Protein AF-A0A142XFE1-F1 (afdb_monomer)

Nearest PDB structures (foldseek):
  8cqp-assembly3_C  TM=8.367E-01  e=8.236E-05  synthetic construct
  3vty-assembly4_D  TM=7.102E-01  e=6.555E-05  Candidatus Magnetobacterium bavaricum
  9gaw-assembly1_P  TM=5.946E-01  e=1.826E-05  Homo sapiens
  5lfm-assembly6_F  TM=7.335E-01  e=3.391E-04  Solidesulfovibrio magneticus RS-1
  5hgv-assembly1_A  TM=5.374E-01  e=4.347E-05  Homo sapiens

Structure (mmCIF, N/CA/C/O backbone):
data_AF-A0A142XFE1-F1
#
_entry.id   AF-A0A142XFE1-F1
#
loop_
_atom_site.group_PDB
_atom_site.id
_atom_site.type_symbol
_atom_site.label_atom_id
_atom_site.label_alt_id
_atom_site.label_comp_id
_atom_site.label_asym_id
_atom_site.label_entity_id
_atom_site.label_seq_id
_atom_site.pdbx_PDB_ins_code
_atom_site.Cartn_x
_atom_site.Cartn_y
_atom_site.Cartn_z
_atom_site.occupancy
_atom_site.B_iso_or_equiv
_atom_site.auth_seq_id
_atom_site.auth_comp_id
_atom_site.auth_asym_id
_atom_site.auth_atom_id
_atom_site.pdbx_PDB_model_num
ATOM 1 N N . MET A 1 1 ? 12.851 12.477 76.119 1.00 38.78 1 MET A N 1
ATOM 2 C CA . MET A 1 1 ? 14.075 13.308 76.211 1.00 38.78 1 MET A CA 1
ATOM 3 C C . MET A 1 1 ? 15.254 12.362 76.393 1.00 38.78 1 MET A C 1
ATOM 5 O O . MET A 1 1 ? 15.368 11.757 77.441 1.00 38.78 1 MET A O 1
ATOM 9 N N . ARG A 1 2 ? 16.007 11.987 75.350 1.00 43.84 2 ARG A N 1
ATOM 10 C CA . ARG A 1 2 ? 17.037 12.830 74.706 1.00 43.84 2 ARG A CA 1
ATOM 11 C C . ARG A 1 2 ? 17.767 13.691 75.740 1.00 43.84 2 ARG A C 1
ATOM 13 O O . ARG A 1 2 ? 17.244 14.760 76.008 1.00 43.84 2 ARG A O 1
ATOM 20 N N . LEU A 1 3 ? 18.905 13.233 76.287 1.00 30.33 3 LEU A N 1
ATOM 21 C CA . LEU A 1 3 ? 20.007 14.107 76.751 1.00 30.33 3 LEU A CA 1
ATOM 22 C C . LEU A 1 3 ? 21.274 13.378 77.275 1.00 30.33 3 LEU A C 1
ATOM 24 O O . LEU A 1 3 ? 21.918 13.874 78.191 1.00 30.33 3 LEU A O 1
ATOM 28 N N . ARG A 1 4 ? 21.666 12.203 76.754 1.00 33.69 4 ARG A N 1
ATOM 29 C CA . ARG A 1 4 ? 22.932 11.557 77.192 1.00 33.69 4 ARG A CA 1
ATOM 30 C C . ARG A 1 4 ? 23.926 11.164 76.102 1.00 33.69 4 ARG A C 1
ATOM 32 O O . ARG A 1 4 ? 25.011 10.712 76.427 1.00 33.69 4 ARG A O 1
ATOM 39 N N . THR A 1 5 ? 23.635 11.443 74.837 1.00 37.59 5 THR A N 1
ATOM 40 C CA . THR A 1 5 ? 24.572 11.154 73.733 1.00 37.59 5 THR A CA 1
ATOM 41 C C . THR A 1 5 ? 24.943 12.394 72.917 1.00 37.59 5 THR A C 1
ATOM 43 O O . THR A 1 5 ? 25.419 12.271 71.797 1.00 37.59 5 THR A O 1
ATOM 46 N N . LEU A 1 6 ? 24.735 13.594 73.483 1.00 30.62 6 LEU A N 1
ATOM 47 C CA . LEU A 1 6 ? 24.995 14.887 72.828 1.00 30.62 6 LEU A CA 1
ATOM 48 C C . LEU A 1 6 ? 25.984 15.798 73.591 1.00 30.62 6 LEU A C 1
ATOM 50 O O . LEU A 1 6 ? 26.081 16.977 73.281 1.00 30.62 6 LEU A O 1
ATOM 54 N N . LEU A 1 7 ? 26.723 15.273 74.577 1.00 30.00 7 LEU A N 1
ATOM 55 C CA . LEU A 1 7 ? 27.655 16.059 75.409 1.00 30.00 7 LEU A CA 1
ATOM 56 C C . LEU A 1 7 ? 29.018 15.371 75.618 1.00 30.00 7 LEU A C 1
ATOM 58 O O . LEU A 1 7 ? 29.638 15.493 76.665 1.00 30.00 7 LEU A O 1
ATOM 62 N N . ALA A 1 8 ? 29.483 14.657 74.591 1.00 35.41 8 ALA A N 1
ATOM 63 C CA . ALA A 1 8 ? 30.905 14.359 74.383 1.00 35.41 8 ALA A CA 1
ATOM 64 C C . ALA A 1 8 ? 31.465 15.200 73.215 1.00 35.41 8 ALA A C 1
ATOM 66 O O . ALA A 1 8 ? 32.363 14.788 72.487 1.00 35.41 8 ALA A O 1
ATOM 67 N N . ILE A 1 9 ? 30.873 16.381 73.015 1.00 31.20 9 ILE A N 1
ATOM 68 C CA . ILE A 1 9 ? 31.528 17.512 72.367 1.00 31.20 9 ILE A CA 1
ATOM 69 C C . ILE A 1 9 ? 32.301 18.221 73.483 1.00 31.20 9 ILE A C 1
ATOM 71 O O . ILE A 1 9 ? 31.799 18.319 74.599 1.00 31.20 9 ILE A O 1
ATOM 75 N N . VAL A 1 10 ? 33.447 18.792 73.123 1.00 26.58 10 VAL A N 1
ATOM 76 C CA . VAL A 1 10 ? 34.252 19.756 73.887 1.00 26.58 10 VAL A CA 1
ATOM 77 C C . VAL A 1 10 ? 35.412 19.118 74.664 1.00 26.58 10 VAL A C 1
ATOM 79 O O . VAL A 1 10 ? 35.225 18.388 75.624 1.00 26.58 10 VAL A O 1
ATOM 82 N N . ALA A 1 11 ? 36.625 19.509 74.264 1.00 30.31 11 ALA A N 1
ATOM 83 C CA . ALA A 1 11 ? 37.872 19.438 75.034 1.00 30.31 11 ALA A CA 1
ATOM 84 C C . ALA A 1 11 ? 38.761 18.184 74.924 1.00 30.31 11 ALA A C 1
ATOM 86 O O . ALA A 1 11 ? 39.393 17.781 75.893 1.00 30.31 11 ALA A O 1
ATOM 87 N N . VAL A 1 12 ? 38.990 17.710 73.697 1.00 31.47 12 VAL A N 1
ATOM 88 C CA . VAL A 1 12 ? 40.389 17.596 73.225 1.00 31.47 12 VAL A CA 1
ATOM 89 C C . VAL A 1 12 ? 40.569 18.544 72.031 1.00 31.47 12 VAL A C 1
ATOM 91 O O . VAL A 1 12 ? 40.778 18.164 70.887 1.00 31.47 12 VAL A O 1
ATOM 94 N N . LEU A 1 13 ? 40.354 19.826 72.328 1.00 24.91 13 LEU A N 1
ATOM 95 C CA . LEU A 1 13 ? 41.083 20.959 71.754 1.00 24.91 13 LEU A CA 1
ATOM 96 C C . LEU A 1 13 ? 42.522 20.861 72.326 1.00 24.91 13 LEU A C 1
ATOM 98 O O . LEU A 1 13 ? 42.650 20.542 73.500 1.00 24.91 13 LEU A O 1
ATOM 102 N N . PHE A 1 14 ? 43.652 21.035 71.643 1.00 26.86 14 PHE A N 1
ATOM 103 C CA . PHE A 1 14 ? 44.104 22.151 70.814 1.00 26.86 14 PHE A CA 1
ATOM 104 C C . PHE A 1 14 ? 45.459 21.750 70.182 1.00 26.86 14 PHE A C 1
ATOM 106 O O . PHE A 1 14 ? 46.387 21.459 70.930 1.00 26.86 14 PHE A O 1
ATOM 113 N N . ALA A 1 15 ? 45.595 21.801 68.851 1.00 27.78 15 ALA A N 1
ATOM 114 C CA . ALA A 1 15 ? 46.809 22.247 68.137 1.00 27.78 15 ALA A CA 1
ATOM 115 C C . ALA A 1 15 ? 46.527 22.321 66.616 1.00 27.78 15 ALA A C 1
ATOM 117 O O . ALA A 1 15 ? 46.385 21.307 65.941 1.00 27.78 15 ALA A O 1
ATOM 118 N N . LEU A 1 16 ? 46.399 23.548 66.109 1.00 29.12 16 LEU A N 1
ATOM 119 C CA . LEU A 1 16 ? 46.266 23.977 64.698 1.00 29.12 16 LEU A CA 1
ATOM 120 C C . LEU A 1 16 ? 47.672 24.265 64.087 1.00 29.12 16 LEU A C 1
ATOM 122 O O . LEU A 1 16 ? 48.613 24.257 64.885 1.00 29.12 16 LEU A O 1
ATOM 126 N N . PRO A 1 17 ? 47.873 24.608 62.775 1.00 35.56 17 PRO A N 1
ATOM 127 C CA . PRO A 1 17 ? 46.914 25.120 61.767 1.00 35.56 17 PRO A CA 1
ATOM 128 C C . PRO A 1 17 ? 47.008 24.574 60.302 1.00 35.56 17 PRO A C 1
ATOM 130 O O . PRO A 1 17 ? 47.824 23.724 59.967 1.00 35.56 17 PRO A O 1
ATOM 133 N N . ALA A 1 18 ? 46.100 25.108 59.461 1.00 27.92 18 ALA A N 1
ATOM 134 C CA . ALA A 1 18 ? 45.775 24.913 58.025 1.00 27.92 18 ALA A CA 1
ATOM 135 C C . ALA A 1 18 ? 46.926 25.176 57.004 1.00 27.92 18 ALA A C 1
ATOM 137 O O . ALA A 1 18 ? 47.955 25.701 57.403 1.00 27.92 18 ALA A O 1
ATOM 138 N N . PHE A 1 19 ? 46.902 24.887 55.684 1.00 28.61 19 PHE A N 1
ATOM 139 C CA . PHE A 1 19 ? 45.900 24.877 54.582 1.00 28.61 19 PHE A CA 1
ATOM 140 C C . PHE A 1 19 ? 46.430 23.969 53.425 1.00 28.61 19 PHE A C 1
ATOM 142 O O . PHE A 1 19 ? 47.632 23.974 53.184 1.00 28.61 19 PHE A O 1
ATOM 149 N N . SER A 1 20 ? 45.616 23.223 52.652 1.00 26.83 20 SER A N 1
ATOM 150 C CA . SER A 1 20 ? 45.324 23.462 51.208 1.00 26.83 20 SER A CA 1
ATOM 151 C C . SER A 1 20 ? 44.884 22.160 50.480 1.00 26.83 20 SER A C 1
ATOM 153 O O . SER A 1 20 ? 45.214 21.056 50.894 1.00 26.83 20 SER A O 1
ATOM 155 N N . ARG A 1 21 ? 44.110 22.315 49.398 1.00 35.50 21 ARG A N 1
ATOM 156 C CA . ARG A 1 21 ? 43.286 21.361 48.611 1.00 35.50 21 ARG A CA 1
ATOM 157 C C . ARG A 1 21 ? 44.108 20.443 47.668 1.00 35.50 21 ARG A C 1
ATOM 159 O O . ARG A 1 21 ? 44.924 20.989 46.939 1.00 35.50 21 ARG A O 1
ATOM 166 N N . ALA A 1 22 ? 43.792 19.134 47.550 1.00 25.70 22 ALA A N 1
ATOM 167 C CA . ALA A 1 22 ? 43.599 18.388 46.271 1.00 25.70 22 ALA A CA 1
ATOM 168 C C . ALA A 1 22 ? 43.578 16.833 46.382 1.00 25.70 22 ALA A C 1
ATOM 170 O O . ALA A 1 22 ? 44.456 16.236 46.987 1.00 25.70 22 ALA A O 1
ATOM 171 N N . LYS A 1 23 ? 42.607 16.232 45.661 1.00 26.97 23 LYS A N 1
ATOM 172 C CA . LYS A 1 23 ? 42.523 14.896 45.005 1.00 26.97 23 LYS A CA 1
ATOM 173 C C . LYS A 1 23 ? 42.834 13.611 45.805 1.00 26.97 23 LYS A C 1
ATOM 175 O O . LYS A 1 23 ? 43.980 13.274 46.063 1.00 26.97 23 LYS A O 1
ATOM 180 N N . THR A 1 24 ? 41.792 12.809 46.040 1.00 31.38 24 THR A N 1
ATOM 181 C CA . THR A 1 24 ? 41.856 11.428 46.547 1.00 31.38 24 THR A CA 1
ATOM 182 C C . THR A 1 24 ? 42.071 10.409 45.417 1.00 31.38 24 THR A C 1
ATOM 184 O O . THR A 1 24 ? 41.318 10.376 44.445 1.00 31.38 24 THR A O 1
ATOM 187 N N . GLN A 1 25 ? 43.088 9.555 45.564 1.00 27.81 25 GLN A N 1
ATOM 188 C CA . GLN A 1 25 ? 43.258 8.294 44.827 1.00 27.81 25 GLN A CA 1
ATOM 189 C C . GLN A 1 25 ? 42.746 7.117 45.685 1.00 27.81 25 GLN A C 1
ATOM 191 O O . GLN A 1 25 ? 42.938 7.152 46.902 1.00 27.81 25 GLN A O 1
ATOM 196 N N . PRO A 1 26 ? 42.137 6.068 45.096 1.00 29.77 26 PRO A N 1
ATOM 197 C CA . PRO A 1 26 ? 41.768 4.848 45.812 1.00 29.77 26 PRO A CA 1
ATOM 198 C C . PRO A 1 26 ? 42.898 3.797 45.832 1.00 29.77 26 PRO A C 1
ATOM 200 O O . PRO A 1 26 ? 43.645 3.646 44.868 1.00 29.77 26 PRO A O 1
ATOM 203 N N . VAL A 1 27 ? 42.978 3.054 46.941 1.00 30.56 27 VAL A N 1
ATOM 204 C CA . VAL A 1 27 ? 43.895 1.927 47.234 1.00 30.56 27 VAL A CA 1
ATOM 205 C C . VAL A 1 27 ? 43.295 0.597 46.706 1.00 30.56 27 VAL A C 1
ATOM 207 O O . VAL A 1 27 ? 42.067 0.481 46.695 1.00 30.56 27 VAL A O 1
ATOM 210 N N . PRO A 1 28 ? 44.095 -0.398 46.251 1.00 31.50 28 PRO A N 1
ATOM 211 C CA . PRO A 1 28 ? 43.603 -1.537 45.464 1.00 31.50 28 PRO A CA 1
ATOM 212 C C . PRO A 1 28 ? 43.139 -2.750 46.305 1.00 31.50 28 PRO A C 1
ATOM 214 O O . PRO A 1 28 ? 43.556 -2.895 47.456 1.00 31.50 28 PRO A O 1
ATOM 217 N N . PRO A 1 29 ? 42.317 -3.657 45.730 1.00 28.89 29 PRO A N 1
ATOM 218 C CA . PRO A 1 29 ? 41.897 -4.914 46.358 1.00 28.89 29 PRO A CA 1
ATOM 219 C C . PRO A 1 29 ? 42.885 -6.094 46.127 1.00 28.89 29 PRO A C 1
ATOM 221 O O . PRO A 1 29 ? 43.683 -6.051 45.189 1.00 28.89 29 PRO A O 1
ATOM 224 N N . PRO A 1 30 ? 42.835 -7.151 46.972 1.00 29.92 30 PRO A N 1
ATOM 225 C CA . PRO A 1 30 ? 43.768 -8.293 46.975 1.00 29.92 30 PRO A CA 1
ATOM 226 C C . PRO A 1 30 ? 43.525 -9.320 45.837 1.00 29.92 30 PRO A C 1
ATOM 228 O O . PRO A 1 30 ? 42.481 -9.280 45.185 1.00 29.92 30 PRO A O 1
ATOM 231 N N . PRO A 1 31 ? 44.492 -10.229 45.565 1.00 31.78 31 PRO A N 1
ATOM 232 C CA . PRO A 1 31 ? 44.660 -10.872 44.259 1.00 31.78 31 PRO A CA 1
ATOM 233 C C . PRO A 1 31 ? 43.693 -12.033 43.987 1.00 31.78 31 PRO A C 1
ATOM 235 O O . PRO A 1 31 ? 43.399 -12.853 44.856 1.00 31.78 31 PRO A O 1
ATOM 238 N N . ALA A 1 32 ? 43.253 -12.121 42.729 1.00 30.25 32 ALA A N 1
ATOM 239 C CA . ALA A 1 32 ? 42.412 -13.191 42.209 1.00 30.25 32 ALA A CA 1
ATOM 240 C C . ALA A 1 32 ? 43.195 -14.505 42.051 1.00 30.25 32 ALA A C 1
ATOM 242 O O . ALA A 1 32 ? 44.276 -14.536 41.458 1.00 30.25 32 ALA A O 1
ATOM 243 N N . ALA A 1 33 ? 42.611 -15.602 42.534 1.00 29.28 33 ALA A N 1
ATOM 244 C CA . ALA A 1 33 ? 43.070 -16.952 42.240 1.00 29.28 33 ALA A CA 1
ATOM 245 C C . ALA A 1 33 ? 42.984 -17.214 40.727 1.00 29.28 33 ALA A C 1
ATOM 247 O O . ALA A 1 33 ? 41.933 -17.064 40.104 1.00 29.28 33 ALA A O 1
ATOM 248 N N . THR A 1 34 ? 44.112 -17.588 40.134 1.00 30.58 34 THR A N 1
ATOM 249 C CA . THR A 1 34 ? 44.245 -17.922 38.716 1.00 30.58 34 THR A CA 1
ATOM 250 C C . THR A 1 34 ? 43.687 -19.324 38.472 1.00 30.58 34 THR A C 1
ATOM 252 O O . THR A 1 34 ? 44.211 -20.301 39.001 1.00 30.58 34 THR A O 1
ATOM 255 N N . MET A 1 35 ? 42.637 -19.442 37.655 1.00 25.66 35 MET A N 1
ATOM 256 C CA . MET A 1 35 ? 42.286 -20.719 37.027 1.00 25.66 35 MET A CA 1
ATOM 257 C C . MET A 1 35 ? 43.136 -20.926 35.760 1.00 25.66 35 MET A C 1
ATOM 259 O O . MET A 1 35 ? 43.446 -19.949 35.071 1.00 25.66 35 MET A O 1
ATOM 263 N N . PRO A 1 36 ? 43.524 -22.170 35.431 1.00 31.42 36 PRO A N 1
ATOM 264 C CA . PRO A 1 36 ? 44.393 -22.455 34.295 1.00 31.42 36 PRO A CA 1
ATOM 265 C C . PRO A 1 36 ? 43.684 -22.178 32.961 1.00 31.42 36 PRO A C 1
ATOM 267 O O . PRO A 1 36 ? 42.609 -22.711 32.690 1.00 31.42 36 PRO A O 1
ATOM 270 N N . GLN A 1 37 ? 44.309 -21.366 32.104 1.00 30.86 37 GLN A N 1
ATOM 271 C CA . GLN A 1 37 ? 43.868 -21.177 30.723 1.00 30.86 37 GLN A CA 1
ATOM 272 C C . GLN A 1 37 ? 44.189 -22.424 29.897 1.00 30.86 37 GLN A C 1
ATOM 274 O O . GLN A 1 37 ? 45.343 -22.838 29.797 1.00 30.86 37 GLN A O 1
ATOM 279 N N . THR A 1 38 ? 43.173 -23.016 29.274 1.00 32.72 38 THR A N 1
ATOM 280 C CA . THR A 1 38 ? 43.373 -23.993 28.198 1.00 32.72 38 THR A CA 1
ATOM 281 C C . THR A 1 38 ? 43.718 -23.236 26.906 1.00 32.72 38 THR A C 1
ATOM 283 O O . THR A 1 38 ? 43.101 -22.203 26.638 1.00 32.72 38 THR A O 1
ATOM 286 N N . PRO A 1 39 ? 44.684 -23.697 26.088 1.00 38.53 39 PRO A N 1
ATOM 287 C CA . PRO A 1 39 ? 45.115 -22.963 24.902 1.00 38.53 39 PRO A CA 1
ATOM 288 C C . PRO A 1 39 ? 43.978 -22.871 23.876 1.00 38.53 39 PRO A C 1
ATOM 290 O O . PRO A 1 39 ? 43.360 -23.879 23.528 1.00 38.53 39 PRO A O 1
ATOM 293 N N . GLY A 1 40 ? 43.698 -21.659 23.388 1.00 41.25 40 GLY A N 1
ATOM 294 C CA . GLY A 1 40 ? 42.656 -21.408 22.394 1.00 41.25 40 GLY A CA 1
ATOM 295 C C . GLY A 1 40 ? 42.880 -22.224 21.119 1.00 41.25 40 GLY A C 1
ATOM 296 O O . GLY A 1 40 ? 43.924 -22.112 20.477 1.00 41.25 40 GLY A O 1
ATOM 297 N N . LYS A 1 41 ? 41.896 -23.046 20.733 1.00 52.19 41 LYS A N 1
ATOM 298 C CA . LYS A 1 41 ? 41.890 -23.703 19.418 1.00 52.19 41 LYS A CA 1
ATOM 299 C C . LYS A 1 41 ? 41.894 -22.626 18.328 1.00 52.19 41 LYS A C 1
ATOM 301 O O . LYS A 1 41 ? 41.041 -21.739 18.339 1.00 52.19 41 LYS A O 1
ATOM 306 N N . GLN A 1 42 ? 42.850 -22.710 17.402 1.00 58.06 42 GLN A N 1
ATOM 307 C CA . GLN A 1 42 ? 42.898 -21.860 16.209 1.00 58.06 42 GLN A CA 1
ATOM 308 C C . GLN A 1 42 ? 41.593 -21.997 15.407 1.00 58.06 42 GLN A C 1
ATOM 310 O O . GLN A 1 42 ? 41.005 -23.078 15.353 1.00 58.06 42 GLN A O 1
ATOM 315 N N . ALA A 1 43 ? 41.130 -20.894 14.808 1.00 71.88 43 ALA A N 1
ATOM 316 C CA . ALA A 1 43 ? 39.938 -20.886 13.960 1.00 71.88 43 ALA A CA 1
ATOM 317 C C . ALA A 1 43 ? 40.114 -21.841 12.764 1.00 71.88 43 ALA A C 1
ATOM 319 O O . ALA A 1 43 ? 41.190 -21.868 12.160 1.00 71.88 43 ALA A O 1
ATOM 320 N N . SER A 1 44 ? 39.068 -22.610 12.440 1.00 83.25 44 SER A N 1
ATOM 321 C CA . SER A 1 44 ? 39.058 -23.543 11.304 1.00 83.25 44 SER A CA 1
ATOM 322 C C . SER A 1 44 ? 39.115 -22.813 9.958 1.00 83.25 44 SER A C 1
ATOM 324 O O . SER A 1 44 ? 38.767 -21.631 9.877 1.00 83.25 44 SER A O 1
ATOM 326 N N . ALA A 1 45 ? 39.506 -23.523 8.896 1.00 81.44 45 ALA A N 1
ATOM 327 C CA . ALA A 1 45 ? 39.569 -22.989 7.536 1.00 81.44 45 ALA A CA 1
ATOM 328 C C . ALA A 1 45 ? 38.220 -22.391 7.101 1.00 81.44 45 ALA A C 1
ATOM 330 O O . ALA A 1 45 ? 38.191 -21.249 6.647 1.00 81.44 45 ALA A O 1
ATOM 331 N N . ASP A 1 46 ? 37.108 -23.085 7.370 1.00 79.00 46 ASP A N 1
ATOM 332 C CA . ASP A 1 46 ? 35.744 -22.587 7.126 1.00 79.00 46 ASP A CA 1
ATOM 333 C C . ASP A 1 46 ? 35.449 -21.267 7.852 1.00 79.00 46 ASP A C 1
ATOM 335 O O . ASP A 1 46 ? 34.885 -20.337 7.276 1.00 79.00 46 ASP A O 1
ATOM 339 N N . ALA A 1 47 ? 35.849 -21.154 9.124 1.00 71.00 47 ALA A N 1
ATOM 340 C CA . ALA A 1 47 ? 35.628 -19.943 9.910 1.00 71.00 47 ALA A CA 1
ATOM 341 C C . ALA A 1 47 ? 36.467 -18.768 9.384 1.00 71.00 47 ALA A C 1
ATOM 343 O O . ALA A 1 47 ? 36.000 -17.631 9.366 1.00 71.00 47 ALA A O 1
ATOM 344 N N . LEU A 1 48 ? 37.696 -19.035 8.931 1.00 81.56 48 LEU A N 1
ATOM 345 C CA . LEU A 1 48 ? 38.560 -18.034 8.305 1.00 81.56 48 LEU A CA 1
ATOM 346 C C . LEU A 1 48 ? 37.996 -17.552 6.962 1.00 81.56 48 LEU A C 1
ATOM 348 O O . LEU A 1 48 ? 38.019 -16.350 6.706 1.00 81.56 48 LEU A O 1
ATOM 352 N N . VAL A 1 49 ? 37.454 -18.461 6.145 1.00 84.19 49 VAL A N 1
ATOM 353 C CA . VAL A 1 49 ? 36.781 -18.129 4.878 1.00 84.19 49 VAL A CA 1
ATOM 354 C C . VAL A 1 49 ? 35.543 -17.283 5.130 1.00 84.19 49 VAL A C 1
ATOM 356 O O . VAL A 1 49 ? 35.451 -16.199 4.569 1.00 84.19 49 VAL A O 1
ATOM 359 N N . ALA A 1 50 ? 34.669 -17.691 6.053 1.00 68.38 50 ALA A N 1
ATOM 360 C CA . ALA A 1 50 ? 33.455 -16.943 6.373 1.00 68.38 50 ALA A CA 1
ATOM 361 C C . ALA A 1 50 ? 33.752 -15.510 6.856 1.00 68.38 50 ALA A C 1
ATOM 363 O O . ALA A 1 50 ? 33.094 -14.555 6.447 1.00 68.38 50 ALA A O 1
ATOM 364 N N . ILE A 1 51 ? 34.779 -15.327 7.696 1.00 69.06 51 ILE A N 1
ATOM 365 C CA . ILE A 1 51 ? 35.215 -13.993 8.139 1.00 69.06 51 ILE A CA 1
ATOM 366 C C . ILE A 1 51 ? 35.763 -13.170 6.960 1.00 69.06 51 ILE A C 1
ATOM 368 O O . ILE A 1 51 ? 35.540 -11.958 6.896 1.00 69.06 51 ILE A O 1
ATOM 372 N N . SER A 1 52 ? 36.492 -13.802 6.039 1.00 84.56 52 SER A N 1
ATOM 373 C CA . SER A 1 52 ? 37.021 -13.147 4.841 1.00 84.56 52 SER A CA 1
ATOM 374 C C . SER A 1 52 ? 35.946 -12.775 3.821 1.00 84.56 52 SER A C 1
ATOM 376 O O . SER A 1 52 ? 36.046 -11.691 3.246 1.00 84.56 52 SER A O 1
ATOM 378 N N . ASP A 1 53 ? 34.911 -13.597 3.641 1.00 80.94 53 ASP A N 1
ATOM 379 C CA . ASP A 1 53 ? 33.758 -13.299 2.781 1.00 80.94 53 ASP A CA 1
ATOM 380 C C . ASP A 1 53 ? 33.027 -12.049 3.288 1.00 80.94 53 ASP A C 1
ATOM 382 O O . ASP A 1 53 ? 32.812 -11.105 2.532 1.00 80.94 53 ASP A O 1
ATOM 386 N N . VAL A 1 54 ? 32.775 -11.959 4.601 1.00 76.88 54 VAL A N 1
ATOM 387 C CA . VAL A 1 54 ? 32.149 -10.775 5.222 1.00 76.88 54 VAL A CA 1
ATOM 388 C C . VAL A 1 54 ? 32.964 -9.502 4.978 1.00 76.88 54 VAL A C 1
ATOM 390 O O . VAL A 1 54 ? 32.403 -8.430 4.745 1.00 76.88 54 VAL A O 1
ATOM 393 N N . ARG A 1 55 ? 34.297 -9.595 5.024 1.00 83.75 55 ARG A N 1
ATOM 394 C CA . ARG A 1 55 ? 35.191 -8.456 4.755 1.00 83.75 55 ARG A CA 1
ATOM 395 C C . ARG A 1 55 ? 35.204 -8.076 3.280 1.00 83.75 55 ARG A C 1
ATOM 397 O O . ARG A 1 55 ? 35.240 -6.885 2.971 1.00 83.75 55 ARG A O 1
ATOM 404 N N . LEU A 1 56 ? 35.169 -9.067 2.389 1.00 82.56 56 LEU A N 1
ATOM 405 C CA . LEU A 1 56 ? 35.069 -8.856 0.950 1.00 82.56 56 LEU A CA 1
ATOM 406 C C . LEU A 1 56 ? 33.754 -8.151 0.604 1.00 82.56 56 LEU A C 1
ATOM 408 O O . LEU A 1 56 ? 33.795 -7.146 -0.098 1.00 82.56 56 LEU A O 1
ATOM 412 N N . ASP A 1 57 ? 32.629 -8.611 1.153 1.00 80.69 57 ASP A N 1
ATOM 413 C CA . ASP A 1 57 ? 31.308 -8.005 0.967 1.00 80.69 57 ASP A CA 1
ATOM 414 C C . ASP A 1 57 ? 31.235 -6.595 1.551 1.00 80.69 57 ASP A C 1
ATOM 416 O O . ASP A 1 57 ? 30.729 -5.680 0.904 1.00 80.69 57 ASP A O 1
ATOM 420 N N . ALA A 1 58 ? 31.801 -6.378 2.742 1.00 76.75 58 ALA A N 1
ATOM 421 C CA . ALA A 1 58 ? 31.901 -5.044 3.322 1.00 76.75 58 ALA A CA 1
ATOM 422 C C . ALA A 1 58 ? 32.681 -4.098 2.395 1.00 76.75 58 ALA A C 1
ATOM 424 O O . ALA A 1 58 ? 32.240 -2.980 2.155 1.00 76.75 58 ALA A O 1
ATOM 425 N N . ALA A 1 59 ? 33.785 -4.548 1.787 1.00 76.69 59 ALA A N 1
ATOM 426 C CA . ALA A 1 59 ? 34.534 -3.739 0.823 1.00 76.69 59 ALA A CA 1
ATOM 427 C C . ALA A 1 59 ? 33.723 -3.363 -0.439 1.00 76.69 59 ALA A C 1
ATOM 429 O O . ALA A 1 59 ? 34.095 -2.414 -1.140 1.00 76.69 59 ALA A O 1
ATOM 430 N N . MET A 1 60 ? 32.621 -4.071 -0.725 1.00 70.69 60 MET A N 1
ATOM 431 C CA . MET A 1 60 ? 31.707 -3.781 -1.838 1.00 70.69 60 MET A CA 1
ATOM 432 C C . MET A 1 60 ? 30.669 -2.713 -1.523 1.00 70.69 60 MET A C 1
ATOM 434 O O . MET A 1 60 ? 30.066 -2.192 -2.461 1.00 70.69 60 MET A O 1
ATOM 438 N N . ASP A 1 61 ? 30.447 -2.386 -0.251 1.00 73.69 61 ASP A N 1
ATOM 439 C CA . ASP A 1 61 ? 29.450 -1.392 0.120 1.00 73.69 61 ASP A CA 1
ATOM 440 C C . ASP A 1 61 ? 29.883 -0.007 -0.396 1.00 73.69 61 ASP A C 1
ATOM 442 O O . ASP A 1 61 ? 30.957 0.523 -0.079 1.00 73.69 61 ASP A O 1
ATOM 446 N N . GLU A 1 62 ? 29.044 0.583 -1.250 1.00 58.00 62 GLU A N 1
ATOM 447 C CA . GLU A 1 62 ? 29.267 1.906 -1.834 1.00 58.00 62 GLU A CA 1
ATOM 448 C C . GLU A 1 62 ? 29.349 3.002 -0.765 1.00 58.00 62 GLU A C 1
ATOM 450 O O . GLU A 1 62 ? 30.029 4.003 -0.984 1.00 58.00 62 GLU A O 1
ATOM 455 N N . LYS A 1 63 ? 28.735 2.785 0.408 1.00 61.72 63 LYS A N 1
ATOM 456 C CA . LYS A 1 63 ? 28.728 3.722 1.540 1.00 61.72 63 LYS A CA 1
ATOM 457 C C . LYS A 1 63 ? 30.053 3.775 2.302 1.00 61.72 63 LYS A C 1
ATOM 459 O O . LYS A 1 63 ? 30.244 4.677 3.117 1.00 61.72 63 LYS A O 1
ATOM 464 N N . ILE A 1 64 ? 30.974 2.838 2.066 1.00 60.53 64 ILE A N 1
ATOM 465 C CA . ILE A 1 64 ? 32.284 2.830 2.723 1.00 60.53 64 ILE A CA 1
ATOM 466 C C . ILE A 1 64 ? 33.251 3.756 1.976 1.00 60.53 64 ILE A C 1
ATOM 468 O O . ILE A 1 64 ? 33.414 3.663 0.759 1.00 60.53 64 ILE A O 1
ATOM 472 N N . ALA A 1 65 ? 33.932 4.640 2.716 1.00 54.00 65 ALA A N 1
ATOM 473 C CA . ALA A 1 65 ? 34.966 5.523 2.175 1.00 54.00 65 ALA A CA 1
ATOM 474 C C . ALA A 1 65 ? 36.057 4.724 1.434 1.00 54.00 65 ALA A C 1
ATOM 476 O O . ALA A 1 65 ? 36.480 3.665 1.903 1.00 54.00 65 ALA A O 1
ATOM 477 N N . SER A 1 66 ? 36.549 5.237 0.299 1.00 58.59 66 SER A N 1
ATOM 478 C CA . SER A 1 66 ? 37.553 4.563 -0.549 1.00 58.59 66 SER A CA 1
ATOM 479 C C . SER A 1 66 ? 38.798 4.110 0.226 1.00 58.59 66 SER A C 1
ATOM 481 O O . SER A 1 66 ? 39.331 3.036 -0.045 1.00 58.59 66 SER A O 1
ATOM 483 N N . THR A 1 67 ? 39.196 4.870 1.249 1.00 54.47 67 THR A N 1
ATOM 484 C CA . THR A 1 67 ? 40.320 4.587 2.154 1.00 54.47 67 THR A CA 1
ATOM 485 C C . THR A 1 67 ? 40.154 3.287 2.949 1.00 54.47 67 THR A C 1
ATOM 487 O O . THR A 1 67 ? 41.138 2.604 3.218 1.00 54.47 67 THR A O 1
ATOM 490 N N . ASN A 1 68 ? 38.919 2.896 3.279 1.00 68.00 68 ASN A N 1
ATOM 491 C CA . ASN A 1 68 ? 38.630 1.680 4.048 1.00 68.00 68 ASN A CA 1
ATOM 492 C C . ASN A 1 68 ? 38.435 0.445 3.153 1.00 68.00 68 ASN A C 1
ATOM 494 O O . ASN A 1 68 ? 38.548 -0.680 3.637 1.00 68.00 68 ASN A O 1
ATOM 498 N N . LYS A 1 69 ? 38.201 0.629 1.844 1.00 75.69 69 LYS A N 1
ATOM 499 C CA . LYS A 1 69 ? 38.026 -0.483 0.892 1.00 75.69 69 LYS A CA 1
ATOM 500 C C . LYS A 1 69 ? 39.317 -1.272 0.693 1.00 75.69 69 LYS A C 1
ATOM 502 O O . LYS A 1 69 ? 39.294 -2.496 0.756 1.00 75.69 69 LYS A O 1
ATOM 507 N N . GLY A 1 70 ? 40.447 -0.582 0.521 1.00 79.00 70 GLY A N 1
ATOM 508 C CA . GLY A 1 70 ? 41.754 -1.232 0.366 1.00 79.00 70 GLY A CA 1
ATOM 509 C C . GLY A 1 70 ? 42.143 -2.075 1.585 1.00 79.00 70 GLY A C 1
ATOM 510 O O . GLY A 1 70 ? 42.534 -3.228 1.437 1.00 79.00 70 GLY A O 1
ATOM 511 N N . ALA A 1 71 ? 41.944 -1.538 2.795 1.00 81.75 71 ALA A N 1
ATOM 512 C CA . ALA A 1 71 ? 42.240 -2.250 4.039 1.00 81.75 71 ALA A CA 1
ATOM 513 C C . ALA A 1 71 ? 41.366 -3.504 4.226 1.00 81.75 71 ALA A C 1
ATOM 515 O O . ALA A 1 71 ? 41.857 -4.549 4.649 1.00 81.75 71 ALA A O 1
ATOM 516 N N . LEU A 1 72 ? 40.077 -3.424 3.881 1.00 81.81 72 LEU A N 1
ATOM 517 C CA . LEU A 1 72 ? 39.162 -4.564 3.965 1.00 81.81 72 LEU A CA 1
ATOM 518 C C . LEU A 1 72 ? 39.495 -5.659 2.943 1.00 81.81 72 LEU A C 1
ATOM 520 O O . LEU A 1 72 ? 39.464 -6.837 3.298 1.00 81.81 72 LEU A O 1
ATOM 524 N N . LEU A 1 73 ? 39.864 -5.287 1.712 1.00 85.81 73 LEU A N 1
ATOM 525 C CA . LEU A 1 73 ? 40.312 -6.243 0.695 1.00 85.81 73 LEU A CA 1
ATOM 526 C C . LEU A 1 73 ? 41.594 -6.967 1.123 1.00 85.81 73 LEU A C 1
ATOM 528 O O . LEU A 1 73 ? 41.696 -8.178 0.924 1.00 85.81 73 LEU A O 1
ATOM 532 N N . GLU A 1 74 ? 42.530 -6.266 1.765 1.00 87.25 74 GLU A N 1
ATOM 533 C CA . GLU A 1 74 ? 43.763 -6.881 2.262 1.00 87.25 74 GLU A CA 1
ATOM 534 C C . GLU A 1 74 ? 43.490 -7.828 3.443 1.00 87.25 74 GLU A C 1
ATOM 536 O O . GLU A 1 74 ? 43.952 -8.968 3.456 1.00 87.25 74 GLU A O 1
ATOM 541 N N . LEU A 1 75 ? 42.628 -7.435 4.388 1.00 86.06 75 LEU A N 1
ATOM 542 C CA . LEU A 1 75 ? 42.210 -8.310 5.492 1.00 86.06 75 LEU A CA 1
ATOM 543 C C . LEU A 1 75 ? 41.415 -9.541 5.023 1.00 86.06 75 LEU A C 1
ATOM 545 O O . LEU A 1 75 ? 41.475 -10.593 5.670 1.00 86.06 75 LEU A O 1
ATOM 549 N N . ALA A 1 76 ? 40.650 -9.421 3.934 1.00 89.50 76 ALA A N 1
ATOM 550 C CA . ALA A 1 76 ? 39.975 -10.550 3.297 1.00 89.50 76 ALA A CA 1
ATOM 551 C C . ALA A 1 76 ? 41.001 -11.491 2.645 1.00 89.50 76 ALA A C 1
ATOM 553 O O . ALA A 1 76 ? 40.979 -12.698 2.904 1.00 89.50 76 ALA A O 1
ATOM 554 N N . ARG A 1 77 ? 41.952 -10.930 1.880 1.00 92.31 77 ARG A N 1
ATOM 555 C CA . ARG A 1 77 ? 43.071 -11.649 1.247 1.00 92.31 77 ARG A CA 1
ATOM 556 C C . ARG A 1 77 ? 43.864 -12.465 2.261 1.00 92.31 77 ARG A C 1
ATOM 558 O O . ARG A 1 77 ? 44.074 -13.659 2.057 1.00 92.31 77 ARG A O 1
ATOM 565 N N . GLU A 1 78 ? 44.252 -11.854 3.378 1.00 91.19 78 GLU A N 1
ATOM 566 C CA . GLU A 1 78 ? 44.982 -12.536 4.447 1.00 91.19 78 GLU A CA 1
ATOM 567 C C . GLU A 1 78 ? 44.218 -13.726 5.028 1.00 91.19 78 GLU A C 1
ATOM 569 O O . GLU A 1 78 ? 44.816 -14.772 5.291 1.00 91.19 78 GLU A O 1
ATOM 574 N N . GLY A 1 79 ? 42.912 -13.580 5.267 1.00 88.31 79 GLY A N 1
ATOM 575 C CA . GLY A 1 79 ? 42.111 -14.663 5.833 1.00 88.31 79 GLY A CA 1
ATOM 576 C C . GLY A 1 79 ? 41.931 -15.827 4.854 1.00 88.31 79 GLY A C 1
ATOM 577 O O . GLY A 1 79 ? 42.079 -16.975 5.274 1.00 88.31 79 GLY A O 1
ATOM 578 N N . TYR A 1 80 ? 41.784 -15.564 3.547 1.00 93.50 80 TYR A N 1
ATOM 579 C CA . TYR A 1 80 ? 41.790 -16.628 2.534 1.00 93.50 80 TYR A CA 1
ATOM 580 C C . TYR A 1 80 ? 43.147 -17.328 2.453 1.00 93.50 80 TYR A C 1
ATOM 582 O O . TYR A 1 80 ? 43.199 -18.553 2.422 1.00 93.50 80 TYR A O 1
ATOM 590 N N . LEU A 1 81 ? 44.259 -16.587 2.497 1.00 94.31 81 LEU A N 1
ATOM 591 C CA . LEU A 1 81 ? 45.597 -17.188 2.524 1.00 94.31 81 LEU A CA 1
ATOM 592 C C . LEU A 1 81 ? 45.827 -18.031 3.788 1.00 94.31 81 LEU A C 1
ATOM 594 O O . LEU A 1 81 ? 46.463 -19.081 3.716 1.00 94.31 81 LEU A O 1
ATOM 598 N N . LYS A 1 82 ? 45.303 -17.609 4.946 1.00 91.62 82 LYS A N 1
ATOM 599 C CA . LYS A 1 82 ? 45.348 -18.397 6.191 1.00 91.62 82 LYS A CA 1
ATOM 600 C C . LYS A 1 82 ? 44.503 -19.669 6.084 1.00 91.62 82 LYS A C 1
ATOM 602 O O . LYS A 1 82 ? 44.977 -20.721 6.503 1.00 91.62 82 LYS A O 1
ATOM 607 N N . ALA A 1 83 ? 43.315 -19.596 5.482 1.00 90.44 83 ALA A N 1
ATOM 608 C CA . ALA A 1 83 ? 42.486 -20.769 5.218 1.00 90.44 83 ALA A CA 1
ATOM 609 C C . ALA A 1 83 ? 43.181 -21.750 4.259 1.00 90.44 83 ALA A C 1
ATOM 611 O O . ALA A 1 83 ? 43.241 -22.940 4.544 1.00 90.44 83 ALA A O 1
ATOM 612 N N . LEU A 1 84 ? 43.808 -21.254 3.187 1.00 92.31 84 LEU A N 1
ATOM 613 C CA . LEU A 1 84 ? 44.555 -22.077 2.228 1.00 92.31 84 LEU A CA 1
ATOM 614 C C . LEU A 1 84 ? 45.826 -22.703 2.816 1.00 92.31 84 LEU A C 1
ATOM 616 O O . LEU A 1 84 ? 46.257 -23.756 2.359 1.00 92.31 84 LEU A O 1
ATOM 620 N N . LYS A 1 85 ? 46.431 -22.096 3.844 1.00 93.75 85 LYS A N 1
ATOM 621 C CA . LYS A 1 85 ? 47.529 -22.735 4.591 1.00 93.75 85 LYS A CA 1
ATOM 622 C C . LYS A 1 85 ? 47.057 -23.947 5.396 1.00 93.75 85 LYS A C 1
ATOM 624 O O . LYS A 1 85 ? 47.837 -24.878 5.562 1.00 93.75 85 LYS A O 1
ATOM 629 N N . GLN A 1 86 ? 45.824 -23.924 5.907 1.00 90.88 86 GLN A N 1
ATOM 630 C CA . GLN A 1 86 ? 45.230 -25.067 6.607 1.00 90.88 86 GLN A CA 1
ATOM 631 C C . GLN A 1 86 ? 44.737 -26.117 5.607 1.00 90.88 86 GLN A C 1
ATOM 633 O O . GLN A 1 86 ? 45.035 -27.299 5.747 1.00 90.88 86 GLN A O 1
ATOM 638 N N . GLU A 1 87 ? 44.036 -25.669 4.565 1.00 91.56 87 GLU A N 1
ATOM 639 C CA . GLU A 1 87 ? 43.422 -26.513 3.546 1.00 91.56 87 GLU A CA 1
ATOM 640 C C . GLU A 1 87 ? 43.741 -25.986 2.132 1.00 91.56 87 GLU A C 1
ATOM 642 O O . GLU A 1 87 ? 42.987 -25.188 1.568 1.00 91.56 87 GLU A O 1
ATOM 647 N N . PRO A 1 88 ? 44.837 -26.454 1.499 1.00 92.19 88 PRO A N 1
ATOM 648 C CA . PRO A 1 88 ? 45.332 -25.908 0.226 1.00 92.19 88 PRO A CA 1
ATOM 649 C C . PRO A 1 88 ? 44.372 -25.989 -0.964 1.00 92.19 88 PRO A C 1
ATOM 651 O O . PRO A 1 88 ? 44.553 -25.282 -1.952 1.00 92.19 88 PRO A O 1
ATOM 654 N N . LYS A 1 89 ? 43.361 -26.862 -0.897 1.00 91.81 89 LYS A N 1
ATOM 655 C CA . LYS A 1 89 ? 42.356 -27.054 -1.953 1.00 91.81 89 LYS A CA 1
ATOM 656 C C . LYS A 1 89 ? 40.969 -26.541 -1.556 1.00 91.81 89 LYS A C 1
ATOM 658 O O . LYS A 1 89 ? 40.007 -26.831 -2.262 1.00 91.81 89 LYS A O 1
ATOM 663 N N . HIS A 1 90 ? 40.846 -25.790 -0.459 1.00 92.94 90 HIS A N 1
ATOM 664 C CA . HIS A 1 90 ? 39.558 -25.319 0.046 1.00 92.94 90 HIS A CA 1
ATOM 665 C C . HIS A 1 90 ? 38.814 -24.468 -0.997 1.00 92.94 90 HIS A C 1
ATOM 667 O O . HIS A 1 90 ? 39.254 -23.368 -1.352 1.00 92.94 90 HIS A O 1
ATOM 673 N N . LYS A 1 91 ? 37.666 -24.971 -1.478 1.00 91.50 91 LYS A N 1
ATOM 674 C CA . LYS A 1 91 ? 36.904 -24.399 -2.603 1.00 91.50 91 LYS A CA 1
ATOM 675 C C . LYS A 1 91 ? 36.596 -22.913 -2.399 1.00 91.50 91 LYS A C 1
ATOM 677 O O . LYS A 1 91 ? 36.960 -22.090 -3.236 1.00 91.50 91 LYS A O 1
ATOM 682 N N . GLY A 1 92 ? 35.996 -22.563 -1.259 1.00 88.94 92 GLY A N 1
ATOM 683 C CA . GLY A 1 92 ? 35.603 -21.181 -0.958 1.00 88.94 92 GLY A CA 1
ATOM 684 C C . GLY A 1 92 ? 36.787 -20.222 -0.813 1.00 88.94 92 GLY A C 1
ATOM 685 O O . GLY A 1 92 ? 36.692 -19.065 -1.202 1.00 88.94 92 GLY A O 1
ATOM 686 N N . ALA A 1 93 ? 37.942 -20.709 -0.349 1.00 91.56 93 ALA A N 1
ATOM 687 C CA . ALA A 1 93 ? 39.105 -19.854 -0.118 1.00 91.56 93 ALA A CA 1
ATOM 688 C C . ALA A 1 93 ? 39.825 -19.515 -1.432 1.00 91.56 93 ALA A C 1
ATOM 690 O O . ALA A 1 93 ? 40.246 -18.377 -1.633 1.00 91.56 93 ALA A O 1
ATOM 691 N N . LEU A 1 94 ? 39.928 -20.490 -2.344 1.00 94.00 94 LEU A N 1
ATOM 692 C CA . LEU A 1 94 ? 40.478 -20.286 -3.686 1.00 94.00 94 LEU A CA 1
ATOM 693 C C . LEU A 1 94 ? 39.611 -19.321 -4.508 1.00 94.00 94 LEU A C 1
ATOM 695 O O . LEU A 1 94 ? 40.140 -18.387 -5.112 1.00 94.00 94 LEU A O 1
ATOM 699 N N . LEU A 1 95 ? 38.286 -19.516 -4.496 1.00 94.25 95 LEU A N 1
ATOM 700 C CA . LEU A 1 95 ? 37.351 -18.646 -5.212 1.00 94.25 95 LEU A CA 1
ATOM 701 C C . LEU A 1 95 ? 37.305 -17.236 -4.604 1.00 94.25 95 LEU A C 1
ATOM 703 O O . LEU A 1 95 ? 37.389 -16.245 -5.330 1.00 94.25 95 LEU A O 1
ATOM 707 N N . GLY A 1 96 ? 37.246 -17.133 -3.273 1.00 90.75 96 GLY A N 1
ATOM 708 C CA . GLY A 1 96 ? 37.277 -15.861 -2.551 1.00 90.75 96 GLY A CA 1
ATOM 709 C C . GLY A 1 96 ? 38.541 -15.047 -2.840 1.00 90.75 96 GLY A C 1
ATOM 710 O O . GLY A 1 96 ? 38.458 -13.845 -3.102 1.00 90.75 96 GLY A O 1
ATOM 711 N N . LEU A 1 97 ? 39.710 -15.696 -2.910 1.00 92.50 97 LEU A N 1
ATOM 712 C CA . LEU A 1 97 ? 40.967 -15.041 -3.285 1.00 92.50 97 LEU A CA 1
ATOM 713 C C . LEU A 1 97 ? 40.945 -14.523 -4.735 1.00 92.50 97 LEU A C 1
ATOM 715 O O . LEU A 1 97 ? 41.399 -13.408 -5.001 1.00 92.50 97 LEU A O 1
ATOM 719 N N . ALA A 1 98 ? 40.379 -15.294 -5.668 1.00 92.75 98 ALA A N 1
ATOM 720 C CA . ALA A 1 98 ? 40.222 -14.873 -7.059 1.00 92.75 98 ALA A CA 1
ATOM 721 C C . ALA A 1 98 ? 39.296 -13.646 -7.190 1.00 92.75 98 ALA A C 1
ATOM 723 O O . ALA A 1 98 ? 39.619 -12.694 -7.907 1.00 92.75 98 ALA A O 1
ATOM 724 N N . ARG A 1 99 ? 38.193 -13.614 -6.430 1.00 93.38 99 ARG A N 1
ATOM 725 C CA . ARG A 1 99 ? 37.262 -12.473 -6.351 1.00 93.38 99 ARG A CA 1
ATOM 726 C C . ARG A 1 99 ? 37.904 -11.227 -5.738 1.00 93.38 99 ARG A C 1
ATOM 728 O O . ARG A 1 99 ? 37.712 -10.132 -6.268 1.00 93.38 99 ARG A O 1
ATOM 735 N N . VAL A 1 100 ? 38.708 -11.377 -4.680 1.00 91.38 100 VAL A N 1
ATOM 736 C CA . VAL A 1 100 ? 39.492 -10.270 -4.093 1.00 91.38 100 VAL A CA 1
ATOM 737 C C . VAL A 1 100 ? 40.427 -9.659 -5.136 1.00 91.38 100 VAL A C 1
ATOM 739 O O . VAL A 1 100 ? 40.447 -8.439 -5.295 1.00 91.38 100 VAL A O 1
ATOM 742 N N . ASN A 1 101 ? 41.166 -10.486 -5.882 1.00 90.38 101 ASN A N 1
ATOM 743 C CA . ASN A 1 101 ? 42.072 -10.007 -6.933 1.00 90.38 101 ASN A CA 1
ATOM 744 C C . ASN A 1 101 ? 41.308 -9.272 -8.046 1.00 90.38 101 ASN A C 1
ATOM 746 O O . ASN A 1 101 ? 41.730 -8.193 -8.465 1.00 90.38 101 ASN A O 1
ATOM 750 N N . ALA A 1 102 ? 40.144 -9.798 -8.452 1.00 87.94 102 ALA A N 1
ATOM 751 C CA . ALA A 1 102 ? 39.282 -9.172 -9.458 1.00 87.94 102 ALA A CA 1
ATOM 752 C C . ALA A 1 102 ? 38.768 -7.796 -9.018 1.00 87.94 102 ALA A C 1
ATOM 754 O O . ALA A 1 102 ? 38.487 -6.926 -9.846 1.00 87.94 102 ALA A O 1
ATOM 755 N N . ARG A 1 103 ? 38.604 -7.596 -7.706 1.00 85.81 103 ARG A N 1
ATOM 756 C CA . ARG A 1 103 ? 38.139 -6.329 -7.142 1.00 85.81 103 ARG A CA 1
ATOM 757 C C . ARG A 1 103 ? 39.241 -5.321 -6.883 1.00 85.81 103 ARG A C 1
ATOM 759 O O . ARG A 1 103 ? 38.984 -4.132 -7.028 1.00 85.81 103 ARG A O 1
ATOM 766 N N . ALA A 1 104 ? 40.441 -5.795 -6.575 1.00 83.38 104 ALA A N 1
ATOM 767 C CA . ALA A 1 104 ? 41.649 -4.981 -6.502 1.00 83.38 104 ALA A CA 1
ATOM 768 C C . ALA A 1 104 ? 42.159 -4.525 -7.890 1.00 83.38 104 ALA A C 1
ATOM 770 O O . ALA A 1 104 ? 43.191 -3.870 -7.970 1.00 83.38 104 ALA A O 1
ATOM 771 N N . ASP A 1 105 ? 41.448 -4.874 -8.971 1.00 82.44 105 ASP A N 1
ATOM 772 C CA . ASP A 1 105 ? 41.808 -4.617 -10.375 1.00 82.44 105 ASP A CA 1
ATOM 773 C C . ASP A 1 105 ? 43.172 -5.207 -10.787 1.00 82.44 105 ASP A C 1
ATOM 775 O O . ASP A 1 105 ? 43.831 -4.780 -11.733 1.00 82.44 105 ASP A O 1
ATOM 779 N N . GLU A 1 106 ? 43.594 -6.266 -10.092 1.00 87.06 106 GLU A N 1
ATOM 780 C CA . GLU A 1 106 ? 44.840 -6.976 -10.361 1.00 87.06 106 GLU A CA 1
ATOM 781 C C . GLU A 1 106 ? 44.609 -8.005 -11.483 1.00 87.06 106 GLU A C 1
ATOM 783 O O . GLU A 1 106 ? 44.482 -9.211 -11.239 1.00 87.06 106 GLU A O 1
ATOM 788 N N . LYS A 1 107 ? 44.517 -7.521 -12.732 1.00 90.00 107 LYS A N 1
ATOM 789 C CA . LYS A 1 107 ? 44.117 -8.305 -13.921 1.00 90.00 107 LYS A CA 1
ATOM 790 C C . LYS A 1 107 ? 44.824 -9.656 -14.038 1.00 90.00 107 LYS A C 1
ATOM 792 O O . LYS A 1 107 ? 44.170 -10.690 -14.165 1.00 90.00 107 LYS A O 1
ATOM 797 N N . GLN A 1 108 ? 46.152 -9.663 -13.966 1.00 91.31 108 GLN A N 1
ATOM 798 C CA . GLN A 1 108 ? 46.944 -10.875 -14.179 1.00 91.31 108 GLN A CA 1
ATOM 799 C C . GLN A 1 108 ? 46.721 -11.921 -13.073 1.00 91.31 108 GLN A C 1
ATOM 801 O O . GLN A 1 108 ? 46.372 -13.064 -13.364 1.00 91.31 108 GLN A O 1
ATOM 806 N N . LYS A 1 109 ? 46.793 -11.503 -11.803 1.00 90.00 109 LYS A N 1
ATOM 807 C CA . LYS A 1 109 ? 46.552 -12.378 -10.642 1.00 90.00 109 LYS A CA 1
ATOM 808 C C . LYS A 1 109 ? 45.120 -12.901 -10.577 1.00 90.00 109 LYS A C 1
ATOM 810 O O . LYS A 1 109 ? 44.884 -13.988 -10.060 1.00 90.00 109 LYS A O 1
ATOM 815 N N . THR A 1 110 ? 44.158 -12.138 -11.091 1.00 92.69 110 THR A N 1
ATOM 816 C CA . THR A 1 110 ? 42.762 -12.573 -11.195 1.00 92.69 110 THR A CA 1
ATOM 817 C C . THR A 1 110 ? 42.635 -13.746 -12.158 1.00 92.69 110 THR A C 1
ATOM 819 O O . THR A 1 110 ? 42.105 -14.790 -11.788 1.00 92.69 110 THR A O 1
ATOM 822 N N . VAL A 1 111 ? 43.159 -13.598 -13.379 1.00 93.19 111 VAL A N 1
ATOM 823 C CA . VAL A 1 111 ? 43.099 -14.652 -14.402 1.00 93.19 111 VAL A CA 1
ATOM 824 C C . VAL A 1 111 ? 43.822 -15.910 -13.923 1.00 93.19 111 VAL A C 1
ATOM 826 O O . VAL A 1 111 ? 43.298 -17.009 -14.083 1.00 93.19 111 VAL A O 1
ATOM 829 N N . GLU A 1 112 ? 44.995 -15.762 -13.307 1.00 93.00 112 GLU A N 1
ATOM 830 C CA . GLU A 1 112 ? 45.757 -16.880 -12.742 1.00 93.00 112 GLU A CA 1
ATOM 831 C C . GLU A 1 112 ? 44.985 -17.594 -11.621 1.00 93.00 112 GLU A C 1
ATOM 833 O O . GLU A 1 112 ? 44.870 -18.819 -11.648 1.00 93.00 112 GLU A O 1
ATOM 838 N N . ALA A 1 113 ? 44.387 -16.847 -10.685 1.00 92.38 113 ALA A N 1
ATOM 839 C CA . ALA A 1 113 ? 43.629 -17.416 -9.572 1.00 92.38 113 ALA A CA 1
ATOM 840 C C . ALA A 1 113 ? 42.357 -18.149 -10.032 1.00 92.38 113 ALA A C 1
ATOM 842 O O . ALA A 1 113 ? 42.115 -19.277 -9.600 1.00 92.38 113 ALA A O 1
ATOM 843 N N . TYR A 1 114 ? 41.576 -17.567 -10.950 1.00 94.88 114 TYR A N 1
ATOM 844 C CA . TYR A 1 114 ? 40.400 -18.247 -11.505 1.00 94.88 114 TYR A CA 1
ATOM 845 C C . TYR A 1 114 ? 40.781 -19.460 -12.359 1.00 94.88 114 TYR A C 1
ATOM 847 O O . TYR A 1 114 ? 40.115 -20.487 -12.267 1.00 94.88 114 TYR A O 1
ATOM 855 N N . LYS A 1 115 ? 41.861 -19.404 -13.153 1.00 93.56 115 LYS A N 1
ATOM 856 C CA . LYS A 1 115 ? 42.344 -20.578 -13.902 1.00 93.56 115 LYS A CA 1
ATOM 857 C C . LYS A 1 115 ? 42.795 -21.698 -12.968 1.00 93.56 115 LYS A C 1
ATOM 859 O O . LYS A 1 115 ? 42.454 -22.855 -13.205 1.00 93.56 115 LYS A O 1
ATOM 864 N N . ALA A 1 116 ? 43.521 -21.369 -11.899 1.00 91.31 116 ALA A N 1
ATOM 865 C CA . ALA A 1 116 ? 43.927 -22.345 -10.892 1.00 91.31 116 ALA A CA 1
ATOM 866 C C . ALA A 1 116 ? 42.706 -22.981 -10.203 1.00 91.31 116 ALA A C 1
ATOM 868 O O . ALA A 1 116 ? 42.648 -24.202 -10.059 1.00 91.31 116 ALA A O 1
ATOM 869 N N . TYR A 1 117 ? 41.698 -22.175 -9.857 1.00 95.44 117 TYR A N 1
ATOM 870 C CA . TYR A 1 117 ? 40.431 -22.656 -9.304 1.00 95.44 117 TYR A CA 1
ATOM 871 C C . TYR A 1 117 ? 39.685 -23.580 -10.277 1.00 95.44 117 TYR A C 1
ATOM 873 O O . TYR A 1 117 ? 39.346 -24.704 -9.916 1.00 95.44 117 TYR A O 1
ATOM 881 N N . LEU A 1 118 ? 39.491 -23.151 -11.526 1.00 94.50 118 LEU A N 1
ATOM 882 C CA . LEU A 1 118 ? 38.781 -23.914 -12.558 1.00 94.50 118 LEU A CA 1
ATOM 883 C C . LEU A 1 118 ? 39.544 -25.172 -13.001 1.00 94.50 118 LEU A C 1
ATOM 885 O O . LEU A 1 118 ? 38.935 -26.099 -13.519 1.00 94.50 118 LEU A O 1
ATOM 889 N N . THR A 1 119 ? 40.855 -25.258 -12.753 1.00 94.62 119 THR A N 1
ATOM 890 C CA . THR A 1 119 ? 41.616 -26.507 -12.938 1.00 94.62 119 THR A CA 1
ATOM 891 C C . THR A 1 119 ? 41.226 -27.559 -11.895 1.00 94.62 119 THR A C 1
ATOM 893 O O . THR A 1 119 ? 41.192 -28.749 -12.199 1.00 94.62 119 THR A O 1
ATOM 896 N N . LEU A 1 120 ? 40.912 -27.134 -10.666 1.00 93.06 120 LEU A N 1
ATOM 897 C CA . LEU A 1 120 ? 40.471 -28.020 -9.582 1.00 93.06 120 LEU A CA 1
ATOM 898 C C . LEU A 1 120 ? 38.956 -28.276 -9.610 1.00 93.06 120 LEU A C 1
ATOM 900 O O . LEU A 1 120 ? 38.513 -29.356 -9.224 1.00 93.06 120 LEU A O 1
ATOM 904 N N . TYR A 1 121 ? 38.178 -27.302 -10.084 1.00 93.75 121 TYR A N 1
ATOM 905 C CA . TYR A 1 121 ? 36.715 -27.326 -10.132 1.00 93.75 121 TYR A CA 1
ATOM 906 C C . TYR A 1 121 ? 36.201 -26.992 -11.549 1.00 93.75 121 TYR A C 1
ATOM 908 O O . TYR A 1 121 ? 35.576 -25.950 -11.753 1.00 93.75 121 TYR A O 1
ATOM 916 N N . PRO A 1 122 ? 36.446 -27.859 -12.552 1.00 93.31 122 PRO A N 1
ATOM 917 C CA . PRO A 1 122 ? 36.198 -27.550 -13.968 1.00 93.31 122 PRO A CA 1
ATOM 918 C C . PRO A 1 122 ? 34.718 -27.473 -14.358 1.00 93.31 122 PRO A C 1
ATOM 920 O O . PRO A 1 122 ? 34.396 -26.978 -15.433 1.00 93.31 122 PRO A O 1
ATOM 923 N N . THR A 1 123 ? 33.812 -27.956 -13.508 1.00 93.50 123 THR A N 1
ATOM 924 C CA . THR A 1 123 ? 32.359 -27.932 -13.738 1.00 93.50 123 THR A CA 1
ATOM 925 C C . THR A 1 123 ? 31.680 -26.701 -13.133 1.00 93.50 123 THR A C 1
ATOM 927 O O . THR A 1 123 ? 30.453 -26.627 -13.103 1.00 93.50 123 THR A O 1
ATOM 930 N N . ASP A 1 124 ? 32.449 -25.746 -12.609 1.00 93.12 124 ASP A N 1
ATOM 931 C CA . ASP A 1 124 ? 31.921 -24.526 -12.005 1.00 93.12 124 ASP A CA 1
ATOM 932 C C . ASP A 1 124 ? 31.676 -23.446 -13.074 1.00 93.12 124 ASP A C 1
ATOM 934 O O . ASP A 1 124 ? 32.526 -22.603 -13.373 1.00 93.12 124 ASP A O 1
ATOM 938 N N . ALA A 1 125 ? 30.495 -23.507 -13.696 1.00 92.62 125 ALA A N 1
ATOM 939 C CA . ALA A 1 125 ? 30.089 -22.564 -14.739 1.00 92.62 125 ALA A CA 1
ATOM 940 C C . ALA A 1 125 ? 29.947 -21.122 -14.225 1.00 92.62 125 ALA A C 1
ATOM 942 O O . ALA A 1 125 ? 30.109 -20.177 -14.997 1.00 92.62 125 ALA A O 1
ATOM 943 N N . GLU A 1 126 ? 29.646 -20.947 -12.937 1.00 93.38 126 GLU A N 1
ATOM 944 C CA . GLU A 1 126 ? 29.481 -19.636 -12.312 1.00 93.38 126 GLU A CA 1
ATOM 945 C C . GLU A 1 126 ? 30.833 -18.937 -12.159 1.00 93.38 126 GLU A C 1
ATOM 947 O O . GLU A 1 126 ? 30.989 -17.805 -12.610 1.00 93.38 126 GLU A O 1
ATOM 952 N N . ALA A 1 127 ? 31.857 -19.638 -11.663 1.00 93.56 127 ALA A N 1
ATOM 953 C CA . ALA A 1 127 ? 33.214 -19.094 -11.605 1.00 93.56 127 ALA A CA 1
ATOM 954 C C . ALA A 1 127 ? 33.779 -18.757 -13.002 1.00 93.56 127 ALA A C 1
ATOM 956 O O . ALA A 1 127 ? 34.476 -17.753 -13.173 1.00 93.56 127 ALA A O 1
ATOM 957 N N . ALA A 1 128 ? 33.451 -19.553 -14.026 1.00 95.25 128 ALA A N 1
ATOM 958 C CA . ALA A 1 128 ? 33.797 -19.235 -15.412 1.00 95.25 128 ALA A CA 1
ATOM 959 C C . ALA A 1 128 ? 33.074 -17.976 -15.930 1.00 95.25 128 ALA A C 1
ATOM 961 O O . ALA A 1 128 ? 33.677 -17.154 -16.625 1.00 95.25 128 ALA A O 1
ATOM 962 N N . HIS A 1 129 ? 31.801 -17.785 -15.568 1.00 96.62 129 HIS A N 1
ATOM 963 C CA . HIS A 1 129 ? 31.048 -16.573 -15.898 1.00 96.62 129 HIS A CA 1
ATOM 964 C C . HIS A 1 129 ? 31.594 -15.336 -15.177 1.00 96.62 129 HIS A C 1
ATOM 966 O O . HIS A 1 129 ? 31.739 -14.288 -15.804 1.00 96.62 129 HIS A O 1
ATOM 972 N N . GLU A 1 130 ? 31.969 -15.450 -13.903 1.00 94.69 130 GLU A N 1
ATOM 973 C CA . GLU A 1 130 ? 32.613 -14.367 -13.148 1.00 94.69 130 GLU A CA 1
ATOM 974 C C . GLU A 1 130 ? 33.926 -13.920 -13.802 1.00 94.69 130 GLU A C 1
ATOM 976 O O . GLU A 1 130 ? 34.172 -12.717 -13.949 1.00 94.69 130 GLU A O 1
ATOM 981 N N . LEU A 1 131 ? 34.737 -14.871 -14.277 1.00 94.81 131 LEU A N 1
ATOM 982 C CA . LEU A 1 131 ? 35.944 -14.561 -15.038 1.00 94.81 131 LEU A CA 1
ATOM 983 C C . LEU A 1 131 ? 35.613 -13.871 -16.374 1.00 94.81 131 LEU A C 1
ATOM 985 O O . LEU A 1 131 ? 36.260 -12.883 -16.727 1.00 94.81 131 LEU A O 1
ATOM 989 N N . ALA A 1 132 ? 34.573 -14.314 -17.088 1.00 95.50 132 ALA A N 1
ATOM 990 C CA . ALA A 1 132 ? 34.105 -13.646 -18.304 1.00 95.50 132 ALA A CA 1
ATOM 991 C C . ALA A 1 132 ? 33.690 -12.185 -18.047 1.00 95.50 132 ALA A C 1
ATOM 993 O O . ALA A 1 132 ? 34.055 -11.283 -18.804 1.00 95.50 132 ALA A O 1
ATOM 994 N N . VAL A 1 133 ? 32.973 -11.932 -16.948 1.00 94.75 133 VAL A N 1
ATOM 995 C CA . VAL A 1 133 ? 32.585 -10.581 -16.520 1.00 94.75 133 VAL A CA 1
ATOM 996 C C . VAL A 1 133 ? 33.815 -9.740 -16.174 1.00 94.75 133 VAL A C 1
ATOM 998 O O . VAL A 1 133 ? 33.863 -8.564 -16.538 1.00 94.75 133 VAL A O 1
ATOM 1001 N N . ALA A 1 134 ? 34.832 -10.315 -15.526 1.00 92.50 134 ALA A N 1
ATOM 1002 C CA . ALA A 1 134 ? 36.090 -9.616 -15.260 1.00 92.50 134 ALA A CA 1
ATOM 1003 C C . ALA A 1 134 ? 36.791 -9.188 -16.565 1.00 92.50 134 ALA A C 1
ATOM 1005 O O . ALA A 1 134 ? 37.138 -8.015 -16.713 1.00 92.50 134 ALA A O 1
ATOM 1006 N N . HIS A 1 135 ? 36.889 -10.082 -17.558 1.00 93.88 135 HIS A N 1
ATOM 1007 C CA . HIS A 1 135 ? 37.411 -9.748 -18.891 1.00 93.88 135 HIS A CA 1
ATOM 1008 C C . HIS A 1 135 ? 36.605 -8.636 -19.583 1.00 93.88 135 HIS A C 1
ATOM 1010 O O . HIS A 1 135 ? 37.194 -7.697 -20.126 1.00 93.88 135 HIS A O 1
ATOM 1016 N N . ALA A 1 136 ? 35.272 -8.674 -19.490 1.00 93.00 136 ALA A N 1
ATOM 1017 C CA . ALA A 1 136 ? 34.401 -7.636 -20.041 1.00 93.00 136 ALA A CA 1
ATOM 1018 C C . ALA A 1 136 ? 34.641 -6.261 -19.387 1.00 93.00 136 ALA A C 1
ATOM 1020 O O . ALA A 1 136 ? 34.642 -5.239 -20.074 1.00 93.00 136 ALA A O 1
ATOM 1021 N N . ARG A 1 137 ? 34.905 -6.213 -18.072 1.00 90.88 137 ARG A N 1
ATOM 1022 C CA . ARG A 1 137 ? 35.246 -4.962 -17.361 1.00 90.88 137 ARG A CA 1
ATOM 1023 C C . ARG A 1 137 ? 36.560 -4.360 -17.858 1.00 90.88 137 ARG A C 1
ATOM 1025 O O . ARG A 1 137 ? 36.653 -3.142 -17.980 1.00 90.88 137 ARG A O 1
ATOM 1032 N N . TRP A 1 138 ? 37.531 -5.195 -18.220 1.00 91.81 138 TRP A N 1
ATOM 1033 C CA . TRP A 1 138 ? 38.789 -4.759 -18.838 1.00 91.81 138 TRP A CA 1
ATOM 1034 C C . TRP A 1 138 ? 38.686 -4.500 -20.345 1.00 91.81 138 TRP A C 1
ATOM 1036 O O . TRP A 1 138 ? 39.713 -4.275 -20.984 1.00 91.81 138 TRP A O 1
ATOM 1046 N N . LYS A 1 139 ? 37.473 -4.548 -20.916 1.00 91.88 139 LYS A N 1
ATOM 1047 C CA . LYS A 1 139 ? 37.208 -4.429 -22.359 1.00 91.88 139 LYS A CA 1
ATOM 1048 C C . LYS A 1 139 ? 37.946 -5.473 -23.207 1.00 91.88 139 LYS A C 1
ATOM 1050 O O . LYS A 1 139 ? 38.134 -5.287 -24.405 1.00 91.88 139 LYS A O 1
ATOM 1055 N N . ASP A 1 140 ? 38.352 -6.583 -22.595 1.00 93.88 140 ASP A N 1
ATOM 1056 C CA . ASP A 1 140 ? 38.893 -7.743 -23.293 1.00 93.88 140 ASP A CA 1
ATOM 1057 C C . ASP A 1 140 ? 37.728 -8.618 -23.762 1.00 93.88 140 ASP A C 1
ATOM 1059 O O . ASP A 1 140 ? 37.373 -9.627 -23.149 1.00 93.88 140 ASP A O 1
ATOM 1063 N N . TRP A 1 141 ? 37.070 -8.168 -24.831 1.00 93.75 141 TRP A N 1
ATOM 1064 C CA . TRP A 1 141 ? 35.847 -8.794 -25.330 1.00 93.75 141 TRP A CA 1
ATOM 1065 C C . TRP A 1 141 ? 36.084 -10.213 -25.848 1.00 93.75 141 TRP A C 1
ATOM 1067 O O . TRP A 1 141 ? 35.226 -11.074 -25.670 1.00 93.75 141 TRP A O 1
ATOM 1077 N N . ALA A 1 142 ? 37.257 -10.477 -26.431 1.00 93.62 142 ALA A N 1
ATOM 1078 C CA . ALA A 1 142 ? 37.636 -11.805 -26.907 1.00 93.62 142 ALA A CA 1
ATOM 1079 C C . ALA A 1 142 ? 37.798 -12.794 -25.740 1.00 93.62 142 ALA A C 1
ATOM 1081 O O . ALA A 1 142 ? 37.248 -13.896 -25.788 1.00 93.62 142 ALA A O 1
ATOM 1082 N N . GLY A 1 143 ? 38.483 -12.384 -24.665 1.00 93.00 143 GLY A N 1
ATOM 1083 C CA . GLY A 1 143 ? 38.570 -13.170 -23.434 1.00 93.00 143 GLY A CA 1
ATOM 1084 C C . GLY A 1 143 ? 37.208 -13.366 -22.761 1.00 93.00 143 GLY A C 1
ATOM 1085 O O . GLY A 1 143 ? 36.890 -14.460 -22.306 1.00 93.00 143 GLY A O 1
ATOM 1086 N N . ALA A 1 144 ? 36.360 -12.336 -22.748 1.00 96.06 144 ALA A N 1
ATOM 1087 C CA . ALA A 1 144 ? 35.020 -12.436 -22.174 1.00 96.06 144 ALA A CA 1
ATOM 1088 C C . ALA A 1 144 ? 34.134 -13.436 -22.935 1.00 96.06 144 ALA A C 1
ATOM 1090 O O . ALA A 1 144 ? 33.435 -14.236 -22.311 1.00 96.06 144 ALA A O 1
ATOM 1091 N N . CYS A 1 145 ? 34.184 -13.430 -24.271 1.00 95.50 145 CYS A N 1
ATOM 1092 C CA . CYS A 1 145 ? 33.427 -14.378 -25.089 1.00 95.50 145 CYS A CA 1
ATOM 1093 C C . CYS A 1 145 ? 33.915 -15.816 -24.884 1.00 95.50 145 CYS A C 1
ATOM 1095 O O . CYS A 1 145 ? 33.090 -16.688 -24.639 1.00 95.50 145 CYS A O 1
ATOM 1097 N N . SER A 1 146 ? 35.230 -16.068 -24.874 1.00 95.44 146 SER A N 1
ATOM 1098 C CA . SER A 1 146 ? 35.758 -17.432 -24.701 1.00 95.44 146 SER A CA 1
ATOM 1099 C C . SER A 1 146 ? 35.389 -18.050 -23.347 1.00 95.44 146 SER A C 1
ATOM 1101 O O . SER A 1 146 ? 35.032 -19.228 -23.276 1.00 95.44 146 SER A O 1
ATOM 1103 N N . TRP A 1 147 ? 35.389 -17.258 -22.271 1.00 95.94 147 TRP A N 1
ATOM 1104 C CA . TRP A 1 147 ? 34.935 -17.722 -20.957 1.00 95.94 147 TRP A CA 1
ATOM 1105 C C . TRP A 1 147 ? 33.413 -17.875 -20.863 1.00 95.94 147 TRP A C 1
ATOM 1107 O O . TRP A 1 147 ? 32.943 -18.801 -20.200 1.00 95.94 147 TRP A O 1
ATOM 1117 N N . CYS A 1 148 ? 32.633 -17.045 -21.566 1.00 96.44 148 CYS A N 1
ATOM 1118 C CA . CYS A 1 148 ? 31.193 -17.276 -21.712 1.00 96.44 148 CYS A CA 1
ATOM 1119 C C . CYS A 1 148 ? 30.907 -18.580 -22.468 1.00 96.44 148 CYS A C 1
ATOM 1121 O O . CYS A 1 148 ? 30.061 -19.356 -22.037 1.00 96.44 148 CYS A O 1
ATOM 1123 N N . GLU A 1 149 ? 31.619 -18.854 -23.562 1.00 95.75 149 GLU A N 1
ATOM 1124 C CA . GLU A 1 149 ? 31.509 -20.111 -24.308 1.00 95.75 149 GLU A CA 1
ATOM 1125 C C . GLU A 1 149 ? 31.887 -21.314 -23.439 1.00 95.75 149 GLU A C 1
ATOM 1127 O O . GLU A 1 149 ? 31.199 -22.332 -23.467 1.00 95.75 149 GLU A O 1
ATOM 1132 N N . PHE A 1 150 ? 32.944 -21.202 -22.628 1.00 95.25 150 PHE A N 1
ATOM 1133 C CA . PHE A 1 150 ? 33.321 -22.244 -21.675 1.00 95.25 150 PHE A CA 1
ATOM 1134 C C . PHE A 1 150 ? 32.216 -22.492 -20.635 1.00 95.25 150 PHE A C 1
ATOM 1136 O O . PHE A 1 150 ? 31.814 -23.636 -20.434 1.00 95.25 150 PHE A O 1
ATOM 1143 N N . ALA A 1 151 ? 31.657 -21.437 -20.036 1.00 96.06 151 ALA A N 1
ATOM 1144 C CA . ALA A 1 151 ? 30.544 -21.553 -19.094 1.00 96.06 151 ALA A CA 1
ATOM 1145 C C . ALA A 1 151 ? 29.279 -22.152 -19.747 1.00 96.06 151 ALA A C 1
ATOM 1147 O O . ALA A 1 151 ? 28.606 -22.985 -19.138 1.00 96.06 151 ALA A O 1
ATOM 1148 N N . LEU A 1 152 ? 28.981 -21.794 -21.002 1.00 95.25 152 LEU A N 1
ATOM 1149 C CA . LEU A 1 152 ? 27.853 -22.342 -21.767 1.00 95.25 152 LEU A CA 1
ATOM 1150 C C . LEU A 1 152 ? 28.077 -23.794 -22.208 1.00 95.25 152 LEU A C 1
ATOM 1152 O O . LEU A 1 152 ? 27.108 -24.528 -22.357 1.00 95.25 152 LEU A O 1
ATOM 1156 N N . LYS A 1 153 ? 29.322 -24.261 -22.370 1.00 96.06 153 LYS A N 1
ATOM 1157 C CA . LYS A 1 153 ? 29.592 -25.697 -22.575 1.00 96.06 153 LYS A CA 1
ATOM 1158 C C . LYS A 1 153 ? 29.207 -26.532 -21.353 1.00 96.06 153 LYS A C 1
ATOM 1160 O O . LYS A 1 153 ? 28.805 -27.678 -21.517 1.00 96.06 153 LYS A O 1
ATOM 1165 N N . ILE A 1 154 ? 29.323 -25.963 -20.151 1.00 94.38 154 ILE A N 1
ATOM 1166 C CA . ILE A 1 154 ? 28.948 -26.627 -18.896 1.00 94.38 154 ILE A CA 1
ATOM 1167 C C . ILE A 1 154 ? 27.434 -26.523 -18.670 1.00 94.38 154 ILE A C 1
ATOM 1169 O O . ILE A 1 154 ? 26.784 -27.529 -18.398 1.00 94.38 154 ILE A O 1
ATOM 1173 N N . VAL A 1 155 ? 26.864 -25.318 -18.802 1.00 94.81 155 VAL A N 1
ATOM 1174 C CA . VAL A 1 155 ? 25.421 -25.061 -18.643 1.00 94.81 155 VAL A CA 1
ATOM 1175 C C . VAL A 1 155 ? 24.876 -24.345 -19.889 1.00 94.81 155 VAL A C 1
ATOM 1177 O O . VAL A 1 155 ? 24.818 -23.110 -19.911 1.00 94.81 155 VAL A O 1
ATOM 1180 N N . PRO A 1 156 ? 24.433 -25.096 -20.921 1.00 93.69 156 PRO A N 1
ATOM 1181 C CA . PRO A 1 156 ? 24.034 -24.535 -22.217 1.00 93.69 156 PRO A CA 1
ATOM 1182 C C . PRO A 1 156 ? 22.877 -23.549 -22.173 1.00 93.69 156 PRO A C 1
ATOM 1184 O O . PRO A 1 156 ? 22.798 -22.679 -23.036 1.00 93.69 156 PRO A O 1
ATOM 1187 N N . ASP A 1 157 ? 21.991 -23.659 -21.182 1.00 91.31 157 ASP A N 1
ATOM 1188 C CA . ASP A 1 157 ? 20.779 -22.841 -21.091 1.00 91.31 157 ASP A CA 1
ATOM 1189 C C . ASP A 1 157 ? 20.839 -21.748 -20.017 1.00 91.31 157 ASP A C 1
ATOM 1191 O O . ASP A 1 157 ? 19.827 -21.163 -19.627 1.00 91.31 157 ASP A O 1
ATOM 1195 N N . ASN A 1 158 ? 22.045 -21.420 -19.543 1.00 92.25 158 ASN A N 1
ATOM 1196 C CA . ASN A 1 158 ? 22.216 -20.349 -18.573 1.00 92.25 158 ASN A CA 1
ATOM 1197 C C . ASN A 1 158 ? 21.928 -18.977 -19.212 1.00 92.25 158 ASN A C 1
ATOM 1199 O O . ASN A 1 158 ? 22.762 -18.387 -19.906 1.00 92.25 158 ASN A O 1
ATOM 1203 N N . ARG A 1 159 ? 20.733 -18.444 -18.931 1.00 93.56 159 ARG A N 1
ATOM 1204 C CA . ARG A 1 159 ? 20.241 -17.168 -19.468 1.00 93.56 159 ARG A CA 1
ATOM 1205 C C . ARG A 1 159 ? 21.148 -15.978 -19.135 1.00 93.56 159 ARG A C 1
ATOM 1207 O O . ARG A 1 159 ? 21.304 -15.089 -19.973 1.00 93.56 159 ARG A O 1
ATOM 1214 N N . ASN A 1 160 ? 21.759 -15.959 -17.948 1.00 91.56 160 ASN A N 1
ATOM 1215 C CA . ASN A 1 160 ? 22.656 -14.877 -17.529 1.00 91.56 160 ASN A CA 1
ATOM 1216 C C . ASN A 1 160 ? 23.948 -14.887 -18.349 1.00 91.56 160 ASN A C 1
ATOM 1218 O O . ASN A 1 160 ? 24.365 -13.842 -18.849 1.00 91.56 160 ASN A O 1
ATOM 1222 N N . VAL A 1 161 ? 24.527 -16.072 -18.561 1.00 95.06 161 VAL A N 1
ATOM 1223 C CA . VAL A 1 161 ? 25.732 -16.233 -19.383 1.00 95.06 161 VAL A CA 1
ATOM 1224 C C . VAL A 1 161 ? 25.433 -15.914 -20.848 1.00 95.06 161 VAL A C 1
ATOM 1226 O O . VAL A 1 161 ? 26.188 -15.159 -21.450 1.00 95.06 161 VAL A O 1
ATOM 1229 N N . LYS A 1 162 ? 24.303 -16.378 -21.412 1.00 95.69 162 LYS A N 1
ATOM 1230 C CA . LYS A 1 162 ? 23.872 -16.014 -22.781 1.00 95.69 162 LYS A CA 1
ATOM 1231 C C . LYS A 1 162 ? 23.741 -14.499 -22.957 1.00 95.69 162 LYS A C 1
ATOM 1233 O O . LYS A 1 162 ? 24.204 -13.950 -23.953 1.00 95.69 162 LYS A O 1
ATOM 1238 N N . LYS A 1 163 ? 23.171 -13.796 -21.972 1.00 94.44 163 LYS A N 1
ATOM 1239 C CA . LYS A 1 163 ? 23.065 -12.329 -21.995 1.00 94.44 163 LYS A CA 1
ATOM 1240 C C . LYS A 1 163 ? 24.441 -11.658 -21.987 1.00 94.44 163 LYS A C 1
ATOM 1242 O O . LYS A 1 163 ? 24.687 -10.783 -22.814 1.00 94.44 163 LYS A O 1
ATOM 1247 N N . THR A 1 164 ? 25.333 -12.060 -21.076 1.00 94.50 164 THR A N 1
ATOM 1248 C CA . THR A 1 164 ? 26.708 -11.534 -21.024 1.00 94.50 164 THR A CA 1
ATOM 1249 C C . THR A 1 164 ? 27.455 -11.826 -22.321 1.00 94.50 164 THR A C 1
ATOM 1251 O O . THR A 1 164 ? 28.091 -10.922 -22.856 1.00 94.50 164 THR A O 1
ATOM 1254 N N . HIS A 1 165 ? 27.316 -13.035 -22.866 1.00 96.94 165 HIS A N 1
ATOM 1255 C CA . HIS A 1 165 ? 27.936 -13.444 -24.120 1.00 96.94 165 HIS A CA 1
ATOM 1256 C C . HIS A 1 165 ? 27.472 -12.573 -25.289 1.00 96.94 165 HIS A C 1
ATOM 1258 O O . HIS A 1 165 ? 28.303 -11.971 -25.959 1.00 96.94 165 HIS A O 1
ATOM 1264 N N . GLY A 1 166 ? 26.157 -12.419 -25.476 1.00 95.06 166 GLY A N 1
ATOM 1265 C CA . GLY A 1 166 ? 25.595 -11.576 -26.533 1.00 95.06 166 GLY A CA 1
ATOM 1266 C C . GLY A 1 166 ? 26.050 -10.116 -26.439 1.00 95.06 166 GLY A C 1
ATOM 1267 O O . GLY A 1 166 ? 26.377 -9.500 -27.449 1.00 95.06 166 GLY A O 1
ATOM 1268 N N . PHE A 1 167 ? 26.155 -9.559 -25.229 1.00 94.56 167 PHE A N 1
ATOM 1269 C CA . PHE A 1 167 ? 26.679 -8.201 -25.043 1.00 94.56 167 PHE A CA 1
ATOM 1270 C C . PHE A 1 167 ? 28.181 -8.100 -25.329 1.00 94.56 167 PHE A C 1
ATOM 1272 O O . PHE A 1 167 ? 28.612 -7.128 -25.946 1.00 94.56 167 PHE A O 1
ATOM 1279 N N . CYS A 1 168 ? 28.975 -9.095 -24.930 1.00 95.00 168 CYS A N 1
ATOM 1280 C CA . CYS A 1 168 ? 30.408 -9.120 -25.228 1.00 95.00 168 CYS A CA 1
ATOM 1281 C C . CYS A 1 168 ? 30.671 -9.292 -26.730 1.00 95.00 168 CYS A C 1
ATOM 1283 O O . CYS A 1 168 ? 31.539 -8.608 -27.261 1.00 95.00 168 CYS A O 1
ATOM 1285 N N . LEU A 1 169 ? 29.887 -10.125 -27.424 1.00 95.44 169 LEU A N 1
ATOM 1286 C CA . LEU A 1 169 ? 29.938 -10.286 -28.880 1.00 95.44 169 LEU A CA 1
ATOM 1287 C C . LEU A 1 169 ? 29.610 -8.974 -29.599 1.00 95.44 169 LEU A C 1
ATOM 1289 O O . LEU A 1 169 ? 30.322 -8.589 -30.526 1.00 95.44 169 LEU A O 1
ATOM 1293 N N . ALA A 1 170 ? 28.589 -8.247 -29.130 1.00 93.50 170 ALA A N 1
ATOM 1294 C CA . ALA A 1 170 ? 28.244 -6.937 -29.675 1.00 93.50 170 ALA A CA 1
ATOM 1295 C C . ALA A 1 170 ? 29.419 -5.959 -29.527 1.00 93.50 170 ALA A C 1
ATOM 1297 O O . ALA A 1 170 ? 29.828 -5.345 -30.511 1.00 93.50 170 ALA A O 1
ATOM 1298 N N . CYS A 1 171 ? 30.012 -5.884 -28.330 1.00 92.38 171 CYS A N 1
ATOM 1299 C CA . CYS A 1 171 ? 31.190 -5.058 -28.064 1.00 92.38 171 CYS A CA 1
ATOM 1300 C C . CYS A 1 171 ? 32.451 -5.501 -28.831 1.00 92.38 171 CYS A C 1
ATOM 1302 O O . CYS A 1 171 ? 33.320 -4.677 -29.102 1.00 92.38 171 CYS A O 1
ATOM 1304 N N . ALA A 1 172 ? 32.552 -6.782 -29.196 1.00 92.25 172 ALA A N 1
ATOM 1305 C CA . ALA A 1 172 ? 33.631 -7.334 -30.015 1.00 92.25 172 ALA A CA 1
ATOM 1306 C C . ALA A 1 172 ? 33.455 -7.078 -31.525 1.00 92.25 172 ALA A C 1
ATOM 1308 O O . ALA A 1 172 ? 34.308 -7.494 -32.306 1.00 92.25 172 ALA A O 1
ATOM 1309 N N . GLY A 1 173 ? 32.355 -6.448 -31.953 1.00 90.75 173 GLY A N 1
ATOM 1310 C CA . GLY A 1 173 ? 32.056 -6.220 -33.372 1.00 90.75 173 GLY A CA 1
ATOM 1311 C C . GLY A 1 173 ? 31.324 -7.374 -34.070 1.00 90.75 173 GLY A C 1
ATOM 1312 O O . GLY A 1 173 ? 31.027 -7.284 -35.256 1.00 90.75 173 GLY A O 1
ATOM 1313 N N . LYS A 1 174 ? 30.996 -8.455 -33.353 1.00 94.44 174 LYS A N 1
ATOM 1314 C CA . LYS A 1 174 ? 30.332 -9.653 -33.890 1.00 94.44 174 LYS A CA 1
ATOM 1315 C C . LYS A 1 174 ? 28.810 -9.541 -33.774 1.00 94.44 174 LYS A C 1
ATOM 1317 O O . LYS A 1 174 ? 28.175 -10.231 -32.977 1.00 94.44 174 LYS A O 1
ATOM 1322 N N . TRP A 1 175 ? 28.219 -8.610 -34.515 1.00 93.69 175 TRP A N 1
ATOM 1323 C CA . TRP A 1 175 ? 26.827 -8.185 -34.311 1.00 93.69 175 TRP A CA 1
ATOM 1324 C C . TRP A 1 175 ? 25.786 -9.256 -34.654 1.00 93.69 175 TRP A C 1
ATOM 1326 O O . TRP A 1 175 ? 24.797 -9.388 -33.933 1.00 93.69 175 TRP A O 1
ATOM 1336 N N . ASP A 1 176 ? 26.024 -10.052 -35.697 1.00 93.31 176 ASP A N 1
ATOM 1337 C CA . ASP A 1 176 ? 25.111 -11.130 -36.095 1.00 93.31 176 ASP A CA 1
ATOM 1338 C C . ASP A 1 176 ? 25.096 -12.264 -35.060 1.00 93.31 176 ASP A C 1
ATOM 1340 O O . ASP A 1 176 ? 24.028 -12.707 -34.630 1.00 93.31 176 ASP A O 1
ATOM 1344 N N . GLU A 1 177 ? 26.277 -12.673 -34.579 1.00 94.81 177 GLU A N 1
ATOM 1345 C CA . GLU A 1 177 ? 26.415 -13.639 -33.480 1.00 94.81 177 GLU A CA 1
ATOM 1346 C C . GLU A 1 177 ? 25.758 -13.099 -32.197 1.00 94.81 177 GLU A C 1
ATOM 1348 O O . GLU A 1 177 ? 25.024 -13.818 -31.514 1.00 94.81 177 GLU A O 1
ATOM 1353 N N . ALA A 1 178 ? 25.962 -11.813 -31.888 1.00 95.31 178 ALA A N 1
ATOM 1354 C CA . ALA A 1 178 ? 25.358 -11.156 -30.733 1.00 95.31 178 ALA A CA 1
ATOM 1355 C C . ALA A 1 178 ? 23.826 -11.186 -30.783 1.00 95.31 178 ALA A C 1
ATOM 1357 O O . ALA A 1 178 ? 23.184 -11.551 -29.795 1.00 95.31 178 ALA A O 1
ATOM 1358 N N . PHE A 1 179 ? 23.234 -10.831 -31.926 1.00 96.31 179 PHE A N 1
ATOM 1359 C CA . PHE A 1 179 ? 21.788 -10.895 -32.115 1.00 96.31 179 PHE A CA 1
ATOM 1360 C C . PHE A 1 179 ? 21.273 -12.329 -31.979 1.00 96.31 179 PHE A C 1
ATOM 1362 O O . PHE A 1 179 ? 20.321 -12.550 -31.233 1.00 96.31 179 PHE A O 1
ATOM 1369 N N . ALA A 1 180 ? 21.922 -13.302 -32.626 1.00 95.62 180 ALA A N 1
ATOM 1370 C CA . ALA A 1 180 ? 21.518 -14.704 -32.559 1.00 95.62 180 ALA A CA 1
ATOM 1371 C C . ALA A 1 180 ? 21.480 -15.223 -31.113 1.00 95.62 180 ALA A C 1
ATOM 1373 O O . ALA A 1 180 ? 20.504 -15.857 -30.712 1.00 95.62 180 ALA A O 1
ATOM 1374 N N . VAL A 1 181 ? 22.498 -14.907 -30.304 1.00 94.75 181 VAL A N 1
ATOM 1375 C CA . VAL A 1 181 ? 22.554 -15.311 -28.889 1.00 94.75 181 VAL A CA 1
ATOM 1376 C C . VAL A 1 181 ? 21.507 -14.574 -28.046 1.00 94.75 181 VAL A C 1
ATOM 1378 O O . VAL A 1 181 ? 20.850 -15.192 -27.207 1.00 94.75 181 VAL A O 1
ATOM 1381 N N . LEU A 1 182 ? 21.306 -13.269 -28.258 1.00 94.50 182 LEU A N 1
ATOM 1382 C CA . LEU A 1 182 ? 20.303 -12.497 -27.514 1.00 94.50 182 LEU A CA 1
ATOM 1383 C C . LEU A 1 182 ? 18.872 -12.936 -27.856 1.00 94.50 182 LEU A C 1
ATOM 1385 O O . LEU A 1 182 ? 18.048 -13.057 -26.952 1.00 94.50 182 LEU A O 1
ATOM 1389 N N . ASN A 1 183 ? 18.586 -13.240 -29.121 1.00 95.81 183 ASN A N 1
ATOM 1390 C CA . ASN A 1 183 ? 17.264 -13.660 -29.589 1.00 95.81 183 ASN A CA 1
ATOM 1391 C C . ASN A 1 183 ? 16.843 -15.044 -29.054 1.00 95.81 183 ASN A C 1
ATOM 1393 O O . ASN A 1 183 ? 15.663 -15.375 -29.046 1.00 95.81 183 ASN A O 1
ATOM 1397 N N . GLN A 1 184 ? 17.782 -15.845 -28.537 1.00 93.44 184 GLN A N 1
ATOM 1398 C CA . GLN A 1 184 ? 17.444 -17.077 -27.808 1.00 93.44 184 GLN A CA 1
ATOM 1399 C C . GLN A 1 184 ? 16.816 -16.807 -26.433 1.00 93.44 184 GLN A C 1
ATOM 1401 O O . GLN A 1 184 ? 16.180 -17.693 -25.869 1.00 93.44 184 GLN A O 1
ATOM 1406 N N . ILE A 1 185 ? 17.023 -15.617 -25.855 1.00 95.31 185 ILE A N 1
ATOM 1407 C CA . ILE A 1 185 ? 16.625 -15.303 -24.472 1.00 95.31 185 ILE A CA 1
ATOM 1408 C C . ILE A 1 185 ? 15.663 -14.114 -24.351 1.00 95.31 185 ILE A C 1
ATOM 1410 O O . ILE A 1 185 ? 15.241 -13.788 -23.233 1.00 95.31 185 ILE A O 1
ATOM 1414 N N . MET A 1 186 ? 15.341 -13.435 -25.454 1.00 94.12 186 MET A N 1
ATOM 1415 C CA . MET A 1 186 ? 14.386 -12.324 -25.505 1.00 94.12 186 MET A CA 1
ATOM 1416 C C . MET A 1 186 ? 13.765 -12.179 -26.906 1.00 94.12 186 MET A C 1
ATOM 1418 O O . MET A 1 186 ? 14.383 -12.629 -27.866 1.00 94.12 186 MET A O 1
ATOM 1422 N N . PRO A 1 187 ? 12.586 -11.534 -27.038 1.00 95.50 187 PRO A N 1
ATOM 1423 C CA . PRO A 1 187 ? 11.951 -11.295 -28.335 1.00 95.50 187 PRO A CA 1
ATOM 1424 C C . PRO A 1 187 ? 12.834 -10.495 -29.298 1.00 95.50 187 PRO A C 1
ATOM 1426 O O . PRO A 1 187 ? 13.604 -9.632 -28.869 1.00 95.50 187 PRO A O 1
ATOM 1429 N N . GLU A 1 188 ? 12.652 -10.720 -30.599 1.00 94.38 188 GLU A N 1
ATOM 1430 C CA . GLU A 1 188 ? 13.475 -10.133 -31.662 1.00 94.38 188 GLU A CA 1
ATOM 1431 C C . GLU A 1 188 ? 13.581 -8.604 -31.572 1.00 94.38 188 GLU A C 1
ATOM 1433 O O . GLU A 1 188 ? 14.689 -8.064 -31.591 1.00 94.38 188 GLU A O 1
ATOM 1438 N N . ALA A 1 189 ? 12.454 -7.904 -31.399 1.00 93.62 189 ALA A N 1
ATOM 1439 C CA . ALA A 1 189 ? 12.436 -6.445 -31.273 1.00 93.62 189 ALA A CA 1
ATOM 1440 C C . ALA A 1 189 ? 13.292 -5.952 -30.088 1.00 93.62 189 ALA A C 1
ATOM 1442 O O . ALA A 1 189 ? 14.076 -5.009 -30.221 1.00 93.62 189 ALA A O 1
ATOM 1443 N N . GLN A 1 190 ? 13.228 -6.650 -28.948 1.00 95.12 190 GLN A N 1
ATOM 1444 C CA . GLN A 1 190 ? 14.029 -6.344 -27.762 1.00 95.12 190 GLN A CA 1
ATOM 1445 C C . GLN A 1 190 ? 15.520 -6.662 -27.971 1.00 95.12 190 GLN A C 1
ATOM 1447 O O . GLN A 1 190 ? 16.376 -5.888 -27.533 1.00 95.12 190 GLN A O 1
ATOM 1452 N N . ALA A 1 191 ? 15.846 -7.779 -28.629 1.00 94.62 191 ALA A N 1
ATOM 1453 C CA . ALA A 1 191 ? 17.225 -8.174 -28.925 1.00 94.62 191 ALA A CA 1
ATOM 1454 C C . ALA A 1 191 ? 17.906 -7.164 -29.861 1.00 94.62 191 ALA A C 1
ATOM 1456 O O . ALA A 1 191 ? 19.008 -6.694 -29.566 1.00 94.62 191 ALA A O 1
ATOM 1457 N N . ARG A 1 192 ? 17.216 -6.763 -30.937 1.00 96.12 192 ARG A N 1
ATOM 1458 C CA . ARG A 1 192 ? 17.689 -5.750 -31.892 1.00 96.12 192 ARG A CA 1
ATOM 1459 C C . ARG A 1 192 ? 17.855 -4.376 -31.244 1.00 96.12 192 ARG A C 1
ATOM 1461 O O . ARG A 1 192 ? 18.875 -3.731 -31.459 1.00 96.12 192 ARG A O 1
ATOM 1468 N N . HIS A 1 193 ? 16.923 -3.955 -30.386 1.00 95.69 193 HIS A N 1
ATOM 1469 C CA . HIS A 1 193 ? 17.060 -2.712 -29.618 1.00 95.69 193 HIS A CA 1
ATOM 1470 C C . HIS A 1 193 ? 18.265 -2.729 -28.668 1.00 95.69 193 HIS A C 1
ATOM 1472 O O . HIS A 1 193 ? 19.012 -1.754 -28.588 1.00 95.69 193 HIS A O 1
ATOM 1478 N N . ASN A 1 194 ? 18.491 -3.837 -27.957 1.00 93.25 194 ASN A N 1
ATOM 1479 C CA . ASN A 1 194 ? 19.639 -3.955 -27.057 1.00 93.25 194 ASN A CA 1
ATOM 1480 C C . ASN A 1 194 ? 20.968 -3.905 -27.824 1.00 93.25 194 ASN A C 1
ATOM 1482 O O . ASN A 1 194 ? 21.904 -3.245 -27.371 1.00 93.25 194 ASN A O 1
ATOM 1486 N N . LEU A 1 195 ? 21.038 -4.558 -28.989 1.00 94.94 195 LEU A N 1
ATOM 1487 C CA . LEU A 1 195 ? 22.186 -4.473 -29.889 1.00 94.94 195 LEU A CA 1
ATOM 1488 C C . LEU A 1 195 ? 22.385 -3.037 -30.399 1.00 94.94 195 LEU A C 1
ATOM 1490 O O . LEU A 1 195 ? 23.493 -2.513 -30.309 1.00 94.94 195 LEU A O 1
ATOM 1494 N N . ALA A 1 196 ? 21.317 -2.366 -30.836 1.00 94.50 196 ALA A N 1
ATOM 1495 C CA . ALA A 1 196 ? 21.363 -0.975 -31.282 1.00 94.50 196 ALA A CA 1
ATOM 1496 C C . ALA A 1 196 ? 21.913 -0.023 -30.208 1.00 94.50 196 ALA A C 1
ATOM 1498 O O . ALA A 1 196 ? 22.811 0.771 -30.478 1.00 94.50 196 ALA A O 1
ATOM 1499 N N . GLY A 1 197 ? 21.465 -0.153 -28.956 1.00 93.00 197 GLY A N 1
ATOM 1500 C CA . GLY A 1 197 ? 21.986 0.656 -27.848 1.00 93.00 197 GLY A CA 1
ATOM 1501 C C . GLY A 1 197 ? 23.463 0.391 -27.512 1.00 93.00 197 GLY A C 1
ATOM 1502 O O . GLY A 1 197 ? 24.129 1.238 -26.913 1.00 93.00 197 GLY A O 1
ATOM 1503 N N . ILE A 1 198 ? 24.007 -0.779 -27.863 1.00 92.25 198 ILE A N 1
ATOM 1504 C CA . ILE A 1 198 ? 25.449 -1.055 -27.756 1.00 92.25 198 ILE A CA 1
ATOM 1505 C C . ILE A 1 198 ? 26.193 -0.416 -28.935 1.00 92.25 198 ILE A C 1
ATOM 1507 O O . ILE A 1 198 ? 27.194 0.260 -28.712 1.00 92.25 198 ILE A O 1
ATOM 1511 N N . LEU A 1 199 ? 25.676 -0.561 -30.159 1.00 92.44 199 LEU A N 1
ATOM 1512 C CA . LEU A 1 199 ? 26.238 0.039 -31.375 1.00 92.44 199 LEU A CA 1
ATOM 1513 C C . LEU A 1 199 ? 26.335 1.564 -31.280 1.00 92.44 199 LEU A C 1
ATOM 1515 O O . LEU A 1 199 ? 27.387 2.125 -31.577 1.00 92.44 199 LEU A O 1
ATOM 1519 N N . ASP A 1 200 ? 25.282 2.219 -30.791 1.00 91.50 200 ASP A N 1
ATOM 1520 C CA . ASP A 1 200 ? 25.251 3.671 -30.595 1.00 91.50 200 ASP A CA 1
ATOM 1521 C C . ASP A 1 200 ? 26.331 4.140 -29.607 1.00 91.50 200 ASP A C 1
ATOM 1523 O O . ASP A 1 200 ? 27.099 5.054 -29.896 1.00 91.50 200 ASP A O 1
ATOM 1527 N N . ARG A 1 201 ? 26.490 3.436 -28.475 1.00 88.88 201 ARG A N 1
ATOM 1528 C CA . ARG A 1 201 ? 27.541 3.735 -27.481 1.00 88.88 201 ARG A CA 1
ATOM 1529 C C . ARG A 1 201 ? 28.961 3.526 -28.005 1.00 88.88 201 ARG A C 1
ATOM 1531 O O . ARG A 1 201 ? 29.889 4.124 -27.468 1.00 88.88 201 ARG A O 1
ATOM 1538 N N . MET A 1 202 ? 29.135 2.680 -29.017 1.00 87.19 202 MET A N 1
ATOM 1539 C CA . MET A 1 202 ? 30.417 2.470 -29.696 1.00 87.19 202 MET A CA 1
ATOM 1540 C C . MET A 1 202 ? 30.643 3.444 -30.860 1.00 87.19 202 MET A C 1
ATOM 1542 O O . MET A 1 202 ? 31.683 3.375 -31.506 1.00 87.19 202 MET A O 1
ATOM 1546 N N . GLY A 1 203 ? 29.698 4.352 -31.129 1.00 88.00 203 GLY A N 1
ATOM 1547 C CA . GLY A 1 203 ? 29.778 5.315 -32.228 1.00 88.00 203 GLY A CA 1
ATOM 1548 C C . GLY A 1 203 ? 29.365 4.754 -33.592 1.00 88.00 203 GLY A C 1
ATOM 1549 O O . GLY A 1 203 ? 29.511 5.435 -34.602 1.00 88.00 203 GLY A O 1
ATOM 1550 N N . HIS A 1 204 ? 28.815 3.539 -33.650 1.00 91.94 204 HIS A N 1
ATOM 1551 C CA . HIS A 1 204 ? 28.280 2.940 -34.876 1.00 91.94 204 HIS A CA 1
ATOM 1552 C C . HIS A 1 204 ? 26.807 3.335 -35.078 1.00 91.94 204 HIS A C 1
ATOM 1554 O O . HIS A 1 204 ? 25.912 2.486 -35.100 1.00 91.94 204 HIS A O 1
ATOM 1560 N N . THR A 1 205 ? 26.545 4.638 -35.205 1.00 89.19 205 THR A N 1
ATOM 1561 C CA . THR A 1 205 ? 25.185 5.205 -35.244 1.00 89.19 205 THR A CA 1
ATOM 1562 C C . THR A 1 205 ? 24.344 4.683 -36.415 1.00 89.19 205 THR A C 1
ATOM 1564 O O . THR A 1 205 ? 23.170 4.375 -36.226 1.00 89.19 205 THR A O 1
ATOM 1567 N N . ASP A 1 206 ? 24.923 4.493 -37.602 1.00 89.31 206 ASP A N 1
ATOM 1568 C CA . ASP A 1 206 ? 24.176 3.989 -38.768 1.00 89.31 206 ASP A CA 1
ATOM 1569 C C . ASP A 1 206 ? 23.793 2.508 -38.628 1.00 89.31 206 ASP A C 1
ATOM 1571 O O . ASP A 1 206 ? 22.672 2.099 -38.951 1.00 89.31 206 ASP A O 1
ATOM 1575 N N . ALA A 1 207 ? 24.691 1.697 -38.060 1.00 89.31 207 ALA A N 1
ATOM 1576 C CA . ALA A 1 207 ? 24.397 0.305 -37.729 1.00 89.31 207 ALA A CA 1
ATOM 1577 C C . ALA A 1 207 ? 23.328 0.214 -36.624 1.00 89.31 207 ALA A C 1
ATOM 1579 O O . ALA A 1 207 ? 22.443 -0.640 -36.688 1.00 89.31 207 ALA A O 1
ATOM 1580 N N . SER A 1 208 ? 23.363 1.128 -35.646 1.00 93.31 208 SER A N 1
ATOM 1581 C CA . SER A 1 208 ? 22.323 1.263 -34.620 1.00 93.31 208 SER A CA 1
ATOM 1582 C C . SER A 1 208 ? 20.953 1.561 -35.238 1.00 93.31 208 SER A C 1
ATOM 1584 O O . SER A 1 208 ? 20.000 0.821 -34.990 1.00 93.31 208 SER A O 1
ATOM 1586 N N . LYS A 1 209 ? 20.859 2.564 -36.124 1.00 94.25 209 LYS A N 1
ATOM 1587 C CA . LYS A 1 209 ? 19.622 2.889 -36.859 1.00 94.25 209 LYS A CA 1
ATOM 1588 C C . LYS A 1 209 ? 19.086 1.693 -37.637 1.00 94.25 209 LYS A C 1
ATOM 1590 O O . LYS A 1 209 ? 17.903 1.384 -37.532 1.00 94.25 209 LYS A O 1
ATOM 1595 N N . THR A 1 210 ? 19.960 0.975 -38.341 1.00 94.06 210 THR A N 1
ATOM 1596 C CA . THR A 1 210 ? 19.589 -0.233 -39.095 1.00 94.06 210 THR A CA 1
ATOM 1597 C C . THR A 1 210 ? 18.956 -1.288 -38.181 1.00 94.06 210 THR A C 1
ATOM 1599 O O . THR A 1 210 ? 17.898 -1.835 -38.492 1.00 94.06 210 THR A O 1
ATOM 1602 N N . GLN A 1 211 ? 19.549 -1.549 -37.012 1.00 94.25 211 GLN A N 1
ATOM 1603 C CA . GLN A 1 211 ? 18.985 -2.498 -36.048 1.00 94.25 211 GLN A CA 1
ATOM 1604 C C . GLN A 1 211 ? 17.660 -2.010 -35.445 1.00 94.25 211 GLN A C 1
ATOM 1606 O O . GLN A 1 211 ? 16.758 -2.820 -35.242 1.00 94.25 211 GLN A O 1
ATOM 1611 N N . LEU A 1 212 ? 17.495 -0.706 -35.211 1.00 94.81 212 LEU A N 1
ATOM 1612 C CA . LEU A 1 212 ? 16.240 -0.130 -34.714 1.00 94.81 212 LEU A CA 1
ATOM 1613 C C . LEU A 1 212 ? 15.119 -0.187 -35.751 1.00 94.81 212 LEU A C 1
ATOM 1615 O O . LEU A 1 212 ? 13.994 -0.531 -35.403 1.00 94.81 212 LEU A O 1
ATOM 1619 N N . GLN A 1 213 ? 15.417 0.067 -37.024 1.00 95.56 213 GLN A N 1
ATOM 1620 C CA . GLN A 1 213 ? 14.461 -0.106 -38.120 1.00 95.56 213 GLN A CA 1
ATOM 1621 C C . GLN A 1 213 ? 14.001 -1.563 -38.222 1.00 95.56 213 GLN A C 1
ATOM 1623 O O . GLN A 1 213 ? 12.808 -1.838 -38.356 1.00 95.56 213 GLN A O 1
ATOM 1628 N N . LEU A 1 214 ? 14.929 -2.514 -38.087 1.00 94.56 214 LEU A N 1
ATOM 1629 C CA . LEU A 1 214 ? 14.592 -3.935 -38.052 1.00 94.56 214 LEU A CA 1
ATOM 1630 C C . LEU A 1 214 ? 13.799 -4.313 -36.787 1.00 94.56 214 LEU A C 1
ATOM 1632 O O . LEU A 1 214 ? 12.915 -5.161 -36.865 1.00 94.56 214 LEU A O 1
ATOM 1636 N N . ALA A 1 215 ? 14.058 -3.669 -35.644 1.00 95.00 215 ALA A N 1
ATOM 1637 C CA . ALA A 1 215 ? 13.280 -3.857 -34.419 1.00 95.00 215 ALA A CA 1
ATOM 1638 C C . ALA A 1 215 ? 11.831 -3.370 -34.576 1.00 95.00 215 ALA A C 1
ATOM 1640 O O . ALA A 1 215 ? 10.909 -4.095 -34.217 1.00 95.00 215 ALA A O 1
ATOM 1641 N N . VAL A 1 216 ? 11.629 -2.187 -35.168 1.00 93.88 216 VAL A N 1
ATOM 1642 C CA . VAL A 1 216 ? 10.297 -1.628 -35.466 1.00 93.88 216 VAL A CA 1
ATOM 1643 C C . VAL A 1 216 ? 9.570 -2.458 -36.526 1.00 93.88 216 VAL A C 1
ATOM 1645 O O . VAL A 1 216 ? 8.355 -2.608 -36.470 1.00 93.88 216 VAL A O 1
ATOM 1648 N N . LYS A 1 217 ? 10.295 -3.047 -37.484 1.00 94.88 217 LYS A N 1
ATOM 1649 C CA . LYS A 1 217 ? 9.708 -3.980 -38.455 1.00 94.88 217 LYS A CA 1
ATOM 1650 C C . LYS A 1 217 ? 9.243 -5.283 -37.797 1.00 94.88 217 LYS A C 1
ATOM 1652 O O . LYS A 1 217 ? 8.219 -5.823 -38.204 1.00 94.88 217 LYS A O 1
ATOM 1657 N N . ALA A 1 218 ? 9.998 -5.789 -36.821 1.00 91.69 218 ALA A N 1
ATOM 1658 C CA . ALA A 1 218 ? 9.646 -6.997 -36.078 1.00 91.69 218 ALA A CA 1
ATOM 1659 C C . ALA A 1 218 ? 8.452 -6.770 -35.132 1.00 91.69 218 ALA A C 1
ATOM 1661 O O . ALA A 1 218 ? 7.599 -7.644 -35.011 1.00 91.69 218 ALA A O 1
ATOM 1662 N N . ASP A 1 219 ? 8.373 -5.599 -34.496 1.00 92.31 219 ASP A N 1
ATOM 1663 C CA . ASP A 1 219 ? 7.225 -5.174 -33.691 1.00 92.31 219 ASP A CA 1
ATOM 1664 C C . ASP A 1 219 ? 6.983 -3.658 -33.846 1.00 92.31 219 ASP A C 1
ATOM 1666 O O . ASP A 1 219 ? 7.673 -2.848 -33.214 1.00 92.31 219 ASP A O 1
ATOM 1670 N N . PRO A 1 220 ? 5.978 -3.253 -34.650 1.00 90.56 220 PRO A N 1
ATOM 1671 C CA . PRO A 1 220 ? 5.638 -1.844 -34.851 1.00 90.56 220 PRO A CA 1
ATOM 1672 C C . PRO A 1 220 ? 5.206 -1.104 -33.577 1.00 90.56 220 PRO A C 1
ATOM 1674 O O . PRO A 1 220 ? 5.276 0.126 -33.532 1.00 90.56 220 PRO A O 1
ATOM 1677 N N . ASN A 1 221 ? 4.774 -1.830 -32.541 1.00 88.19 221 ASN A N 1
ATOM 1678 C CA . ASN A 1 221 ? 4.330 -1.269 -31.265 1.00 88.19 221 ASN A CA 1
ATOM 1679 C C . ASN A 1 221 ? 5.454 -1.210 -30.218 1.00 88.19 221 ASN A C 1
ATOM 1681 O O . ASN A 1 221 ? 5.226 -0.741 -29.099 1.00 88.19 221 ASN A O 1
ATOM 1685 N N . PHE A 1 222 ? 6.676 -1.641 -30.555 1.00 91.25 222 PHE A N 1
ATOM 1686 C CA . PHE A 1 222 ? 7.812 -1.607 -29.640 1.00 91.25 222 PHE A CA 1
ATOM 1687 C C . PHE A 1 222 ? 8.389 -0.186 -29.503 1.00 91.25 222 PHE A C 1
ATOM 1689 O O . PHE A 1 222 ? 9.386 0.198 -30.125 1.00 91.25 222 PHE A O 1
ATOM 1696 N N . THR A 1 223 ? 7.751 0.605 -28.637 1.00 91.50 223 THR A N 1
ATOM 1697 C CA . THR A 1 223 ? 8.059 2.020 -28.373 1.00 91.50 223 THR A CA 1
ATOM 1698 C C . THR A 1 223 ? 9.546 2.320 -28.121 1.00 91.50 223 THR A C 1
ATOM 1700 O O . THR A 1 223 ? 10.034 3.279 -28.719 1.00 91.50 223 THR A O 1
ATOM 1703 N N . PRO A 1 224 ? 10.315 1.522 -27.340 1.00 89.38 224 PRO A N 1
ATOM 1704 C CA . PRO A 1 224 ? 11.724 1.831 -27.074 1.00 89.38 224 PRO A CA 1
ATOM 1705 C C . PRO A 1 224 ? 12.597 1.914 -28.334 1.00 89.38 224 PRO A C 1
ATOM 1707 O O . PRO A 1 224 ? 13.472 2.775 -28.413 1.00 89.38 224 PRO A O 1
ATOM 1710 N N . ALA A 1 225 ? 12.355 1.063 -29.343 1.00 90.00 225 ALA A N 1
ATOM 1711 C CA . ALA A 1 225 ? 13.109 1.131 -30.595 1.00 90.00 225 ALA A CA 1
ATOM 1712 C C . ALA A 1 225 ? 12.738 2.358 -31.430 1.00 90.00 225 ALA A C 1
ATOM 1714 O O . ALA A 1 225 ? 13.622 3.004 -31.989 1.00 90.00 225 ALA A O 1
ATOM 1715 N N . ARG A 1 226 ? 11.449 2.707 -31.478 1.00 89.69 226 ARG A N 1
ATOM 1716 C CA . ARG A 1 226 ? 10.960 3.874 -32.221 1.00 89.69 226 ARG A CA 1
ATOM 1717 C C . ARG A 1 226 ? 11.470 5.183 -31.622 1.00 89.69 226 ARG A C 1
ATOM 1719 O O . ARG A 1 226 ? 11.912 6.058 -32.358 1.00 89.69 226 ARG A O 1
ATOM 1726 N N . ASP A 1 227 ? 11.450 5.303 -30.299 1.00 87.94 227 ASP A N 1
ATOM 1727 C CA . ASP A 1 227 ? 11.915 6.506 -29.607 1.00 87.94 227 ASP A CA 1
ATOM 1728 C C . ASP A 1 227 ? 13.420 6.718 -29.813 1.00 87.94 227 ASP A C 1
ATOM 1730 O O . ASP A 1 227 ? 13.858 7.833 -30.106 1.00 87.94 227 ASP A O 1
ATOM 1734 N N . LEU A 1 228 ? 14.218 5.644 -29.718 1.00 87.44 228 LEU A N 1
ATOM 1735 C CA . LEU A 1 228 ? 15.653 5.718 -29.982 1.00 87.44 228 LEU A CA 1
ATOM 1736 C C . LEU A 1 228 ? 15.944 6.006 -31.465 1.00 87.44 228 LEU A C 1
ATOM 1738 O O . LEU A 1 228 ? 16.835 6.800 -31.751 1.00 87.44 228 LEU A O 1
ATOM 1742 N N . LEU A 1 229 ? 15.172 5.440 -32.400 1.00 91.44 229 LEU A N 1
ATOM 1743 C CA . LEU A 1 229 ? 15.314 5.716 -33.834 1.00 91.44 229 LEU A CA 1
ATOM 1744 C C . LEU A 1 229 ? 15.022 7.187 -34.154 1.00 91.44 229 LEU A C 1
ATOM 1746 O O . LEU A 1 229 ? 15.864 7.854 -34.748 1.00 91.44 229 LEU A O 1
ATOM 1750 N N . ASN A 1 230 ? 13.901 7.722 -33.661 1.00 86.00 230 ASN A N 1
ATOM 1751 C CA . ASN A 1 230 ? 13.526 9.130 -33.827 1.00 86.00 230 ASN A CA 1
ATOM 1752 C C . ASN A 1 230 ? 14.589 10.076 -33.251 1.00 86.00 230 ASN A C 1
ATOM 1754 O O . ASN A 1 230 ? 14.925 11.092 -33.860 1.00 86.00 230 ASN A O 1
ATOM 1758 N N . LYS A 1 231 ? 15.161 9.723 -32.091 1.00 85.69 231 LYS A N 1
ATOM 1759 C CA . LYS A 1 231 ? 16.254 10.484 -31.474 1.00 85.69 231 LYS A CA 1
ATOM 1760 C C . LYS A 1 231 ? 17.503 10.514 -32.360 1.00 85.69 231 LYS A C 1
ATOM 1762 O O . LYS A 1 231 ? 18.142 11.557 -32.459 1.00 85.69 231 LYS A O 1
ATOM 1767 N N . LEU A 1 232 ? 17.857 9.391 -32.985 1.00 85.25 232 LEU A N 1
ATOM 1768 C CA . LEU A 1 232 ? 19.036 9.287 -33.850 1.00 85.25 232 LEU A CA 1
ATOM 1769 C C . LEU A 1 232 ? 18.806 9.879 -35.253 1.00 85.25 232 LEU A C 1
ATOM 1771 O O . LEU A 1 232 ? 19.766 10.271 -35.917 1.00 85.25 232 LEU A O 1
ATOM 1775 N N . GLU A 1 233 ? 17.561 9.934 -35.727 1.00 83.88 233 GLU A N 1
ATOM 1776 C CA . GLU A 1 233 ? 17.173 10.522 -37.020 1.00 83.88 233 GLU A CA 1
ATOM 1777 C C . GLU A 1 233 ? 16.896 12.035 -36.949 1.00 83.88 233 GLU A C 1
ATOM 1779 O O . GLU A 1 233 ? 16.799 12.683 -37.987 1.00 83.88 233 GLU A O 1
ATOM 1784 N N . GLY A 1 234 ? 16.838 12.625 -35.750 1.00 66.50 234 GLY A N 1
ATOM 1785 C CA . GLY A 1 234 ? 16.747 14.078 -35.562 1.00 66.50 234 GLY A CA 1
ATOM 1786 C C . GLY A 1 234 ? 15.408 14.706 -35.977 1.00 66.50 234 GLY A C 1
ATOM 1787 O O . GLY A 1 234 ? 15.336 15.923 -36.139 1.00 66.50 234 GLY A O 1
ATOM 1788 N N . GLY A 1 235 ? 14.350 13.907 -36.156 1.00 43.94 235 GLY A N 1
ATOM 1789 C CA . GLY A 1 235 ? 13.057 14.357 -36.679 1.00 43.94 235 GLY A CA 1
ATOM 1790 C C . GLY A 1 235 ? 11.977 14.537 -35.610 1.00 43.94 235 GLY A C 1
ATOM 1791 O O . GLY A 1 235 ? 11.710 13.637 -34.815 1.00 43.94 235 GLY A O 1
ATOM 1792 N N . ALA A 1 236 ? 11.307 15.693 -35.630 1.00 43.22 236 ALA A N 1
ATOM 1793 C CA . ALA A 1 236 ? 10.009 15.894 -34.984 1.00 43.22 236 ALA A CA 1
ATOM 1794 C C . ALA A 1 236 ? 8.959 14.886 -35.526 1.00 43.22 236 ALA A C 1
ATOM 1796 O O . ALA A 1 236 ? 9.072 14.453 -36.675 1.00 43.22 236 ALA A O 1
ATOM 1797 N N . PRO A 1 237 ? 7.939 14.498 -34.735 1.00 40.47 237 PRO A N 1
ATOM 1798 C CA . PRO A 1 237 ? 7.018 13.417 -35.101 1.00 40.47 237 PRO A CA 1
ATOM 1799 C C . PRO A 1 237 ? 6.170 13.738 -36.352 1.00 40.47 237 PRO A C 1
ATOM 1801 O O . PRO A 1 237 ? 5.624 14.832 -36.479 1.00 40.47 237 PRO A O 1
ATOM 1804 N N . ALA A 1 238 ? 6.056 12.762 -37.262 1.00 40.81 238 ALA A N 1
ATOM 1805 C CA . ALA A 1 238 ? 5.369 12.836 -38.564 1.00 40.81 238 ALA A CA 1
ATOM 1806 C C . ALA A 1 238 ? 3.819 12.645 -38.469 1.00 40.81 238 ALA A C 1
ATOM 1808 O O . ALA A 1 238 ? 3.321 12.251 -37.411 1.00 40.81 238 ALA A O 1
ATOM 1809 N N . PRO A 1 239 ? 3.031 12.936 -39.535 1.00 45.41 239 PRO A N 1
ATOM 1810 C CA . PRO A 1 239 ? 1.610 13.306 -39.447 1.00 45.41 239 PRO A CA 1
ATOM 1811 C C . PRO A 1 239 ? 0.623 12.132 -39.269 1.00 45.41 239 PRO A C 1
ATOM 1813 O O . PRO A 1 239 ? 0.850 11.011 -39.720 1.00 45.41 239 PRO A O 1
ATOM 1816 N N . ARG A 1 240 ? -0.504 12.432 -38.601 1.00 43.75 240 ARG A N 1
ATOM 1817 C CA . ARG A 1 240 ? -1.535 11.509 -38.076 1.00 43.75 240 ARG A CA 1
ATOM 1818 C C . ARG A 1 240 ? -2.417 10.911 -39.191 1.00 43.75 240 ARG A C 1
ATOM 1820 O O . ARG A 1 240 ? -3.035 11.650 -39.955 1.00 43.75 240 ARG A O 1
ATOM 1827 N N . ALA A 1 241 ? -2.534 9.580 -39.227 1.00 44.94 241 ALA A N 1
ATOM 1828 C CA . ALA A 1 241 ? -3.611 8.870 -39.924 1.00 44.94 241 ALA A CA 1
ATOM 1829 C C . ALA A 1 241 ? -4.984 9.269 -39.346 1.00 44.94 241 ALA A C 1
ATOM 1831 O O . ALA A 1 241 ? -5.056 9.697 -38.190 1.00 44.94 241 ALA A O 1
ATOM 1832 N N . LEU A 1 242 ? -6.065 9.138 -40.134 1.00 46.47 242 LEU A N 1
ATOM 1833 C CA . LEU A 1 242 ? -7.420 9.447 -39.661 1.00 46.47 242 LEU A CA 1
ATOM 1834 C C . LEU A 1 242 ? -7.688 8.694 -38.345 1.00 46.47 242 LEU A C 1
ATOM 1836 O O . LEU A 1 242 ? -7.522 7.473 -38.315 1.00 46.47 242 LEU A O 1
ATOM 1840 N N . PRO A 1 243 ? -8.049 9.408 -37.264 1.00 54.75 243 PRO A N 1
ATOM 1841 C CA . PRO A 1 243 ? -8.128 8.825 -35.934 1.00 54.75 243 PRO A CA 1
ATOM 1842 C C . PRO A 1 243 ? -9.173 7.708 -35.893 1.00 54.75 243 PRO A C 1
ATOM 1844 O O . PRO A 1 243 ? -10.300 7.868 -36.362 1.00 54.75 243 PRO A O 1
ATOM 1847 N N . GLU A 1 244 ? -8.766 6.570 -35.339 1.00 62.66 244 GLU A N 1
ATOM 1848 C CA . GLU A 1 244 ? -9.604 5.390 -35.145 1.00 62.66 244 GLU A CA 1
ATOM 1849 C C . GLU A 1 244 ? -10.862 5.751 -34.340 1.00 62.66 244 GLU A C 1
ATOM 1851 O O . GLU A 1 244 ? -10.783 6.459 -33.338 1.00 62.66 244 GLU A O 1
ATOM 1856 N N . MET A 1 245 ? -12.038 5.297 -34.782 1.00 75.62 245 MET A N 1
ATOM 1857 C CA . MET A 1 245 ? -13.284 5.501 -34.036 1.00 75.62 245 MET A CA 1
ATOM 1858 C C . MET A 1 245 ? -13.335 4.497 -32.891 1.00 75.62 245 MET A C 1
ATOM 1860 O O . MET A 1 245 ? -13.327 3.291 -33.128 1.00 75.62 245 MET A O 1
ATOM 1864 N N . VAL A 1 246 ? -13.432 4.989 -31.662 1.00 75.25 246 VAL A N 1
ATOM 1865 C CA . VAL A 1 246 ? -13.458 4.161 -30.456 1.00 75.25 246 VAL A CA 1
ATOM 1866 C C . VAL A 1 246 ? -14.830 4.293 -29.801 1.00 75.25 246 VAL A C 1
ATOM 1868 O O . VAL A 1 246 ? -15.460 5.346 -29.870 1.00 75.25 246 VAL A O 1
ATOM 1871 N N . THR A 1 247 ? -15.313 3.216 -29.181 1.00 76.12 247 THR A N 1
ATOM 1872 C CA . THR A 1 247 ? -16.540 3.236 -28.370 1.00 76.12 247 THR A CA 1
ATOM 18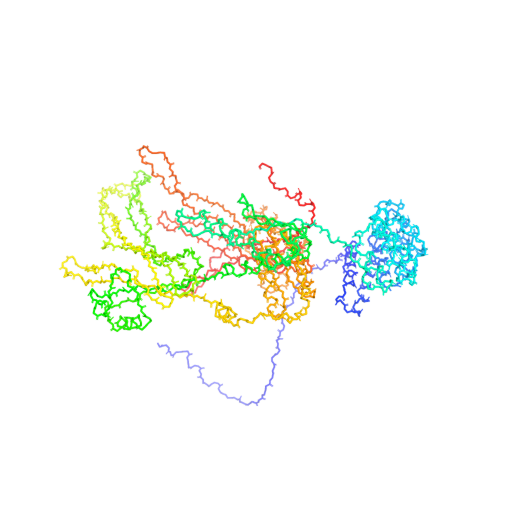73 C C . THR A 1 247 ? -16.158 3.196 -26.899 1.00 76.12 247 THR A C 1
ATOM 1875 O O . THR A 1 247 ? -15.352 2.357 -26.495 1.00 76.12 247 THR A O 1
ATOM 1878 N N . ARG A 1 248 ? -16.725 4.093 -26.091 1.00 72.94 248 ARG A N 1
ATOM 1879 C CA . ARG A 1 248 ? -16.524 4.135 -24.640 1.00 72.94 248 ARG A CA 1
ATOM 1880 C C . ARG A 1 248 ? -17.866 4.265 -23.929 1.00 72.94 248 ARG A C 1
ATOM 1882 O O . ARG A 1 248 ? -18.769 4.947 -24.406 1.00 72.94 248 ARG A O 1
ATOM 1889 N N . VAL A 1 249 ? -17.975 3.591 -22.790 1.00 75.19 249 VAL A N 1
ATOM 1890 C CA . VAL A 1 249 ? -19.155 3.610 -21.922 1.00 75.19 249 VAL A CA 1
ATOM 1891 C C . VAL A 1 249 ? -18.845 4.476 -20.708 1.00 75.19 249 VAL A C 1
ATOM 1893 O O . VAL A 1 249 ? -17.826 4.261 -20.050 1.00 75.19 249 VAL A O 1
ATOM 1896 N N . PHE A 1 250 ? -19.710 5.444 -20.421 1.00 77.38 250 PHE A N 1
ATOM 1897 C CA . PHE A 1 250 ? -19.610 6.337 -19.272 1.00 77.38 250 PHE A CA 1
ATOM 1898 C C . PHE A 1 250 ? -20.759 6.065 -18.304 1.00 77.38 250 PHE A C 1
ATOM 1900 O O . PHE A 1 250 ? -21.923 6.108 -18.698 1.00 77.38 250 PHE A O 1
ATOM 1907 N N . GLY A 1 251 ? -20.445 5.796 -17.037 1.00 74.69 251 GLY A N 1
ATOM 1908 C CA . GLY A 1 251 ? -21.457 5.764 -15.981 1.00 74.69 251 GLY A CA 1
ATOM 1909 C C . GLY A 1 251 ? -21.914 7.186 -15.672 1.00 74.69 251 GLY A C 1
ATOM 1910 O O . GLY A 1 251 ? -21.071 8.063 -15.519 1.00 74.69 251 GLY A O 1
ATOM 1911 N N . VAL A 1 252 ? -23.227 7.413 -15.630 1.00 72.56 252 VAL A N 1
ATOM 1912 C CA . VAL A 1 252 ? -23.824 8.751 -15.423 1.00 72.56 252 VAL A CA 1
ATOM 1913 C C . VAL A 1 252 ? -25.037 8.684 -14.485 1.00 72.56 252 VAL A C 1
ATOM 1915 O O . VAL A 1 252 ? -25.953 9.498 -14.558 1.00 72.56 252 VAL A O 1
ATOM 1918 N N . MET A 1 253 ? -25.097 7.649 -13.644 1.00 57.69 253 MET A N 1
ATOM 1919 C CA . MET A 1 253 ? -26.239 7.377 -12.764 1.00 57.69 253 MET A CA 1
ATOM 1920 C C . MET A 1 253 ? -26.536 8.557 -11.830 1.00 57.69 253 MET A C 1
ATOM 1922 O O . MET A 1 253 ? -27.688 8.941 -11.654 1.00 57.69 253 MET A O 1
ATOM 1926 N N . ASP A 1 254 ? -25.491 9.135 -11.255 1.00 58.47 254 ASP A N 1
ATOM 1927 C CA . ASP A 1 254 ? -25.511 10.272 -10.339 1.00 58.47 254 ASP A CA 1
ATOM 1928 C C . ASP A 1 254 ? -25.919 11.590 -11.015 1.00 58.47 254 ASP A C 1
ATOM 1930 O O . ASP A 1 254 ? -26.551 12.426 -10.371 1.00 58.47 254 ASP A O 1
ATOM 1934 N N . LEU A 1 255 ? -25.660 11.741 -12.317 1.00 63.31 255 LEU A N 1
ATOM 1935 C CA . LEU A 1 255 ? -26.065 12.914 -13.102 1.00 63.31 255 LEU A CA 1
ATOM 1936 C C . LEU A 1 255 ? -27.547 12.918 -13.507 1.00 63.31 255 LEU A C 1
ATOM 1938 O O . LEU A 1 255 ? -28.054 13.960 -13.920 1.00 63.31 255 LEU A O 1
ATOM 1942 N N . VAL A 1 256 ? -28.246 11.778 -13.419 1.00 62.06 256 VAL A N 1
ATOM 1943 C CA . VAL A 1 256 ? -29.599 11.613 -13.990 1.00 62.06 256 VAL A CA 1
ATOM 1944 C C . VAL A 1 256 ? -30.647 11.150 -12.959 1.00 62.06 256 VAL A C 1
ATOM 1946 O O . VAL A 1 256 ? -31.752 10.747 -13.319 1.00 62.06 256 VAL A O 1
ATOM 1949 N N . THR A 1 257 ? -30.354 11.214 -11.655 1.00 52.19 257 THR A N 1
ATOM 1950 C CA . THR A 1 257 ? -31.284 10.742 -10.606 1.00 52.19 257 THR A CA 1
ATOM 1951 C C . THR A 1 257 ? -32.610 11.537 -10.541 1.00 52.19 257 THR A C 1
ATOM 1953 O O . THR A 1 257 ? -32.608 12.764 -10.658 1.00 52.19 257 THR A O 1
ATOM 1956 N N . PRO A 1 258 ? -33.769 10.872 -10.331 1.00 43.84 258 PRO A N 1
ATOM 1957 C CA . PRO A 1 258 ? -35.073 11.539 -10.252 1.00 43.84 258 PRO A CA 1
ATOM 1958 C C . PRO A 1 258 ? -35.444 12.030 -8.837 1.00 43.84 258 PRO A C 1
ATOM 1960 O O . PRO A 1 258 ? -35.029 11.464 -7.825 1.00 43.84 258 PRO A O 1
ATOM 1963 N N . ALA A 1 259 ? -36.323 13.038 -8.768 1.00 43.97 259 ALA A N 1
ATOM 1964 C CA . ALA A 1 259 ? -37.083 13.380 -7.561 1.00 43.97 259 ALA A CA 1
ATOM 1965 C C . ALA A 1 259 ? -38.161 12.310 -7.268 1.00 43.97 259 ALA A C 1
ATOM 1967 O O . ALA A 1 259 ? -38.713 11.709 -8.189 1.00 43.97 259 ALA A O 1
ATOM 1968 N N . ILE A 1 260 ? -38.477 12.066 -5.990 1.00 34.62 260 ILE A N 1
ATOM 1969 C CA . ILE A 1 260 ? -39.441 11.031 -5.569 1.00 34.62 260 ILE A CA 1
ATOM 1970 C C . ILE A 1 260 ? -40.889 11.521 -5.783 1.00 34.62 260 ILE A C 1
ATOM 1972 O O . ILE A 1 260 ? -41.257 12.572 -5.264 1.00 34.62 260 ILE A O 1
ATOM 1976 N N . GLY A 1 261 ? -41.716 10.740 -6.498 1.00 47.19 261 GLY A N 1
ATOM 1977 C CA . GLY A 1 261 ? -43.146 11.000 -6.752 1.00 47.19 261 GLY A CA 1
ATOM 1978 C C . GLY A 1 261 ? -43.690 10.244 -7.979 1.00 47.19 261 GLY A C 1
ATOM 1979 O O . GLY A 1 261 ? -42.925 9.611 -8.703 1.00 47.19 261 GLY A O 1
ATOM 1980 N N . SER A 1 262 ? -45.003 10.314 -8.247 1.00 40.22 262 SER A N 1
ATOM 1981 C CA . SER A 1 262 ? -45.667 9.599 -9.365 1.00 40.22 262 SER A CA 1
ATOM 1982 C C . SER A 1 262 ? -45.241 10.046 -10.775 1.00 40.22 262 SER A C 1
ATOM 1984 O O . SER A 1 262 ? -45.609 9.402 -11.752 1.00 40.22 262 SER A O 1
ATOM 1986 N N . GLU A 1 263 ? -44.453 11.119 -10.890 1.00 47.94 263 GLU A N 1
ATOM 1987 C CA . GLU A 1 263 ? -43.922 11.667 -12.152 1.00 47.94 263 GLU A CA 1
ATOM 1988 C C . GLU A 1 263 ? -42.436 11.317 -12.404 1.00 47.94 263 GLU A C 1
ATOM 1990 O O . GLU A 1 263 ? -41.852 11.742 -13.403 1.00 47.94 263 GLU A O 1
ATOM 1995 N N . ALA A 1 264 ? -41.809 10.517 -11.531 1.00 49.19 264 ALA A N 1
ATOM 1996 C CA . ALA A 1 264 ? -40.367 10.242 -11.543 1.00 49.19 264 ALA A CA 1
ATOM 1997 C C . ALA A 1 264 ? -39.834 9.684 -12.878 1.00 49.19 264 ALA A C 1
ATOM 1999 O O . ALA A 1 264 ? -38.730 10.025 -13.295 1.00 49.19 264 ALA A O 1
ATOM 2000 N N . THR A 1 265 ? -40.617 8.864 -13.583 1.00 53.41 265 THR A N 1
ATOM 2001 C CA . THR A 1 265 ? -40.196 8.229 -14.844 1.00 53.41 265 THR A CA 1
ATOM 2002 C C . THR A 1 265 ? -40.156 9.209 -16.023 1.00 53.41 265 THR A C 1
ATOM 2004 O O . THR A 1 265 ? -39.302 9.079 -16.899 1.00 53.41 265 THR A O 1
ATOM 2007 N N . ALA A 1 266 ? -41.041 10.213 -16.049 1.00 56.88 266 ALA A N 1
ATOM 2008 C CA . ALA A 1 266 ? -41.073 11.221 -17.113 1.00 56.88 266 ALA A CA 1
ATOM 2009 C C . ALA A 1 266 ? -39.917 12.223 -16.967 1.00 56.88 266 ALA A C 1
ATOM 2011 O O . ALA A 1 266 ? -39.241 12.543 -17.945 1.00 56.88 266 ALA A O 1
ATOM 2012 N N . THR A 1 267 ? -39.641 12.652 -15.734 1.00 54.28 267 THR A N 1
ATOM 2013 C CA . THR A 1 267 ? -38.517 13.543 -15.409 1.00 54.28 267 THR A CA 1
ATOM 2014 C C . THR A 1 267 ? -37.170 12.855 -15.620 1.00 54.28 267 THR A C 1
ATOM 2016 O O . THR A 1 267 ? -36.255 13.466 -16.159 1.00 54.28 267 THR A O 1
ATOM 2019 N N . TYR A 1 268 ? -37.061 11.565 -15.285 1.00 56.09 268 TYR A N 1
ATOM 2020 C CA . TYR A 1 268 ? -35.870 10.761 -15.564 1.00 56.09 268 TYR A CA 1
ATOM 2021 C C . TYR A 1 268 ? -35.545 10.727 -17.065 1.00 56.09 268 TYR A C 1
ATOM 2023 O O . TYR A 1 268 ? -34.438 11.081 -17.463 1.00 56.09 268 TYR A O 1
ATOM 2031 N N . ARG A 1 269 ? -36.536 10.416 -17.916 1.00 62.06 269 ARG A N 1
ATOM 2032 C CA . ARG A 1 269 ? -36.358 10.420 -19.378 1.00 62.06 269 ARG A CA 1
ATOM 2033 C C . ARG A 1 269 ? -35.986 11.811 -19.905 1.00 62.06 269 ARG A C 1
ATOM 2035 O O . ARG A 1 269 ? -35.064 11.939 -20.705 1.00 62.06 269 ARG A O 1
ATOM 2042 N N . LYS A 1 270 ? -36.619 12.870 -19.400 1.00 68.06 270 LYS A N 1
ATOM 2043 C CA . LYS A 1 270 ? -36.277 14.247 -19.782 1.00 68.06 270 LYS A CA 1
ATOM 2044 C C . LYS A 1 270 ? -34.826 14.611 -19.428 1.00 68.06 270 LYS A C 1
ATOM 2046 O O . LYS A 1 270 ? -34.116 15.151 -20.270 1.00 68.06 270 LYS A O 1
ATOM 2051 N N . ASN A 1 271 ? -34.364 14.252 -18.232 1.00 63.88 271 ASN A N 1
ATOM 2052 C CA . ASN A 1 271 ? -32.991 14.509 -17.792 1.00 63.88 271 ASN A CA 1
ATOM 2053 C C . ASN A 1 271 ? -31.962 13.706 -18.613 1.00 63.88 271 ASN A C 1
ATOM 2055 O O . ASN A 1 271 ? -30.887 14.223 -18.914 1.00 63.88 271 ASN A O 1
ATOM 2059 N N . THR A 1 272 ? -32.292 12.474 -19.034 1.00 68.44 272 THR A N 1
ATOM 2060 C CA . THR A 1 272 ? -31.427 11.705 -19.954 1.00 68.44 272 THR A CA 1
ATOM 2061 C C . THR A 1 272 ? -31.282 12.394 -21.313 1.00 68.44 272 THR A C 1
ATOM 2063 O O . THR A 1 272 ? -30.174 12.504 -21.835 1.00 68.44 272 THR A O 1
ATOM 2066 N N . GLU A 1 273 ? -32.378 12.918 -21.871 1.00 75.06 273 GLU A N 1
ATOM 2067 C CA . GLU A 1 273 ? -32.370 13.620 -23.158 1.00 75.06 273 GLU A CA 1
ATOM 2068 C C . GLU A 1 273 ? -31.603 14.947 -23.087 1.00 75.06 273 GLU A C 1
ATOM 2070 O O . GLU A 1 273 ? -30.884 15.302 -24.022 1.00 75.06 273 GLU A O 1
ATOM 2075 N N . GLU A 1 274 ? -31.730 15.681 -21.979 1.00 73.69 274 GLU A N 1
ATOM 2076 C CA . GLU A 1 274 ? -30.976 16.914 -21.737 1.00 73.69 274 GLU A CA 1
ATOM 2077 C C . GLU A 1 274 ? -29.472 16.648 -21.600 1.00 73.69 274 GLU A C 1
ATOM 2079 O O . GLU A 1 274 ? -28.676 17.393 -22.173 1.00 73.69 274 GLU A O 1
ATOM 2084 N N . LEU A 1 275 ? -29.071 15.559 -20.932 1.00 74.00 275 LEU A N 1
ATOM 2085 C CA . LEU A 1 275 ? -27.663 15.174 -20.813 1.00 74.00 275 LEU A CA 1
ATOM 2086 C C . LEU A 1 275 ? -27.047 14.828 -22.176 1.00 74.00 275 LEU A C 1
ATOM 2088 O O . LEU A 1 275 ? -25.960 15.312 -22.495 1.00 74.00 275 LEU A O 1
ATOM 2092 N N . VAL A 1 276 ? -27.743 14.041 -23.005 1.00 79.19 276 VAL A N 1
ATOM 2093 C CA . VAL A 1 276 ? -27.271 13.710 -24.362 1.00 79.19 276 VAL A CA 1
ATOM 2094 C C . VAL A 1 276 ? -27.124 14.981 -25.202 1.00 79.19 276 VAL A C 1
ATOM 2096 O O . VAL A 1 276 ? -26.077 15.181 -25.813 1.00 79.19 276 VAL A O 1
ATOM 2099 N N . LYS A 1 277 ? -28.116 15.883 -25.173 1.00 77.69 277 LYS A N 1
ATOM 2100 C CA . LYS A 1 277 ? -28.067 17.171 -25.890 1.00 77.69 277 LYS A CA 1
ATOM 2101 C C . LYS A 1 277 ? -26.945 18.084 -25.407 1.00 77.69 277 LYS A C 1
ATOM 2103 O O . LYS A 1 277 ? -26.344 18.792 -26.209 1.00 77.69 277 LYS A O 1
ATOM 2108 N N . LEU A 1 278 ? -26.661 18.091 -24.108 1.00 74.19 278 LEU A N 1
ATOM 2109 C CA . LEU A 1 278 ? -25.578 18.886 -23.542 1.00 74.19 278 LEU A CA 1
ATOM 2110 C C . LEU A 1 278 ? -24.216 18.373 -24.025 1.00 74.19 278 LEU A C 1
ATOM 2112 O O . LEU A 1 278 ? -23.383 19.166 -24.462 1.00 74.19 278 LEU A O 1
ATOM 2116 N N . VAL A 1 279 ? -24.014 17.052 -24.024 1.00 76.31 279 VAL A N 1
ATOM 2117 C CA . VAL A 1 279 ? -22.786 16.430 -24.536 1.00 76.31 279 VAL A CA 1
ATOM 2118 C C . VAL A 1 279 ? -22.621 16.693 -26.034 1.00 76.31 279 VAL A C 1
ATOM 2120 O O . VAL A 1 279 ? -21.557 17.153 -26.453 1.00 76.31 279 VAL A O 1
ATOM 2123 N N . THR A 1 280 ? -23.662 16.470 -26.843 1.00 77.06 280 THR A N 1
ATOM 2124 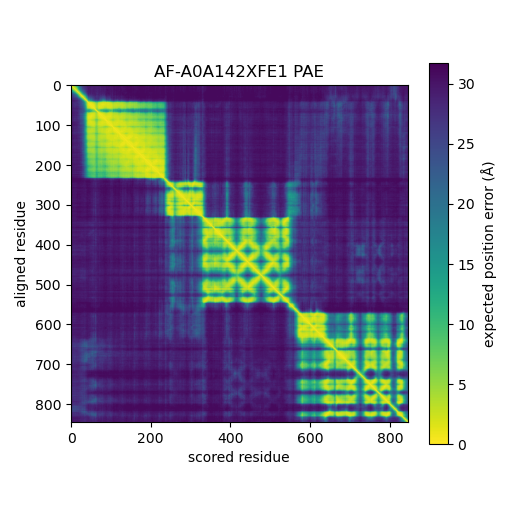C CA . THR A 1 280 ? -23.574 16.678 -28.297 1.00 77.06 280 THR A CA 1
ATOM 2125 C C . THR A 1 280 ? -23.500 18.157 -28.692 1.00 77.06 280 THR A C 1
ATOM 2127 O O . THR A 1 280 ? -22.899 18.495 -29.711 1.00 77.06 280 THR A O 1
ATOM 2130 N N . GLY A 1 281 ? -24.056 19.054 -27.873 1.00 71.31 281 GLY A N 1
ATOM 2131 C CA . GLY A 1 281 ? -24.056 20.499 -28.099 1.00 71.31 281 GLY A CA 1
ATOM 2132 C C . GLY A 1 281 ? -22.803 21.232 -27.613 1.00 71.31 281 GLY A C 1
ATOM 2133 O O . GLY A 1 281 ? -22.437 22.247 -28.203 1.00 71.31 281 GLY A O 1
ATOM 2134 N N . MET A 1 282 ? -22.128 20.746 -26.564 1.00 68.31 282 MET A N 1
ATOM 2135 C CA . MET A 1 282 ? -20.921 21.394 -26.028 1.00 68.31 282 MET A CA 1
ATOM 2136 C C . MET A 1 282 ? -19.621 20.793 -26.557 1.00 68.31 282 MET A C 1
ATOM 2138 O O . MET A 1 282 ? -18.651 21.525 -26.759 1.00 68.31 282 MET A O 1
ATOM 2142 N N . VAL A 1 283 ? -19.581 19.484 -26.817 1.00 72.75 283 VAL A N 1
ATOM 2143 C CA . VAL A 1 283 ? -18.363 18.815 -27.284 1.00 72.75 283 VAL A CA 1
ATOM 2144 C C . VAL A 1 283 ? -18.399 18.700 -28.799 1.00 72.75 283 VAL A C 1
ATOM 2146 O O . VAL A 1 283 ? -19.164 17.910 -29.336 1.00 72.75 283 VAL A O 1
ATOM 2149 N N . ARG A 1 284 ? -17.573 19.495 -29.492 1.00 76.69 284 ARG A N 1
ATOM 2150 C CA . ARG A 1 284 ? -17.383 19.500 -30.962 1.00 76.69 284 ARG A CA 1
ATOM 2151 C C . ARG A 1 284 ? -18.641 19.095 -31.755 1.00 76.69 284 ARG A C 1
ATOM 2153 O O . ARG A 1 284 ? -18.677 17.992 -32.314 1.00 76.69 284 ARG A O 1
ATOM 2160 N N . PRO A 1 285 ? -19.644 19.984 -31.863 1.00 77.38 285 PRO A N 1
ATOM 2161 C CA . PRO A 1 285 ? -20.966 19.651 -32.401 1.00 77.38 285 PRO A CA 1
ATOM 2162 C C . PRO A 1 285 ? -20.947 19.008 -33.793 1.00 77.38 285 PRO A C 1
ATOM 2164 O O . PRO A 1 285 ? -21.700 18.082 -34.065 1.00 77.38 285 PRO A O 1
ATOM 2167 N N . TYR A 1 286 ? -20.018 19.430 -34.653 1.00 72.12 286 TYR A N 1
ATOM 2168 C CA . TYR A 1 286 ? -19.826 18.902 -36.008 1.00 72.12 286 TYR A CA 1
ATOM 2169 C C . TYR A 1 286 ? -19.350 17.437 -36.062 1.00 72.12 286 TYR A C 1
ATOM 2171 O O . TYR A 1 286 ? -19.352 16.828 -37.129 1.00 72.12 286 TYR A O 1
ATOM 2179 N N . SER A 1 287 ? -18.891 16.865 -34.943 1.00 79.50 287 SER A N 1
ATOM 2180 C CA . SER A 1 287 ? -18.397 15.484 -34.892 1.00 79.50 287 SER A CA 1
ATOM 2181 C C . SER A 1 287 ? -19.522 14.445 -34.804 1.00 79.50 287 SER A C 1
ATOM 2183 O O . SER A 1 287 ? -19.286 13.272 -35.106 1.00 79.50 287 SER A O 1
ATOM 2185 N N . TRP A 1 288 ? -20.742 14.867 -34.458 1.00 83.25 288 TRP A N 1
ATOM 2186 C CA . TRP A 1 288 ? -21.896 13.996 -34.227 1.00 83.25 288 TRP A CA 1
ATOM 2187 C C . TRP A 1 288 ? -22.731 13.771 -35.485 1.00 83.25 288 TRP A C 1
ATOM 2189 O O . TRP A 1 288 ? -22.872 14.657 -36.327 1.00 83.25 288 TRP A O 1
ATOM 2199 N N . LYS A 1 289 ? -23.333 12.584 -35.587 1.00 82.62 289 LYS A N 1
ATOM 2200 C CA . LYS A 1 289 ? -24.161 12.138 -36.716 1.00 82.62 289 LYS A CA 1
ATOM 2201 C C . LYS A 1 289 ? -25.311 13.095 -37.035 1.00 82.62 289 LYS A C 1
ATOM 2203 O O . LYS A 1 289 ? -25.593 13.328 -38.206 1.00 82.62 289 LYS A O 1
ATOM 2208 N N . GLU A 1 290 ? -25.920 13.693 -36.014 1.00 73.81 290 GLU A N 1
ATOM 2209 C CA . GLU A 1 290 ? -27.010 14.671 -36.155 1.00 73.81 290 GLU A CA 1
ATOM 2210 C C . GLU A 1 290 ? -26.569 15.977 -36.843 1.00 73.81 290 GLU A C 1
ATOM 2212 O O . GLU A 1 290 ? -27.389 16.651 -37.460 1.00 73.81 290 GLU A O 1
ATOM 2217 N N . ALA A 1 291 ? -25.272 16.304 -36.804 1.00 72.88 291 ALA A N 1
ATOM 2218 C CA . ALA A 1 291 ? -24.674 17.480 -37.438 1.00 72.88 291 ALA A CA 1
ATOM 2219 C C . ALA A 1 291 ? -23.824 17.136 -38.682 1.00 72.88 291 ALA A C 1
ATOM 2221 O O . ALA A 1 291 ? -23.052 17.971 -39.155 1.00 72.88 291 ALA A O 1
ATOM 2222 N N . GLY A 1 292 ? -23.941 15.910 -39.212 1.00 64.50 292 GLY A N 1
ATOM 2223 C CA . GLY A 1 292 ? -23.201 15.440 -40.393 1.00 64.50 292 GLY A CA 1
ATOM 2224 C C . GLY A 1 292 ? -21.844 14.780 -40.106 1.00 64.50 292 GLY A C 1
ATOM 2225 O O . GLY A 1 292 ? -21.122 14.436 -41.042 1.00 64.50 292 GLY A O 1
ATOM 2226 N N . GLY A 1 293 ? -21.493 14.580 -38.833 1.00 77.75 293 GLY A N 1
ATOM 2227 C CA . GLY A 1 293 ? -20.297 13.859 -38.395 1.00 77.75 293 GLY A CA 1
ATOM 2228 C C . GLY A 1 293 ? -20.469 12.334 -38.333 1.00 77.75 293 GLY A C 1
ATOM 2229 O O . GLY A 1 293 ? -21.502 11.778 -38.700 1.00 77.75 293 GLY A O 1
ATOM 2230 N N . ARG A 1 294 ? -19.432 11.622 -37.866 1.00 78.88 294 ARG A N 1
ATOM 2231 C CA . ARG A 1 294 ? -19.419 10.143 -37.772 1.00 78.88 294 ARG A CA 1
ATOM 2232 C C . ARG A 1 294 ? -19.709 9.602 -36.368 1.00 78.88 294 ARG A C 1
ATOM 2234 O O . ARG A 1 294 ? -19.853 8.391 -36.231 1.00 78.88 294 ARG A O 1
ATOM 2241 N N . GLY A 1 295 ? -19.742 10.457 -35.346 1.00 83.00 295 GLY A N 1
ATOM 2242 C CA . GLY A 1 295 ? -19.894 10.053 -33.949 1.00 83.00 295 GLY A CA 1
ATOM 2243 C C . GLY A 1 295 ? -21.342 9.891 -33.497 1.00 83.00 295 GLY A C 1
ATOM 2244 O O . GLY A 1 295 ? -22.242 10.551 -34.015 1.00 83.00 295 GLY A O 1
ATOM 2245 N N . THR A 1 296 ? -21.569 9.035 -32.506 1.00 83.75 296 THR A N 1
ATOM 2246 C CA . THR A 1 296 ? -22.889 8.770 -31.910 1.00 83.75 296 THR A CA 1
ATOM 2247 C C . THR A 1 296 ? -22.809 8.802 -30.383 1.00 83.75 296 THR A C 1
ATOM 2249 O O . THR A 1 296 ? -21.764 8.493 -29.807 1.00 83.75 296 THR A O 1
ATOM 2252 N N . ALA A 1 297 ? -23.900 9.201 -29.728 1.00 85.06 297 ALA A N 1
ATOM 2253 C CA . ALA A 1 297 ? -24.046 9.192 -28.275 1.00 85.06 297 ALA A CA 1
ATOM 2254 C C . ALA A 1 297 ? -25.458 8.709 -27.925 1.00 85.06 297 ALA A C 1
ATOM 2256 O O . ALA A 1 297 ? -26.438 9.315 -28.353 1.00 85.06 297 ALA A O 1
ATOM 2257 N N . GLU A 1 298 ? -25.558 7.610 -27.180 1.00 79.56 298 GLU A N 1
ATOM 2258 C CA . GLU A 1 298 ? -26.827 6.954 -26.850 1.00 79.56 298 GLU A CA 1
ATOM 2259 C C . GLU A 1 298 ? -26.865 6.569 -25.367 1.00 79.56 298 GLU A C 1
ATOM 2261 O O . GLU A 1 298 ? -25.873 6.096 -24.806 1.00 79.56 298 GLU A O 1
ATOM 2266 N N . TYR A 1 299 ? -28.011 6.777 -24.717 1.00 77.06 299 TYR A N 1
ATOM 2267 C CA . TYR A 1 299 ? -28.223 6.415 -23.315 1.00 77.06 299 TYR A CA 1
ATOM 2268 C C . TYR A 1 299 ? -28.834 5.016 -23.190 1.00 77.06 299 TYR A C 1
ATOM 2270 O O . TYR A 1 299 ? -29.767 4.679 -23.918 1.00 77.06 299 TYR A O 1
ATOM 2278 N N . PHE A 1 300 ? -28.340 4.219 -22.240 1.00 70.69 300 PHE A N 1
ATOM 2279 C CA . PHE A 1 300 ? -28.835 2.872 -21.960 1.00 70.69 300 PHE A CA 1
ATOM 2280 C C . PHE A 1 300 ? -29.379 2.754 -20.531 1.00 70.69 300 PHE A C 1
ATOM 2282 O O . PHE A 1 300 ? -28.619 2.754 -19.559 1.00 70.69 300 PHE A O 1
ATOM 2289 N N . ASP A 1 301 ? -30.697 2.552 -20.426 1.00 59.81 301 ASP A N 1
ATOM 2290 C CA . ASP A 1 301 ? -31.438 2.462 -19.158 1.00 59.81 301 ASP A CA 1
ATOM 2291 C C . ASP A 1 301 ? -30.988 1.278 -18.280 1.00 59.81 301 ASP A C 1
ATOM 2293 O O . ASP A 1 301 ? -30.802 1.427 -17.075 1.00 59.81 301 ASP A O 1
ATOM 2297 N N . ILE A 1 302 ? -30.753 0.101 -18.881 1.00 50.97 302 ILE A N 1
ATOM 2298 C CA . ILE A 1 302 ? -30.471 -1.168 -18.167 1.00 50.97 302 ILE A CA 1
ATOM 2299 C C . ILE A 1 302 ? -29.102 -1.153 -17.444 1.00 50.97 302 ILE A C 1
ATOM 2301 O O . ILE A 1 302 ? -28.836 -2.005 -16.600 1.00 50.97 302 ILE A O 1
ATOM 2305 N N . GLY A 1 303 ? -28.252 -0.155 -17.708 1.00 51.09 303 GLY A N 1
ATOM 2306 C CA . GLY A 1 303 ? -26.965 0.041 -17.027 1.00 51.09 303 GLY A CA 1
ATOM 2307 C C . GLY A 1 303 ? -26.678 1.485 -16.613 1.00 51.09 303 GLY A C 1
ATOM 2308 O O . GLY A 1 303 ? -25.533 1.792 -16.283 1.00 51.09 303 GLY A O 1
ATOM 2309 N N . THR A 1 304 ? -27.672 2.381 -16.676 1.00 67.38 304 THR A N 1
ATOM 2310 C CA . THR A 1 304 ? -27.541 3.821 -16.365 1.00 67.38 304 THR A CA 1
ATOM 2311 C C . THR A 1 304 ? -26.279 4.466 -16.955 1.00 67.38 304 THR A C 1
ATOM 2313 O O . THR A 1 304 ? -25.508 5.129 -16.256 1.00 67.38 304 THR A O 1
ATOM 2316 N N . SER A 1 305 ? -26.019 4.199 -18.234 1.00 75.19 305 SER A N 1
ATOM 2317 C CA . SER A 1 305 ? -24.749 4.534 -18.880 1.00 75.19 305 SER A CA 1
ATOM 2318 C C . SER A 1 305 ? -24.958 5.269 -20.198 1.00 75.19 305 SER A C 1
ATOM 2320 O O . SER A 1 305 ? -25.882 4.965 -20.950 1.00 75.19 305 SER A O 1
ATOM 2322 N N . LEU A 1 306 ? -24.059 6.204 -20.496 1.00 81.25 306 LEU A N 1
ATOM 2323 C CA . LEU A 1 306 ? -23.962 6.885 -21.780 1.00 81.25 306 LEU A CA 1
ATOM 2324 C C . LEU A 1 306 ? -22.895 6.193 -22.638 1.00 81.25 306 LEU A C 1
ATOM 2326 O O . LEU A 1 306 ? -21.714 6.177 -22.287 1.00 81.25 306 LEU A O 1
ATOM 2330 N N . VAL A 1 307 ? -23.301 5.612 -23.764 1.00 81.00 307 VAL A N 1
ATOM 2331 C CA . VAL A 1 307 ? -22.407 4.956 -24.724 1.00 81.00 307 VAL A CA 1
ATOM 2332 C C . VAL A 1 307 ? -22.087 5.940 -25.839 1.00 81.00 307 VAL A C 1
ATOM 2334 O O . VAL A 1 307 ? -22.983 6.423 -26.528 1.00 81.00 307 VAL A O 1
ATOM 2337 N N . VAL A 1 308 ? -20.802 6.245 -26.017 1.00 84.69 308 VAL A N 1
ATOM 2338 C CA . VAL A 1 308 ? -20.333 7.245 -26.981 1.00 84.69 308 VAL A CA 1
ATOM 2339 C C . VAL A 1 308 ? -19.322 6.615 -27.927 1.00 84.69 308 VAL A C 1
ATOM 2341 O O . VAL A 1 308 ? -18.332 6.024 -27.491 1.00 84.69 308 VAL A O 1
ATOM 2344 N N . GLN A 1 309 ? -19.549 6.774 -29.228 1.00 84.25 309 GLN A N 1
ATOM 2345 C CA . GLN A 1 309 ? -18.635 6.348 -30.280 1.00 84.25 309 GLN A CA 1
ATOM 2346 C C . GLN A 1 309 ? -18.095 7.575 -31.013 1.00 84.25 309 GLN A C 1
ATOM 2348 O O . GLN A 1 309 ? -18.836 8.267 -31.707 1.00 84.25 309 GLN A O 1
ATOM 2353 N N . ASN A 1 310 ? -16.804 7.868 -30.860 1.00 85.19 310 ASN A N 1
ATOM 2354 C CA . ASN A 1 310 ? -16.145 8.997 -31.525 1.00 85.19 310 ASN A CA 1
ATOM 2355 C C . ASN A 1 310 ? -14.612 8.812 -31.518 1.00 85.19 310 ASN A C 1
ATOM 2357 O O . ASN A 1 310 ? -14.093 7.800 -31.046 1.00 85.19 310 ASN A O 1
ATOM 2361 N N . THR A 1 311 ? -13.865 9.771 -32.060 1.00 81.25 311 THR A N 1
ATOM 2362 C CA . THR A 1 311 ? -12.391 9.769 -32.004 1.00 81.25 311 THR A CA 1
ATOM 2363 C C . THR A 1 311 ? -11.884 9.883 -30.551 1.00 81.25 311 THR A C 1
ATOM 2365 O O . THR A 1 311 ? -12.584 10.469 -29.721 1.00 81.25 311 THR A O 1
ATOM 2368 N N . PRO A 1 312 ? -10.677 9.382 -30.205 1.00 77.25 312 PRO A N 1
ATOM 2369 C CA . PRO A 1 312 ? -10.188 9.365 -28.822 1.00 77.25 312 PRO A CA 1
ATOM 2370 C C . PRO A 1 312 ? -10.102 10.754 -28.183 1.00 77.25 312 PRO A C 1
ATOM 2372 O O . PRO A 1 312 ? -10.385 10.893 -26.998 1.00 77.25 312 PRO A O 1
ATOM 2375 N N . ASP A 1 313 ? -9.772 11.774 -28.979 1.00 73.19 313 ASP A N 1
ATOM 2376 C CA . ASP A 1 313 ? -9.693 13.164 -28.526 1.00 73.19 313 ASP A CA 1
ATOM 2377 C C . ASP A 1 313 ? -11.095 13.693 -28.141 1.00 73.19 313 ASP A C 1
ATOM 2379 O O . ASP A 1 313 ? -11.254 14.327 -27.102 1.00 73.19 313 ASP A O 1
ATOM 2383 N N . VAL A 1 314 ? -12.139 13.355 -28.915 1.00 76.88 314 VAL A N 1
ATOM 2384 C CA . VAL A 1 314 ? -13.534 13.702 -28.575 1.00 76.88 314 VAL A CA 1
ATOM 2385 C C . VAL A 1 314 ? -14.011 12.928 -27.349 1.00 76.88 314 VAL A C 1
ATOM 2387 O O . VAL A 1 314 ? -14.661 13.499 -26.482 1.00 76.88 314 VAL A O 1
ATOM 2390 N N . LEU A 1 315 ? -13.676 11.639 -27.239 1.00 78.25 315 LEU A N 1
ATOM 2391 C CA . LEU A 1 315 ? -14.021 10.847 -26.054 1.00 78.25 315 LEU A CA 1
ATOM 2392 C C . LEU A 1 315 ? -13.353 11.381 -24.785 1.00 78.25 315 LEU A C 1
ATOM 2394 O O . LEU A 1 315 ? -13.927 11.241 -23.708 1.00 78.25 315 LEU A O 1
ATOM 2398 N N . GLN A 1 316 ? -12.163 11.976 -24.901 1.00 75.44 316 GLN A N 1
ATOM 2399 C CA . GLN A 1 316 ? -11.518 12.651 -23.783 1.00 75.44 316 GLN A CA 1
ATOM 2400 C C . GLN A 1 316 ? -12.264 13.936 -23.413 1.00 75.44 316 GLN A C 1
ATOM 2402 O O . GLN A 1 316 ? -12.592 14.096 -22.250 1.00 75.44 316 GLN A O 1
ATOM 2407 N N . GLU A 1 317 ? -12.644 14.781 -24.377 1.00 71.12 317 GLU A N 1
ATOM 2408 C CA . GLU A 1 317 ? -13.447 15.987 -24.101 1.00 71.12 317 GLU A CA 1
ATOM 2409 C C . GLU A 1 317 ? -14.830 15.655 -23.502 1.00 71.12 317 GLU A C 1
ATOM 2411 O O . GLU A 1 317 ? -15.294 16.346 -22.598 1.00 71.12 317 GLU A O 1
ATOM 2416 N N . VAL A 1 318 ? -15.477 14.570 -23.949 1.00 76.81 318 VAL A N 1
ATOM 2417 C CA . VAL A 1 318 ? -16.710 14.057 -23.323 1.00 76.81 318 VAL A CA 1
ATOM 2418 C C . VAL A 1 318 ? -16.440 13.571 -21.900 1.00 76.81 318 VAL A C 1
ATOM 2420 O O . VAL A 1 318 ? -17.224 13.869 -21.004 1.00 76.81 318 VAL A O 1
ATOM 2423 N N . SER A 1 319 ? -15.335 12.854 -21.675 1.00 73.12 319 SER A N 1
ATOM 2424 C CA . SER A 1 319 ? -14.922 12.426 -20.335 1.00 73.12 319 SER A CA 1
ATOM 2425 C C . SER A 1 319 ? -14.680 13.621 -19.421 1.00 73.12 319 SER A C 1
ATOM 2427 O O . SER A 1 319 ? -15.145 13.600 -18.292 1.00 73.12 319 SER A O 1
ATOM 2429 N N . ASP A 1 320 ? -14.001 14.657 -19.907 1.00 68.06 320 ASP A N 1
ATOM 2430 C CA . ASP A 1 320 ? -13.671 15.858 -19.144 1.00 68.06 320 ASP A CA 1
ATOM 2431 C C . ASP A 1 320 ? -14.934 16.670 -18.829 1.00 68.06 320 ASP A C 1
ATOM 2433 O O . ASP A 1 320 ? -15.077 17.172 -17.717 1.00 68.06 320 ASP A O 1
ATOM 2437 N N . LEU A 1 321 ? -15.882 16.763 -19.771 1.00 73.00 321 LEU A N 1
ATOM 2438 C CA . LEU A 1 321 ? -17.184 17.389 -19.540 1.00 73.00 321 LEU A CA 1
ATOM 2439 C C . LEU A 1 321 ? -18.000 16.604 -18.512 1.00 73.00 321 LEU A C 1
ATOM 2441 O O . LEU A 1 321 ? -18.514 17.199 -17.573 1.00 73.00 321 LEU A O 1
ATOM 2445 N N . LEU A 1 322 ? -18.113 15.282 -18.662 1.00 73.00 322 LEU A N 1
ATOM 2446 C CA . LEU A 1 322 ? -18.828 14.447 -17.698 1.00 73.00 322 LEU A CA 1
ATOM 2447 C C . LEU A 1 322 ? -18.135 14.464 -16.339 1.00 73.00 322 LEU A C 1
ATOM 2449 O O . LEU A 1 322 ? -18.815 14.531 -15.334 1.00 73.00 322 LEU A O 1
ATOM 2453 N N . GLU A 1 323 ? -16.806 14.473 -16.275 1.00 64.44 323 GLU A N 1
ATOM 2454 C CA . GLU A 1 323 ? -16.057 14.606 -15.026 1.00 64.44 323 GLU A CA 1
ATOM 2455 C C . GLU A 1 323 ? -16.230 15.998 -14.410 1.00 64.44 323 GLU A C 1
ATOM 2457 O O . GLU A 1 323 ? -16.385 16.105 -13.200 1.00 64.44 323 GLU A O 1
ATOM 2462 N N . ALA A 1 324 ? -16.283 17.066 -15.208 1.00 56.88 324 ALA A N 1
ATOM 2463 C CA . ALA A 1 324 ? -16.654 18.392 -14.727 1.00 56.88 324 ALA A CA 1
ATOM 2464 C C . ALA A 1 324 ? -18.086 18.388 -14.179 1.00 56.88 324 ALA A C 1
ATOM 2466 O O . ALA A 1 324 ? -18.322 18.914 -13.097 1.00 56.88 324 ALA A O 1
ATOM 2467 N N . LEU A 1 325 ? -19.025 17.732 -14.862 1.00 59.66 325 LEU A N 1
ATOM 2468 C CA . LEU A 1 325 ? -20.390 17.555 -14.378 1.00 59.66 325 LEU A CA 1
ATOM 2469 C C . LEU A 1 325 ? -20.449 16.674 -13.129 1.00 59.66 325 LEU A C 1
ATOM 2471 O O . LEU A 1 325 ? -21.211 17.013 -12.243 1.00 59.66 325 LEU A O 1
ATOM 2475 N N . HIS A 1 326 ? -19.637 15.624 -12.994 1.00 61.50 326 HIS A N 1
ATOM 2476 C CA . HIS A 1 326 ? -19.535 14.783 -11.793 1.00 61.50 326 HIS A CA 1
ATOM 2477 C C . HIS A 1 326 ? -18.838 15.507 -10.635 1.00 61.50 326 HIS A C 1
ATOM 2479 O O . HIS A 1 326 ? -19.136 15.242 -9.481 1.00 61.50 326 HIS A O 1
ATOM 2485 N N . ARG A 1 327 ? -17.918 16.437 -10.922 1.00 50.12 327 ARG A N 1
ATOM 2486 C CA . ARG A 1 327 ? -17.319 17.348 -9.931 1.00 50.12 327 ARG A CA 1
ATOM 2487 C C . ARG A 1 327 ? -18.327 18.405 -9.466 1.00 50.12 327 ARG A C 1
ATOM 2489 O O . ARG A 1 327 ? -18.238 18.886 -8.339 1.00 50.12 327 ARG A O 1
ATOM 2496 N N . LEU A 1 328 ? -19.261 18.790 -10.338 1.00 46.00 328 LEU A N 1
ATOM 2497 C CA . LEU A 1 328 ? -20.323 19.761 -10.055 1.00 46.00 328 LEU A CA 1
ATOM 2498 C C . LEU A 1 328 ? -21.584 19.109 -9.454 1.00 46.00 328 LEU A C 1
ATOM 2500 O O . LEU A 1 328 ? -22.270 19.736 -8.647 1.00 46.00 328 LEU A O 1
ATOM 2504 N N . ALA A 1 329 ? -21.871 17.858 -9.805 1.00 44.00 329 ALA A N 1
ATOM 2505 C CA . ALA A 1 329 ? -22.794 16.958 -9.132 1.00 44.00 329 ALA A CA 1
ATOM 2506 C C . ALA A 1 329 ? -22.124 16.458 -7.837 1.00 44.00 329 ALA A C 1
ATOM 2508 O O . ALA A 1 329 ? -20.909 16.501 -7.694 1.00 44.00 329 ALA A O 1
ATOM 2509 N N . PRO A 1 330 ? -22.897 16.168 -6.793 1.00 43.84 330 PRO A N 1
ATOM 2510 C CA . PRO A 1 330 ? -22.673 16.677 -5.442 1.00 43.84 330 PRO A CA 1
ATOM 2511 C C . PRO A 1 330 ? -21.310 16.308 -4.824 1.00 43.84 330 PRO A C 1
ATOM 2513 O O . PRO A 1 330 ? -21.134 15.233 -4.254 1.00 43.84 330 PRO A O 1
ATOM 2516 N N . THR A 1 331 ? -20.384 17.274 -4.792 1.00 40.97 331 THR A N 1
ATOM 2517 C CA . THR A 1 331 ? -19.274 17.275 -3.828 1.00 40.97 331 THR A CA 1
ATOM 2518 C C . THR A 1 331 ? -19.854 17.615 -2.445 1.00 40.97 331 THR A C 1
ATOM 2520 O O . THR A 1 331 ? -20.199 18.762 -2.172 1.00 40.97 331 THR A O 1
ATOM 2523 N N . SER A 1 332 ? -20.039 16.579 -1.619 1.00 48.56 332 SER A N 1
ATOM 2524 C CA . SER A 1 332 ? -20.400 16.524 -0.186 1.00 48.56 332 SER A CA 1
ATOM 2525 C C . SER A 1 332 ? -20.779 17.845 0.506 1.00 48.56 332 SER A C 1
ATOM 2527 O O . SER A 1 332 ? -20.025 18.367 1.332 1.00 48.56 332 SER A O 1
ATOM 2529 N N . VAL A 1 333 ? -21.986 18.361 0.261 1.00 57.03 333 VAL A N 1
ATOM 2530 C CA . VAL A 1 333 ? -22.565 19.368 1.160 1.00 57.03 333 VAL A CA 1
ATOM 2531 C C . VAL A 1 333 ? -22.711 18.711 2.537 1.00 57.03 333 VAL A C 1
ATOM 2533 O O . VAL A 1 333 ? -23.390 17.697 2.669 1.00 57.03 333 VAL A O 1
ATOM 2536 N N . SER A 1 334 ? -22.034 19.243 3.556 1.00 57.62 334 SER A N 1
ATOM 2537 C CA . SER A 1 334 ? -22.096 18.697 4.916 1.00 57.62 334 SER A CA 1
ATOM 2538 C C . SER A 1 334 ? -23.012 19.548 5.788 1.00 57.62 334 SER A C 1
ATOM 2540 O O . SER A 1 334 ? -22.898 20.778 5.830 1.00 57.62 334 SER A O 1
ATOM 2542 N N . VAL A 1 335 ? -23.915 18.883 6.501 1.00 68.38 335 VAL A N 1
ATOM 2543 C CA . VAL A 1 335 ? -24.783 19.490 7.506 1.00 68.38 335 VAL A CA 1
ATOM 2544 C C . VAL A 1 335 ? -24.156 19.276 8.869 1.00 68.38 335 VAL A C 1
ATOM 2546 O O . VAL A 1 335 ? -23.849 18.155 9.268 1.00 68.38 335 VAL A O 1
ATOM 2549 N N . CYS A 1 336 ? -23.975 20.364 9.600 1.00 75.38 336 CYS A N 1
ATOM 2550 C CA . CYS A 1 336 ? -23.483 20.325 10.957 1.00 75.38 336 CYS A CA 1
ATOM 2551 C C . CYS A 1 336 ? -24.599 20.675 11.943 1.00 75.38 336 CYS A C 1
ATOM 2553 O O . CYS A 1 336 ? -25.265 21.706 11.809 1.00 75.38 336 CYS A O 1
ATOM 2555 N N . PHE A 1 337 ? -24.772 19.806 12.934 1.00 78.88 337 PHE A N 1
ATOM 2556 C CA . PHE A 1 337 ? -25.766 19.888 13.987 1.00 78.88 337 PHE A CA 1
ATOM 2557 C C . PHE A 1 337 ? -25.102 20.142 15.338 1.00 78.88 337 PHE A C 1
ATOM 2559 O O . PHE A 1 337 ? -24.227 19.394 15.783 1.00 78.88 337 PHE A O 1
ATOM 2566 N N . GLU A 1 338 ? -25.571 21.175 16.028 1.00 81.94 338 GLU A N 1
ATOM 2567 C CA . GLU A 1 338 ? -25.243 21.426 17.429 1.00 81.94 338 GLU A CA 1
ATOM 2568 C C . GLU A 1 338 ? -26.510 21.263 18.266 1.00 81.94 338 GLU A C 1
ATOM 2570 O O . GLU A 1 338 ? -27.415 22.098 18.193 1.00 81.94 338 GLU A O 1
ATOM 2575 N N . VAL A 1 339 ? -26.583 20.181 19.049 1.00 82.38 339 VAL A N 1
ATOM 2576 C CA . VAL A 1 339 ? -27.763 19.868 19.866 1.00 82.38 339 VAL A CA 1
ATOM 2577 C C . VAL A 1 339 ? -27.554 20.218 21.332 1.00 82.38 339 VAL A C 1
ATOM 2579 O O . VAL A 1 339 ? -26.509 19.939 21.925 1.00 82.38 339 VAL A O 1
ATOM 2582 N N . ARG A 1 340 ? -28.576 20.838 21.922 1.00 84.00 340 ARG A N 1
ATOM 2583 C CA . ARG A 1 340 ? -28.653 21.180 23.343 1.00 84.00 340 ARG A CA 1
ATOM 2584 C C . ARG A 1 340 ? -30.005 20.760 23.895 1.00 84.00 340 ARG A C 1
ATOM 2586 O O . ARG A 1 340 ? -31.025 20.998 23.256 1.00 84.00 340 ARG A O 1
ATOM 2593 N N . VAL A 1 341 ? -30.010 20.173 25.083 1.00 83.75 341 VAL A N 1
ATOM 2594 C CA . VAL A 1 341 ? -31.227 19.846 25.829 1.00 83.75 341 VAL A CA 1
ATOM 2595 C C . VAL A 1 341 ? -31.271 20.732 27.066 1.00 83.75 341 VAL A C 1
ATOM 2597 O O . VAL A 1 341 ? -30.347 20.745 27.875 1.00 83.75 341 VAL A O 1
ATOM 2600 N N . LEU A 1 342 ? -32.332 21.521 27.184 1.00 85.44 342 LEU A N 1
ATOM 2601 C CA . LEU A 1 342 ? -32.571 22.426 28.298 1.00 85.44 342 LEU A CA 1
ATOM 2602 C C . LEU A 1 342 ? -33.535 21.768 29.278 1.00 85.44 342 LEU A C 1
ATOM 2604 O O . LEU A 1 342 ? -34.644 21.430 28.885 1.00 85.44 342 LEU A O 1
ATOM 2608 N N . LYS A 1 343 ? -33.147 21.643 30.545 1.00 86.62 343 LYS A N 1
ATOM 2609 C CA . LYS A 1 343 ? -34.069 21.375 31.652 1.00 86.62 343 LYS A CA 1
ATOM 2610 C C . LYS A 1 343 ? -34.459 22.713 32.254 1.00 86.62 343 LYS A C 1
ATOM 2612 O O . LYS A 1 343 ? -33.596 23.387 32.807 1.00 86.62 343 LYS A O 1
ATOM 2617 N N . VAL A 1 344 ? -35.712 23.129 32.120 1.00 87.50 344 VAL A N 1
ATOM 2618 C CA . VAL A 1 344 ? -36.189 24.442 32.592 1.00 87.50 344 VAL A CA 1
ATOM 2619 C C . VAL A 1 344 ? -37.494 24.302 33.373 1.00 87.50 344 VAL A C 1
ATOM 2621 O O . VAL A 1 344 ? -38.203 23.327 33.171 1.00 87.50 344 VAL A O 1
ATOM 2624 N N . PRO A 1 345 ? -37.860 25.232 34.271 1.00 87.00 345 PRO A N 1
ATOM 2625 C CA . PRO A 1 345 ? -39.168 25.189 34.927 1.00 87.00 345 PRO A CA 1
ATOM 2626 C C . PRO A 1 345 ? -40.320 25.252 33.913 1.00 87.00 345 PRO A C 1
ATOM 2628 O O . PRO A 1 345 ? -40.216 25.958 32.907 1.00 87.00 345 PRO A O 1
ATOM 2631 N N . VAL A 1 346 ? -41.441 24.576 34.185 1.00 85.00 346 VAL A N 1
ATOM 2632 C CA . VAL A 1 346 ? -42.619 24.622 33.295 1.00 85.00 346 VAL A CA 1
ATOM 2633 C C . 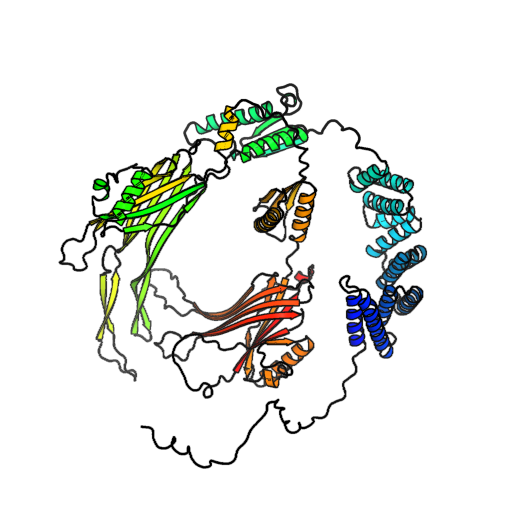VAL A 1 346 ? -43.057 26.070 33.023 1.00 85.00 346 VAL A C 1
ATOM 2635 O O . VAL A 1 346 ? -43.154 26.901 33.932 1.00 85.00 346 VAL A O 1
ATOM 2638 N N . GLY A 1 347 ? -43.307 26.386 31.747 1.00 81.31 347 GLY A N 1
ATOM 2639 C CA . GLY A 1 347 ? -43.706 27.725 31.296 1.00 81.31 347 GLY A CA 1
ATOM 2640 C C . GLY A 1 347 ? -42.546 28.722 31.167 1.00 81.31 347 GLY A C 1
ATOM 2641 O O . GLY A 1 347 ? -42.771 29.893 30.856 1.00 81.31 347 GLY A O 1
ATOM 2642 N N . PHE A 1 348 ? -41.297 28.293 31.389 1.00 85.19 348 PHE A N 1
ATOM 2643 C CA . PHE A 1 348 ? -40.109 29.125 31.181 1.00 85.19 348 PHE A CA 1
ATOM 2644 C C . PHE A 1 348 ? -39.967 29.561 29.717 1.00 85.19 348 PHE A C 1
ATOM 2646 O O . PHE A 1 348 ? -39.785 30.748 29.447 1.00 85.19 348 PHE A O 1
ATOM 2653 N N . CYS A 1 349 ? -40.102 28.628 28.770 1.00 81.50 349 CYS A N 1
ATOM 2654 C CA . CYS A 1 349 ? -39.992 28.930 27.343 1.00 81.50 349 CYS A CA 1
ATOM 2655 C C . CYS A 1 349 ? -41.084 29.902 26.875 1.00 81.50 349 CYS A C 1
ATOM 2657 O O . CYS A 1 349 ? -40.775 30.856 26.166 1.00 81.50 349 CYS A O 1
ATOM 2659 N N . GLU A 1 350 ? -42.324 29.739 27.345 1.00 81.62 350 GLU A N 1
ATOM 2660 C CA . GLU A 1 350 ? -43.430 30.650 27.022 1.00 81.62 350 GLU A CA 1
ATOM 2661 C C . GLU A 1 350 ? -43.167 32.077 27.522 1.00 81.62 350 GLU A C 1
ATOM 2663 O O . GLU A 1 350 ? -43.354 33.037 26.774 1.00 81.62 350 GLU A O 1
ATOM 2668 N N . LYS A 1 351 ? -42.655 32.227 28.753 1.00 79.94 351 LYS A N 1
ATOM 2669 C CA . LYS A 1 351 ? -42.240 33.528 29.314 1.00 79.94 351 LYS A CA 1
ATOM 2670 C C . LYS A 1 351 ? -41.070 34.151 28.553 1.00 79.94 351 LYS A C 1
ATOM 2672 O O . LYS A 1 351 ? -40.995 35.371 28.450 1.00 79.94 351 LYS A O 1
ATOM 2677 N N . ALA A 1 352 ? -40.184 33.323 28.002 1.00 75.38 352 ALA A N 1
ATOM 2678 C CA . ALA A 1 352 ? -39.101 33.747 27.118 1.00 75.38 352 ALA A CA 1
ATOM 2679 C C . ALA A 1 352 ? -39.566 34.019 25.670 1.00 75.38 352 ALA A C 1
ATOM 2681 O O . ALA A 1 352 ? -38.743 34.328 24.809 1.00 75.38 352 ALA A O 1
ATOM 2682 N N . GLY A 1 353 ? -40.869 33.907 25.378 1.00 73.06 353 GLY A N 1
ATOM 2683 C CA . GLY A 1 353 ? -41.440 34.138 24.049 1.00 73.06 353 GLY A CA 1
ATOM 2684 C C . GLY A 1 353 ? -41.200 33.000 23.049 1.00 73.06 353 GLY A C 1
ATOM 2685 O O . GLY A 1 353 ? -41.404 33.184 21.850 1.00 73.06 353 GLY A O 1
ATOM 2686 N N . VAL A 1 354 ? -40.777 31.824 23.519 1.00 77.38 354 VAL A N 1
ATOM 2687 C CA . VAL A 1 354 ? -40.502 30.635 22.706 1.00 77.38 354 VAL A CA 1
ATOM 2688 C C . VAL A 1 354 ? -41.642 29.636 22.857 1.00 77.38 354 VAL A C 1
ATOM 2690 O O . VAL A 1 354 ? -41.858 29.063 23.922 1.00 77.38 354 VAL A O 1
ATOM 2693 N N . LYS A 1 355 ? -42.371 29.390 21.765 1.00 73.19 355 LYS A N 1
ATOM 2694 C CA . LYS A 1 355 ? -43.411 28.357 21.730 1.00 73.19 355 LYS A CA 1
ATOM 2695 C C . LYS A 1 355 ? -42.771 26.992 21.490 1.00 73.19 355 LYS A C 1
ATOM 2697 O O . LYS A 1 355 ? -42.216 26.762 20.420 1.00 73.19 355 LYS A O 1
ATOM 2702 N N . VAL A 1 356 ? -42.934 26.059 22.423 1.00 66.94 356 VAL A N 1
ATOM 2703 C CA . VAL A 1 356 ? -42.456 24.660 22.308 1.00 66.94 356 VAL A CA 1
ATOM 2704 C C . VAL A 1 356 ? -43.386 23.805 21.407 1.00 66.94 356 VAL A C 1
ATOM 2706 O O . VAL A 1 356 ? -43.342 22.581 21.389 1.00 66.94 356 VAL A O 1
ATOM 2709 N N . ALA A 1 357 ? -44.245 24.454 20.610 1.00 59.81 357 ALA A N 1
ATOM 2710 C CA . ALA A 1 357 ? -45.181 23.819 19.682 1.00 59.81 357 ALA A CA 1
ATOM 2711 C C . ALA A 1 357 ? -44.538 23.472 18.318 1.00 59.81 357 ALA A C 1
ATOM 2713 O O . ALA A 1 357 ? -43.426 23.895 18.005 1.00 59.81 357 ALA A O 1
ATOM 2714 N N . ARG A 1 358 ? -45.247 22.671 17.503 1.00 55.28 358 ARG A N 1
ATOM 2715 C CA . ARG A 1 358 ? -44.743 22.100 16.239 1.00 55.28 358 ARG A CA 1
ATOM 2716 C C . ARG A 1 358 ? -44.249 23.190 15.264 1.00 55.28 358 ARG A C 1
ATOM 2718 O O . ARG A 1 358 ? -44.998 24.097 14.931 1.00 55.28 358 ARG A O 1
ATOM 2725 N N . ASP A 1 359 ? -43.015 23.001 14.786 1.00 63.47 359 ASP A N 1
ATOM 2726 C CA . ASP A 1 359 ? -42.317 23.747 13.714 1.00 63.47 359 ASP A CA 1
ATOM 2727 C C . ASP A 1 359 ? -41.714 25.106 14.111 1.00 63.47 359 ASP A C 1
ATOM 2729 O O . ASP A 1 359 ? -41.430 25.944 13.257 1.00 63.47 359 ASP A O 1
ATOM 2733 N N . THR A 1 360 ? -41.445 25.325 15.402 1.00 78.38 360 THR A N 1
ATOM 2734 C CA . THR A 1 360 ? -40.735 26.530 15.851 1.00 78.38 360 THR A CA 1
ATOM 2735 C C . THR A 1 360 ? -39.248 26.487 15.477 1.00 78.38 360 THR A C 1
ATOM 2737 O O . THR A 1 360 ? -38.494 25.620 15.926 1.00 78.38 360 THR A O 1
ATOM 2740 N N . THR A 1 361 ? -38.802 27.486 14.714 1.00 83.50 361 THR A N 1
ATOM 2741 C CA . THR A 1 361 ? -37.384 27.779 14.465 1.00 83.50 361 THR A CA 1
ATOM 2742 C C . THR A 1 361 ? -36.989 29.084 15.147 1.00 83.50 361 THR A C 1
ATOM 2744 O O . THR A 1 361 ? -37.675 30.095 14.995 1.00 83.50 361 THR A O 1
ATOM 2747 N N . LEU A 1 362 ? -35.871 29.083 15.865 1.00 84.31 362 LEU A N 1
ATOM 2748 C CA . LEU A 1 362 ? -35.307 30.257 16.520 1.00 84.31 362 LEU A CA 1
ATOM 2749 C C . LEU A 1 362 ? -34.214 30.876 15.651 1.00 84.31 362 LEU A C 1
ATOM 2751 O O . LEU A 1 362 ? -33.345 30.182 15.117 1.00 84.31 362 LEU A O 1
ATOM 2755 N N . THR A 1 363 ? -34.231 32.202 15.559 1.00 85.69 363 THR A N 1
ATOM 2756 C CA . THR A 1 363 ? -33.099 32.966 15.023 1.00 85.69 363 THR A CA 1
ATOM 2757 C C . THR A 1 363 ? -31.907 32.918 15.987 1.00 85.69 363 THR A C 1
ATOM 2759 O O . THR A 1 363 ? -32.103 32.719 17.191 1.00 85.69 363 THR A O 1
ATOM 2762 N N . PRO A 1 364 ? -30.671 33.179 15.517 1.00 83.12 364 PRO A N 1
ATOM 2763 C CA . PRO A 1 364 ? -29.496 33.223 16.389 1.00 83.12 364 PRO A CA 1
ATOM 2764 C C . PRO A 1 364 ? -29.656 34.161 17.595 1.00 83.12 364 PRO A C 1
ATOM 2766 O O . PRO A 1 364 ? -29.251 33.815 18.702 1.00 83.12 364 PRO A O 1
ATOM 2769 N N . ALA A 1 365 ? -30.301 35.319 17.412 1.00 80.69 365 ALA A N 1
ATOM 2770 C CA . ALA A 1 365 ? -30.556 36.273 18.491 1.00 80.69 365 ALA A CA 1
ATOM 2771 C C . ALA A 1 365 ? -31.537 35.723 19.542 1.00 80.69 365 ALA A C 1
ATOM 2773 O O . ALA A 1 365 ? -31.275 35.818 20.740 1.00 80.69 365 ALA A O 1
ATOM 2774 N N . GLN A 1 366 ? -32.637 35.101 19.104 1.00 84.31 366 GLN A N 1
ATOM 2775 C CA . GLN A 1 366 ? -33.618 34.478 20.002 1.00 84.31 366 GLN A CA 1
ATOM 2776 C C . GLN A 1 366 ? -33.022 33.284 20.755 1.00 84.31 366 GLN A C 1
ATOM 2778 O O . GLN A 1 366 ? -33.247 33.139 21.954 1.00 84.31 366 GLN A O 1
ATOM 2783 N N . PHE A 1 367 ? -32.225 32.455 20.074 1.00 85.75 367 PHE A N 1
ATOM 2784 C CA . PHE A 1 367 ? -31.531 31.326 20.690 1.00 85.75 367 PHE A CA 1
ATOM 2785 C C . PHE A 1 367 ? -30.548 31.784 21.773 1.00 85.75 367 PHE A C 1
ATOM 2787 O O . PHE A 1 367 ? -30.565 31.258 22.883 1.00 85.75 367 PHE A O 1
ATOM 2794 N N . GLN A 1 368 ? -29.732 32.804 21.491 1.00 82.69 368 GLN A N 1
ATOM 2795 C CA . GLN A 1 368 ? -28.798 33.362 22.476 1.00 82.69 368 GLN A CA 1
ATOM 2796 C C . GLN A 1 368 ? -29.522 33.986 23.674 1.00 82.69 368 GLN A C 1
ATOM 2798 O O . GLN A 1 368 ? -29.115 33.770 24.815 1.00 82.69 368 GLN A O 1
ATOM 2803 N N . ALA A 1 369 ? -30.622 34.708 23.440 1.00 82.12 369 ALA A N 1
ATOM 2804 C CA . ALA A 1 369 ? -31.438 35.268 24.514 1.00 82.12 369 ALA A CA 1
ATOM 2805 C C . ALA A 1 369 ? -32.034 34.173 25.418 1.00 82.12 369 ALA A C 1
ATOM 2807 O O . ALA A 1 369 ? -31.963 34.289 26.642 1.00 82.12 369 ALA A O 1
ATOM 2808 N N . LEU A 1 370 ? -32.553 33.087 24.831 1.00 84.88 370 LEU A N 1
ATOM 2809 C CA . LEU A 1 370 ? -33.091 31.945 25.575 1.00 84.88 370 LEU A CA 1
ATOM 2810 C C . LEU A 1 370 ? -32.014 31.261 26.428 1.00 84.88 370 LEU A C 1
ATOM 2812 O O . LEU A 1 370 ? -32.254 30.960 27.595 1.00 84.88 370 LEU A O 1
ATOM 2816 N N . LEU A 1 371 ? -30.823 31.034 25.867 1.00 84.69 371 LEU A N 1
ATOM 2817 C CA . LEU A 1 371 ? -29.716 30.411 26.597 1.00 84.69 371 LEU A CA 1
ATOM 2818 C C . LEU A 1 371 ? -29.216 31.278 27.741 1.00 84.69 371 LEU A C 1
ATOM 2820 O O . LEU A 1 371 ? -28.969 30.757 28.823 1.00 84.69 371 LEU A O 1
ATOM 2824 N N . LYS A 1 372 ? -29.096 32.589 27.519 1.00 83.62 372 LYS A N 1
ATOM 2825 C CA . LYS A 1 372 ? -28.712 33.530 28.569 1.00 83.62 372 LYS A CA 1
ATOM 2826 C C . LYS A 1 372 ? -29.730 33.516 29.709 1.00 83.62 372 LYS A C 1
ATOM 2828 O O . LYS A 1 372 ? -29.345 33.373 30.863 1.00 83.62 372 LYS A O 1
ATOM 2833 N N . ALA A 1 373 ? -31.022 33.566 29.384 1.00 83.44 373 ALA A N 1
ATOM 2834 C CA . ALA A 1 373 ? -32.084 33.474 30.382 1.00 83.44 373 ALA A CA 1
ATOM 2835 C C . ALA A 1 373 ? -32.057 32.135 31.142 1.00 83.44 373 ALA A C 1
ATOM 2837 O O . ALA A 1 373 ? -32.320 32.103 32.342 1.00 83.44 373 ALA A O 1
ATOM 2838 N N . ALA A 1 374 ? -31.744 31.026 30.461 1.00 83.56 374 ALA A N 1
ATOM 2839 C CA . ALA A 1 374 ? -31.617 29.718 31.099 1.00 83.56 374 ALA A CA 1
ATOM 2840 C C . ALA A 1 374 ? -30.395 29.670 32.029 1.00 83.56 374 ALA A C 1
ATOM 2842 O O . ALA A 1 374 ? -30.500 29.194 33.147 1.00 83.56 374 ALA A O 1
ATOM 2843 N N . GLN A 1 375 ? -29.255 30.225 31.617 1.00 82.25 375 GLN A N 1
ATOM 2844 C CA . GLN A 1 375 ? -28.042 30.282 32.441 1.00 82.25 375 GLN A CA 1
ATOM 2845 C C . GLN A 1 375 ? -28.183 31.194 33.669 1.00 82.25 375 GLN A C 1
ATOM 2847 O O . GLN A 1 375 ? -27.553 30.945 34.694 1.00 82.25 375 GLN A O 1
ATOM 2852 N N . GLU A 1 376 ? -29.002 32.244 33.586 1.00 83.25 376 GLU A N 1
ATOM 2853 C CA . GLU A 1 376 ? -29.299 33.141 34.712 1.00 83.25 376 GLU A CA 1
ATOM 2854 C C . GLU A 1 376 ? -30.300 32.532 35.713 1.00 83.25 376 GLU A C 1
ATOM 2856 O O . GLU A 1 376 ? -30.382 32.970 36.865 1.00 83.25 376 GLU A O 1
ATOM 2861 N N . ASN A 1 377 ? -31.050 31.504 35.307 1.00 82.44 377 ASN A N 1
ATOM 2862 C CA . ASN A 1 377 ? -32.029 30.837 36.154 1.00 82.44 377 ASN A CA 1
ATOM 2863 C C . ASN A 1 377 ? -31.392 29.676 36.933 1.00 82.44 377 ASN A C 1
ATOM 2865 O O . ASN A 1 377 ? -30.930 28.696 36.359 1.00 82.44 377 ASN A O 1
ATOM 2869 N N . ARG A 1 378 ? -31.431 29.753 38.268 1.00 80.25 378 ARG A N 1
ATOM 2870 C CA . ARG A 1 378 ? -30.857 28.729 39.161 1.00 80.25 378 ARG A CA 1
ATOM 2871 C C . ARG A 1 378 ? -31.509 27.352 39.045 1.00 80.25 378 ARG A C 1
ATOM 2873 O O . ARG A 1 378 ? -30.872 26.366 39.394 1.00 80.25 378 ARG A O 1
ATOM 2880 N N . ASP A 1 379 ? -32.761 27.298 38.599 1.00 80.12 379 ASP A N 1
ATOM 2881 C CA . ASP A 1 379 ? -33.515 26.053 38.433 1.00 80.12 379 ASP A CA 1
ATOM 2882 C C . ASP A 1 379 ? -33.416 25.503 36.992 1.00 80.12 379 ASP A C 1
ATOM 2884 O O . ASP A 1 379 ? -34.115 24.553 36.649 1.00 80.12 379 ASP A O 1
ATOM 2888 N N . ALA A 1 380 ? -32.582 26.088 36.125 1.00 81.56 380 ALA A N 1
ATOM 2889 C CA . ALA A 1 380 ? -32.381 25.612 34.762 1.00 81.56 380 ALA A CA 1
ATOM 2890 C C . ALA A 1 380 ? -31.017 24.926 34.588 1.00 81.56 380 ALA A C 1
ATOM 2892 O O . ALA A 1 380 ? -30.017 25.315 35.187 1.00 81.56 380 ALA A O 1
ATOM 2893 N N . ASN A 1 381 ? -30.972 23.903 33.736 1.00 81.69 381 ASN A N 1
ATOM 2894 C CA . ASN A 1 381 ? -29.750 23.190 33.379 1.00 81.69 381 ASN A CA 1
ATOM 2895 C C . ASN A 1 381 ? -29.643 23.037 31.857 1.00 81.69 381 ASN A C 1
ATOM 2897 O O . ASN A 1 381 ? -30.639 22.799 31.175 1.00 81.69 381 ASN A O 1
ATOM 2901 N N . VAL A 1 382 ? -28.428 23.160 31.324 1.00 78.50 382 VAL A N 1
ATOM 2902 C CA . VAL A 1 382 ? -28.140 23.056 29.888 1.00 78.50 382 VAL A CA 1
ATOM 2903 C C . VAL A 1 382 ? -27.247 21.845 29.658 1.00 78.50 382 VAL A C 1
ATOM 2905 O O . VAL A 1 382 ? -26.057 21.878 29.964 1.00 78.50 382 VAL A O 1
ATOM 2908 N N . LEU A 1 383 ? -27.810 20.783 29.086 1.00 74.81 383 LEU A N 1
ATOM 2909 C CA . LEU A 1 383 ? -27.057 19.620 28.635 1.00 74.81 383 LEU A CA 1
ATOM 2910 C C . LEU A 1 383 ? -26.627 19.829 27.177 1.00 74.81 383 LEU A C 1
ATOM 2912 O O . LEU A 1 383 ? -27.451 20.138 26.313 1.00 74.81 383 LEU A O 1
ATOM 2916 N N . GLN A 1 384 ? -25.338 19.665 26.884 1.00 71.44 384 GLN A N 1
ATOM 2917 C CA . GLN A 1 384 ? -24.801 19.820 25.531 1.00 71.44 384 GLN A CA 1
ATOM 2918 C C . GLN A 1 384 ? -24.391 18.467 24.946 1.00 71.44 384 GLN A C 1
ATOM 2920 O O . GLN A 1 384 ? -23.653 17.712 25.574 1.00 71.44 384 GLN A O 1
ATOM 2925 N N . PHE A 1 385 ? -24.832 18.194 23.716 1.00 66.69 385 PHE A N 1
ATOM 2926 C CA . PHE A 1 385 ? -24.385 17.034 22.948 1.00 66.69 385 PHE A CA 1
ATOM 2927 C C . PHE A 1 385 ? -23.082 17.341 22.200 1.00 66.69 385 PHE A C 1
ATOM 2929 O O . PHE A 1 385 ? -22.794 18.511 21.909 1.00 66.69 385 PHE A O 1
ATOM 2936 N N . PRO A 1 386 ? -22.305 16.305 21.828 1.00 60.19 386 PRO A N 1
ATOM 2937 C CA . PRO A 1 386 ? -21.216 16.459 20.874 1.00 60.19 386 PRO A CA 1
ATOM 2938 C C . PRO A 1 386 ? -21.716 17.138 19.596 1.00 60.19 386 PRO A C 1
ATOM 2940 O O . PRO A 1 386 ? -22.827 16.873 19.138 1.00 60.19 386 PRO A O 1
ATOM 2943 N N . LYS A 1 387 ? -20.891 18.005 19.008 1.00 69.88 387 LYS A N 1
ATOM 2944 C CA . LYS A 1 387 ? -21.160 18.567 17.682 1.00 69.88 387 LYS A CA 1
ATOM 2945 C C . LYS A 1 387 ? -21.072 17.444 16.652 1.00 69.88 387 LYS A C 1
ATOM 2947 O O . LYS A 1 387 ? -20.063 16.742 16.602 1.00 69.88 387 LYS A O 1
ATOM 2952 N N . VAL A 1 388 ? -22.119 17.277 15.848 1.00 67.00 388 VAL A N 1
ATOM 2953 C CA . VAL A 1 388 ? -22.231 16.178 14.884 1.00 67.00 388 VAL A CA 1
ATOM 2954 C C . VAL A 1 388 ? -22.268 16.747 13.473 1.00 67.00 388 VAL A C 1
ATOM 2956 O O . VAL A 1 388 ? -23.103 17.593 13.169 1.00 67.00 388 VAL A O 1
ATOM 2959 N N . THR A 1 389 ? -21.383 16.274 12.598 1.00 62.38 389 THR A N 1
ATOM 2960 C CA . THR A 1 389 ? -21.374 16.644 11.176 1.00 62.38 389 THR A CA 1
ATOM 2961 C C . THR A 1 389 ? -21.699 15.414 10.341 1.00 62.38 389 THR A C 1
ATOM 2963 O O . THR A 1 389 ? -21.085 14.366 10.531 1.00 62.38 389 THR A O 1
ATOM 2966 N N . ALA A 1 390 ? -22.662 15.546 9.433 1.00 59.06 390 ALA A N 1
ATOM 2967 C CA . ALA A 1 390 ? -23.124 14.488 8.546 1.00 59.06 390 ALA A CA 1
ATOM 2968 C C . ALA A 1 390 ? -23.124 14.976 7.093 1.00 59.06 390 ALA A C 1
ATOM 2970 O O . ALA A 1 390 ? -23.347 16.159 6.830 1.00 59.06 390 ALA A O 1
ATOM 2971 N N . ILE A 1 391 ? -22.886 14.065 6.152 1.00 60.38 391 ILE A N 1
ATOM 2972 C CA . ILE A 1 391 ? -23.042 14.346 4.719 1.00 60.38 391 ILE A CA 1
ATOM 2973 C C . ILE A 1 391 ? -24.538 14.523 4.412 1.00 60.38 391 ILE A C 1
ATOM 2975 O O . ILE A 1 391 ? -25.386 13.968 5.112 1.00 60.38 391 ILE A O 1
ATOM 2979 N N . ASP A 1 392 ? -24.869 15.303 3.383 1.00 68.00 392 ASP A N 1
ATOM 2980 C CA . ASP A 1 392 ? -26.238 15.490 2.901 1.00 68.00 392 ASP A CA 1
ATOM 2981 C C . ASP A 1 392 ? -27.009 14.162 2.778 1.00 68.00 392 ASP A C 1
ATOM 2983 O O . ASP A 1 392 ? -26.604 13.238 2.075 1.00 68.00 392 ASP A O 1
ATOM 2987 N N . GLY A 1 393 ? -28.125 14.049 3.500 1.00 66.31 393 GLY A N 1
ATOM 2988 C CA . GLY A 1 393 ? -28.955 12.848 3.540 1.00 66.31 393 GLY A CA 1
ATOM 2989 C C . GLY A 1 393 ? -28.413 11.687 4.382 1.00 66.31 393 GLY A C 1
ATOM 2990 O O . GLY A 1 393 ? -29.107 10.679 4.493 1.00 66.31 393 GLY A O 1
ATOM 2991 N N . GLN A 1 394 ? -27.244 11.797 5.014 1.00 72.31 394 GLN A N 1
ATOM 2992 C CA . GLN A 1 394 ? -26.732 10.785 5.941 1.00 72.31 394 GLN A CA 1
ATOM 2993 C C . GLN A 1 394 ? -27.321 10.978 7.347 1.00 72.31 394 GLN A C 1
ATOM 2995 O O . GLN A 1 394 ? -27.403 12.098 7.853 1.00 72.31 394 GLN A O 1
ATOM 3000 N N . THR A 1 395 ? -27.709 9.878 7.998 1.00 76.44 395 THR A N 1
ATOM 3001 C CA . THR A 1 395 ? -28.147 9.890 9.401 1.00 76.44 395 THR A CA 1
ATOM 3002 C C . THR A 1 395 ? -26.942 9.764 10.325 1.00 76.44 395 THR A C 1
ATOM 3004 O O . THR A 1 395 ? -26.129 8.852 10.177 1.00 76.44 395 THR A O 1
ATOM 3007 N N . ALA A 1 396 ? -26.840 10.656 11.302 1.00 69.62 396 ALA A N 1
ATOM 3008 C CA . ALA A 1 396 ? -25.841 10.609 12.353 1.00 69.62 396 ALA A CA 1
ATOM 3009 C C . ALA A 1 396 ? -26.469 10.259 13.703 1.00 69.62 396 ALA A C 1
ATOM 3011 O O . ALA A 1 396 ? -27.572 10.702 14.021 1.00 69.62 396 ALA A O 1
ATOM 3012 N N . HIS A 1 397 ? -25.741 9.477 14.500 1.00 78.69 397 HIS A N 1
ATOM 3013 C CA . HIS A 1 397 ? -26.191 8.976 15.795 1.00 78.69 397 HIS A CA 1
ATOM 3014 C C . HIS A 1 397 ? -25.291 9.478 16.925 1.00 78.69 397 HIS A C 1
ATOM 3016 O O . HIS A 1 397 ? -24.071 9.525 16.783 1.00 78.69 397 HIS A O 1
ATOM 3022 N N . SER A 1 398 ? -25.894 9.814 18.062 1.00 75.75 398 SER A N 1
ATOM 3023 C CA . SER A 1 398 ? -25.198 10.177 19.296 1.00 75.75 398 SER A CA 1
ATOM 3024 C C . SER A 1 398 ? -25.887 9.523 20.491 1.00 75.75 398 SER A C 1
ATOM 3026 O O . SER A 1 398 ? -27.114 9.506 20.564 1.00 75.75 398 SER A O 1
ATOM 3028 N N . LYS A 1 399 ? -25.109 8.954 21.414 1.00 78.19 399 LYS A N 1
ATOM 3029 C CA . LYS A 1 399 ? -25.600 8.281 22.625 1.00 78.19 399 LYS A CA 1
ATOM 3030 C C . LYS A 1 399 ? -24.818 8.810 23.825 1.00 78.19 399 LYS A C 1
ATOM 3032 O O . LYS A 1 399 ? -23.597 8.681 23.852 1.00 78.19 399 LYS A O 1
ATOM 3037 N N . THR A 1 400 ? -25.520 9.375 24.804 1.00 74.31 400 THR A N 1
ATOM 3038 C CA . THR A 1 400 ? -24.937 10.005 25.999 1.00 74.31 400 THR A CA 1
ATOM 3039 C C . THR A 1 400 ? -25.662 9.496 27.237 1.00 74.31 400 THR A C 1
ATOM 3041 O O . THR A 1 400 ? -26.866 9.682 27.357 1.00 74.31 400 THR A O 1
ATOM 3044 N N . GLY A 1 401 ? -24.958 8.848 28.160 1.00 78.69 401 GLY A N 1
ATOM 3045 C CA . GLY A 1 401 ? -25.565 8.281 29.363 1.00 78.69 401 GLY A CA 1
ATOM 3046 C C . GLY A 1 401 ? -24.658 7.267 30.041 1.00 78.69 401 GLY A C 1
ATOM 3047 O O . GLY A 1 401 ? -23.492 7.127 29.670 1.00 78.69 401 GLY A O 1
ATOM 3048 N N . GLU A 1 402 ? -25.212 6.536 30.997 1.00 78.50 402 GLU A N 1
ATOM 3049 C CA . GLU A 1 402 ? -24.525 5.474 31.727 1.00 78.50 402 GLU A CA 1
ATOM 3050 C C . GLU A 1 402 ? -25.279 4.147 31.619 1.00 78.50 402 GLU A C 1
ATOM 3052 O O . GLU A 1 402 ? -26.485 4.105 31.375 1.00 78.50 402 GLU A O 1
ATOM 3057 N N . GLU A 1 403 ? -24.563 3.038 31.780 1.00 83.94 403 GLU A N 1
ATOM 3058 C CA . GLU A 1 403 ? -25.183 1.724 31.935 1.00 83.94 403 GLU A CA 1
ATOM 3059 C C . GLU A 1 403 ? -25.184 1.353 33.415 1.00 83.94 403 GLU A C 1
ATOM 3061 O O . GLU A 1 403 ? -24.127 1.179 34.023 1.00 83.94 403 GLU A O 1
ATOM 3066 N N . GLN A 1 404 ? -26.376 1.222 33.997 1.00 80.00 404 GLN A N 1
ATOM 3067 C CA . GLN A 1 404 ? -26.546 0.820 35.388 1.00 80.00 404 GLN A CA 1
ATOM 3068 C C . GLN A 1 404 ? -27.015 -0.633 35.458 1.00 80.00 404 GLN A C 1
ATOM 3070 O O . GLN A 1 404 ? -27.946 -1.038 34.764 1.00 80.00 404 GLN A O 1
ATOM 3075 N N . SER A 1 405 ? -26.359 -1.434 36.299 1.00 83.31 405 SER A N 1
ATOM 3076 C CA . SER A 1 405 ? -26.712 -2.841 36.509 1.00 83.31 405 SER A CA 1
ATOM 3077 C C . SER A 1 405 ? -27.627 -3.014 37.719 1.00 83.31 405 SER A C 1
ATOM 3079 O O . SER A 1 405 ? -27.304 -2.526 38.801 1.00 83.31 405 SER A O 1
ATOM 3081 N N . PHE A 1 406 ? -28.725 -3.755 37.547 1.00 80.44 406 PHE A N 1
ATOM 3082 C CA . PHE A 1 406 ? -29.696 -4.059 38.603 1.00 80.44 406 PHE A CA 1
ATOM 3083 C C . PHE A 1 406 ? -29.781 -5.555 38.888 1.00 80.44 406 PHE A C 1
ATOM 3085 O O . PHE A 1 406 ? -29.848 -6.359 37.956 1.00 80.44 406 PHE A O 1
ATOM 3092 N N . VAL A 1 407 ? -29.850 -5.924 40.169 1.00 83.06 407 VAL A N 1
ATOM 3093 C CA . VAL A 1 407 ? -30.102 -7.304 40.614 1.00 83.06 407 VAL A CA 1
ATOM 3094 C C . VAL A 1 407 ? -31.591 -7.619 40.441 1.00 83.06 407 VAL A C 1
ATOM 3096 O O . VAL A 1 407 ? -32.374 -7.479 41.374 1.00 83.06 407 VAL A O 1
ATOM 3099 N N . THR A 1 408 ? -32.011 -8.008 39.242 1.00 82.38 408 THR A N 1
ATOM 3100 C CA . THR A 1 408 ? -33.440 -8.172 38.894 1.00 82.38 408 THR A CA 1
ATOM 3101 C C . THR A 1 408 ? -33.990 -9.568 39.170 1.00 82.38 408 THR A C 1
ATOM 3103 O O . THR A 1 408 ? -35.197 -9.788 39.098 1.00 82.38 408 THR A O 1
ATOM 3106 N N . GLY A 1 409 ? -33.124 -10.527 39.498 1.00 80.56 409 GLY A N 1
ATOM 3107 C CA . GLY A 1 409 ? -33.519 -11.907 39.766 1.00 80.56 409 GLY A CA 1
ATOM 3108 C C . GLY A 1 409 ? -32.520 -12.653 40.644 1.00 80.56 409 GLY A C 1
ATOM 3109 O O . GLY A 1 409 ? -31.403 -12.188 40.860 1.00 80.56 409 GLY A O 1
ATOM 3110 N N . LEU A 1 410 ? -32.941 -13.805 41.167 1.00 73.44 410 LEU A N 1
ATOM 3111 C CA . LEU A 1 410 ? -32.082 -14.768 41.854 1.00 73.44 410 LEU A CA 1
ATOM 3112 C C . LEU A 1 410 ? -32.129 -16.085 41.085 1.00 73.44 410 LEU A C 1
ATOM 3114 O O . LEU A 1 410 ? -33.208 -16.605 40.803 1.00 73.44 410 LEU A O 1
ATOM 3118 N N . GLU A 1 411 ? -30.968 -16.645 40.790 1.00 77.75 411 GLU A N 1
ATOM 3119 C CA . GLU A 1 411 ? -30.832 -18.003 40.286 1.00 77.75 411 GLU A CA 1
ATOM 3120 C C . GLU A 1 411 ? -30.545 -18.948 41.451 1.00 77.75 411 GLU A C 1
ATOM 3122 O O . GLU A 1 411 ? -29.658 -18.707 42.270 1.00 77.75 411 GLU A O 1
ATOM 3127 N N . ILE A 1 412 ? -31.323 -20.025 41.559 1.00 73.31 412 ILE A N 1
ATOM 3128 C CA . ILE A 1 412 ? -31.184 -21.001 42.642 1.00 73.31 412 ILE A CA 1
ATOM 3129 C C . ILE A 1 412 ? -30.279 -22.133 42.160 1.00 73.31 412 ILE A C 1
ATOM 3131 O O . ILE A 1 412 ? -30.634 -22.869 41.241 1.00 73.31 412 ILE A O 1
ATOM 3135 N N . MET A 1 413 ? -29.140 -22.318 42.819 1.00 70.94 413 MET A N 1
ATOM 3136 C CA . MET A 1 413 ? -28.206 -23.416 42.573 1.00 70.94 413 MET A CA 1
ATOM 3137 C C . MET A 1 413 ? -28.138 -24.342 43.786 1.00 70.94 413 MET A C 1
ATOM 3139 O O . MET A 1 413 ? -28.185 -23.885 44.921 1.00 70.94 413 MET A O 1
ATOM 3143 N N . LYS A 1 414 ? -27.992 -25.654 43.584 1.00 66.00 414 LYS A N 1
ATOM 3144 C CA . LYS A 1 414 ? -27.766 -26.597 44.692 1.00 66.00 414 LYS A CA 1
ATOM 3145 C C . LYS A 1 414 ? -26.282 -26.890 44.853 1.00 66.00 414 LYS A C 1
ATOM 3147 O O . LYS A 1 414 ? -25.666 -27.456 43.956 1.00 66.00 414 LYS A O 1
ATOM 3152 N N . VAL A 1 415 ? -25.724 -26.580 46.019 1.00 61.94 415 VAL A N 1
ATOM 3153 C CA . VAL A 1 415 ? -24.330 -26.880 46.372 1.00 61.94 415 VAL A CA 1
ATOM 3154 C C . VAL A 1 415 ? -24.336 -27.780 47.606 1.00 61.94 415 VAL A C 1
ATOM 3156 O O . VAL A 1 415 ? -24.850 -27.398 48.652 1.00 61.94 415 VAL A O 1
ATOM 3159 N N . LYS A 1 416 ? -23.816 -29.011 47.481 1.00 63.72 416 LYS A N 1
ATOM 3160 C CA . LYS A 1 416 ? -23.775 -30.025 48.563 1.00 63.72 416 LYS A CA 1
ATOM 3161 C C . LYS A 1 416 ? -25.136 -30.289 49.246 1.00 63.72 416 LYS A C 1
ATOM 3163 O O . LYS A 1 416 ? -25.198 -30.531 50.444 1.00 63.72 416 LYS A O 1
ATOM 3168 N N . GLY A 1 417 ? -26.231 -30.234 48.484 1.00 66.00 417 GLY A N 1
ATOM 3169 C CA . GLY A 1 417 ? -27.592 -30.469 48.990 1.00 66.00 417 GLY A CA 1
ATOM 3170 C C . GLY A 1 417 ? -28.306 -29.236 49.558 1.00 66.00 417 GLY A C 1
ATOM 3171 O O . GLY A 1 417 ? -29.488 -29.337 49.874 1.00 66.00 417 GLY A O 1
ATOM 3172 N N . GLN A 1 418 ? -27.645 -28.074 49.626 1.00 58.78 418 GLN A N 1
ATOM 3173 C CA . GLN A 1 418 ? -28.241 -26.806 50.066 1.00 58.78 418 GLN A CA 1
ATOM 3174 C C . GLN A 1 418 ? -28.532 -25.866 48.891 1.00 58.78 418 GLN A C 1
ATOM 3176 O O . GLN A 1 418 ? -27.777 -25.834 47.919 1.00 58.78 418 GLN A O 1
ATOM 3181 N N . ASN A 1 419 ? -29.617 -25.091 48.985 1.00 66.81 419 ASN A N 1
ATOM 3182 C CA . ASN A 1 419 ? -29.969 -24.070 47.996 1.00 66.81 419 ASN A CA 1
ATOM 3183 C C . ASN A 1 419 ? -29.117 -22.804 48.215 1.00 66.81 419 ASN A C 1
ATOM 3185 O O . ASN A 1 419 ? -29.136 -22.222 49.297 1.00 66.81 419 ASN A O 1
ATOM 3189 N N . VAL A 1 420 ? -28.402 -22.376 47.178 1.00 63.56 420 VAL A N 1
ATOM 3190 C CA . VAL A 1 420 ? -27.586 -21.159 47.095 1.00 63.56 420 VAL A CA 1
ATOM 3191 C C . VAL A 1 420 ? -28.236 -20.224 46.080 1.00 63.56 420 VAL A C 1
ATOM 3193 O O . VAL A 1 420 ? -28.489 -20.625 44.948 1.00 63.56 420 VAL A O 1
ATOM 3196 N N . TYR A 1 421 ? -28.509 -18.986 46.481 1.00 70.94 421 TYR A N 1
ATOM 3197 C CA . TYR A 1 421 ? -29.168 -17.981 45.645 1.00 70.94 421 TYR A CA 1
ATOM 3198 C C . TYR A 1 421 ? -28.116 -17.034 45.056 1.00 70.94 421 TYR A C 1
ATOM 3200 O O . TYR A 1 421 ? -27.414 -16.359 45.809 1.00 70.94 421 TYR A O 1
ATOM 3208 N N . VAL A 1 422 ? -27.986 -17.005 43.728 1.00 76.19 422 VAL A N 1
ATOM 3209 C CA . VAL A 1 422 ? -27.034 -16.164 42.986 1.00 76.19 422 VAL A CA 1
ATOM 3210 C C . VAL A 1 422 ? -27.769 -14.972 42.363 1.00 76.19 422 VAL A C 1
ATOM 3212 O O . VAL A 1 422 ? -28.747 -15.185 41.649 1.00 76.19 422 VAL A O 1
ATOM 3215 N N . PRO A 1 423 ? -27.335 -13.721 42.596 1.00 72.00 423 PRO A N 1
ATOM 3216 C CA . PRO A 1 423 ? -27.973 -12.541 42.013 1.00 72.00 423 PRO A CA 1
ATOM 3217 C C . PRO A 1 423 ? -27.775 -12.452 40.491 1.00 72.00 423 PRO A C 1
ATOM 3219 O O . PRO A 1 423 ? -26.656 -12.573 39.994 1.00 72.00 423 PRO A O 1
ATOM 3222 N N . LYS A 1 424 ? -28.862 -12.188 39.755 1.00 81.25 424 LYS A N 1
ATOM 3223 C CA . LYS A 1 424 ? -28.884 -11.927 38.310 1.00 81.25 424 LYS A CA 1
ATOM 3224 C C . LYS A 1 424 ? -28.853 -10.425 38.044 1.00 81.25 424 LYS A C 1
ATOM 3226 O O . LYS A 1 424 ? -29.828 -9.725 38.323 1.00 81.25 424 LYS A O 1
ATOM 3231 N N . ASN A 1 425 ? -27.764 -9.957 37.441 1.00 81.31 425 ASN A N 1
ATOM 3232 C CA . ASN A 1 425 ? -27.576 -8.551 37.092 1.00 81.31 425 ASN A CA 1
ATOM 3233 C C . ASN A 1 425 ? -28.013 -8.276 35.646 1.00 81.31 425 ASN A C 1
ATOM 3235 O O . ASN A 1 425 ? -27.554 -8.948 34.726 1.00 81.31 425 ASN A O 1
ATOM 3239 N N . VAL A 1 426 ? -28.872 -7.277 35.440 1.00 85.44 426 VAL A N 1
ATOM 3240 C CA . VAL A 1 426 ? -29.274 -6.775 34.115 1.00 85.44 426 VAL A CA 1
ATOM 3241 C C . VAL A 1 426 ? -28.793 -5.337 33.974 1.00 85.44 426 VAL A C 1
ATOM 3243 O O . VAL A 1 426 ? -29.134 -4.497 34.804 1.00 85.44 426 VAL A O 1
ATOM 3246 N N . ALA A 1 427 ? -28.003 -5.062 32.935 1.00 84.25 427 ALA A N 1
ATOM 3247 C CA . ALA A 1 427 ? -27.553 -3.715 32.598 1.00 84.25 427 ALA A CA 1
ATOM 3248 C C . ALA A 1 427 ? -28.624 -2.979 31.784 1.00 84.25 427 ALA A C 1
ATOM 3250 O O . ALA A 1 427 ? -29.124 -3.498 30.785 1.00 84.25 427 ALA A O 1
ATOM 3251 N N . ILE A 1 428 ? -28.970 -1.769 32.213 1.00 82.38 428 ILE A N 1
ATOM 3252 C CA . ILE A 1 428 ? -29.941 -0.891 31.561 1.00 82.38 428 ILE A CA 1
ATOM 3253 C C . ILE A 1 428 ? -29.239 0.429 31.248 1.00 82.38 428 ILE A C 1
ATOM 3255 O O . ILE A 1 428 ? -28.617 1.029 32.124 1.00 82.38 428 ILE A O 1
ATOM 3259 N N . PHE A 1 429 ? -29.336 0.883 29.997 1.00 84.56 429 PHE A N 1
ATOM 3260 C CA . PHE A 1 429 ? -28.822 2.191 29.599 1.00 84.56 429 PHE A CA 1
ATOM 3261 C C . PHE A 1 429 ? -29.776 3.300 30.051 1.00 84.56 429 PHE A C 1
ATOM 3263 O O . PHE A 1 429 ? -30.943 3.313 29.653 1.00 84.56 429 PHE A O 1
ATOM 3270 N N . LEU A 1 430 ? -29.258 4.232 30.845 1.00 83.56 430 LEU A N 1
ATOM 3271 C CA . LEU A 1 430 ? -29.947 5.422 31.327 1.00 83.56 430 LEU A CA 1
ATOM 3272 C C . LEU A 1 430 ? -29.285 6.651 30.693 1.00 83.56 430 LEU A C 1
ATOM 3274 O O . LEU A 1 430 ? -28.096 6.903 30.891 1.00 83.56 430 LEU A O 1
ATOM 3278 N N . GLY A 1 431 ? -30.043 7.400 29.898 1.00 83.19 431 GLY A N 1
ATOM 3279 C CA . GLY A 1 431 ? -29.554 8.568 29.174 1.00 83.19 431 GLY A CA 1
ATOM 3280 C C . GLY A 1 431 ? -30.251 8.798 27.839 1.00 83.19 431 GLY A C 1
ATOM 3281 O O . GLY A 1 431 ? -31.323 8.255 27.561 1.00 83.19 431 GLY A O 1
ATOM 3282 N N . ASP A 1 432 ? -29.616 9.612 27.006 1.00 82.94 432 ASP A N 1
ATOM 3283 C CA . ASP A 1 432 ? -30.158 10.122 25.756 1.00 82.94 432 ASP A CA 1
ATOM 3284 C C . ASP A 1 432 ? -29.573 9.414 24.528 1.00 82.94 432 ASP A C 1
ATOM 3286 O O . ASP A 1 432 ? -28.365 9.180 24.424 1.00 82.94 432 ASP A O 1
ATOM 3290 N N . VAL A 1 433 ? -30.432 9.125 23.553 1.00 83.44 433 VAL A N 1
ATOM 3291 C CA . VAL A 1 433 ? -30.077 8.609 22.229 1.00 83.44 433 VAL A CA 1
ATOM 3292 C C . VAL A 1 433 ? -30.675 9.533 21.180 1.00 83.44 433 VAL A C 1
ATOM 3294 O O . VAL A 1 433 ? -31.884 9.735 21.150 1.00 83.44 433 VAL A O 1
ATOM 3297 N N . LEU A 1 434 ? -29.832 10.077 20.313 1.00 83.25 434 LEU A N 1
ATOM 3298 C CA . LEU A 1 434 ? -30.195 11.034 19.279 1.00 83.25 434 LEU A CA 1
ATOM 3299 C C . LEU A 1 434 ? -29.823 10.485 17.898 1.00 83.25 434 LEU A C 1
ATOM 3301 O O . LEU A 1 434 ? -28.692 10.046 17.687 1.00 83.25 434 LEU A O 1
ATOM 3305 N N . ALA A 1 435 ? -30.749 10.568 16.949 1.00 83.19 435 ALA A N 1
ATOM 3306 C CA . ALA A 1 435 ? -30.513 10.370 15.527 1.00 83.19 435 ALA A CA 1
ATOM 3307 C C . ALA A 1 435 ? -30.926 11.631 14.756 1.00 83.19 435 ALA A C 1
ATOM 3309 O O . ALA A 1 435 ? -32.015 12.162 14.963 1.00 83.19 435 ALA A O 1
ATOM 3310 N N . LEU A 1 436 ? -30.052 12.120 13.878 1.00 82.69 436 LEU A N 1
ATOM 3311 C CA . LEU A 1 436 ? -30.279 13.316 13.067 1.00 82.69 436 LEU A CA 1
ATOM 3312 C C . LEU A 1 436 ? -29.917 13.058 11.613 1.00 82.69 436 LEU A C 1
ATOM 3314 O O . LEU A 1 436 ? -28.823 12.589 11.322 1.00 82.69 436 LEU A O 1
ATOM 3318 N N . GLN A 1 437 ? -30.796 13.445 10.703 1.00 85.69 437 GLN A N 1
ATOM 3319 C CA . GLN A 1 437 ? -30.553 13.441 9.267 1.00 85.69 437 GLN A CA 1
ATOM 3320 C C . GLN A 1 437 ? -30.876 14.830 8.719 1.00 85.69 437 GLN A C 1
ATOM 3322 O O . GLN A 1 437 ? -31.918 15.401 9.036 1.00 85.69 437 GLN A O 1
ATOM 3327 N N . GLY A 1 438 ? -29.982 15.393 7.910 1.00 80.44 438 GLY A N 1
ATOM 3328 C CA . GLY A 1 438 ? -30.185 16.692 7.269 1.00 80.44 438 GLY A CA 1
ATOM 3329 C C . GLY A 1 438 ? -30.090 16.563 5.767 1.00 80.44 438 GLY A C 1
ATOM 3330 O O . GLY A 1 438 ? -29.099 16.021 5.289 1.00 80.44 438 GLY A O 1
ATOM 3331 N N . ARG A 1 439 ? -31.085 17.074 5.036 1.00 78.00 439 ARG A N 1
ATOM 3332 C CA . ARG A 1 439 ? -31.009 17.240 3.584 1.00 78.00 439 ARG A CA 1
ATOM 3333 C C . ARG A 1 439 ? -31.034 18.709 3.177 1.00 78.00 439 ARG A C 1
ATOM 3335 O O . ARG A 1 439 ? -32.005 19.406 3.459 1.00 78.00 439 ARG A O 1
ATOM 3342 N N . VAL A 1 440 ? -29.989 19.193 2.527 1.00 73.62 440 VAL A N 1
ATOM 3343 C CA . VAL A 1 440 ? -29.821 20.596 2.147 1.00 73.62 440 VAL A CA 1
ATOM 3344 C C . VAL A 1 440 ? -30.626 20.916 0.887 1.00 73.62 440 VAL A C 1
ATOM 3346 O O . VAL A 1 440 ? -30.682 20.131 -0.054 1.00 73.62 440 VAL A O 1
ATOM 3349 N N . SER A 1 441 ? -31.273 22.082 0.856 1.00 67.19 441 SER A N 1
ATOM 3350 C CA . SER A 1 441 ? -31.984 22.558 -0.332 1.00 67.19 441 SER A CA 1
ATOM 3351 C C . SER A 1 441 ? -31.015 22.895 -1.471 1.00 67.19 441 SER A C 1
ATOM 3353 O O . SER A 1 441 ? -29.851 23.222 -1.237 1.00 67.19 441 SER A O 1
ATOM 3355 N N . ALA A 1 442 ? -31.498 22.892 -2.718 1.00 53.94 442 ALA A N 1
ATOM 3356 C CA . ALA A 1 442 ? -30.672 23.162 -3.901 1.00 53.94 442 ALA A CA 1
ATOM 3357 C C . ALA A 1 442 ? -29.901 24.498 -3.827 1.00 53.94 442 ALA A C 1
ATOM 3359 O O . ALA A 1 442 ? -28.764 24.580 -4.285 1.00 53.94 442 ALA A O 1
ATOM 3360 N N . GLU A 1 443 ? -30.458 25.527 -3.182 1.00 55.22 443 GLU A N 1
ATOM 3361 C CA . GLU A 1 443 ? -29.809 26.835 -2.968 1.00 55.22 443 GLU A CA 1
ATOM 3362 C C . GLU A 1 443 ? -28.915 26.875 -1.705 1.00 55.22 443 GLU A C 1
ATOM 3364 O O . GLU A 1 443 ? -28.095 27.773 -1.501 1.00 55.22 443 GLU A O 1
ATOM 3369 N N . GLY A 1 444 ? -29.033 25.873 -0.832 1.00 60.12 444 GLY A N 1
ATOM 3370 C CA . GLY A 1 444 ? -28.320 25.770 0.442 1.00 60.12 444 GLY A CA 1
ATOM 3371 C C . GLY A 1 444 ? -28.779 26.762 1.511 1.00 60.12 444 GLY A C 1
ATOM 3372 O O . GLY A 1 444 ? -28.021 27.073 2.432 1.00 60.12 444 GLY A O 1
ATOM 3373 N N . ASN A 1 445 ? -29.984 27.305 1.354 1.00 73.06 445 ASN A N 1
ATOM 3374 C CA . ASN A 1 445 ? -30.589 28.268 2.276 1.00 73.06 445 ASN A CA 1
ATOM 3375 C C . ASN A 1 445 ? -31.425 27.582 3.366 1.00 73.06 445 ASN A C 1
ATOM 3377 O O . ASN A 1 445 ? -31.649 28.165 4.424 1.00 73.06 445 ASN A O 1
ATOM 3381 N N . TYR A 1 446 ? -31.843 26.337 3.124 1.00 76.69 446 TYR A N 1
ATOM 3382 C CA . TYR A 1 446 ? -32.677 25.551 4.026 1.00 76.69 446 TYR A CA 1
ATOM 3383 C C . TYR A 1 446 ? -32.143 24.125 4.144 1.00 76.69 446 TYR A C 1
ATOM 3385 O O . TYR A 1 446 ? -31.518 23.608 3.218 1.00 76.69 446 TYR A O 1
ATOM 3393 N N . VAL A 1 447 ? -32.430 23.478 5.268 1.00 80.00 447 VAL A N 1
ATOM 3394 C CA . VAL A 1 447 ? -32.130 22.073 5.529 1.00 80.00 447 VAL A CA 1
ATOM 3395 C C . VAL A 1 447 ? -33.403 21.385 6.004 1.00 80.00 447 VAL A C 1
ATOM 3397 O O . VAL A 1 447 ? -34.019 21.803 6.982 1.00 80.00 447 VAL A O 1
ATOM 3400 N N . HIS A 1 448 ? -33.801 20.320 5.320 1.00 84.25 448 HIS A N 1
ATOM 3401 C CA . HIS A 1 448 ? -34.817 19.386 5.783 1.00 84.25 448 HIS A CA 1
ATOM 3402 C C . HIS A 1 448 ? -34.193 18.503 6.860 1.00 84.25 448 HIS A C 1
ATOM 3404 O O . HIS A 1 448 ? -33.359 17.652 6.561 1.00 84.25 448 HIS A O 1
ATOM 3410 N N . VAL A 1 449 ? -34.566 18.726 8.114 1.00 85.38 449 VAL A N 1
ATOM 3411 C CA . VAL A 1 449 ? -34.049 17.983 9.262 1.00 85.38 449 VAL A CA 1
ATOM 3412 C C . VAL A 1 449 ? -35.064 16.938 9.685 1.00 85.38 449 VAL A C 1
ATOM 3414 O O . VAL A 1 449 ? -36.227 17.272 9.904 1.00 85.38 449 VAL A O 1
ATOM 3417 N N . GLN A 1 450 ? -34.614 15.697 9.840 1.00 87.81 450 GLN A N 1
ATOM 3418 C CA . GLN A 1 450 ? -35.313 14.646 10.572 1.00 87.81 450 GLN A CA 1
ATOM 3419 C C . GLN A 1 450 ? -34.530 14.344 11.848 1.00 87.81 450 GLN A C 1
ATOM 3421 O O . GLN A 1 450 ? -33.330 14.084 11.800 1.00 87.81 450 GLN A O 1
ATOM 3426 N N . ALA A 1 451 ? -35.204 14.418 12.987 1.00 85.69 451 ALA A N 1
ATOM 3427 C CA . ALA A 1 451 ? -34.639 14.231 14.308 1.00 85.69 451 ALA A CA 1
ATOM 3428 C C . ALA A 1 451 ? -35.449 13.200 15.091 1.00 85.69 451 ALA A C 1
ATOM 3430 O O . ALA A 1 451 ? -36.674 13.269 15.119 1.00 85.69 451 ALA A O 1
ATOM 3431 N N . ASP A 1 452 ? -34.758 12.284 15.754 1.00 87.31 452 ASP A N 1
ATOM 3432 C CA . ASP A 1 452 ? -35.326 11.312 16.683 1.00 87.31 452 ASP A CA 1
ATOM 3433 C C . ASP A 1 452 ? -34.497 11.336 17.966 1.00 87.31 452 ASP A C 1
ATOM 3435 O O . ASP A 1 452 ? -33.303 11.041 17.951 1.00 87.31 452 ASP A O 1
ATOM 3439 N N . LEU A 1 453 ? -35.118 11.755 19.063 1.00 86.69 453 LEU A N 1
ATOM 3440 C CA . LEU A 1 453 ? -34.500 11.848 20.378 1.00 86.69 453 LEU A CA 1
ATOM 3441 C C . LEU A 1 453 ? -35.255 10.946 21.347 1.00 86.69 453 LEU A C 1
ATOM 3443 O O . LEU A 1 453 ? -36.463 11.094 21.520 1.00 86.69 453 LEU A O 1
ATOM 3447 N N . ALA A 1 454 ? -34.534 10.057 22.021 1.00 87.56 454 ALA A N 1
ATOM 3448 C CA . ALA A 1 454 ? -35.065 9.206 23.071 1.00 87.56 454 ALA A CA 1
ATOM 3449 C C . ALA A 1 454 ? -34.306 9.413 24.384 1.00 87.56 454 ALA A C 1
ATOM 3451 O O . ALA A 1 454 ? -33.086 9.288 24.408 1.00 87.56 454 ALA A O 1
ATOM 3452 N N . HIS A 1 455 ? -35.031 9.650 25.474 1.00 87.75 455 HIS A N 1
ATOM 3453 C CA . HIS A 1 455 ? -34.501 9.786 26.827 1.00 87.75 455 HIS A CA 1
ATOM 3454 C C . HIS A 1 455 ? -34.974 8.616 27.694 1.00 87.75 455 HIS A C 1
ATOM 3456 O O . HIS A 1 455 ? -36.175 8.384 27.821 1.00 87.75 455 HIS A O 1
ATOM 3462 N N . THR A 1 456 ? -34.042 7.874 28.291 1.00 87.81 456 THR A N 1
ATOM 3463 C CA . THR A 1 456 ? -34.332 6.717 29.153 1.00 87.81 456 THR A CA 1
ATOM 3464 C C . THR A 1 456 ? -33.886 7.005 30.583 1.00 87.81 456 THR A C 1
ATOM 3466 O O . THR A 1 456 ? -32.714 7.294 30.805 1.00 87.81 456 THR A O 1
ATOM 3469 N N . HIS A 1 457 ? -34.794 6.909 31.552 1.00 84.69 457 HIS A N 1
ATOM 3470 C CA . HIS A 1 457 ? -34.518 7.176 32.968 1.00 84.69 457 HIS A CA 1
ATOM 3471 C C . HIS A 1 457 ? -35.311 6.235 33.883 1.00 84.69 457 HIS A C 1
ATOM 3473 O O . HIS A 1 457 ? -36.244 5.558 33.449 1.00 84.69 457 HIS A O 1
ATOM 3479 N N . LEU A 1 458 ? -34.943 6.191 35.164 1.00 83.62 458 LEU A N 1
ATOM 3480 C CA . LEU A 1 458 ? -35.721 5.484 36.179 1.00 83.62 458 LEU A CA 1
ATOM 3481 C C . LEU A 1 458 ? -36.931 6.328 36.591 1.00 83.62 458 LEU A C 1
ATOM 3483 O O . LEU A 1 458 ? -36.783 7.501 36.923 1.00 83.62 458 LEU A O 1
ATOM 3487 N N . ALA A 1 459 ? -38.115 5.720 36.626 1.00 78.81 459 ALA A N 1
ATOM 3488 C CA . ALA A 1 459 ? -39.364 6.377 37.012 1.00 78.81 459 ALA A CA 1
ATOM 3489 C C . ALA A 1 459 ? -39.389 6.858 38.473 1.00 78.81 459 ALA A C 1
ATOM 3491 O O . ALA A 1 459 ? -40.210 7.696 38.846 1.00 78.81 459 ALA A O 1
ATOM 3492 N N . GLY A 1 460 ? -38.530 6.286 39.314 1.00 77.00 460 GLY A N 1
ATOM 3493 C CA . GLY A 1 460 ? -38.489 6.522 40.746 1.00 77.00 460 GLY A CA 1
ATOM 3494 C C . GLY A 1 460 ? -37.396 5.689 41.418 1.00 77.00 460 GLY A C 1
ATOM 3495 O O . GLY A 1 460 ? -36.566 5.085 40.731 1.00 77.00 460 GLY A O 1
ATOM 3496 N N . PRO A 1 461 ? -37.363 5.653 42.762 1.00 77.94 461 PRO A N 1
ATOM 3497 C CA . PRO A 1 461 ? -36.435 4.794 43.480 1.00 77.94 461 PRO A CA 1
ATOM 3498 C C . PRO A 1 461 ? -36.696 3.330 43.120 1.00 77.94 461 PRO A C 1
ATOM 3500 O O . PRO A 1 461 ? -37.840 2.889 43.048 1.00 77.94 461 PRO A O 1
ATOM 3503 N N . VAL A 1 462 ? -35.619 2.579 42.915 1.00 84.75 462 VAL A N 1
ATOM 3504 C CA . VAL A 1 462 ? -35.692 1.157 42.580 1.00 84.75 462 VAL A CA 1
ATOM 3505 C C . VAL A 1 462 ? -36.292 0.399 43.756 1.00 84.75 462 VAL A C 1
ATOM 3507 O O . VAL A 1 462 ? -35.707 0.368 44.843 1.00 84.75 462 VAL A O 1
ATOM 3510 N N . GLU A 1 463 ? -37.462 -0.199 43.547 1.00 83.38 463 GLU A N 1
ATOM 3511 C CA . GLU A 1 463 ? -38.127 -0.955 44.599 1.00 83.38 463 GLU A CA 1
ATOM 3512 C C . GLU A 1 463 ? -37.346 -2.229 44.919 1.00 83.38 463 GLU A C 1
ATOM 3514 O O . GLU A 1 463 ? -36.794 -2.893 44.038 1.00 83.38 463 GLU A O 1
ATOM 3519 N N . LEU A 1 464 ? -37.296 -2.555 46.210 1.00 84.00 464 LEU A N 1
ATOM 3520 C CA . LEU A 1 464 ? -36.638 -3.745 46.719 1.00 84.00 464 LEU A CA 1
ATOM 3521 C C . LEU A 1 464 ? -37.697 -4.785 47.084 1.00 84.00 464 LEU A C 1
ATOM 3523 O O . LEU A 1 464 ? -38.353 -4.666 48.117 1.00 84.00 464 LEU A O 1
ATOM 3527 N N . ALA A 1 465 ? -37.857 -5.809 46.251 1.00 82.31 465 ALA A N 1
ATOM 3528 C CA . ALA A 1 465 ? -38.741 -6.933 46.525 1.00 82.31 465 ALA A CA 1
ATOM 3529 C C . ALA A 1 465 ? -38.017 -7.952 47.431 1.00 82.31 465 ALA A C 1
ATOM 3531 O O . ALA A 1 465 ? -37.018 -8.541 47.001 1.00 82.31 465 ALA A O 1
ATOM 3532 N N . PRO A 1 466 ? -38.464 -8.164 48.685 1.00 84.69 466 PRO A N 1
ATOM 3533 C CA . PRO A 1 466 ? -37.825 -9.114 49.583 1.00 84.69 466 PRO A CA 1
ATOM 3534 C C . PRO A 1 466 ? -38.147 -10.550 49.165 1.00 84.69 466 PRO A C 1
ATOM 3536 O O . PRO A 1 466 ? -39.305 -10.930 49.005 1.00 84.69 466 PRO A O 1
ATOM 3539 N N . ILE A 1 467 ? -37.112 -11.371 49.057 1.00 79.44 467 ILE A N 1
ATOM 3540 C CA . ILE A 1 467 ? -37.207 -12.816 48.904 1.00 79.44 467 ILE A CA 1
ATOM 3541 C C . ILE A 1 467 ? -36.661 -13.448 50.178 1.00 79.44 467 ILE A C 1
ATOM 3543 O O . ILE A 1 467 ? -35.454 -13.440 50.424 1.00 79.44 467 ILE A O 1
ATOM 3547 N N . THR A 1 468 ? -37.561 -13.992 50.996 1.00 77.62 468 THR A N 1
ATOM 3548 C CA . THR A 1 468 ? -37.210 -14.697 52.232 1.00 77.62 468 THR A CA 1
ATOM 3549 C C . THR A 1 468 ? -37.153 -16.195 51.988 1.00 77.62 468 THR A C 1
ATOM 3551 O O . THR A 1 468 ? -38.103 -16.801 51.499 1.00 77.62 468 THR A O 1
ATOM 3554 N N . THR A 1 469 ? -36.033 -16.806 52.356 1.00 72.62 469 THR A N 1
ATOM 3555 C CA . THR A 1 469 ? -35.774 -18.234 52.167 1.00 72.62 469 THR A CA 1
ATOM 3556 C C . THR A 1 469 ? -35.240 -18.833 53.456 1.00 72.62 469 THR A C 1
ATOM 3558 O O . THR A 1 469 ? -34.524 -18.172 54.198 1.00 72.62 469 THR A O 1
ATOM 3561 N N . GLN A 1 470 ? -35.605 -20.074 53.765 1.00 73.69 470 GLN A N 1
ATOM 3562 C CA . GLN A 1 470 ? -35.110 -20.752 54.964 1.00 73.69 470 GLN A CA 1
ATOM 3563 C C . GLN A 1 470 ? -33.766 -21.409 54.655 1.00 73.69 470 GLN A C 1
ATOM 3565 O O . GLN A 1 470 ? -33.674 -22.220 53.732 1.00 73.69 470 GLN A O 1
ATOM 3570 N N . ILE A 1 471 ? -32.734 -21.062 55.420 1.00 71.50 471 ILE A N 1
ATOM 3571 C CA . ILE A 1 471 ? -31.390 -21.619 55.275 1.00 71.50 471 ILE A CA 1
ATOM 3572 C C . ILE A 1 471 ? -31.009 -22.328 56.564 1.00 71.50 471 ILE A C 1
ATOM 3574 O O . ILE A 1 471 ? -31.118 -21.778 57.653 1.00 71.50 471 ILE A O 1
ATOM 3578 N N . THR A 1 472 ? -30.543 -23.563 56.441 1.00 72.75 472 THR A N 1
ATOM 3579 C CA . THR A 1 472 ? -30.058 -24.367 57.563 1.00 72.75 472 THR A CA 1
ATOM 3580 C C . THR A 1 472 ? -28.544 -24.161 57.693 1.00 72.75 472 THR A C 1
ATOM 3582 O O . THR A 1 472 ? -27.808 -24.620 56.817 1.00 72.75 472 THR A O 1
ATOM 3585 N N . PRO A 1 473 ? -28.037 -23.464 58.726 1.00 65.88 473 PRO A N 1
ATOM 3586 C CA . PRO A 1 473 ? -26.603 -23.255 58.884 1.00 65.88 473 PRO A CA 1
ATOM 3587 C C . PRO A 1 473 ? -25.921 -24.588 59.214 1.00 65.88 473 PRO A C 1
ATOM 3589 O O . PRO A 1 473 ? -26.410 -25.349 60.048 1.00 65.88 473 PRO A O 1
ATOM 3592 N N . ILE A 1 474 ? -24.801 -24.884 58.555 1.00 65.56 474 ILE A N 1
ATOM 3593 C CA . ILE A 1 474 ? -23.960 -26.049 58.858 1.00 65.56 474 ILE A CA 1
ATOM 3594 C C . ILE A 1 474 ? -22.724 -25.538 59.594 1.00 65.56 474 ILE A C 1
ATOM 3596 O O . ILE A 1 474 ? -21.993 -24.708 59.055 1.00 65.56 474 ILE A O 1
ATOM 3600 N N . PHE A 1 475 ? -22.500 -26.014 60.816 1.00 66.75 475 PHE A N 1
ATOM 3601 C CA . PHE A 1 475 ? -21.364 -25.596 61.642 1.00 66.75 475 PHE A CA 1
ATOM 3602 C C . PHE A 1 475 ? -20.084 -26.368 61.283 1.00 66.75 475 PHE A C 1
ATOM 3604 O O . PHE A 1 475 ? -20.140 -27.445 60.680 1.00 66.75 475 PHE A O 1
ATOM 3611 N N . GLU A 1 476 ? -18.917 -25.828 61.655 1.00 55.09 476 GLU A N 1
ATOM 3612 C CA . GLU A 1 476 ? -17.628 -26.517 61.505 1.00 55.09 476 GLU A CA 1
ATOM 3613 C C . GLU A 1 476 ? -17.660 -27.845 62.282 1.00 55.09 476 GLU A C 1
ATOM 3615 O O . GLU A 1 476 ? -17.677 -27.868 63.509 1.00 55.09 476 GLU A O 1
ATOM 3620 N N . GLY A 1 477 ? -17.757 -28.957 61.546 1.00 58.53 477 GLY A N 1
ATOM 3621 C CA . GLY A 1 477 ? -18.038 -30.295 62.085 1.00 58.53 477 GLY A CA 1
ATOM 3622 C C . GLY A 1 477 ? -19.205 -31.022 61.402 1.00 58.53 477 GLY A C 1
ATOM 3623 O O . GLY A 1 477 ? -19.386 -32.216 61.621 1.00 58.53 477 GLY A O 1
ATOM 3624 N N . GLY A 1 478 ? -19.972 -30.342 60.540 1.00 62.94 478 GLY A N 1
ATOM 3625 C CA . GLY A 1 478 ? -21.025 -30.953 59.717 1.00 62.94 478 GLY A CA 1
ATOM 3626 C C . GLY A 1 478 ? -22.394 -31.075 60.396 1.00 62.94 478 GLY A C 1
ATOM 3627 O O . GLY A 1 478 ? -23.332 -31.580 59.782 1.00 62.94 478 GLY A O 1
ATOM 3628 N N . SER A 1 479 ? -22.539 -30.595 61.633 1.00 69.69 479 SER A N 1
ATOM 3629 C CA . SER A 1 479 ? -23.829 -30.520 62.321 1.00 69.69 479 SER A CA 1
ATOM 3630 C C . SER A 1 479 ? -24.720 -29.437 61.699 1.00 69.69 479 SER A C 1
ATOM 3632 O O . SER A 1 479 ? -24.292 -28.304 61.474 1.00 69.69 479 SER A O 1
ATOM 3634 N N . MET A 1 480 ? -25.974 -29.795 61.407 1.00 71.56 480 MET A N 1
ATOM 3635 C CA . MET A 1 480 ? -26.995 -28.878 60.891 1.00 71.56 480 MET A CA 1
ATOM 3636 C C . MET A 1 480 ? -27.714 -28.182 62.051 1.00 71.56 480 MET A C 1
ATOM 3638 O O . MET A 1 480 ? -28.249 -28.846 62.936 1.00 71.56 480 MET A O 1
ATOM 3642 N N . GLY A 1 481 ? -27.716 -26.849 62.050 1.00 70.31 481 GLY A N 1
ATOM 3643 C CA . GLY A 1 481 ? -28.501 -26.027 62.971 1.00 70.31 481 GLY A CA 1
ATOM 3644 C C . GLY A 1 481 ? -29.973 -25.925 62.572 1.00 70.31 481 GLY A C 1
ATOM 3645 O O . GLY A 1 481 ? -30.399 -26.474 61.561 1.00 70.31 481 GLY A O 1
ATOM 3646 N N . ASN A 1 482 ? -30.766 -25.186 63.347 1.00 77.75 482 ASN A N 1
ATOM 3647 C CA . ASN A 1 482 ? -32.167 -24.931 63.000 1.00 77.75 482 ASN A CA 1
ATOM 3648 C C . ASN A 1 482 ? -32.271 -23.998 61.774 1.00 77.75 482 ASN A C 1
ATOM 3650 O O . ASN A 1 482 ? -31.455 -23.080 61.659 1.00 77.75 482 ASN A O 1
ATOM 3654 N N . PRO A 1 483 ? -33.257 -24.188 60.872 1.00 77.00 483 PRO A N 1
ATOM 3655 C CA . PRO A 1 483 ? -33.483 -23.283 59.746 1.00 77.00 483 PRO A CA 1
ATOM 3656 C C . PRO A 1 483 ? -33.692 -21.837 60.210 1.00 77.00 483 PRO A C 1
ATOM 3658 O O . PRO A 1 483 ? -34.520 -21.576 61.084 1.00 77.00 483 PRO A O 1
ATOM 3661 N N . VAL A 1 484 ? -32.943 -20.907 59.618 1.00 74.00 484 VAL A N 1
ATOM 3662 C CA . VAL A 1 484 ? -33.069 -19.464 59.835 1.00 74.00 484 VAL A CA 1
ATOM 3663 C C . VAL A 1 484 ? -33.520 -18.773 58.541 1.00 74.00 484 VAL A C 1
ATOM 3665 O O . VAL A 1 484 ? -33.018 -19.109 57.464 1.00 74.00 484 VAL A O 1
ATOM 3668 N N . PRO A 1 485 ? -34.450 -17.802 58.601 1.00 77.50 485 PRO A N 1
ATOM 3669 C CA . PRO A 1 485 ? -34.866 -17.055 57.421 1.00 77.50 485 PRO A CA 1
ATOM 3670 C C . PRO A 1 485 ? -33.756 -16.097 56.965 1.00 77.50 485 PRO A C 1
ATOM 3672 O O . PRO A 1 485 ? -33.363 -15.198 57.706 1.00 77.50 485 PRO A O 1
ATOM 3675 N N . LEU A 1 486 ? -33.282 -16.250 55.728 1.00 76.25 486 LEU A N 1
ATOM 3676 C CA . LEU A 1 486 ? -32.469 -15.266 55.019 1.00 76.25 486 LEU A CA 1
ATOM 3677 C C . LEU A 1 486 ? -33.351 -14.488 54.044 1.00 76.25 486 LEU A C 1
ATOM 3679 O O . LEU A 1 486 ? -33.926 -15.069 53.120 1.00 76.25 486 LEU A O 1
ATOM 3683 N N . THR A 1 487 ? -33.405 -13.171 54.214 1.00 76.94 487 THR A N 1
ATOM 3684 C CA . THR A 1 487 ? -34.073 -12.264 53.276 1.00 76.94 487 THR A CA 1
ATOM 3685 C C . THR A 1 487 ? -33.041 -11.592 52.379 1.00 76.94 487 THR A C 1
ATOM 3687 O O . THR A 1 487 ? -32.129 -10.928 52.868 1.00 76.94 487 THR A O 1
ATOM 3690 N N . GLN A 1 488 ? -33.193 -11.759 51.068 1.00 73.69 488 GLN A N 1
ATOM 3691 C CA . GLN A 1 488 ? -32.452 -11.033 50.035 1.00 73.69 488 GLN A CA 1
ATOM 3692 C C . GLN A 1 488 ? -33.396 -10.055 49.333 1.00 73.69 488 GLN A C 1
ATOM 3694 O O . GLN A 1 488 ? -34.603 -10.271 49.329 1.00 73.69 488 GLN A O 1
ATOM 3699 N N . PHE A 1 489 ? -32.876 -8.986 48.738 1.00 80.31 489 PHE A N 1
ATOM 3700 C CA . PHE A 1 489 ? -33.699 -7.976 48.074 1.00 80.31 489 PHE A CA 1
ATOM 3701 C C . PHE A 1 489 ? -33.413 -7.950 46.575 1.00 80.31 489 PHE A C 1
ATOM 3703 O O . PHE A 1 489 ? -32.271 -7.732 46.171 1.00 80.31 489 PHE A O 1
ATOM 3710 N N . LEU A 1 490 ? -34.451 -8.157 45.763 1.00 82.88 490 LEU A N 1
ATOM 3711 C CA . LEU A 1 490 ? -34.402 -7.942 44.321 1.00 82.88 490 LEU A CA 1
ATOM 3712 C C . LEU A 1 490 ? -34.720 -6.499 43.978 1.00 82.88 490 LEU A C 1
ATOM 3714 O O . LEU A 1 490 ? -35.667 -5.928 44.504 1.00 82.88 490 LEU A O 1
ATOM 3718 N N . GLN A 1 491 ? -33.958 -5.943 43.053 1.00 80.94 491 GLN A N 1
ATOM 3719 C CA . GLN A 1 491 ? -34.184 -4.631 42.479 1.00 80.94 491 GLN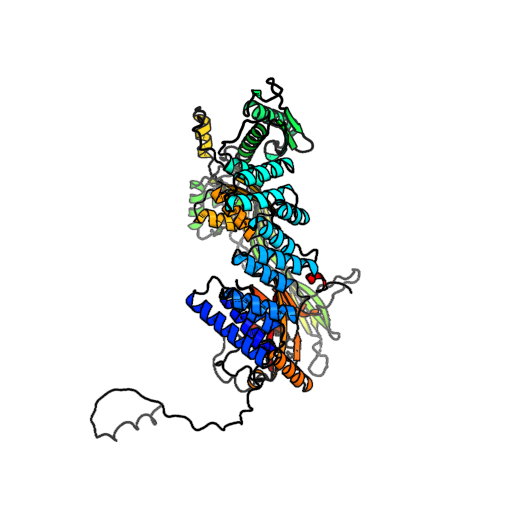 A CA 1
ATOM 3720 C C . GLN A 1 491 ? -35.182 -4.734 41.328 1.00 80.94 491 GLN A C 1
ATOM 3722 O O . GLN A 1 491 ? -34.927 -5.423 40.341 1.00 80.94 491 GLN A O 1
ATOM 3727 N N . VAL A 1 492 ? -36.297 -4.017 41.440 1.00 85.50 492 VAL A N 1
ATOM 3728 C CA . VAL A 1 492 ? -37.315 -3.894 40.392 1.00 85.50 492 VAL A CA 1
ATOM 3729 C C . VAL A 1 492 ? -37.226 -2.478 39.810 1.00 85.50 492 VAL A C 1
ATOM 3731 O O . VAL A 1 492 ? -37.916 -1.575 40.286 1.00 85.50 492 VAL A O 1
ATOM 3734 N N . PRO A 1 493 ? -36.311 -2.224 38.851 1.00 84.81 493 PRO A N 1
ATOM 3735 C CA . PRO A 1 493 ? -36.191 -0.911 38.231 1.00 84.81 493 PRO A CA 1
ATOM 3736 C C . PRO A 1 493 ? -37.388 -0.658 37.305 1.00 84.81 493 PRO A C 1
ATOM 3738 O O . PRO A 1 493 ? -37.587 -1.382 36.331 1.00 84.81 493 PRO A O 1
ATOM 3741 N N . ASP A 1 494 ? -38.165 0.386 37.591 1.00 86.06 494 ASP A N 1
ATOM 3742 C CA . ASP A 1 494 ? -39.161 0.921 36.656 1.00 86.06 494 ASP A CA 1
ATOM 3743 C C . ASP A 1 494 ? -38.464 1.909 35.711 1.00 86.06 494 ASP A C 1
ATOM 3745 O O . ASP A 1 494 ? -37.934 2.934 36.148 1.00 86.06 494 ASP A O 1
ATOM 3749 N N . VAL A 1 495 ? -38.409 1.572 34.422 1.00 85.62 495 VAL A N 1
ATOM 3750 C CA . VAL A 1 495 ? -37.677 2.328 33.399 1.00 85.62 495 VAL A CA 1
ATOM 3751 C C . VAL A 1 495 ? -38.671 3.015 32.480 1.00 85.62 495 VAL A C 1
ATOM 3753 O O . VAL A 1 495 ? -39.468 2.362 31.805 1.00 85.62 495 VAL A O 1
ATOM 3756 N N . ARG A 1 496 ? -38.573 4.340 32.391 1.00 86.12 496 ARG A N 1
ATOM 3757 C CA . ARG A 1 496 ? -39.362 5.154 31.470 1.00 86.12 496 ARG A CA 1
ATOM 3758 C C . ARG A 1 496 ? -38.511 5.617 30.308 1.00 86.12 496 ARG A C 1
ATOM 3760 O O . ARG A 1 496 ? -37.368 6.041 30.478 1.00 86.12 496 ARG A O 1
ATOM 3767 N N . LYS A 1 497 ? -39.099 5.542 29.117 1.00 86.44 497 LYS A N 1
ATOM 3768 C CA . LYS A 1 497 ? -38.488 5.997 27.876 1.00 86.44 497 LYS A CA 1
ATOM 3769 C C . LYS A 1 497 ? -39.406 7.003 27.203 1.00 86.44 497 LYS A C 1
ATOM 3771 O O . LYS A 1 497 ? -40.458 6.630 26.695 1.00 86.44 497 LYS A O 1
ATOM 3776 N N . GLU A 1 498 ? -38.964 8.248 27.167 1.00 87.81 498 GLU A N 1
ATOM 3777 C CA . GLU A 1 498 ? -39.611 9.313 26.410 1.00 87.81 498 GLU A CA 1
ATOM 3778 C C . GLU A 1 498 ? -38.967 9.394 25.028 1.00 87.81 498 GLU A C 1
ATOM 3780 O O . GLU A 1 498 ? -37.747 9.275 24.906 1.00 87.81 498 GLU A O 1
ATOM 3785 N N . ARG A 1 499 ? -39.764 9.558 23.969 1.00 86.62 499 ARG A N 1
ATOM 3786 C CA . ARG A 1 499 ? -39.255 9.642 22.594 1.00 86.62 499 ARG A CA 1
ATOM 3787 C C . ARG A 1 499 ? -39.975 10.725 21.809 1.00 86.62 499 ARG A C 1
ATOM 3789 O O . ARG A 1 499 ? -41.198 10.820 21.856 1.00 86.62 499 ARG A O 1
ATOM 3796 N N . ILE A 1 500 ? -39.206 11.511 21.065 1.00 85.81 500 ILE A N 1
ATOM 3797 C CA . ILE A 1 500 ? -39.694 12.584 20.206 1.00 85.81 500 ILE A CA 1
ATOM 3798 C C . ILE A 1 500 ? -39.102 12.407 18.816 1.00 85.81 500 ILE A C 1
ATOM 3800 O O . ILE A 1 500 ? -37.888 12.456 18.640 1.00 85.81 500 ILE A O 1
ATOM 3804 N N . GLU A 1 501 ? -39.982 12.285 17.828 1.00 84.81 501 GLU A N 1
ATOM 3805 C CA . GLU A 1 501 ? -39.632 12.316 16.413 1.00 84.81 501 GLU A CA 1
ATOM 3806 C C . GLU A 1 501 ? -40.122 13.627 15.794 1.00 84.81 501 GLU A C 1
ATOM 3808 O O . GLU A 1 501 ? -41.259 14.063 16.016 1.00 84.81 501 GLU A O 1
ATOM 3813 N N . LYS A 1 502 ? -39.261 14.274 15.010 1.00 83.50 502 LYS A N 1
ATOM 3814 C CA . LYS A 1 502 ? -39.557 15.559 14.388 1.00 83.50 502 LYS A CA 1
ATOM 3815 C C . LYS A 1 502 ? -38.946 15.667 13.001 1.00 83.50 502 LYS A C 1
ATOM 3817 O O . LYS A 1 502 ? -37.758 15.441 12.823 1.00 83.50 502 LYS A O 1
ATOM 3822 N N . ALA A 1 503 ? -39.749 16.106 12.037 1.00 82.25 503 ALA A N 1
ATOM 3823 C CA . ALA A 1 503 ? -39.280 16.542 10.729 1.00 82.25 503 ALA A CA 1
ATOM 3824 C C . ALA A 1 503 ? -39.642 18.018 10.525 1.00 82.25 503 ALA A C 1
ATOM 3826 O O . ALA A 1 503 ? -40.781 18.401 10.796 1.00 82.25 503 ALA A O 1
ATOM 3827 N N . ALA A 1 504 ? -38.691 18.844 10.088 1.00 82.44 504 ALA A N 1
ATOM 3828 C CA . ALA A 1 504 ? -38.913 20.269 9.836 1.00 82.44 504 ALA A CA 1
ATOM 3829 C C . ALA A 1 504 ? -37.938 20.826 8.790 1.00 82.44 504 ALA A C 1
ATOM 3831 O O . ALA A 1 504 ? -36.848 20.291 8.590 1.00 82.44 504 ALA A O 1
ATOM 3832 N N . VAL A 1 505 ? -38.317 21.930 8.142 1.00 82.38 505 VAL A N 1
ATOM 3833 C CA . VAL A 1 505 ? -37.438 22.688 7.241 1.00 82.38 505 VAL A CA 1
ATOM 3834 C C . VAL A 1 505 ? -36.856 23.866 8.006 1.00 82.38 505 VAL A C 1
ATOM 3836 O O . VAL A 1 505 ? -37.593 24.716 8.499 1.00 82.38 505 VAL A O 1
ATOM 3839 N N . VAL A 1 506 ? -35.534 23.909 8.121 1.00 82.75 506 VAL A N 1
ATOM 3840 C CA . VAL A 1 506 ? -34.818 24.850 8.985 1.00 82.75 506 VAL A CA 1
ATOM 3841 C C . VAL A 1 506 ? -33.918 25.729 8.121 1.00 82.75 506 VAL A C 1
ATOM 3843 O O . VAL A 1 506 ? -33.120 25.189 7.354 1.00 82.75 506 VAL A O 1
ATOM 3846 N N . PRO A 1 507 ? -34.008 27.067 8.208 1.00 83.88 507 PRO A N 1
ATOM 3847 C CA . PRO A 1 507 ? -33.047 27.944 7.549 1.00 83.88 507 PRO A CA 1
ATOM 3848 C C . PRO A 1 507 ? -31.618 27.666 8.026 1.00 83.88 507 PRO A C 1
ATOM 3850 O O . PRO A 1 507 ? -31.386 27.406 9.208 1.00 83.88 507 PRO A O 1
ATOM 3853 N N . THR A 1 508 ? -30.642 27.758 7.128 1.00 78.19 508 THR A N 1
ATOM 3854 C CA . THR A 1 508 ? -29.230 27.597 7.488 1.00 78.19 508 THR A CA 1
ATOM 3855 C C . THR A 1 508 ? -28.826 28.620 8.558 1.00 78.19 508 THR A C 1
ATOM 3857 O O . THR A 1 508 ? -29.021 29.820 8.388 1.00 78.19 508 THR A O 1
ATOM 3860 N N . GLY A 1 509 ? -28.240 28.148 9.660 1.00 76.81 509 GLY A N 1
ATOM 3861 C CA . GLY A 1 509 ? -27.843 28.952 10.819 1.00 76.81 509 GLY A CA 1
ATOM 3862 C C . GLY A 1 509 ? -28.943 29.146 11.871 1.00 76.81 509 GLY A C 1
ATOM 3863 O O . GLY A 1 509 ? -28.663 29.711 12.927 1.00 76.81 509 GLY A O 1
ATOM 3864 N N . ALA A 1 510 ? -30.173 28.690 11.615 1.00 84.00 510 ALA A N 1
ATOM 3865 C CA . ALA A 1 510 ? -31.264 28.730 12.585 1.00 84.00 510 ALA A CA 1
ATOM 3866 C C . ALA A 1 510 ? -31.260 27.501 13.511 1.00 84.00 510 ALA A C 1
ATOM 3868 O O . ALA A 1 510 ? -30.655 26.462 13.221 1.00 84.00 510 ALA A O 1
ATOM 3869 N N . THR A 1 511 ? -31.963 27.622 14.636 1.00 87.12 511 THR A N 1
ATOM 3870 C CA . THR A 1 511 ? -32.104 26.554 15.632 1.00 87.12 511 THR A CA 1
ATOM 3871 C C . THR A 1 511 ? -33.511 25.976 15.594 1.00 87.12 511 THR A C 1
ATOM 3873 O O . THR A 1 511 ? -34.485 26.681 15.839 1.00 87.12 511 THR A O 1
ATOM 3876 N N . LEU A 1 512 ? -33.629 24.682 15.313 1.00 88.94 512 LEU A N 1
ATOM 3877 C CA . LEU A 1 512 ? -34.882 23.940 15.392 1.00 88.94 512 LEU A CA 1
ATOM 3878 C C . LEU A 1 512 ? -35.208 23.590 16.843 1.00 88.94 512 LEU A C 1
ATOM 3880 O O . LEU A 1 512 ? -34.368 23.026 17.544 1.00 88.94 512 LEU A O 1
ATOM 3884 N N . VAL A 1 513 ? -36.443 23.845 17.268 1.00 88.12 513 VAL A N 1
ATOM 3885 C CA . VAL A 1 513 ? -37.001 23.239 18.481 1.00 88.12 513 VAL A CA 1
ATOM 3886 C C . VAL A 1 513 ? -37.530 21.851 18.105 1.00 88.12 513 VAL A C 1
ATOM 3888 O O . VAL A 1 513 ? -38.556 21.737 17.434 1.00 88.12 513 VAL A O 1
ATOM 3891 N N . ILE A 1 514 ? -36.806 20.792 18.485 1.00 81.88 514 ILE A N 1
ATOM 3892 C CA . ILE A 1 514 ? -37.176 19.397 18.172 1.00 81.88 514 ILE A CA 1
ATOM 3893 C C . ILE A 1 514 ? -38.467 19.029 18.914 1.00 81.88 514 ILE A C 1
ATOM 3895 O O . ILE A 1 514 ? -39.370 18.417 18.344 1.00 81.88 514 ILE A O 1
ATOM 3899 N N . GLY A 1 515 ? -38.567 19.455 20.172 1.00 78.62 515 GLY A N 1
ATOM 3900 C CA . GLY A 1 515 ? -39.727 19.253 21.028 1.00 78.62 515 GLY A CA 1
ATOM 3901 C C . GLY A 1 515 ? -39.335 19.243 22.498 1.00 78.62 515 GLY A C 1
ATOM 3902 O O . GLY A 1 515 ? -38.187 19.535 22.848 1.00 78.62 515 GLY A O 1
ATOM 3903 N N . GLY A 1 516 ? -40.295 18.889 23.344 1.00 78.62 516 GLY A N 1
ATOM 3904 C CA . GLY A 1 516 ? -40.053 18.737 24.763 1.00 78.62 516 GLY A CA 1
ATOM 3905 C C . GLY A 1 516 ? -41.023 17.801 25.463 1.00 78.62 516 GLY A C 1
ATOM 3906 O O . GLY A 1 516 ? -42.087 17.480 24.933 1.00 78.62 516 GLY A O 1
ATOM 3907 N N . TRP A 1 517 ? -40.632 17.358 26.652 1.00 83.06 517 TRP A N 1
ATOM 3908 C CA . TRP A 1 517 ? -41.457 16.560 27.557 1.00 83.06 517 TRP A CA 1
ATOM 3909 C C . TRP A 1 517 ? -41.441 17.186 28.947 1.00 83.06 517 TRP A C 1
ATOM 3911 O O . TRP A 1 517 ? -40.548 17.962 29.286 1.00 83.06 517 TRP A O 1
ATOM 3921 N N . LYS A 1 518 ? -42.450 16.868 29.755 1.00 82.56 518 LYS A N 1
ATOM 3922 C CA . LYS A 1 518 ? -42.495 17.309 31.147 1.00 82.56 518 LYS A CA 1
ATOM 3923 C C . LYS A 1 518 ? -41.904 16.232 32.037 1.00 82.56 518 LYS A C 1
ATOM 3925 O O . LYS A 1 518 ? -42.217 15.056 31.884 1.00 82.56 518 LYS A O 1
ATOM 3930 N N . GLU A 1 519 ? -41.081 16.652 32.978 1.00 78.44 519 GLU A N 1
ATOM 3931 C CA . GLU A 1 519 ? -40.501 15.806 34.005 1.00 78.44 519 GLU A CA 1
ATOM 3932 C C . GLU A 1 519 ? -40.916 16.368 35.363 1.00 78.44 519 GLU A C 1
ATOM 3934 O O . GLU A 1 519 ? -40.796 17.566 35.613 1.00 78.44 519 GLU A O 1
ATOM 3939 N N . VAL A 1 520 ? -41.419 15.518 36.250 1.00 78.06 520 VAL A N 1
ATOM 3940 C CA . VAL A 1 520 ? -41.704 15.912 37.632 1.00 78.06 520 VAL A CA 1
ATOM 3941 C C . VAL A 1 520 ? -40.553 15.413 38.482 1.00 78.06 520 VAL A C 1
ATOM 3943 O O . VAL A 1 520 ? -40.242 14.223 38.455 1.00 78.06 520 VAL A O 1
ATOM 3946 N N . GLU A 1 521 ? -39.912 16.306 39.230 1.00 69.94 521 GLU A N 1
ATOM 3947 C CA . GLU A 1 521 ? -38.879 15.898 40.174 1.00 69.94 521 GLU A CA 1
ATOM 3948 C C . GLU A 1 521 ? -39.477 14.921 41.188 1.00 69.94 521 GLU A C 1
ATOM 3950 O O . GLU A 1 521 ? -40.461 15.225 41.863 1.00 69.94 521 GLU A O 1
ATOM 3955 N N . VAL A 1 522 ? -38.900 13.726 41.284 1.00 62.97 522 VAL A N 1
ATOM 3956 C CA . VAL A 1 522 ? -39.386 12.718 42.223 1.00 62.97 522 VAL A CA 1
ATOM 3957 C C . VAL A 1 522 ? -39.043 13.192 43.641 1.00 62.97 522 VAL A C 1
ATOM 3959 O O . VAL A 1 522 ? -37.858 13.348 43.957 1.00 62.97 522 VAL A O 1
ATOM 3962 N N . PRO A 1 523 ? -40.037 13.439 44.519 1.00 60.69 523 PRO A N 1
ATOM 3963 C CA . PRO A 1 523 ? -39.756 13.856 45.882 1.00 60.69 523 PRO A CA 1
ATOM 3964 C C . PRO A 1 523 ? -38.983 12.751 46.605 1.00 60.69 523 PRO A C 1
ATOM 3966 O O . PRO A 1 523 ? -39.319 11.572 46.503 1.00 60.69 523 PRO A O 1
ATOM 3969 N N . LYS A 1 524 ? -37.967 13.127 47.386 1.00 56.41 524 LYS A N 1
ATOM 3970 C CA . LYS A 1 524 ? -37.168 12.170 48.174 1.00 56.41 524 LYS A CA 1
ATOM 3971 C C . LYS A 1 524 ? -37.972 11.436 49.257 1.00 56.41 524 LYS A C 1
ATOM 3973 O O . LYS A 1 524 ? -37.472 10.463 49.810 1.00 56.41 524 LYS A O 1
ATOM 3978 N N . ASP A 1 525 ? -39.183 11.899 49.564 1.00 60.19 525 ASP A N 1
ATOM 3979 C CA . ASP A 1 525 ? -40.040 11.362 50.617 1.00 60.19 525 ASP A CA 1
ATOM 3980 C C . ASP A 1 525 ? -41.470 11.159 50.093 1.00 60.19 525 ASP A C 1
ATOM 3982 O O . ASP A 1 525 ? -42.017 12.045 49.432 1.00 60.19 525 ASP A O 1
ATOM 3986 N N . LYS A 1 526 ? -42.098 10.011 50.392 1.00 57.00 526 LYS A N 1
ATOM 3987 C CA . LYS A 1 526 ? -43.427 9.644 49.849 1.00 57.00 526 LYS A CA 1
ATOM 3988 C C . LYS A 1 526 ? -44.548 10.590 50.311 1.00 57.00 526 LYS A C 1
ATOM 3990 O O . LYS A 1 526 ? -45.595 10.638 49.675 1.00 57.00 526 LYS A O 1
ATOM 3995 N N . ASN A 1 527 ? -44.309 11.357 51.380 1.00 57.66 527 ASN A N 1
ATOM 3996 C CA . ASN A 1 527 ? -45.252 12.317 51.967 1.00 57.66 527 ASN A CA 1
ATOM 3997 C C . ASN A 1 527 ? -44.910 13.794 51.669 1.00 57.66 527 ASN A C 1
ATOM 3999 O O . ASN A 1 527 ? -45.546 14.695 52.221 1.00 57.66 527 ASN A O 1
ATOM 4003 N N . ALA A 1 528 ? -43.897 14.073 50.842 1.00 58.84 528 ALA A N 1
ATOM 4004 C CA . ALA A 1 528 ? -43.522 15.441 50.488 1.00 58.84 528 ALA A CA 1
ATOM 4005 C C . ALA A 1 528 ? -44.485 16.058 49.455 1.00 58.84 528 ALA A C 1
ATOM 4007 O O . ALA A 1 528 ? -45.157 15.355 48.700 1.00 58.84 528 ALA A O 1
ATOM 4008 N N . LYS A 1 529 ? -44.543 17.399 49.413 1.00 59.34 529 LYS A N 1
ATOM 4009 C CA . LYS A 1 529 ? -45.261 18.144 48.362 1.00 59.34 529 LYS A CA 1
ATOM 4010 C C . LYS A 1 529 ? -44.801 17.668 46.969 1.00 59.34 529 LYS A C 1
ATOM 4012 O O . LYS A 1 529 ? -43.627 17.312 46.844 1.00 59.34 529 LYS A O 1
ATOM 4017 N N . PRO A 1 530 ? -45.680 17.684 45.942 1.00 61.62 530 PRO A N 1
ATOM 4018 C CA . PRO A 1 530 ? -45.298 17.310 44.581 1.00 61.62 530 PRO A CA 1
ATOM 4019 C C . PRO A 1 530 ? -44.042 18.082 44.166 1.00 61.62 530 PRO A C 1
ATOM 4021 O O . PRO A 1 530 ? -43.936 19.283 44.434 1.00 61.62 530 PRO A O 1
ATOM 4024 N N . GLY A 1 531 ? -43.064 17.363 43.610 1.00 66.56 531 GLY A N 1
ATOM 4025 C CA . GLY A 1 531 ? -41.778 17.942 43.245 1.00 66.56 531 GLY A CA 1
ATOM 4026 C C . GLY A 1 531 ? -41.919 18.988 42.146 1.00 66.56 531 GLY A C 1
ATOM 4027 O O . GLY A 1 531 ? -42.966 19.107 41.506 1.00 66.56 531 GLY A O 1
ATOM 4028 N N . LYS A 1 532 ? -40.871 19.793 41.956 1.00 76.50 532 LYS A N 1
ATOM 4029 C CA . LYS A 1 532 ? -40.888 20.843 40.937 1.00 76.50 532 LYS A CA 1
ATOM 4030 C C . LYS A 1 532 ? -41.083 20.209 39.558 1.00 76.50 532 LYS A C 1
ATOM 4032 O O . LYS A 1 532 ? -40.419 19.232 39.214 1.00 76.50 532 LYS A O 1
ATOM 4037 N N . GLU A 1 533 ? -41.995 20.774 38.775 1.00 81.75 533 GLU A N 1
ATOM 4038 C CA . GLU A 1 533 ? -42.196 20.363 37.390 1.00 81.75 533 GLU A CA 1
ATOM 4039 C C . GLU A 1 533 ? -41.205 21.096 36.483 1.00 81.75 533 GLU A C 1
ATOM 4041 O O . GLU A 1 533 ? -41.104 22.330 36.491 1.00 81.75 533 GLU A O 1
ATOM 4046 N N . PHE A 1 534 ? -40.507 20.320 35.669 1.00 83.12 534 PHE A N 1
ATOM 4047 C CA . PHE A 1 534 ? -39.580 20.780 34.655 1.00 83.12 534 PHE A CA 1
ATOM 4048 C C . PHE A 1 534 ? -40.105 20.434 33.262 1.00 83.12 534 PHE A C 1
ATOM 4050 O O . PHE A 1 534 ? -40.812 19.454 33.050 1.00 83.12 534 PHE A O 1
ATOM 4057 N N . GLU A 1 535 ? -39.739 21.258 32.298 1.00 85.06 535 GLU A N 1
ATOM 4058 C CA . GLU A 1 535 ? -39.905 21.039 30.877 1.00 85.06 535 GLU A CA 1
ATOM 4059 C C . GLU A 1 535 ? -38.514 20.815 30.279 1.00 85.06 535 GLU A C 1
ATOM 4061 O O . GLU A 1 535 ? -37.602 21.630 30.443 1.00 85.06 535 GLU A O 1
ATOM 4066 N N . MET A 1 536 ? -38.345 19.673 29.627 1.00 84.25 536 MET A N 1
ATOM 4067 C CA . MET A 1 536 ? -37.144 19.312 28.889 1.00 84.25 536 MET A CA 1
ATOM 4068 C C . MET A 1 536 ? -37.327 19.768 27.452 1.00 84.25 536 MET A C 1
ATOM 4070 O O . MET A 1 536 ? -38.289 19.349 26.823 1.00 84.25 536 MET A O 1
ATOM 4074 N N . VAL A 1 537 ? -36.441 20.606 26.918 1.00 85.94 537 VAL A N 1
ATOM 4075 C CA . VAL A 1 537 ? -36.562 21.165 25.564 1.00 85.94 537 VAL A CA 1
ATOM 4076 C C . VAL A 1 537 ? -35.302 20.879 24.760 1.00 85.94 537 VAL A C 1
ATOM 4078 O O . VAL A 1 537 ? -34.217 21.345 25.103 1.00 85.94 537 VAL A O 1
ATOM 4081 N N . ALA A 1 538 ? -35.447 20.137 23.664 1.00 85.31 538 ALA A N 1
ATOM 4082 C CA . ALA A 1 538 ? -34.357 19.809 22.755 1.00 85.31 538 ALA A CA 1
ATOM 4083 C C . ALA A 1 538 ? -34.269 20.814 21.598 1.00 85.31 538 ALA A C 1
ATOM 4085 O O . ALA A 1 538 ? -35.243 21.063 20.882 1.00 85.31 538 ALA A O 1
ATOM 4086 N N . LEU A 1 539 ? -33.077 21.371 21.403 1.00 86.75 539 LEU A N 1
ATOM 4087 C CA . LEU A 1 539 ? -32.760 22.398 20.417 1.00 86.75 539 LEU A CA 1
ATOM 4088 C C . LEU A 1 539 ? -31.630 21.909 19.511 1.00 86.75 539 LEU A C 1
ATOM 4090 O O . LEU A 1 539 ? -30.604 21.464 20.018 1.00 86.75 539 LEU A O 1
ATOM 4094 N N . ALA A 1 540 ? -31.781 22.033 18.193 1.00 85.94 540 ALA A N 1
ATOM 4095 C CA . ALA A 1 540 ? -30.752 21.677 17.217 1.00 85.94 540 ALA A CA 1
ATOM 4096 C C . ALA A 1 540 ? -30.430 22.857 16.301 1.00 85.94 540 ALA A C 1
ATOM 4098 O O . ALA A 1 540 ? -31.237 23.241 15.456 1.00 85.94 540 ALA A O 1
ATOM 4099 N N . THR A 1 541 ? -29.240 23.433 16.454 1.00 84.75 541 THR A N 1
ATOM 4100 C CA . THR A 1 541 ? -28.732 24.458 15.538 1.00 84.75 541 THR A CA 1
ATOM 4101 C C . THR A 1 541 ? -28.157 23.787 14.308 1.00 84.75 541 THR A C 1
ATOM 4103 O O . THR A 1 541 ? -27.309 22.902 14.420 1.00 84.75 541 THR A O 1
ATOM 4106 N N . VAL A 1 542 ? -28.625 24.214 13.139 1.00 82.69 542 VAL A N 1
ATOM 4107 C CA . VAL A 1 542 ? -28.257 23.619 11.856 1.00 82.69 542 VAL A CA 1
ATOM 4108 C C . VAL A 1 542 ? -27.380 24.597 11.103 1.00 82.69 542 VAL A C 1
ATOM 4110 O O . VAL A 1 542 ? -27.762 25.743 10.891 1.00 82.69 542 VAL A O 1
ATOM 4113 N N . SER A 1 543 ? -26.212 24.157 10.656 1.00 77.62 543 SER A N 1
ATOM 4114 C CA . SER A 1 543 ? -25.342 24.951 9.790 1.00 77.62 543 SER A CA 1
ATOM 4115 C C . SER A 1 543 ? -24.925 24.132 8.578 1.00 77.62 543 SER A C 1
ATOM 4117 O O . SER A 1 543 ? -24.635 22.944 8.684 1.00 77.62 543 SER A O 1
ATOM 4119 N N . VAL A 1 544 ? -24.933 24.768 7.411 1.00 70.88 544 VAL A N 1
ATOM 4120 C CA . VAL A 1 544 ? -24.463 24.166 6.165 1.00 70.88 544 VAL A CA 1
ATOM 4121 C C . VAL A 1 544 ? -23.039 24.638 5.964 1.00 70.88 544 VAL A C 1
ATOM 4123 O O . VAL A 1 544 ? -22.786 25.840 5.873 1.00 70.88 544 VAL A O 1
ATOM 4126 N N . ILE A 1 545 ? -22.116 23.691 5.886 1.00 57.69 545 ILE A N 1
ATOM 4127 C CA . ILE A 1 545 ? -20.735 23.983 5.531 1.00 57.69 545 ILE A CA 1
ATOM 4128 C C . ILE A 1 545 ? -20.697 24.025 4.003 1.00 57.69 545 ILE A C 1
ATOM 4130 O O . ILE A 1 5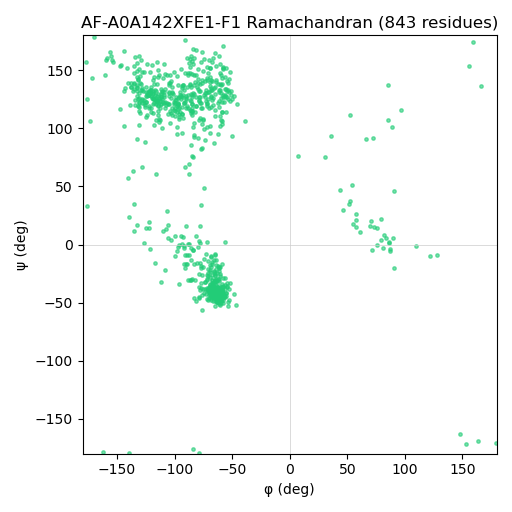45 ? -20.767 22.994 3.336 1.00 57.69 545 ILE A O 1
ATOM 4134 N N . LYS A 1 546 ? -20.692 25.244 3.454 1.00 52.97 546 LYS A N 1
ATOM 4135 C CA . LYS A 1 546 ? -20.543 25.499 2.019 1.00 52.97 546 LYS A CA 1
ATOM 4136 C C . LYS A 1 546 ? -19.074 25.808 1.748 1.00 52.97 546 LYS A C 1
ATOM 4138 O O . LYS A 1 546 ? -18.636 26.902 2.088 1.00 52.97 546 LYS A O 1
ATOM 4143 N N . ASP A 1 547 ? -18.357 24.907 1.089 1.00 49.09 547 ASP A N 1
ATOM 4144 C CA . ASP A 1 547 ? -17.152 25.293 0.356 1.00 49.09 547 ASP A CA 1
ATOM 4145 C C . ASP A 1 547 ? -17.513 25.569 -1.119 1.00 49.09 547 ASP A C 1
ATOM 4147 O O . ASP A 1 547 ? -18.286 24.846 -1.744 1.00 49.09 547 ASP A O 1
ATOM 4151 N N . VAL A 1 548 ? -16.989 26.687 -1.642 1.00 42.28 548 VAL A N 1
ATOM 4152 C CA . VAL A 1 548 ? -16.955 27.135 -3.059 1.00 42.28 548 VAL A CA 1
ATOM 4153 C C . VAL A 1 548 ? -18.270 27.604 -3.732 1.00 42.28 548 VAL A C 1
ATOM 4155 O O . VAL A 1 548 ? -18.232 28.161 -4.828 1.00 42.28 548 VAL A O 1
ATOM 4158 N N . LYS A 1 549 ? -19.447 27.527 -3.099 1.00 36.16 549 LYS A N 1
ATOM 4159 C CA . LYS A 1 549 ? -20.716 27.881 -3.790 1.00 36.16 549 LYS A CA 1
ATOM 4160 C C . LYS A 1 549 ? -20.924 29.376 -4.130 1.00 36.16 549 LYS A C 1
ATOM 4162 O O . LYS A 1 549 ? -21.660 29.678 -5.060 1.00 36.16 549 LYS A O 1
ATOM 4167 N N . SER A 1 550 ? -20.261 30.327 -3.461 1.00 39.00 550 SER A N 1
ATOM 4168 C CA . SER A 1 550 ? -20.403 31.765 -3.793 1.00 39.00 550 SER A CA 1
ATOM 4169 C C . SER A 1 550 ? -19.632 32.196 -5.050 1.00 39.00 550 SER A C 1
ATOM 4171 O O . SER A 1 550 ? -19.960 33.217 -5.653 1.00 39.00 550 SER A O 1
ATOM 4173 N N . ALA A 1 551 ? -18.630 31.415 -5.469 1.00 37.34 551 ALA A N 1
ATOM 4174 C CA . ALA A 1 551 ? -17.839 31.696 -6.665 1.00 37.34 551 ALA A CA 1
ATOM 4175 C C . ALA A 1 551 ? -18.597 31.336 -7.957 1.00 37.34 551 ALA A C 1
ATOM 4177 O O . ALA A 1 551 ? -18.473 32.038 -8.961 1.00 37.34 551 ALA A O 1
ATOM 4178 N N . LEU A 1 552 ? -19.428 30.287 -7.918 1.00 37.47 552 LEU A N 1
ATOM 4179 C CA . LEU A 1 552 ? -20.155 29.783 -9.088 1.00 37.47 552 LEU A CA 1
ATOM 4180 C C . LEU A 1 552 ? -21.354 30.675 -9.467 1.00 37.47 552 LEU A C 1
ATOM 4182 O O . LEU A 1 552 ? -21.556 30.965 -10.645 1.00 37.47 552 LEU A O 1
ATOM 4186 N N . ASP A 1 553 ? -22.081 31.205 -8.477 1.00 38.81 553 ASP A N 1
ATOM 4187 C CA . ASP A 1 553 ? -23.219 32.114 -8.708 1.00 38.81 553 ASP A CA 1
ATOM 4188 C C . ASP A 1 553 ? -22.795 33.490 -9.262 1.00 38.81 553 ASP A C 1
ATOM 4190 O O . ASP A 1 553 ? -23.585 34.174 -9.916 1.00 38.81 553 ASP A O 1
ATOM 4194 N N . SER A 1 554 ? -21.539 33.895 -9.030 1.00 38.34 554 SER A N 1
ATOM 4195 C CA . SER A 1 554 ? -20.934 35.105 -9.610 1.00 38.34 554 SER A CA 1
ATOM 4196 C C . SER A 1 554 ? -20.481 34.881 -11.063 1.00 38.34 554 SER A C 1
ATOM 4198 O O . SER A 1 554 ? -20.643 35.755 -11.918 1.00 38.34 554 SER A O 1
ATOM 4200 N N . ALA A 1 555 ? -19.980 33.679 -11.371 1.00 37.09 555 ALA A N 1
ATOM 4201 C CA . ALA A 1 555 ? -19.530 33.300 -12.711 1.00 37.09 555 ALA A CA 1
ATOM 4202 C C . ALA A 1 555 ? -20.695 33.095 -13.699 1.00 37.09 555 ALA A C 1
ATOM 4204 O O . ALA A 1 555 ? -20.599 33.505 -14.852 1.00 37.09 555 ALA A O 1
ATOM 4205 N N . LEU A 1 556 ? -21.823 32.531 -13.248 1.00 38.94 556 LEU A N 1
ATOM 4206 C CA . LEU A 1 556 ? -23.000 32.282 -14.095 1.00 38.94 556 LEU A CA 1
ATOM 4207 C C . LEU A 1 556 ? -23.813 33.549 -14.422 1.00 38.94 556 LEU A C 1
ATOM 4209 O O . LEU A 1 556 ? -24.563 33.559 -15.396 1.00 38.94 556 LEU A O 1
ATOM 4213 N N . LYS A 1 557 ? -23.664 34.632 -13.646 1.00 40.03 557 LYS A N 1
ATOM 4214 C CA . LYS A 1 557 ? -24.385 35.901 -13.868 1.00 40.03 557 LYS A CA 1
ATOM 4215 C C . LYS A 1 557 ? -23.657 36.894 -14.774 1.00 40.03 557 LYS A C 1
ATOM 4217 O O . LYS A 1 557 ? -24.293 37.828 -15.252 1.00 40.03 557 LYS A O 1
ATOM 4222 N N . SER A 1 558 ? -22.355 36.731 -15.013 1.00 34.16 558 SER A N 1
ATOM 4223 C CA . SER A 1 558 ? -21.554 37.756 -15.698 1.00 34.16 558 SER A CA 1
ATOM 4224 C C . SER A 1 558 ? -21.466 37.609 -17.218 1.00 34.16 558 SER A C 1
ATOM 4226 O O . SER A 1 558 ? -20.907 38.494 -17.853 1.00 34.16 558 SER A O 1
ATOM 4228 N N . GLY A 1 559 ? -22.046 36.568 -17.831 1.00 37.19 559 GLY A N 1
ATOM 4229 C CA . GLY A 1 559 ? -22.247 36.505 -19.289 1.00 37.19 559 GLY A CA 1
ATOM 4230 C C . GLY A 1 559 ? -20.983 36.641 -20.153 1.00 37.19 559 GLY A C 1
ATOM 4231 O O . GLY A 1 559 ? -21.094 36.875 -21.354 1.00 37.19 559 GLY A O 1
ATOM 4232 N N . VAL A 1 560 ? -19.790 36.491 -19.577 1.00 29.64 560 VAL A N 1
ATOM 4233 C CA . VAL A 1 560 ? -18.528 36.471 -20.315 1.00 29.64 560 VAL A CA 1
ATOM 4234 C C . VAL A 1 560 ? -18.091 35.011 -20.390 1.00 29.64 560 VAL A C 1
ATOM 4236 O O . VAL A 1 560 ? -17.803 34.423 -19.344 1.00 29.64 560 VAL A O 1
ATOM 4239 N N . PRO A 1 561 ? -18.059 34.386 -21.583 1.00 30.88 561 PRO A N 1
ATOM 4240 C CA . PRO A 1 561 ? -17.462 33.066 -21.698 1.00 30.88 561 PRO A CA 1
ATOM 4241 C C . PRO A 1 561 ? -16.007 33.187 -21.235 1.00 30.88 561 PRO A C 1
ATOM 4243 O O . PRO A 1 561 ? -15.356 34.174 -21.596 1.00 30.88 561 PRO A O 1
ATOM 4246 N N . PRO A 1 562 ? -15.463 32.234 -20.456 1.00 29.52 562 PRO A N 1
ATOM 4247 C CA . PRO A 1 562 ? -14.030 32.189 -20.265 1.00 29.52 562 PRO A CA 1
ATOM 4248 C C . PRO A 1 562 ? -13.431 31.982 -21.652 1.00 29.52 562 PRO A C 1
ATOM 4250 O O . PRO A 1 562 ? -13.482 30.900 -22.237 1.00 29.52 562 PRO A O 1
ATOM 4253 N N . GLN A 1 563 ? -12.931 33.077 -22.214 1.00 29.34 563 GLN A N 1
ATOM 4254 C CA . GLN A 1 563 ? -12.055 33.052 -23.360 1.00 29.34 563 GLN A CA 1
ATOM 4255 C C . GLN A 1 563 ? -10.953 32.057 -22.988 1.00 29.34 563 GLN A C 1
ATOM 4257 O O . GLN A 1 563 ? -10.422 32.167 -21.878 1.00 29.34 563 GLN A O 1
ATOM 4262 N N . PRO A 1 564 ? -10.647 31.064 -23.837 1.00 30.31 564 PRO A N 1
ATOM 4263 C CA . PRO A 1 564 ? -9.568 30.142 -23.563 1.00 30.31 564 PRO A CA 1
ATOM 4264 C C . PRO A 1 564 ? -8.276 30.953 -23.612 1.00 30.31 564 PRO A C 1
ATOM 4266 O O . PRO A 1 564 ? -7.622 31.072 -24.646 1.00 30.31 564 PRO A O 1
ATOM 4269 N N . THR A 1 565 ? -7.895 31.547 -22.484 1.00 29.44 565 THR A N 1
ATOM 4270 C CA . THR A 1 565 ? -6.490 31.714 -22.181 1.00 29.44 565 THR A CA 1
ATOM 4271 C C . THR A 1 565 ? -5.947 30.310 -22.264 1.00 29.44 565 THR A C 1
ATOM 4273 O O . THR A 1 565 ? -6.388 29.425 -21.533 1.00 29.44 565 THR A O 1
ATOM 4276 N N . ALA A 1 566 ? -5.082 30.096 -23.250 1.00 35.69 566 ALA A N 1
ATOM 4277 C CA . ALA A 1 566 ? -4.299 28.892 -23.377 1.00 35.69 566 ALA A CA 1
ATOM 4278 C C . ALA A 1 566 ? -3.640 28.641 -22.018 1.00 35.69 566 ALA A C 1
ATOM 4280 O O . ALA A 1 566 ? -2.588 29.200 -21.704 1.00 35.69 566 ALA A O 1
ATOM 428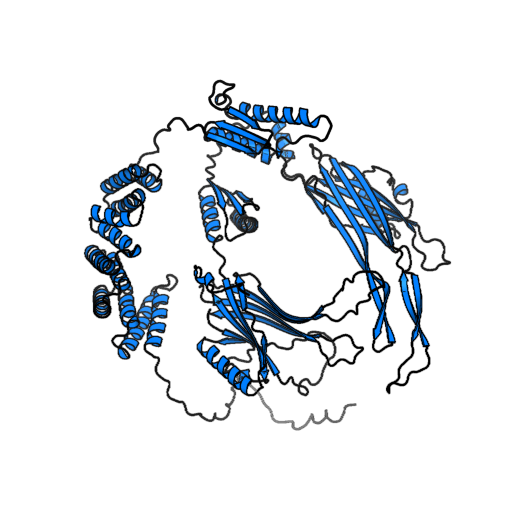1 N N . ALA A 1 567 ? -4.298 27.837 -21.183 1.00 28.00 567 ALA A N 1
ATOM 4282 C CA . ALA A 1 567 ? -3.632 27.166 -20.102 1.00 28.00 567 ALA A CA 1
ATOM 4283 C C . ALA A 1 567 ? -2.523 26.383 -20.807 1.00 28.00 567 ALA A C 1
ATOM 4285 O O . ALA A 1 567 ? -2.817 25.706 -21.804 1.00 28.00 567 ALA A O 1
ATOM 4286 N N . PRO A 1 568 ? -1.255 26.532 -20.388 1.00 30.28 568 PRO A N 1
ATOM 4287 C CA . PRO A 1 568 ? -0.186 25.729 -20.957 1.00 30.28 568 PRO A CA 1
ATOM 4288 C C . PRO A 1 568 ? -0.681 24.295 -20.886 1.00 30.28 568 PRO A C 1
ATOM 4290 O O . PRO A 1 568 ? -1.146 23.907 -19.816 1.00 30.28 568 PRO A O 1
ATOM 4293 N N . ALA A 1 569 ? -0.704 23.590 -22.024 1.00 38.22 569 ALA A N 1
ATOM 4294 C CA . ALA A 1 569 ? -1.232 22.237 -22.125 1.00 38.22 569 ALA A CA 1
ATOM 4295 C C . ALA A 1 569 ? -0.822 21.480 -20.865 1.00 38.22 569 ALA A C 1
ATOM 4297 O O . ALA A 1 569 ? 0.370 21.230 -20.658 1.00 38.22 569 ALA A O 1
ATOM 4298 N N . VAL A 1 570 ? -1.782 21.253 -19.964 1.00 44.50 570 VAL A N 1
ATOM 4299 C CA . VAL A 1 570 ? -1.494 20.623 -18.686 1.00 44.50 570 VAL A CA 1
ATOM 4300 C C . VAL A 1 570 ? -1.265 19.178 -19.065 1.00 44.50 570 VAL A C 1
ATOM 4302 O O . VAL A 1 570 ? -2.197 18.396 -19.215 1.00 44.50 570 VAL A O 1
ATOM 4305 N N . ASN A 1 571 ? -0.004 18.871 -19.353 1.00 55.56 571 ASN A N 1
ATOM 4306 C CA . ASN A 1 571 ? 0.481 17.585 -19.821 1.00 55.56 571 ASN A CA 1
ATOM 4307 C C . ASN A 1 571 ? 0.484 16.604 -18.646 1.00 55.56 571 ASN A C 1
ATOM 4309 O O . ASN A 1 571 ? 1.496 15.975 -18.340 1.00 55.56 571 ASN A O 1
ATOM 4313 N N . ASN A 1 572 ? -0.625 16.550 -17.912 1.00 52.16 572 ASN A N 1
ATOM 4314 C CA . ASN A 1 572 ? -0.773 15.649 -16.802 1.00 52.16 572 ASN A CA 1
ATOM 4315 C C . ASN A 1 572 ? -0.895 14.246 -17.372 1.00 52.16 572 ASN A C 1
ATOM 4317 O O . ASN A 1 572 ? -1.731 13.962 -18.229 1.00 52.16 572 ASN A O 1
ATOM 4321 N N . LYS A 1 573 ? -0.029 13.363 -16.898 1.00 63.88 573 LYS A N 1
ATOM 4322 C CA . LYS A 1 573 ? -0.177 11.944 -17.166 1.00 63.88 573 LYS A CA 1
ATOM 4323 C C . LYS A 1 573 ? -1.212 11.396 -16.196 1.00 63.88 573 LYS A C 1
ATOM 4325 O O . LYS A 1 573 ? -1.173 11.707 -15.006 1.00 63.88 573 LYS A O 1
ATOM 4330 N N . ASN A 1 574 ? -2.110 10.578 -16.733 1.00 70.50 574 ASN A N 1
ATOM 4331 C CA . ASN A 1 574 ? -3.133 9.875 -15.976 1.00 70.50 574 ASN A CA 1
ATOM 4332 C C . ASN A 1 574 ? -2.806 8.381 -15.987 1.00 70.50 574 ASN A C 1
ATOM 4334 O O . ASN A 1 574 ? -2.537 7.816 -17.048 1.00 70.50 574 ASN A O 1
ATOM 4338 N N . ALA A 1 575 ? -2.823 7.735 -14.826 1.00 68.88 575 ALA A N 1
ATOM 4339 C CA . ALA A 1 575 ? -2.675 6.288 -14.732 1.00 68.88 575 ALA A CA 1
ATOM 4340 C C . ALA A 1 575 ? -3.468 5.716 -13.563 1.00 68.88 575 ALA A C 1
ATOM 4342 O O . ALA A 1 575 ? -3.699 6.383 -12.558 1.00 68.88 575 ALA A O 1
ATOM 4343 N N . VAL A 1 576 ? -3.840 4.447 -13.707 1.00 75.88 576 VAL A N 1
ATOM 4344 C CA . VAL A 1 576 ? -4.406 3.636 -12.632 1.00 75.88 576 VAL A CA 1
ATOM 4345 C C . VAL A 1 576 ? -3.332 2.654 -12.179 1.00 75.88 576 VAL A C 1
ATOM 4347 O O . VAL A 1 576 ? -2.839 1.855 -12.977 1.00 75.88 576 VAL A O 1
ATOM 4350 N N . TYR A 1 577 ? -2.958 2.719 -10.906 1.00 78.06 577 TYR A N 1
ATOM 4351 C CA . TYR A 1 577 ? -1.994 1.822 -10.281 1.00 78.06 577 TYR A CA 1
ATOM 4352 C C . TYR A 1 577 ? -2.727 0.828 -9.385 1.00 78.06 577 TYR A C 1
ATOM 4354 O O . TYR A 1 577 ? -3.292 1.206 -8.363 1.00 78.06 577 TYR A O 1
ATOM 4362 N N . LYS A 1 578 ? -2.721 -0.453 -9.753 1.00 86.75 578 LYS A N 1
ATOM 4363 C CA . LYS A 1 578 ? -3.363 -1.502 -8.955 1.00 86.75 578 LYS A CA 1
ATOM 4364 C C . LYS A 1 578 ? -2.408 -2.005 -7.876 1.00 86.75 578 LYS A C 1
ATOM 4366 O O . LYS A 1 578 ? -1.412 -2.644 -8.213 1.00 86.75 578 LYS A O 1
ATOM 4371 N N . LEU A 1 579 ? -2.734 -1.743 -6.612 1.00 84.12 579 LEU A N 1
ATOM 4372 C CA . LEU A 1 579 ? -1.923 -2.151 -5.469 1.00 84.12 579 LEU A CA 1
ATOM 4373 C C . LEU A 1 579 ? -2.200 -3.610 -5.095 1.00 84.12 579 LEU A C 1
ATOM 4375 O O . LEU A 1 579 ? -3.344 -4.075 -5.116 1.00 84.12 579 LEU A O 1
ATOM 4379 N N . ARG A 1 580 ? -1.144 -4.342 -4.740 1.00 84.00 580 ARG A N 1
ATOM 4380 C CA . ARG A 1 580 ? -1.211 -5.771 -4.384 1.00 84.00 580 ARG A CA 1
ATOM 4381 C C . ARG A 1 580 ? -0.923 -6.039 -2.914 1.00 84.00 580 ARG A C 1
ATOM 4383 O O . ARG A 1 580 ? -1.461 -6.991 -2.362 1.00 84.00 580 ARG A O 1
ATOM 4390 N N . ASN A 1 581 ? -0.061 -5.230 -2.310 1.00 79.88 581 ASN A N 1
ATOM 4391 C CA . ASN A 1 581 ? 0.514 -5.463 -0.988 1.00 79.88 581 ASN A CA 1
ATOM 4392 C C . ASN A 1 581 ? 0.128 -4.378 0.030 1.00 79.88 581 ASN A C 1
ATOM 4394 O O . ASN A 1 581 ? 0.289 -4.589 1.231 1.00 79.88 581 ASN A O 1
ATOM 4398 N N . VAL A 1 582 ? -0.378 -3.231 -0.437 1.00 84.31 582 VAL A N 1
ATOM 4399 C CA . VAL A 1 582 ? -0.751 -2.069 0.388 1.00 84.31 582 VAL A CA 1
ATOM 4400 C C . VAL A 1 582 ? -2.196 -1.647 0.106 1.00 84.31 582 VAL A C 1
ATOM 4402 O O . VAL A 1 582 ? -2.687 -1.798 -1.012 1.00 84.31 582 VAL A O 1
ATOM 4405 N N . SER A 1 583 ? -2.876 -1.112 1.123 1.00 86.19 583 SER A N 1
ATOM 4406 C CA . SER A 1 583 ? -4.202 -0.490 1.006 1.00 86.19 583 SER A CA 1
ATOM 4407 C C . SER A 1 583 ? -4.127 0.814 0.208 1.00 86.19 583 SER A C 1
ATOM 4409 O O . SER A 1 583 ? -3.350 1.708 0.550 1.00 86.19 583 SER A O 1
ATOM 4411 N N . ALA A 1 584 ? -4.971 0.958 -0.815 1.00 83.81 584 ALA A N 1
ATOM 4412 C CA . ALA A 1 584 ? -5.074 2.179 -1.611 1.00 83.81 584 ALA A CA 1
ATOM 4413 C C . ALA A 1 584 ? -5.376 3.411 -0.753 1.00 83.81 584 ALA A C 1
ATOM 4415 O O . ALA A 1 584 ? -4.783 4.464 -0.968 1.00 83.81 584 ALA A O 1
ATOM 4416 N N . VAL A 1 585 ? -6.222 3.273 0.270 1.00 85.69 585 VAL A N 1
ATOM 4417 C CA . VAL A 1 585 ? -6.589 4.379 1.169 1.00 85.69 585 VAL A CA 1
ATOM 4418 C C . VAL A 1 585 ? -5.380 4.880 1.965 1.00 85.69 585 VAL A C 1
ATOM 4420 O O . VAL A 1 585 ? -5.180 6.087 2.094 1.00 85.69 585 VAL A O 1
ATOM 4423 N N . ASP A 1 586 ? -4.545 3.968 2.468 1.00 87.19 586 ASP A N 1
ATOM 4424 C CA . ASP A 1 586 ? -3.372 4.335 3.271 1.00 87.19 586 ASP A CA 1
ATOM 4425 C C . ASP A 1 586 ? -2.220 4.852 2.400 1.00 87.19 586 ASP A C 1
ATOM 4427 O O . ASP A 1 586 ? -1.547 5.815 2.773 1.00 87.19 586 ASP A O 1
ATOM 4431 N N . ALA A 1 587 ? -2.033 4.263 1.213 1.00 86.62 587 ALA A N 1
ATOM 4432 C CA . ALA A 1 587 ? -1.067 4.725 0.221 1.00 86.62 587 ALA A CA 1
ATOM 4433 C C . ALA A 1 587 ? -1.354 6.170 -0.215 1.00 86.62 587 ALA A C 1
ATOM 4435 O O . ALA A 1 587 ? -0.447 7.003 -0.210 1.00 86.62 587 ALA A O 1
ATOM 4436 N N . VAL A 1 588 ? -2.613 6.487 -0.538 1.00 88.69 588 VAL A N 1
ATOM 4437 C CA . VAL A 1 588 ? -3.011 7.843 -0.943 1.00 88.69 588 VAL A CA 1
ATOM 4438 C C . VAL A 1 588 ? -2.841 8.834 0.198 1.00 88.69 588 VAL A C 1
ATOM 4440 O O . VAL A 1 588 ? -2.189 9.853 -0.005 1.00 88.69 588 VAL A O 1
ATOM 4443 N N . ARG A 1 589 ? -3.285 8.502 1.417 1.00 89.44 589 ARG A N 1
ATOM 4444 C CA . ARG A 1 589 ? -3.099 9.370 2.592 1.00 89.44 589 ARG A CA 1
ATOM 4445 C C . ARG A 1 589 ? -1.623 9.727 2.829 1.00 89.44 589 ARG A C 1
ATOM 4447 O O . ARG A 1 589 ? -1.308 10.871 3.151 1.00 89.44 589 ARG A O 1
ATOM 4454 N N . ALA A 1 590 ? -0.711 8.763 2.673 1.00 85.31 590 ALA A N 1
ATOM 4455 C CA . ALA A 1 590 ? 0.727 8.993 2.835 1.00 85.31 590 ALA A CA 1
ATOM 4456 C C . ALA A 1 590 ? 1.320 9.862 1.710 1.00 85.31 590 ALA A C 1
ATOM 4458 O O . ALA A 1 590 ? 2.140 10.746 1.970 1.00 85.31 590 ALA A O 1
ATOM 4459 N N . ILE A 1 591 ? 0.896 9.630 0.465 1.00 88.75 591 ILE A N 1
ATOM 4460 C CA . ILE A 1 591 ? 1.362 10.374 -0.711 1.00 88.75 591 ILE A CA 1
ATOM 4461 C C . ILE A 1 591 ? 0.836 11.817 -0.688 1.00 88.75 591 ILE A C 1
ATOM 4463 O O . ILE A 1 591 ? 1.614 12.744 -0.903 1.00 88.75 591 ILE A O 1
ATOM 4467 N N . GLU A 1 592 ? -0.438 12.037 -0.358 1.00 86.38 592 GLU A N 1
ATOM 4468 C CA . GLU A 1 592 ? -1.049 13.370 -0.235 1.00 86.38 592 GLU A CA 1
ATOM 4469 C C . GLU A 1 592 ? -0.371 14.227 0.839 1.00 86.38 592 GLU A C 1
ATOM 4471 O O . GLU A 1 592 ? -0.121 15.416 0.617 1.00 86.38 592 GLU A O 1
ATOM 4476 N N . ALA A 1 593 ? -0.012 13.627 1.979 1.00 84.19 593 ALA A N 1
ATOM 4477 C CA . ALA A 1 593 ? 0.725 14.316 3.036 1.00 84.19 593 ALA A CA 1
ATOM 4478 C C . ALA A 1 593 ? 2.089 14.834 2.538 1.00 84.19 593 ALA A C 1
ATOM 4480 O O . ALA A 1 593 ? 2.470 15.968 2.833 1.00 84.19 593 ALA A O 1
ATOM 4481 N N . TYR A 1 594 ? 2.804 14.040 1.733 1.00 81.38 594 TYR A N 1
ATOM 4482 C CA . TYR A 1 594 ? 4.089 14.438 1.148 1.00 81.38 594 TYR A CA 1
ATOM 4483 C C . TYR A 1 594 ? 3.937 15.483 0.033 1.00 81.38 594 TYR A C 1
ATOM 4485 O O . TYR A 1 594 ? 4.698 16.449 -0.023 1.00 81.38 594 TYR A O 1
ATOM 4493 N N . LEU A 1 595 ? 2.947 15.316 -0.849 1.00 83.75 595 LEU A N 1
ATOM 4494 C CA . LEU A 1 595 ? 2.654 16.272 -1.921 1.00 83.75 595 LEU A CA 1
ATOM 4495 C C . LEU A 1 595 ? 2.295 17.653 -1.357 1.00 83.75 595 LEU A C 1
ATOM 4497 O O . LEU A 1 595 ? 2.748 18.669 -1.888 1.00 83.75 595 LEU A O 1
ATOM 4501 N N . SER A 1 596 ? 1.557 17.675 -0.242 1.00 80.31 596 SER A N 1
ATOM 4502 C CA . SER A 1 596 ? 1.201 18.892 0.491 1.00 80.31 596 SER A CA 1
ATOM 4503 C C . SER A 1 596 ? 2.428 19.575 1.112 1.00 80.31 596 SER A C 1
ATOM 4505 O O . SER A 1 596 ? 2.579 20.788 0.964 1.00 80.31 596 SER A O 1
ATOM 4507 N N . ASP A 1 597 ? 3.345 18.817 1.732 1.00 80.88 597 ASP A N 1
ATOM 4508 C CA . ASP A 1 597 ? 4.617 19.345 2.271 1.00 80.88 597 ASP A CA 1
ATOM 4509 C C . ASP A 1 597 ? 5.495 19.967 1.173 1.00 80.88 597 ASP A C 1
ATOM 4511 O O . ASP A 1 597 ? 6.056 21.053 1.335 1.00 80.88 597 ASP A O 1
ATOM 4515 N N . LYS A 1 598 ? 5.581 19.304 0.013 1.00 75.75 598 LYS A N 1
ATOM 4516 C CA . LYS A 1 598 ? 6.407 19.742 -1.123 1.00 75.75 598 LYS A CA 1
ATOM 4517 C C . LYS A 1 598 ? 5.731 20.738 -2.059 1.00 75.75 598 LYS A C 1
ATOM 4519 O O . LYS A 1 598 ? 6.387 21.208 -2.987 1.00 75.75 598 LYS A O 1
ATOM 4524 N N . LYS A 1 599 ? 4.462 21.086 -1.817 1.00 78.56 599 LYS A N 1
ATOM 4525 C CA . LYS A 1 599 ? 3.648 21.963 -2.680 1.00 78.56 599 LYS A CA 1
ATOM 4526 C C . LYS A 1 599 ? 3.635 21.503 -4.147 1.00 78.56 599 LYS A C 1
ATOM 4528 O O . LYS A 1 599 ? 3.680 22.326 -5.061 1.00 78.56 599 LYS A O 1
ATOM 4533 N N . LEU A 1 600 ? 3.607 20.190 -4.375 1.00 77.69 600 LEU A N 1
ATOM 4534 C CA . LEU A 1 600 ? 3.578 19.599 -5.714 1.00 77.69 600 LEU A CA 1
ATOM 4535 C C . LEU A 1 600 ? 2.131 19.428 -6.187 1.00 77.69 600 LEU A C 1
ATOM 4537 O O . LEU A 1 600 ? 1.282 18.935 -5.448 1.00 77.69 600 LEU A O 1
ATOM 4541 N N . SER A 1 601 ? 1.854 19.798 -7.437 1.00 73.56 601 SER A N 1
ATOM 4542 C CA . SER A 1 601 ? 0.538 19.640 -8.059 1.00 73.56 601 SER A CA 1
ATOM 4543 C C . SER A 1 601 ? 0.354 18.220 -8.611 1.00 73.56 601 SER A C 1
ATOM 4545 O O . SER A 1 601 ? 0.742 17.904 -9.738 1.00 73.56 601 SER A O 1
ATOM 4547 N N . ALA A 1 602 ? -0.247 17.350 -7.801 1.00 77.69 602 ALA A N 1
ATOM 4548 C CA . ALA A 1 602 ? -0.654 16.005 -8.195 1.00 77.69 602 ALA A CA 1
ATOM 4549 C C . ALA A 1 602 ? -1.978 15.636 -7.515 1.00 77.69 602 ALA A C 1
ATOM 4551 O O . ALA A 1 602 ? -2.149 15.850 -6.318 1.00 77.69 602 ALA A O 1
ATOM 4552 N N . THR A 1 603 ? -2.902 15.070 -8.283 1.00 77.50 603 THR A N 1
ATOM 4553 C CA . THR A 1 603 ? -4.165 14.511 -7.801 1.00 77.50 603 THR A CA 1
ATOM 4554 C C . THR A 1 603 ? -4.008 13.003 -7.699 1.00 77.50 603 THR A C 1
ATOM 4556 O O . THR A 1 603 ? -3.675 12.339 -8.681 1.00 77.50 603 THR A O 1
ATOM 4559 N N . VAL A 1 604 ? -4.221 12.459 -6.506 1.00 79.69 604 VAL A N 1
ATOM 4560 C CA . VAL A 1 604 ? -4.077 11.032 -6.226 1.00 79.69 604 VAL A CA 1
ATOM 4561 C C . VAL A 1 604 ? -5.334 10.583 -5.487 1.00 79.69 604 VAL A C 1
ATOM 4563 O O . VAL A 1 604 ? -5.666 11.168 -4.469 1.00 79.69 604 VAL A O 1
ATOM 4566 N N . VAL A 1 605 ? -6.061 9.594 -6.005 1.00 74.75 605 VAL A N 1
ATOM 4567 C CA . VAL A 1 605 ? -7.353 9.159 -5.445 1.00 74.75 605 VAL A CA 1
ATOM 4568 C C . VAL A 1 605 ? -7.347 7.652 -5.243 1.00 74.75 605 VAL A C 1
ATOM 4570 O O . VAL A 1 605 ? -6.952 6.902 -6.135 1.00 74.75 605 VAL A O 1
ATOM 4573 N N . ALA A 1 606 ? -7.782 7.200 -4.068 1.00 79.62 606 ALA A N 1
ATOM 4574 C CA . ALA A 1 606 ? -7.908 5.782 -3.765 1.00 79.62 606 ALA A CA 1
ATOM 4575 C C . ALA A 1 606 ? -9.262 5.257 -4.245 1.00 79.62 606 ALA A C 1
ATOM 4577 O O . ALA A 1 606 ? -10.297 5.861 -3.979 1.00 79.62 606 ALA A O 1
ATOM 4578 N N . GLU A 1 607 ? -9.251 4.094 -4.882 1.00 82.69 607 GLU A N 1
ATOM 4579 C CA . GLU A 1 607 ? -10.432 3.304 -5.202 1.00 82.69 607 GLU A CA 1
ATOM 4580 C C . GLU A 1 607 ? -10.385 2.030 -4.331 1.00 82.69 607 GLU A C 1
ATOM 4582 O O . GLU A 1 607 ? -9.599 1.114 -4.605 1.00 82.69 607 GLU A O 1
ATOM 4587 N N . PRO A 1 608 ? -11.137 1.991 -3.212 1.00 72.00 608 PRO A N 1
ATOM 4588 C CA . PRO A 1 608 ? -10.976 0.949 -2.199 1.00 72.00 608 PRO A CA 1
ATOM 4589 C C . PRO A 1 608 ? -11.457 -0.440 -2.634 1.00 72.00 608 PRO A C 1
ATOM 4591 O O . PRO A 1 608 ? -10.977 -1.429 -2.085 1.00 72.00 608 PRO A O 1
ATOM 4594 N N . VAL A 1 609 ? -12.391 -0.542 -3.590 1.00 72.19 609 VAL A N 1
ATOM 4595 C CA . VAL A 1 609 ? -13.027 -1.821 -3.951 1.00 72.19 609 VAL A CA 1
ATOM 4596 C C . VAL A 1 609 ? -12.093 -2.680 -4.799 1.00 72.19 609 VAL A C 1
ATOM 4598 O O . VAL A 1 609 ? -11.958 -3.875 -4.540 1.00 72.19 609 VAL A O 1
ATOM 4601 N N . SER A 1 610 ? -11.402 -2.098 -5.782 1.00 63.16 610 SER A N 1
ATOM 4602 C CA . SER A 1 610 ? -10.383 -2.800 -6.581 1.00 63.16 610 SER A CA 1
ATOM 4603 C C . SER A 1 610 ? -8.962 -2.669 -6.024 1.00 63.16 610 SER A C 1
ATOM 4605 O O . SER A 1 610 ? -8.036 -3.254 -6.598 1.00 63.16 610 SER A O 1
ATOM 4607 N N . ASN A 1 611 ? -8.800 -1.931 -4.919 1.00 79.56 611 ASN A N 1
ATOM 4608 C CA . ASN A 1 611 ? -7.523 -1.579 -4.300 1.00 79.56 611 ASN A CA 1
ATOM 4609 C C . ASN A 1 611 ? -6.563 -0.905 -5.297 1.00 79.56 611 ASN A C 1
ATOM 4611 O O . ASN A 1 611 ? -5.414 -1.317 -5.472 1.00 79.56 611 ASN A O 1
ATOM 4615 N N . SER A 1 612 ? -7.056 0.125 -5.985 1.00 79.31 612 SER A N 1
ATOM 4616 C CA . SER A 1 612 ? -6.306 0.855 -7.011 1.00 79.31 612 SER A CA 1
ATOM 4617 C C . SER A 1 612 ? -6.148 2.329 -6.651 1.00 79.31 612 SER A C 1
ATOM 4619 O O . SER A 1 612 ? -6.958 2.898 -5.927 1.00 79.31 612 SER A O 1
ATOM 4621 N N . VAL A 1 613 ? -5.102 2.963 -7.173 1.00 80.62 613 VAL A N 1
ATOM 4622 C CA . VAL A 1 613 ? -4.835 4.394 -7.017 1.00 80.62 613 VAL A CA 1
ATOM 4623 C C . VAL A 1 613 ? -4.879 5.061 -8.383 1.00 80.62 613 VAL A C 1
ATOM 4625 O O . VAL A 1 613 ? -4.156 4.665 -9.295 1.00 80.62 613 VAL A O 1
ATOM 4628 N N . LEU A 1 614 ? -5.722 6.076 -8.527 1.00 76.31 614 LEU A N 1
ATOM 4629 C CA . LEU A 1 614 ? -5.783 6.924 -9.709 1.00 76.31 614 LEU A CA 1
ATOM 4630 C C . LEU A 1 614 ? -4.822 8.094 -9.508 1.00 76.31 614 LEU A C 1
ATOM 4632 O O . LEU A 1 614 ? -4.915 8.800 -8.507 1.00 76.31 614 LEU A O 1
ATOM 4636 N N . VAL A 1 615 ? -3.902 8.298 -10.446 1.00 80.94 615 VAL A N 1
ATOM 4637 C CA . VAL A 1 615 ? -2.886 9.356 -10.395 1.00 80.94 615 VAL A CA 1
ATOM 4638 C C . VAL A 1 615 ? -3.076 10.272 -11.591 1.00 80.94 615 VAL A C 1
ATOM 4640 O O . VAL A 1 615 ? -3.030 9.798 -12.724 1.00 80.94 615 VAL A O 1
ATOM 4643 N N . SER A 1 616 ? -3.227 11.572 -11.350 1.00 79.50 616 SER A N 1
ATOM 4644 C CA . SER A 1 616 ? -3.189 12.618 -12.371 1.00 79.50 616 SER A CA 1
ATOM 4645 C C . SER A 1 616 ? -2.233 13.721 -11.942 1.00 79.50 616 SER A C 1
ATOM 4647 O O . SER A 1 616 ? -2.461 14.403 -10.945 1.00 79.50 616 SER A O 1
ATOM 4649 N N . ALA A 1 617 ? -1.125 13.886 -12.658 1.00 81.06 617 ALA A N 1
ATOM 4650 C CA . ALA A 1 617 ? -0.118 14.880 -12.296 1.00 81.06 617 ALA A CA 1
ATOM 4651 C C . ALA A 1 617 ? 0.773 15.264 -13.479 1.00 81.06 617 ALA A C 1
ATOM 4653 O O . ALA A 1 617 ? 0.906 14.497 -14.434 1.00 81.06 617 ALA A O 1
ATOM 4654 N N . HIS A 1 618 ? 1.434 16.421 -13.390 1.00 79.44 618 HIS A N 1
ATOM 4655 C CA . HIS A 1 618 ? 2.421 16.874 -14.381 1.00 79.44 618 HIS A CA 1
ATOM 4656 C C . HIS A 1 618 ? 3.562 15.833 -14.509 1.00 79.44 618 HIS A C 1
ATOM 4658 O O . HIS A 1 618 ? 3.819 15.123 -13.535 1.00 79.44 618 HIS A O 1
ATOM 4664 N N . PRO A 1 619 ? 4.280 15.690 -15.648 1.00 77.38 619 PRO A N 1
ATOM 4665 C CA . PRO A 1 619 ? 5.133 14.522 -15.905 1.00 77.38 619 PRO A CA 1
ATOM 4666 C C . PRO A 1 619 ? 6.235 14.264 -14.868 1.00 77.38 619 PRO A C 1
ATOM 4668 O O . PRO A 1 619 ? 6.621 13.114 -14.662 1.00 77.38 619 PRO A O 1
ATOM 4671 N N . GLU A 1 620 ? 6.729 15.315 -14.213 1.00 76.81 620 GLU A N 1
ATOM 4672 C CA . GLU A 1 620 ? 7.749 15.231 -13.164 1.00 76.81 620 GLU A CA 1
ATOM 4673 C C . GLU A 1 620 ? 7.167 14.730 -11.819 1.00 76.81 620 GLU A C 1
ATOM 4675 O O . GLU A 1 620 ? 7.594 13.659 -11.375 1.00 76.81 620 GLU A O 1
ATOM 4680 N N . PRO A 1 621 ? 6.137 15.367 -11.213 1.00 83.44 621 PRO A N 1
ATOM 4681 C CA . PRO A 1 621 ? 5.431 14.803 -10.057 1.00 83.44 621 PRO A CA 1
ATOM 4682 C C . PRO A 1 621 ? 4.819 13.422 -10.320 1.00 83.44 621 PRO A C 1
ATOM 4684 O O . PRO A 1 621 ? 4.859 12.557 -9.451 1.00 83.44 621 PRO A O 1
ATOM 4687 N N . PHE A 1 622 ? 4.296 13.180 -11.525 1.00 84.50 622 PHE A N 1
ATOM 4688 C CA . PHE A 1 622 ? 3.698 11.902 -11.911 1.00 84.50 622 PHE A CA 1
ATOM 4689 C C . PHE A 1 622 ? 4.694 10.752 -11.819 1.00 84.50 622 PHE A C 1
ATOM 4691 O O . PHE A 1 622 ? 4.384 9.698 -11.266 1.00 84.50 622 PHE A O 1
ATOM 4698 N N . ARG A 1 623 ? 5.910 10.956 -12.341 1.00 85.19 623 ARG A N 1
ATOM 4699 C CA . ARG A 1 623 ? 6.968 9.949 -12.266 1.00 85.19 623 ARG A CA 1
ATOM 4700 C C . ARG A 1 623 ? 7.311 9.637 -10.814 1.00 85.19 623 ARG A C 1
ATOM 4702 O O . ARG A 1 623 ? 7.389 8.469 -10.458 1.00 85.19 623 ARG A O 1
ATOM 4709 N N . TRP A 1 624 ? 7.434 10.666 -9.979 1.00 87.75 624 TRP A N 1
ATOM 4710 C CA . TRP A 1 624 ? 7.694 10.483 -8.556 1.00 87.75 624 TRP A CA 1
ATOM 4711 C C . TRP A 1 624 ? 6.566 9.716 -7.845 1.00 87.75 624 TRP A C 1
ATOM 4713 O O . TRP A 1 624 ? 6.859 8.785 -7.096 1.00 87.75 624 TRP A O 1
ATOM 4723 N N . VAL A 1 625 ? 5.290 10.044 -8.102 1.00 88.44 625 VAL A N 1
ATOM 4724 C CA . VAL A 1 625 ? 4.142 9.332 -7.507 1.00 88.44 625 VAL A CA 1
ATOM 4725 C C . VAL A 1 625 ? 4.135 7.864 -7.934 1.00 88.44 625 VAL A C 1
ATOM 4727 O O . VAL A 1 625 ? 3.983 6.988 -7.089 1.00 88.44 625 VAL A O 1
ATOM 4730 N N . MET A 1 626 ? 4.354 7.577 -9.219 1.00 89.75 626 MET A N 1
ATOM 4731 C CA . MET A 1 626 ? 4.384 6.205 -9.738 1.00 89.75 626 MET A CA 1
ATOM 4732 C C . MET A 1 626 ? 5.573 5.399 -9.198 1.00 89.75 626 MET A C 1
ATOM 4734 O O . MET A 1 626 ? 5.396 4.247 -8.799 1.00 89.75 626 MET A O 1
ATOM 4738 N N . ASP A 1 627 ? 6.764 6.001 -9.126 1.00 87.94 627 ASP A N 1
ATOM 4739 C CA . ASP A 1 627 ? 7.953 5.375 -8.537 1.00 87.94 627 ASP A CA 1
ATOM 4740 C C . ASP A 1 627 ? 7.748 5.116 -7.032 1.00 87.94 627 ASP A C 1
ATOM 4742 O O . ASP A 1 627 ? 8.139 4.067 -6.519 1.00 87.94 627 ASP A O 1
ATOM 4746 N N . THR A 1 628 ? 7.071 6.030 -6.329 1.00 89.12 628 THR A N 1
ATOM 4747 C CA . THR A 1 628 ? 6.724 5.888 -4.906 1.00 89.12 628 THR A CA 1
ATOM 4748 C C . THR A 1 628 ? 5.690 4.788 -4.690 1.00 89.12 628 THR A C 1
ATOM 4750 O O . THR A 1 628 ? 5.906 3.933 -3.836 1.00 89.12 628 THR A O 1
ATOM 4753 N N . LEU A 1 629 ? 4.616 4.744 -5.489 1.00 89.50 629 LEU A N 1
ATOM 4754 C CA . LEU A 1 629 ? 3.617 3.670 -5.462 1.00 89.50 629 LEU A CA 1
ATOM 4755 C C . LEU A 1 629 ? 4.273 2.302 -5.695 1.00 89.50 629 LEU A C 1
ATOM 4757 O O . LEU A 1 629 ? 4.033 1.368 -4.937 1.00 89.50 629 LEU A O 1
ATOM 4761 N N . ALA A 1 630 ? 5.183 2.202 -6.666 1.00 86.12 630 ALA A N 1
ATOM 4762 C CA . ALA A 1 630 ? 5.950 0.981 -6.908 1.00 86.12 630 ALA A CA 1
ATOM 4763 C C . ALA A 1 630 ? 6.946 0.642 -5.785 1.00 86.12 630 ALA A C 1
ATOM 4765 O O . ALA A 1 630 ? 7.248 -0.530 -5.549 1.00 86.12 630 ALA A O 1
ATOM 4766 N N . ALA A 1 631 ? 7.477 1.648 -5.088 1.00 84.25 631 ALA A N 1
ATOM 4767 C CA . ALA A 1 631 ? 8.372 1.441 -3.958 1.00 84.25 631 ALA A CA 1
ATOM 4768 C C . ALA A 1 631 ? 7.634 0.934 -2.711 1.00 84.25 631 ALA A C 1
ATOM 4770 O O . ALA A 1 631 ? 8.190 0.085 -2.010 1.00 84.25 631 ALA A O 1
ATOM 4771 N N . ILE A 1 632 ? 6.417 1.432 -2.452 1.00 85.56 632 ILE A N 1
ATOM 4772 C CA . ILE A 1 632 ? 5.595 1.034 -1.300 1.00 85.56 632 ILE A CA 1
ATOM 4773 C C . ILE A 1 632 ? 4.814 -0.260 -1.551 1.00 85.56 632 ILE A C 1
ATOM 4775 O O . ILE A 1 632 ? 4.642 -1.028 -0.613 1.00 85.56 632 ILE A O 1
ATOM 4779 N N . ASP A 1 633 ? 4.410 -0.564 -2.793 1.00 88.00 633 ASP A N 1
ATOM 4780 C CA . ASP A 1 633 ? 3.656 -1.780 -3.150 1.00 88.00 633 ASP A CA 1
ATOM 4781 C C . ASP A 1 633 ? 4.525 -3.049 -3.230 1.00 88.00 633 ASP A C 1
ATOM 4783 O O . ASP A 1 633 ? 4.309 -3.955 -4.039 1.00 88.00 633 ASP A O 1
ATOM 4787 N N . LYS A 1 634 ? 5.546 -3.134 -2.381 1.00 81.56 634 LYS A N 1
ATOM 4788 C CA . LYS A 1 634 ? 6.361 -4.336 -2.211 1.00 81.56 634 LYS A CA 1
ATOM 4789 C C . LYS A 1 634 ? 5.719 -5.225 -1.158 1.00 81.56 634 LYS A C 1
ATOM 4791 O O . LYS A 1 634 ? 5.120 -4.732 -0.207 1.00 81.56 634 LYS A O 1
ATOM 4796 N N . ALA A 1 635 ? 5.863 -6.540 -1.316 1.00 76.69 635 ALA A N 1
ATOM 4797 C CA . ALA A 1 635 ? 5.409 -7.483 -0.302 1.00 76.69 635 ALA A CA 1
ATOM 4798 C C . ALA A 1 635 ? 6.037 -7.102 1.053 1.00 76.69 635 ALA A C 1
ATOM 4800 O O . ALA A 1 635 ? 7.265 -6.946 1.114 1.00 76.69 635 ALA A O 1
ATOM 4801 N N . PRO A 1 636 ? 5.231 -6.904 2.113 1.00 75.94 636 PRO A N 1
ATOM 4802 C CA . PRO A 1 636 ? 5.762 -6.541 3.413 1.00 75.94 636 PRO A CA 1
ATOM 4803 C C . PRO A 1 636 ? 6.682 -7.660 3.886 1.00 75.94 636 PRO A C 1
ATOM 4805 O O . PRO A 1 636 ? 6.350 -8.844 3.799 1.00 75.94 636 PRO A O 1
ATOM 4808 N N . LYS A 1 637 ? 7.861 -7.281 4.373 1.00 84.12 637 LYS A N 1
ATOM 4809 C CA . LYS A 1 637 ? 8.805 -8.237 4.944 1.00 84.12 637 LYS A CA 1
ATOM 4810 C C . LYS A 1 637 ? 8.176 -8.859 6.189 1.00 84.12 637 LYS A C 1
ATOM 4812 O O . LYS A 1 637 ? 7.492 -8.174 6.948 1.00 84.12 637 LYS A O 1
ATOM 4817 N N . GLN A 1 638 ? 8.393 -10.151 6.386 1.00 84.50 638 GLN A N 1
ATOM 4818 C CA . GLN A 1 638 ? 7.823 -10.900 7.501 1.00 84.50 638 GLN A CA 1
ATOM 4819 C C . GLN A 1 638 ? 8.933 -11.516 8.343 1.00 84.50 638 GLN A C 1
ATOM 4821 O O . GLN A 1 638 ? 9.994 -11.885 7.836 1.00 84.50 638 GLN A O 1
ATOM 4826 N N . VAL A 1 639 ? 8.658 -11.637 9.636 1.00 87.69 639 VAL A N 1
ATOM 4827 C CA . VAL A 1 639 ? 9.522 -12.283 10.617 1.00 87.69 639 VAL A CA 1
ATOM 4828 C C . VAL A 1 639 ? 8.725 -13.375 11.305 1.00 87.69 639 VAL A C 1
ATOM 4830 O O . VAL A 1 639 ? 7.635 -13.131 11.820 1.00 87.69 639 VAL A O 1
ATOM 4833 N N . VAL A 1 640 ? 9.284 -14.576 11.355 1.00 90.75 640 VAL A N 1
ATOM 4834 C CA . VAL A 1 640 ? 8.816 -15.619 12.264 1.00 90.75 640 VAL A CA 1
ATOM 4835 C C . VAL A 1 640 ? 9.567 -15.450 13.572 1.00 90.75 640 VAL A C 1
ATOM 4837 O O . VAL A 1 640 ? 10.785 -15.578 13.626 1.00 90.75 640 VAL A O 1
ATOM 4840 N N . VAL A 1 641 ? 8.842 -15.160 14.645 1.00 88.81 641 VAL A N 1
ATOM 4841 C CA . VAL A 1 641 ? 9.390 -15.087 15.997 1.00 88.81 641 VAL A CA 1
ATOM 4842 C C . VAL A 1 641 ? 9.069 -16.392 16.704 1.00 88.81 641 VAL A C 1
ATOM 4844 O O . VAL A 1 641 ? 7.912 -16.682 17.021 1.00 88.81 641 VAL A O 1
ATOM 4847 N N . ARG A 1 642 ? 10.104 -17.196 16.954 1.00 90.00 642 ARG A N 1
ATOM 4848 C CA . ARG A 1 642 ? 9.999 -18.394 17.790 1.00 90.00 642 ARG A CA 1
ATOM 4849 C C . ARG A 1 642 ? 10.215 -17.982 19.235 1.00 90.00 642 ARG A C 1
ATOM 4851 O O . ARG A 1 642 ? 11.299 -17.522 19.583 1.00 90.00 642 ARG A O 1
ATOM 4858 N N . ALA A 1 643 ? 9.199 -18.142 20.070 1.00 87.50 643 ALA A N 1
ATOM 4859 C CA . ALA A 1 643 ? 9.286 -17.807 21.479 1.00 87.50 643 ALA A CA 1
ATOM 4860 C C . ALA A 1 643 ? 9.326 -19.067 22.349 1.00 87.50 643 ALA A C 1
ATOM 4862 O O . ALA A 1 643 ? 8.688 -20.074 22.045 1.00 87.50 643 ALA A O 1
ATOM 4863 N N . MET A 1 644 ? 10.043 -19.003 23.467 1.00 88.44 644 MET A N 1
ATOM 4864 C CA . MET A 1 644 ? 9.987 -19.986 24.543 1.00 88.44 644 MET A CA 1
ATOM 4865 C C . MET A 1 644 ? 9.912 -19.259 25.882 1.00 88.44 644 MET A C 1
ATOM 4867 O O . MET A 1 644 ? 10.777 -18.449 26.206 1.00 88.44 644 MET A O 1
ATOM 4871 N N . VAL A 1 645 ? 8.887 -19.575 26.672 1.00 85.12 645 VAL A N 1
ATOM 4872 C CA . VAL A 1 645 ? 8.751 -19.089 28.048 1.00 85.12 645 VAL A CA 1
ATOM 4873 C C . VAL A 1 645 ? 9.058 -20.248 28.985 1.00 85.12 645 VAL A C 1
ATOM 4875 O O . VAL A 1 645 ? 8.420 -21.301 28.907 1.00 85.12 645 VAL A O 1
ATOM 4878 N N . VAL A 1 646 ? 10.050 -20.074 29.853 1.00 85.12 646 VAL A N 1
ATOM 4879 C CA . VAL A 1 646 ? 10.565 -21.136 30.723 1.00 85.12 646 VAL A CA 1
ATOM 4880 C C . VAL A 1 646 ? 10.771 -20.627 32.144 1.00 85.12 646 VAL A C 1
ATOM 4882 O O . VAL A 1 646 ? 11.227 -19.509 32.364 1.00 85.12 646 VAL A O 1
ATOM 4885 N N . GLN A 1 647 ? 10.416 -21.451 33.120 1.00 83.31 647 GLN A N 1
ATOM 4886 C CA . GLN A 1 647 ? 10.652 -21.214 34.534 1.00 83.31 647 GLN A CA 1
ATOM 4887 C C . GLN A 1 647 ? 11.896 -21.991 34.975 1.00 83.31 647 GLN A C 1
ATOM 4889 O O . GLN A 1 647 ? 11.983 -23.199 34.753 1.00 83.31 647 GLN A O 1
ATOM 4894 N N . VAL A 1 648 ? 12.849 -21.296 35.592 1.00 80.81 648 VAL A N 1
ATOM 4895 C CA . VAL A 1 648 ? 14.143 -21.846 36.025 1.00 80.81 648 VAL A CA 1
ATOM 4896 C C . VAL A 1 648 ? 14.453 -21.472 37.472 1.00 80.81 648 VAL A C 1
ATOM 4898 O O . VAL A 1 648 ? 13.827 -20.549 38.000 1.00 80.81 648 VAL A O 1
ATOM 4901 N N . PRO A 1 649 ? 15.388 -22.162 38.148 1.00 77.56 649 PRO A N 1
ATOM 4902 C CA . PRO A 1 649 ? 15.789 -21.800 39.501 1.00 77.56 649 PRO A CA 1
ATOM 4903 C C . PRO A 1 649 ? 16.369 -20.389 39.538 1.00 77.56 649 PRO A C 1
ATOM 4905 O O . PRO A 1 649 ? 17.019 -19.941 38.595 1.00 77.56 649 PRO A O 1
ATOM 4908 N N . ARG A 1 650 ? 16.162 -19.683 40.645 1.00 72.94 650 ARG A N 1
ATOM 4909 C CA . ARG A 1 650 ? 16.719 -18.338 40.814 1.00 72.94 650 ARG A CA 1
ATOM 4910 C C . ARG A 1 650 ? 18.251 -18.358 40.716 1.00 72.94 650 ARG A C 1
ATOM 4912 O O . ARG A 1 650 ? 18.902 -19.138 41.407 1.00 72.94 650 ARG A O 1
ATOM 4919 N N . GLY A 1 651 ? 18.823 -17.467 39.904 1.00 67.31 651 GLY A N 1
ATOM 4920 C CA . GLY A 1 651 ? 20.274 -17.401 39.684 1.00 67.31 651 GLY A CA 1
ATOM 4921 C C . GLY A 1 651 ? 20.799 -18.380 38.629 1.00 67.31 651 GLY A C 1
ATOM 4922 O O . GLY A 1 651 ? 22.011 -18.435 38.414 1.00 67.31 651 GLY A O 1
ATOM 4923 N N . PHE A 1 652 ? 19.912 -19.101 37.934 1.00 74.31 652 PHE A N 1
ATOM 4924 C CA . PHE A 1 652 ? 20.261 -19.955 36.797 1.00 74.31 652 PHE A CA 1
ATOM 4925 C C . PHE A 1 652 ? 21.000 -19.162 35.715 1.00 74.31 652 PHE A C 1
ATOM 4927 O O . PHE A 1 652 ? 22.021 -19.614 35.199 1.00 74.31 652 PHE A O 1
ATOM 4934 N N . VAL A 1 653 ? 20.553 -17.934 35.429 1.00 67.50 653 VAL A N 1
ATOM 4935 C CA . VAL A 1 653 ? 21.210 -17.070 34.436 1.00 67.50 653 VAL A CA 1
ATOM 4936 C C . VAL A 1 653 ? 22.638 -16.699 34.855 1.00 67.50 653 VAL A C 1
ATOM 4938 O O . VAL A 1 653 ? 23.559 -16.782 34.043 1.00 67.50 653 VAL A O 1
ATOM 4941 N N . ALA A 1 654 ? 22.859 -16.371 36.130 1.00 65.25 654 ALA A N 1
ATOM 4942 C CA . ALA A 1 654 ? 24.193 -16.056 36.642 1.00 65.25 654 ALA A CA 1
ATOM 4943 C C . ALA A 1 654 ? 25.147 -17.264 36.557 1.00 65.25 654 ALA A C 1
ATOM 4945 O O . ALA A 1 654 ? 26.315 -17.108 36.212 1.00 65.25 654 ALA A O 1
ATOM 4946 N N . GLN A 1 655 ? 24.639 -18.474 36.812 1.00 65.69 655 GLN A N 1
ATOM 4947 C CA . GLN A 1 655 ? 25.408 -19.724 36.735 1.00 65.69 655 GLN A CA 1
ATOM 4948 C C . GLN A 1 655 ? 25.653 -20.192 35.295 1.00 65.69 655 GLN A C 1
ATOM 4950 O O . GLN A 1 655 ? 26.646 -20.863 35.026 1.00 65.69 655 GLN A O 1
ATOM 4955 N N . SER A 1 656 ? 24.777 -19.819 34.359 1.00 66.12 656 SER A N 1
ATOM 4956 C CA . SER A 1 656 ? 24.896 -20.173 32.939 1.00 66.12 656 SER A CA 1
ATOM 4957 C C . SER A 1 656 ? 26.005 -19.419 32.190 1.00 66.12 656 SER A C 1
ATOM 4959 O O . SER A 1 656 ? 26.286 -19.738 31.038 1.00 66.12 656 SER A O 1
ATOM 4961 N N . GLY A 1 657 ? 26.629 -18.414 32.817 1.00 63.62 657 GLY A N 1
ATOM 4962 C CA . GLY A 1 657 ? 27.667 -17.582 32.197 1.00 63.62 657 GLY A CA 1
ATOM 4963 C C . GLY A 1 657 ? 27.133 -16.460 31.298 1.00 63.62 657 GLY A C 1
ATOM 4964 O O . GLY A 1 657 ? 27.915 -15.630 30.846 1.00 63.62 657 GLY A O 1
ATOM 4965 N N . LEU A 1 658 ? 25.812 -16.369 31.104 1.00 61.78 658 LEU A N 1
ATOM 4966 C CA . LEU A 1 658 ? 25.152 -15.302 30.337 1.00 61.78 658 LEU A CA 1
ATOM 4967 C C . LEU A 1 658 ? 25.374 -13.896 30.930 1.00 61.78 658 LEU A C 1
ATOM 4969 O O . LEU A 1 658 ? 25.289 -12.904 30.217 1.00 61.78 658 LEU A O 1
ATOM 4973 N N . ALA A 1 659 ? 25.688 -13.804 32.226 1.00 52.06 659 ALA A N 1
ATOM 4974 C CA . ALA A 1 659 ? 25.918 -12.544 32.937 1.00 52.06 659 ALA A CA 1
ATOM 4975 C C . ALA A 1 659 ? 27.373 -12.024 32.868 1.00 52.06 659 ALA A C 1
ATOM 4977 O O . ALA A 1 659 ? 27.687 -10.991 33.463 1.00 52.06 659 ALA A O 1
ATOM 4978 N N . VAL A 1 660 ? 28.288 -12.724 32.188 1.00 43.69 660 VAL A N 1
ATOM 4979 C CA . VAL A 1 660 ? 29.707 -12.339 32.146 1.00 43.69 660 VAL A CA 1
ATOM 4980 C C . VAL A 1 660 ? 29.911 -11.200 31.140 1.00 43.69 660 VAL A C 1
ATOM 4982 O O . VAL A 1 660 ? 29.876 -11.416 29.935 1.00 43.69 660 VAL A O 1
ATOM 4985 N N . GLY A 1 661 ? 30.154 -9.981 31.637 1.00 42.81 661 GLY A N 1
ATOM 4986 C CA . GLY A 1 661 ? 30.524 -8.813 30.818 1.00 42.81 661 GLY A CA 1
ATOM 4987 C C . GLY A 1 661 ? 29.468 -7.708 30.695 1.00 42.81 661 GLY A C 1
ATOM 4988 O O . GLY A 1 661 ? 29.754 -6.674 30.098 1.00 42.81 661 GLY A O 1
ATOM 4989 N N . THR A 1 662 ? 28.284 -7.867 31.294 1.00 39.16 662 THR A N 1
ATOM 4990 C CA . THR A 1 662 ? 27.238 -6.828 31.327 1.00 39.16 662 THR A CA 1
ATOM 4991 C C . THR A 1 662 ? 26.885 -6.455 32.769 1.00 39.16 662 THR A C 1
ATOM 4993 O O . THR A 1 662 ? 26.564 -7.358 33.545 1.00 39.16 662 THR A O 1
ATOM 4996 N N . PRO A 1 663 ? 26.901 -5.166 33.157 1.00 36.84 663 PRO A N 1
ATOM 4997 C CA . PRO A 1 663 ? 26.455 -4.752 34.483 1.00 36.84 663 PRO A CA 1
ATOM 4998 C C . PRO A 1 663 ? 24.939 -4.954 34.587 1.00 36.84 663 PRO A C 1
ATOM 5000 O O . PRO A 1 663 ? 24.199 -4.369 33.807 1.00 36.84 663 PRO A O 1
ATOM 5003 N N . GLU A 1 664 ? 24.493 -5.805 35.515 1.00 49.66 664 GLU A N 1
ATOM 5004 C CA . GLU A 1 664 ? 23.098 -5.898 35.999 1.00 49.66 664 GLU A CA 1
ATOM 5005 C C . GLU A 1 664 ? 21.987 -5.914 34.921 1.00 49.66 664 GLU A C 1
ATOM 5007 O O . GLU A 1 664 ? 20.867 -5.460 35.155 1.00 49.66 664 GLU A O 1
ATOM 5012 N N . GLY A 1 665 ? 22.266 -6.441 33.726 1.00 52.56 665 GLY A N 1
ATOM 5013 C CA . GLY A 1 665 ? 21.274 -6.535 32.656 1.00 52.56 665 GLY A CA 1
ATOM 5014 C C . GLY A 1 665 ? 20.221 -7.606 32.953 1.00 52.56 665 GLY A C 1
ATOM 5015 O O . GLY A 1 665 ? 20.549 -8.671 33.462 1.00 52.56 665 GLY A O 1
ATOM 5016 N N . THR A 1 666 ? 18.955 -7.347 32.617 1.00 64.06 666 THR A N 1
ATOM 5017 C CA . THR A 1 666 ? 17.865 -8.346 32.620 1.00 64.06 666 THR A CA 1
ATOM 5018 C C . THR A 1 666 ? 17.616 -8.960 31.239 1.00 64.06 666 THR A C 1
ATOM 5020 O O . THR A 1 666 ? 16.735 -9.808 31.108 1.00 64.06 666 THR A O 1
ATOM 5023 N N . ASN A 1 667 ? 18.377 -8.532 30.223 1.00 70.56 667 ASN A N 1
ATOM 5024 C CA . ASN A 1 667 ? 18.189 -8.842 28.808 1.00 70.56 667 ASN A CA 1
ATOM 5025 C C . ASN A 1 667 ? 19.544 -9.136 28.129 1.00 70.56 667 ASN A C 1
ATOM 5027 O O . ASN A 1 667 ? 20.501 -8.394 28.350 1.00 70.56 667 ASN A O 1
ATOM 5031 N N . TRP A 1 668 ? 19.605 -10.144 27.254 1.00 76.94 668 TRP A N 1
ATOM 5032 C CA . TRP A 1 668 ? 20.808 -10.572 26.523 1.00 76.94 668 TRP A CA 1
ATOM 5033 C C . TRP A 1 668 ? 20.481 -10.980 25.084 1.00 76.94 668 TRP A C 1
ATOM 5035 O O . TRP A 1 668 ? 19.389 -11.474 24.812 1.00 76.94 668 TRP A O 1
ATOM 5045 N N . THR A 1 669 ? 21.448 -10.838 24.177 1.00 78.31 669 THR A N 1
ATOM 5046 C CA . THR A 1 669 ? 21.373 -11.353 22.801 1.00 78.31 669 THR A CA 1
ATOM 5047 C C . THR A 1 669 ? 22.477 -12.384 22.606 1.00 78.31 669 THR A C 1
ATOM 5049 O O . THR A 1 669 ? 23.628 -12.116 22.936 1.00 78.31 669 THR A O 1
ATOM 5052 N N . LEU A 1 670 ? 22.113 -13.564 22.109 1.00 78.25 670 LEU A N 1
ATOM 5053 C CA . LEU A 1 670 ? 22.970 -14.739 21.998 1.00 78.25 670 LEU A CA 1
ATOM 5054 C C . LEU A 1 670 ? 23.158 -15.124 20.539 1.00 78.25 670 LEU A C 1
ATOM 5056 O O . LEU A 1 670 ? 22.180 -15.284 19.810 1.00 78.25 670 LEU A O 1
ATOM 5060 N N . SER A 1 671 ? 24.399 -15.373 20.142 1.00 78.69 671 SER A N 1
ATOM 5061 C CA . SER A 1 671 ? 24.711 -15.980 18.847 1.00 78.69 671 SER A CA 1
ATOM 5062 C C . SER A 1 671 ? 24.101 -17.390 18.723 1.00 78.69 671 SER A C 1
ATOM 5064 O O . SER A 1 671 ? 23.833 -18.045 19.742 1.00 78.69 671 SER A O 1
ATOM 5066 N N . PRO A 1 672 ? 23.965 -17.959 17.506 1.00 78.44 672 PRO A N 1
ATOM 5067 C CA . PRO A 1 672 ? 23.446 -19.317 17.323 1.00 78.44 672 PRO A CA 1
ATOM 5068 C C . PRO A 1 672 ? 24.243 -20.374 18.099 1.00 78.44 672 PRO A C 1
ATOM 5070 O O . PRO A 1 672 ? 23.706 -21.404 18.510 1.00 78.44 672 PRO A O 1
ATOM 5073 N N . ARG A 1 673 ? 25.540 -20.124 18.324 1.00 75.69 673 ARG A N 1
ATOM 5074 C CA . ARG A 1 673 ? 26.408 -20.995 19.123 1.00 75.69 673 ARG A CA 1
ATOM 5075 C C . ARG A 1 673 ? 26.056 -20.934 20.611 1.00 75.69 673 ARG A C 1
ATOM 5077 O O . ARG A 1 673 ? 25.921 -21.985 21.233 1.00 75.69 673 ARG A O 1
ATOM 5084 N N . GLU A 1 674 ? 25.896 -19.740 21.173 1.00 79.19 674 GLU A N 1
ATOM 5085 C CA . GLU A 1 674 ? 25.538 -19.542 22.587 1.00 79.19 674 GLU A CA 1
ATOM 5086 C C . GLU A 1 674 ? 24.117 -20.038 22.883 1.00 79.19 674 GLU A C 1
ATOM 5088 O O . GLU A 1 674 ? 23.890 -20.695 23.898 1.00 79.19 674 GLU A O 1
ATOM 5093 N N . ALA A 1 675 ? 23.175 -19.832 21.958 1.00 78.44 675 ALA A N 1
ATOM 5094 C CA . ALA A 1 675 ? 21.809 -20.344 22.068 1.00 78.44 675 ALA A CA 1
ATOM 5095 C C . ALA A 1 675 ? 21.758 -21.886 22.129 1.00 78.44 675 ALA A C 1
ATOM 5097 O O . ALA A 1 675 ? 20.994 -22.461 22.913 1.00 78.44 675 ALA A O 1
ATOM 5098 N N . ARG A 1 676 ? 22.611 -22.577 21.354 1.00 79.62 676 ARG A N 1
ATOM 5099 C CA . ARG A 1 676 ? 22.773 -24.042 21.447 1.00 79.62 676 ARG A CA 1
ATOM 5100 C C . ARG A 1 676 ? 23.303 -24.462 22.817 1.00 79.62 676 ARG A C 1
ATOM 5102 O O . ARG A 1 676 ? 22.764 -25.390 23.408 1.00 79.62 676 ARG A O 1
ATOM 5109 N N . MET A 1 677 ? 24.302 -23.758 23.351 1.00 78.25 677 MET A N 1
ATOM 5110 C CA . MET A 1 677 ? 24.839 -24.039 24.691 1.00 78.25 677 MET A CA 1
ATOM 5111 C C . MET A 1 677 ? 23.777 -23.854 25.784 1.00 78.25 677 MET A C 1
ATOM 5113 O O . MET A 1 677 ? 23.626 -24.718 26.646 1.00 78.25 677 MET A O 1
ATOM 5117 N N . LEU A 1 678 ? 22.987 -22.779 25.718 1.00 81.06 678 LEU A N 1
ATOM 5118 C CA . LEU A 1 678 ? 21.881 -22.537 26.648 1.00 81.06 678 LEU A CA 1
ATOM 5119 C C . LEU A 1 678 ? 20.794 -23.623 26.557 1.00 81.06 678 LEU A C 1
ATOM 5121 O O . LEU A 1 678 ? 20.242 -24.046 27.572 1.00 81.06 678 LEU A O 1
ATOM 5125 N N . THR A 1 679 ? 20.511 -24.116 25.350 1.00 80.88 679 THR A N 1
ATOM 5126 C CA . THR A 1 679 ? 19.557 -25.216 25.134 1.00 80.88 679 THR A CA 1
ATOM 5127 C C . THR A 1 679 ? 20.006 -26.502 25.834 1.00 80.88 679 THR A C 1
ATOM 5129 O O . THR A 1 679 ? 19.191 -27.171 26.472 1.00 80.88 679 THR A O 1
ATOM 5132 N N . GLU A 1 680 ? 21.301 -26.820 25.788 1.00 80.06 680 GLU A N 1
ATOM 5133 C CA . GLU A 1 680 ? 21.871 -27.957 26.520 1.00 80.06 680 GLU A CA 1
ATOM 5134 C C . GLU A 1 680 ? 21.784 -27.774 28.042 1.00 80.06 680 GLU A C 1
ATOM 5136 O O . GLU A 1 680 ? 21.459 -28.721 28.760 1.00 80.06 680 GLU A O 1
ATOM 5141 N N . LEU A 1 681 ? 21.977 -26.549 28.546 1.00 80.25 681 LEU A N 1
ATOM 5142 C CA . LEU A 1 681 ? 21.781 -26.243 29.968 1.00 80.25 681 LEU A CA 1
ATOM 5143 C C . LEU A 1 681 ? 20.326 -26.450 30.405 1.00 80.25 681 LEU A C 1
ATOM 5145 O O . LEU A 1 681 ? 20.084 -27.031 31.463 1.00 80.25 681 LEU A O 1
ATOM 5149 N N . PHE A 1 682 ? 19.345 -26.042 29.591 1.00 80.44 682 PHE A N 1
ATOM 5150 C CA . PHE A 1 682 ? 17.939 -26.339 29.880 1.00 80.44 682 PHE A CA 1
ATOM 5151 C C . PHE A 1 682 ? 17.649 -27.835 29.869 1.00 80.44 682 PHE A C 1
ATOM 5153 O O . PHE A 1 682 ? 16.858 -28.293 30.691 1.00 80.44 682 PHE A O 1
ATOM 5160 N N . ARG A 1 683 ? 18.273 -28.600 28.965 1.00 79.38 683 ARG A N 1
ATOM 5161 C CA . ARG A 1 683 ? 18.124 -30.059 28.917 1.00 79.38 683 ARG A CA 1
ATOM 5162 C C . ARG A 1 683 ? 18.634 -30.703 30.206 1.00 79.38 683 ARG A C 1
ATOM 5164 O O . ARG A 1 683 ? 17.878 -31.429 30.845 1.00 79.38 683 ARG A O 1
ATOM 5171 N N . ALA A 1 684 ? 19.836 -30.337 30.645 1.00 76.44 684 ALA A N 1
ATOM 5172 C CA . ALA A 1 684 ? 20.413 -30.817 31.900 1.00 76.44 684 ALA A CA 1
ATOM 5173 C C . ALA A 1 684 ? 19.587 -30.403 33.136 1.00 76.44 684 ALA A C 1
ATOM 5175 O O . ALA A 1 684 ? 19.364 -31.210 34.035 1.00 76.44 684 ALA A O 1
ATOM 5176 N N . ALA A 1 685 ? 19.084 -29.164 33.184 1.00 74.06 685 ALA A N 1
ATOM 5177 C CA . ALA A 1 685 ? 18.236 -28.690 34.283 1.00 74.06 685 ALA A CA 1
ATOM 5178 C C . ALA A 1 685 ? 16.851 -29.359 34.295 1.00 74.06 685 ALA A C 1
ATOM 5180 O O . ALA A 1 685 ? 16.285 -29.624 35.356 1.00 74.06 685 ALA A O 1
ATOM 5181 N N . LYS A 1 686 ? 16.300 -29.670 33.116 1.00 76.06 686 LYS A N 1
ATOM 5182 C CA . LYS A 1 686 ? 15.042 -30.411 32.978 1.00 76.06 686 LYS A CA 1
ATOM 5183 C C . LYS A 1 686 ? 15.189 -31.858 33.452 1.00 76.06 686 LYS A C 1
ATOM 5185 O O . LYS A 1 686 ? 14.296 -32.346 34.135 1.00 76.06 686 LYS A O 1
ATOM 5190 N N . GLU A 1 687 ? 16.310 -32.517 33.154 1.00 77.56 687 GLU A N 1
ATOM 5191 C CA . GLU A 1 687 ? 16.626 -33.864 33.663 1.00 77.56 687 GLU A CA 1
ATOM 5192 C C . GLU A 1 687 ? 16.717 -33.907 35.199 1.00 77.56 687 GLU A C 1
ATOM 5194 O O . GLU A 1 687 ? 16.365 -34.914 35.807 1.00 77.56 687 GLU A O 1
ATOM 5199 N N . ARG A 1 688 ? 17.108 -32.795 35.839 1.00 75.44 688 ARG A N 1
ATOM 5200 C CA . ARG A 1 688 ? 17.127 -32.633 37.307 1.00 75.44 688 ARG A CA 1
ATOM 5201 C C . ARG A 1 688 ? 15.778 -32.229 37.917 1.00 75.44 688 ARG A C 1
ATOM 5203 O O . ARG A 1 688 ? 15.673 -32.131 39.135 1.00 75.44 688 ARG A O 1
ATOM 5210 N N . GLY A 1 689 ? 14.752 -31.972 37.101 1.00 72.88 689 GLY A N 1
ATOM 5211 C CA . GLY A 1 689 ? 13.444 -31.484 37.564 1.00 72.88 689 GLY A CA 1
ATOM 5212 C C . GLY A 1 689 ? 13.438 -30.017 38.019 1.00 72.88 689 GLY A C 1
ATOM 5213 O O . GLY A 1 689 ? 12.504 -29.574 38.681 1.00 72.88 689 GLY A O 1
ATOM 5214 N N . GLU A 1 690 ? 14.471 -29.251 37.673 1.00 74.12 690 GLU A N 1
ATOM 5215 C CA . GLU A 1 690 ? 14.674 -27.871 38.128 1.00 74.12 690 GLU A CA 1
ATOM 5216 C C . GLU A 1 690 ? 14.076 -26.827 37.165 1.00 74.12 690 GLU A C 1
ATOM 5218 O O . GLU A 1 690 ? 13.881 -25.671 37.538 1.00 74.12 690 GLU A O 1
ATOM 5223 N N . CYS A 1 691 ? 13.767 -27.229 35.928 1.00 76.00 691 CYS A N 1
ATOM 5224 C CA . CYS A 1 691 ? 13.319 -26.364 34.836 1.00 76.00 691 CYS A CA 1
ATOM 5225 C C . CYS A 1 691 ? 11.951 -26.807 34.287 1.00 76.00 691 CYS A C 1
ATOM 5227 O O . CYS A 1 691 ? 11.764 -27.983 33.967 1.00 76.00 691 CYS A O 1
ATOM 5229 N N . ASN A 1 692 ? 11.017 -25.863 34.119 1.00 79.25 692 ASN A N 1
ATOM 5230 C CA . ASN A 1 692 ? 9.684 -26.112 33.561 1.00 79.25 692 ASN A CA 1
ATOM 5231 C C . ASN A 1 692 ? 9.390 -25.189 32.366 1.00 79.25 692 ASN A C 1
ATOM 5233 O O . ASN A 1 692 ? 9.377 -23.967 32.499 1.00 79.25 692 ASN A O 1
ATOM 5237 N N . VAL A 1 693 ? 9.133 -25.762 31.187 1.00 81.44 693 VAL A N 1
ATOM 5238 C CA . VAL A 1 693 ? 8.785 -24.992 29.979 1.00 81.44 693 VAL A CA 1
ATOM 5239 C C . VAL A 1 693 ? 7.287 -24.711 29.989 1.00 81.44 693 VAL A C 1
ATOM 5241 O O . VAL A 1 693 ? 6.493 -25.643 29.923 1.00 81.44 693 VAL A O 1
ATOM 5244 N N . LEU A 1 694 ? 6.907 -23.433 30.036 1.00 79.19 694 LEU A N 1
ATOM 5245 C CA . LEU A 1 694 ? 5.509 -23.012 30.133 1.00 79.19 694 LEU A CA 1
ATOM 5246 C C . LEU A 1 694 ? 4.821 -22.993 28.763 1.00 79.19 694 LEU A C 1
ATOM 5248 O O . LEU A 1 694 ? 3.704 -23.482 28.625 1.00 79.19 694 LEU A O 1
ATOM 5252 N N . THR A 1 695 ? 5.473 -22.427 27.740 1.00 81.00 695 THR A N 1
ATOM 5253 C CA . THR A 1 695 ? 4.915 -22.359 26.378 1.00 81.00 695 THR A CA 1
ATOM 5254 C C . THR A 1 695 ? 5.989 -22.131 25.308 1.00 81.00 695 THR A C 1
ATOM 5256 O O . THR A 1 695 ? 7.088 -21.654 25.611 1.00 81.00 695 THR A O 1
ATOM 5259 N N . ARG A 1 696 ? 5.670 -22.478 24.051 1.00 85.88 696 ARG A N 1
ATOM 5260 C CA . ARG A 1 696 ? 6.524 -22.300 22.862 1.00 85.88 696 ARG A CA 1
ATOM 5261 C C . ARG A 1 696 ? 5.750 -21.748 21.650 1.00 85.88 696 ARG A C 1
ATOM 5263 O O . ARG A 1 696 ? 5.596 -22.466 20.660 1.00 85.88 696 ARG A O 1
ATOM 5270 N N . PRO A 1 697 ? 5.196 -20.525 21.715 1.00 83.06 697 PRO A N 1
ATOM 5271 C CA . PRO A 1 697 ? 4.448 -19.984 20.593 1.00 83.06 697 PRO A CA 1
ATOM 5272 C C . PRO A 1 697 ? 5.390 -19.608 19.443 1.00 83.06 697 PRO A C 1
ATOM 5274 O O . PRO A 1 697 ? 6.500 -19.118 19.653 1.00 83.06 697 PRO A O 1
ATOM 5277 N N . GLN A 1 698 ? 4.927 -19.825 18.216 1.00 84.69 698 GLN A N 1
ATOM 5278 C CA . GLN A 1 698 ? 5.562 -19.320 17.004 1.00 84.69 698 GLN A CA 1
ATOM 5279 C C . GLN A 1 698 ? 4.606 -18.331 16.354 1.00 84.69 698 GLN A C 1
ATOM 5281 O O . GLN A 1 698 ? 3.436 -18.654 16.151 1.00 84.69 698 GLN A O 1
ATOM 5286 N N . ILE A 1 699 ? 5.091 -17.128 16.063 1.00 84.62 699 ILE A N 1
ATOM 5287 C CA . ILE A 1 699 ? 4.262 -16.056 15.512 1.00 84.62 699 ILE A CA 1
ATOM 5288 C C . ILE A 1 699 ? 4.931 -15.538 14.246 1.00 84.62 699 ILE A C 1
ATOM 5290 O O . ILE A 1 699 ? 6.071 -15.084 14.299 1.00 84.62 699 ILE A O 1
ATOM 5294 N N . CYS A 1 700 ? 4.230 -15.600 13.116 1.00 85.31 700 CYS A N 1
ATOM 5295 C CA . CYS A 1 700 ? 4.648 -14.930 11.890 1.00 85.31 700 CYS A CA 1
ATOM 5296 C C . CYS A 1 700 ? 4.010 -13.541 11.849 1.00 85.31 700 CYS A C 1
ATOM 5298 O O . CYS A 1 700 ? 2.789 -13.419 11.926 1.00 85.31 700 CYS A O 1
ATOM 5300 N N . VAL A 1 701 ? 4.834 -12.502 11.762 1.00 85.50 701 VAL A N 1
ATOM 5301 C CA . VAL A 1 701 ? 4.425 -11.097 11.856 1.00 85.50 701 VAL A CA 1
ATOM 5302 C C . VAL A 1 701 ? 5.048 -10.284 10.733 1.00 85.50 701 VAL A C 1
ATOM 5304 O O . VAL A 1 701 ? 6.233 -10.431 10.438 1.00 85.50 701 VAL A O 1
ATOM 5307 N N . CYS A 1 702 ? 4.256 -9.417 10.104 1.00 85.25 702 CYS A N 1
ATOM 5308 C CA . CYS A 1 702 ? 4.771 -8.444 9.145 1.00 85.25 702 CYS A CA 1
ATOM 5309 C C . CYS A 1 702 ? 5.551 -7.338 9.864 1.00 85.25 702 CYS A C 1
ATOM 5311 O O . CYS A 1 702 ? 5.268 -7.002 11.016 1.00 85.25 702 CYS A O 1
ATOM 5313 N N . ASP A 1 703 ? 6.500 -6.736 9.155 1.00 84.62 703 ASP A N 1
ATOM 5314 C CA . ASP A 1 703 ? 7.232 -5.564 9.617 1.00 84.62 703 ASP A CA 1
ATOM 5315 C C . ASP A 1 703 ? 6.273 -4.442 10.065 1.00 84.62 703 ASP A C 1
ATOM 5317 O O . ASP A 1 703 ? 5.317 -4.103 9.367 1.00 84.62 703 ASP A O 1
ATOM 5321 N N . ASN A 1 704 ? 6.525 -3.877 11.247 1.00 81.56 704 ASN A N 1
ATOM 5322 C CA . ASN A 1 704 ? 5.711 -2.867 11.934 1.00 81.56 704 ASN A CA 1
ATOM 5323 C C . ASN A 1 704 ? 4.272 -3.284 12.307 1.00 81.56 704 ASN A C 1
ATOM 5325 O O . ASN A 1 704 ? 3.493 -2.433 12.740 1.00 81.56 704 ASN A O 1
ATOM 5329 N N . GLN A 1 705 ? 3.906 -4.566 12.203 1.00 81.94 705 GLN A N 1
ATOM 5330 C CA . GLN A 1 705 ? 2.610 -5.075 12.666 1.00 81.94 705 GLN A CA 1
ATOM 5331 C C . GLN A 1 705 ? 2.749 -5.855 13.975 1.00 81.94 705 GLN A C 1
ATOM 5333 O O . GLN A 1 705 ? 3.675 -6.638 14.157 1.00 81.94 705 GLN A O 1
ATOM 5338 N N . THR A 1 706 ? 1.809 -5.670 14.900 1.00 84.25 706 THR A N 1
ATOM 5339 C CA . THR A 1 706 ? 1.817 -6.403 16.173 1.00 84.25 706 THR A CA 1
ATOM 5340 C C . THR A 1 706 ? 1.143 -7.759 16.012 1.00 84.25 706 THR A C 1
ATOM 5342 O O . THR A 1 706 ? -0.037 -7.829 15.673 1.00 84.25 706 THR A O 1
ATOM 5345 N N . GLY A 1 707 ? 1.876 -8.833 16.295 1.00 77.31 707 GLY A N 1
ATOM 5346 C CA . GLY A 1 707 ? 1.321 -10.176 16.438 1.00 77.31 707 GLY A CA 1
ATOM 5347 C C . GLY A 1 707 ? 1.013 -10.512 17.887 1.00 77.31 707 GLY A C 1
ATOM 5348 O O . GLY A 1 707 ? 1.683 -10.036 18.805 1.00 77.31 707 GLY A O 1
ATOM 5349 N N . TYR A 1 708 ? 0.020 -11.376 18.074 1.00 81.44 708 TYR A N 1
ATOM 5350 C CA . TYR A 1 708 ? -0.468 -11.806 19.378 1.00 81.44 708 TYR A CA 1
ATOM 5351 C C . TYR A 1 708 ? -0.510 -13.334 19.428 1.00 81.44 708 TYR A C 1
ATOM 5353 O O . TYR A 1 708 ? -1.024 -13.971 18.511 1.00 81.44 708 TYR A O 1
ATOM 5361 N N . ALA A 1 709 ? -0.001 -13.924 20.506 1.00 77.81 709 ALA A N 1
ATOM 5362 C CA . ALA A 1 709 ? -0.203 -15.328 20.838 1.00 77.81 709 ALA A CA 1
ATOM 5363 C C . ALA A 1 709 ? -0.703 -15.440 22.273 1.00 77.81 709 ALA A C 1
ATOM 5365 O O . ALA A 1 709 ? -0.061 -14.951 23.200 1.00 77.81 709 ALA A O 1
ATOM 5366 N N . GLN A 1 710 ? -1.833 -16.112 22.457 1.00 80.31 710 GLN A N 1
ATOM 5367 C CA . GLN A 1 710 ? -2.390 -16.390 23.771 1.00 80.31 710 GLN A CA 1
ATOM 5368 C C . GLN A 1 710 ? -2.449 -17.902 23.969 1.00 80.31 710 GLN A C 1
ATOM 5370 O O . GLN A 1 710 ? -3.075 -18.615 23.189 1.00 80.31 710 GLN A O 1
ATOM 5375 N N . VAL A 1 711 ? -1.774 -18.393 25.006 1.00 72.62 711 VAL A N 1
ATOM 5376 C CA . VAL A 1 711 ? -1.748 -19.810 25.374 1.00 72.62 711 VAL A CA 1
ATOM 5377 C C . VAL A 1 711 ? -2.245 -19.934 26.800 1.00 72.62 711 VAL A C 1
ATOM 5379 O O . VAL A 1 711 ? -1.661 -19.369 27.721 1.00 72.62 711 VAL A O 1
ATOM 5382 N N . GLY A 1 712 ? -3.335 -20.661 26.991 1.00 68.50 712 GLY A N 1
ATOM 5383 C CA . GLY A 1 712 ? -3.965 -20.768 28.292 1.00 68.50 712 GLY A CA 1
ATOM 5384 C C . GLY A 1 712 ? -5.147 -21.715 28.285 1.00 68.50 712 GLY A C 1
ATOM 5385 O O . GLY A 1 712 ? -5.748 -21.960 27.240 1.00 68.50 712 GLY A O 1
ATOM 5386 N N . GLN A 1 713 ? -5.488 -22.236 29.459 1.00 57.28 713 GLN A N 1
ATOM 5387 C CA . GLN A 1 713 ? -6.771 -22.898 29.636 1.00 57.28 713 GLN A CA 1
ATOM 5388 C C . GLN A 1 713 ? -7.810 -21.831 29.958 1.00 57.28 713 GLN A C 1
ATOM 5390 O O . GLN A 1 713 ? -7.767 -21.180 31.006 1.00 57.28 713 GLN A O 1
ATOM 5395 N N . GLN A 1 714 ? -8.761 -21.668 29.040 1.00 50.03 714 GLN A N 1
ATOM 5396 C CA . GLN A 1 714 ? -10.077 -21.182 29.414 1.00 50.03 714 GLN A CA 1
ATOM 5397 C C . GLN A 1 714 ? -10.711 -22.303 30.219 1.00 50.03 714 GLN A C 1
ATOM 5399 O O . GLN A 1 714 ? -11.218 -23.271 29.657 1.00 50.03 714 GLN A O 1
ATOM 5404 N N . THR A 1 715 ? -10.618 -22.216 31.539 1.00 41.72 715 THR A N 1
ATOM 5405 C CA . THR A 1 715 ? -11.439 -23.094 32.360 1.00 41.72 715 THR A CA 1
ATOM 5406 C C . THR A 1 715 ? -12.831 -22.478 32.302 1.00 41.72 715 THR A C 1
ATOM 5408 O O . THR A 1 715 ? -12.976 -21.320 32.709 1.00 41.72 715 THR A O 1
ATOM 5411 N N . PRO A 1 716 ? -13.854 -23.166 31.761 1.00 38.56 716 PRO A N 1
ATOM 5412 C CA . PRO A 1 716 ? -15.216 -22.744 32.010 1.00 38.56 716 PRO A CA 1
ATOM 5413 C C . PRO A 1 716 ? -15.377 -22.817 33.522 1.00 38.56 716 PRO A C 1
ATOM 5415 O O . PRO A 1 716 ? -15.393 -23.898 34.112 1.00 38.56 716 PRO A O 1
ATOM 5418 N N . ALA A 1 717 ? -15.427 -21.662 34.177 1.00 38.31 717 ALA A N 1
ATOM 5419 C CA . ALA A 1 717 ? -16.001 -21.649 35.498 1.00 38.31 717 ALA A CA 1
ATOM 5420 C C . ALA A 1 717 ? -17.451 -22.079 35.273 1.00 38.31 717 ALA A C 1
ATOM 5422 O O . ALA A 1 717 ? -18.154 -21.476 34.459 1.00 38.31 717 ALA A O 1
ATOM 5423 N N . ALA A 1 718 ? -17.880 -23.164 35.916 1.00 34.44 718 ALA A N 1
ATOM 5424 C CA . ALA A 1 718 ? -19.289 -23.502 35.930 1.00 34.44 718 ALA A CA 1
ATOM 5425 C C . ALA A 1 718 ? -20.021 -22.349 36.632 1.00 34.44 718 ALA A C 1
ATOM 5427 O O . ALA A 1 718 ? -20.108 -22.313 37.856 1.00 34.44 718 ALA A O 1
ATOM 5428 N N . ALA A 1 719 ? -20.539 -21.393 35.861 1.00 39.03 719 ALA A N 1
ATOM 5429 C CA . ALA A 1 719 ? -21.782 -20.756 36.241 1.00 39.03 719 ALA A CA 1
ATOM 5430 C C . ALA A 1 719 ? -22.807 -21.891 36.169 1.00 39.03 719 ALA A C 1
ATOM 5432 O O . ALA A 1 719 ? -22.993 -22.490 35.108 1.00 39.03 719 ALA A O 1
ATOM 5433 N N . GLY A 1 720 ? -23.318 -22.326 37.321 1.00 34.28 720 GLY A N 1
ATOM 5434 C CA . GLY A 1 720 ? -24.198 -23.487 37.375 1.00 34.28 720 GLY A CA 1
ATOM 5435 C C . GLY A 1 720 ? -25.376 -23.297 36.423 1.00 34.28 720 GLY A C 1
ATOM 5436 O O . GLY A 1 720 ? -26.004 -22.245 36.403 1.00 34.28 720 GLY A O 1
ATOM 5437 N N . ALA A 1 721 ? -25.662 -24.310 35.609 1.00 30.62 721 ALA A N 1
ATOM 5438 C CA . ALA A 1 721 ? -26.825 -24.284 34.739 1.00 30.62 721 ALA A CA 1
ATOM 5439 C C . ALA A 1 721 ? -28.106 -24.345 35.586 1.00 30.62 721 ALA A C 1
ATOM 5441 O O . ALA A 1 721 ? -28.305 -25.297 36.344 1.00 30.62 721 ALA A O 1
ATOM 5442 N N . VAL A 1 722 ? -29.002 -23.374 35.408 1.00 34.25 722 VAL A N 1
ATOM 5443 C CA . VAL A 1 722 ? -30.415 -23.518 35.771 1.00 34.25 722 VAL A CA 1
ATOM 5444 C C . VAL A 1 722 ? -31.161 -23.983 34.522 1.00 34.25 722 VAL A C 1
ATOM 5446 O O . VAL A 1 722 ? -31.273 -23.247 33.547 1.00 34.25 722 VAL A O 1
ATOM 5449 N N . VAL A 1 723 ? -31.669 -25.218 34.545 1.00 34.94 723 VAL A N 1
ATOM 5450 C CA . VAL A 1 723 ? -32.634 -25.720 33.554 1.00 34.94 723 VAL A CA 1
ATOM 5451 C C . VAL A 1 723 ? -34.031 -25.628 34.174 1.00 34.94 723 VAL A C 1
ATOM 5453 O O . VAL A 1 723 ? -34.300 -26.339 35.145 1.00 34.94 723 VAL A O 1
ATOM 5456 N N . PRO A 1 724 ? -34.942 -24.791 33.650 1.00 43.47 724 PRO A N 1
ATOM 5457 C CA . PRO A 1 724 ? -36.359 -24.870 33.981 1.00 43.47 724 PRO A CA 1
ATOM 5458 C C . PRO A 1 724 ? -36.982 -26.095 33.297 1.00 43.47 724 PRO A C 1
ATOM 5460 O O . PRO A 1 724 ? -36.669 -26.401 32.145 1.00 43.47 724 PRO A O 1
ATOM 5463 N N . ALA A 1 725 ? -37.886 -26.795 33.984 1.00 39.09 725 ALA A N 1
ATOM 5464 C CA . ALA A 1 725 ? -38.611 -27.926 33.410 1.00 39.09 725 ALA A CA 1
ATOM 5465 C C . ALA A 1 725 ? -39.409 -27.487 32.163 1.00 39.09 725 ALA A C 1
ATOM 5467 O O . ALA A 1 725 ? -40.351 -26.707 32.273 1.00 39.09 725 ALA A O 1
ATOM 5468 N N . GLY A 1 726 ? -39.022 -27.995 30.985 1.00 47.09 726 GLY A N 1
ATOM 5469 C CA . GLY A 1 726 ? -39.763 -27.845 29.725 1.00 47.09 726 GLY A CA 1
ATOM 5470 C C . GLY A 1 726 ? -39.023 -27.187 28.550 1.00 47.09 726 GLY A C 1
ATOM 5471 O O . GLY A 1 726 ? -39.528 -27.262 27.434 1.00 47.09 726 GLY A O 1
ATOM 5472 N N . ALA A 1 727 ? -37.836 -26.597 28.735 1.00 45.16 727 ALA A N 1
ATOM 5473 C CA . ALA A 1 727 ? -37.092 -25.940 27.649 1.00 45.16 727 ALA A CA 1
ATOM 5474 C C . ALA A 1 727 ? -35.728 -26.601 27.377 1.00 45.16 727 ALA A C 1
ATOM 5476 O O . ALA A 1 727 ? -35.051 -27.062 28.296 1.00 45.16 727 ALA A O 1
ATOM 5477 N N . LYS A 1 728 ? -35.317 -26.647 26.099 1.00 35.78 728 LYS A N 1
ATOM 5478 C CA . LYS A 1 728 ? -33.968 -27.085 25.698 1.00 35.78 728 LYS A CA 1
ATOM 5479 C C . LYS A 1 728 ? -32.929 -26.061 26.178 1.00 35.78 728 LYS A C 1
ATOM 5481 O O . LYS A 1 728 ? -33.130 -24.864 26.019 1.00 35.78 728 LYS A O 1
ATOM 5486 N N . ALA A 1 729 ? -31.856 -26.566 26.783 1.00 33.56 729 ALA A N 1
ATOM 5487 C CA . ALA A 1 729 ? -30.837 -25.800 27.494 1.00 33.56 729 ALA A CA 1
ATOM 5488 C C . ALA A 1 729 ? -29.990 -24.905 26.576 1.00 33.56 729 ALA A C 1
ATOM 5490 O O . ALA A 1 729 ? -29.540 -25.356 25.525 1.00 33.56 729 ALA A O 1
ATOM 5491 N N . GLU A 1 730 ? -29.677 -23.695 27.041 1.00 36.59 730 GLU A N 1
ATOM 5492 C CA . GLU A 1 730 ? -28.598 -22.880 26.487 1.00 36.59 730 GLU A CA 1
ATOM 5493 C C . GLU A 1 730 ? -27.714 -22.379 27.641 1.00 36.59 730 GLU A C 1
ATOM 5495 O O . GLU A 1 730 ? -28.183 -21.754 28.591 1.00 36.59 730 GLU A O 1
ATOM 5500 N N . VAL A 1 731 ? -26.441 -22.775 27.612 1.00 37.12 731 VAL A N 1
ATOM 5501 C CA . VAL A 1 731 ? -25.459 -22.599 28.692 1.00 37.12 731 VAL A CA 1
ATOM 5502 C C . VAL A 1 731 ? -24.718 -21.278 28.476 1.00 37.12 731 VAL A C 1
ATOM 5504 O O . VAL A 1 731 ? -24.072 -21.120 27.444 1.00 37.12 731 VAL A O 1
ATOM 5507 N N . GLN A 1 732 ? -24.747 -20.348 29.438 1.00 38.16 732 GLN A N 1
ATOM 5508 C CA . GLN A 1 732 ? -23.864 -19.171 29.420 1.00 38.16 732 GLN A CA 1
ATOM 5509 C C . GLN A 1 732 ? -22.624 -19.418 30.288 1.00 38.16 732 GLN A C 1
ATOM 5511 O O . GLN A 1 732 ? -22.706 -19.530 31.509 1.00 38.16 732 GLN A O 1
ATOM 5516 N N . THR A 1 733 ? -21.457 -19.518 29.649 1.00 30.69 733 THR A N 1
ATOM 5517 C CA . THR A 1 733 ? -20.156 -19.742 30.295 1.00 30.69 733 THR A CA 1
ATOM 5518 C C . THR A 1 733 ? -19.401 -18.428 30.507 1.00 30.69 733 THR A C 1
ATOM 5520 O O . THR A 1 733 ? -19.071 -17.750 29.536 1.00 30.69 733 THR A O 1
ATOM 5523 N N . GLY A 1 734 ? -19.050 -18.099 31.754 1.00 42.00 734 GLY A N 1
ATOM 5524 C CA . GLY A 1 734 ? -18.028 -17.092 32.063 1.00 42.00 734 GLY A CA 1
ATOM 5525 C C . GLY A 1 734 ? -16.636 -17.732 32.121 1.00 42.00 734 GLY A C 1
ATOM 5526 O O . GLY A 1 734 ? -16.443 -18.739 32.801 1.00 42.00 734 GLY A O 1
ATOM 5527 N N . THR A 1 735 ? -15.655 -17.176 31.408 1.00 41.28 735 THR A N 1
ATOM 5528 C CA . THR A 1 735 ? -14.288 -17.728 31.347 1.00 41.28 735 THR A CA 1
ATOM 5529 C C . THR A 1 735 ? -13.347 -17.043 32.338 1.00 41.28 735 THR A C 1
ATOM 5531 O O . THR A 1 735 ? -13.044 -15.862 32.172 1.00 41.28 735 THR A O 1
ATOM 5534 N N . THR A 1 736 ? -12.806 -17.782 33.311 1.00 47.69 736 THR A N 1
ATOM 5535 C CA . THR A 1 736 ? -11.586 -17.399 34.042 1.00 47.69 736 THR A CA 1
ATOM 5536 C C . THR A 1 736 ? -10.375 -18.015 33.340 1.00 47.69 736 THR A C 1
ATOM 5538 O O . THR A 1 736 ? -10.395 -19.179 32.934 1.00 47.69 736 THR A O 1
ATOM 5541 N N . GLN A 1 737 ? -9.325 -17.218 33.120 1.00 55.06 737 GLN A N 1
ATOM 5542 C CA . GLN A 1 737 ? -8.224 -17.600 32.232 1.00 55.06 737 GLN A CA 1
ATOM 5543 C C . GLN A 1 737 ? -6.889 -17.636 32.981 1.00 55.06 737 GLN A C 1
ATOM 5545 O O . GLN A 1 737 ? -6.368 -16.594 33.375 1.00 55.06 737 GLN A O 1
ATOM 5550 N N . ASN A 1 738 ? -6.308 -18.834 33.109 1.00 62.50 738 ASN A N 1
ATOM 5551 C CA . ASN A 1 738 ? -4.857 -18.970 33.223 1.00 62.50 738 ASN A CA 1
ATOM 5552 C C . ASN A 1 738 ? -4.304 -18.775 31.815 1.00 62.50 738 ASN A C 1
ATOM 5554 O O . ASN A 1 738 ? -4.456 -19.669 30.981 1.00 62.50 738 ASN A O 1
ATOM 5558 N N . ALA A 1 739 ? -3.731 -17.609 31.533 1.00 73.31 739 ALA A N 1
ATOM 5559 C CA . ALA A 1 739 ? -3.308 -17.244 30.187 1.00 73.31 739 ALA A CA 1
ATOM 5560 C C . ALA A 1 739 ? -1.917 -16.615 30.179 1.00 73.31 739 ALA A C 1
ATOM 5562 O O . ALA A 1 739 ? -1.605 -15.719 30.964 1.00 73.31 739 ALA A O 1
ATOM 5563 N N . ILE A 1 740 ? -1.101 -17.084 29.241 1.00 79.00 740 ILE A N 1
ATOM 5564 C CA . ILE A 1 740 ? 0.149 -16.467 28.826 1.00 79.00 740 ILE A CA 1
ATOM 5565 C C . ILE A 1 740 ? -0.131 -15.748 27.508 1.00 79.00 740 ILE A C 1
ATOM 5567 O O . ILE A 1 740 ? -0.376 -16.397 26.492 1.00 79.00 740 ILE A O 1
ATOM 5571 N N . THR A 1 741 ? -0.093 -14.420 27.528 1.00 81.19 741 THR A N 1
ATOM 5572 C CA . THR A 1 741 ? -0.301 -13.562 26.359 1.00 81.19 741 THR A CA 1
ATOM 5573 C C . THR A 1 741 ? 1.025 -12.936 25.958 1.00 81.19 741 THR A C 1
ATOM 5575 O O . THR A 1 741 ? 1.613 -12.185 26.731 1.00 81.19 741 THR A O 1
ATOM 5578 N N . LEU A 1 742 ? 1.495 -13.237 24.753 1.00 83.06 742 LEU A N 1
ATOM 5579 C CA . LEU A 1 742 ? 2.699 -12.680 24.152 1.00 83.06 742 LEU A CA 1
ATOM 5580 C C . LEU A 1 742 ? 2.312 -11.785 22.972 1.00 83.06 742 LEU A C 1
ATOM 5582 O O . LEU A 1 742 ? 1.723 -12.255 22.001 1.00 83.06 742 LEU A O 1
ATOM 5586 N N . CYS A 1 743 ? 2.697 -10.517 23.039 1.00 85.62 743 CYS A N 1
ATOM 5587 C CA . CYS A 1 743 ? 2.565 -9.544 21.964 1.00 85.62 743 CYS A CA 1
ATOM 5588 C C . CYS A 1 743 ? 3.961 -9.189 21.450 1.00 85.62 743 CYS A C 1
ATOM 5590 O O . CYS A 1 743 ? 4.824 -8.804 22.243 1.00 85.62 743 CYS A O 1
ATOM 5592 N N . VAL A 1 744 ? 4.183 -9.285 20.140 1.00 85.88 744 VAL A N 1
ATOM 5593 C CA . VAL A 1 744 ? 5.465 -8.936 19.513 1.00 85.88 744 VAL A CA 1
ATOM 5594 C C . VAL A 1 744 ? 5.220 -8.025 18.319 1.00 85.88 744 VAL A C 1
ATOM 5596 O O . VAL A 1 744 ? 4.473 -8.376 17.410 1.00 85.88 744 VAL A O 1
ATOM 5599 N N . THR A 1 745 ? 5.882 -6.873 18.306 1.00 89.38 745 THR A N 1
ATOM 5600 C CA . THR A 1 745 ? 5.919 -5.950 17.167 1.00 89.38 745 THR A CA 1
ATOM 5601 C C . THR A 1 745 ? 7.353 -5.917 16.631 1.00 89.38 745 THR A C 1
ATOM 5603 O O . THR A 1 745 ? 8.225 -5.340 17.294 1.00 89.38 745 THR A O 1
ATOM 5606 N N . PRO A 1 746 ? 7.647 -6.551 15.483 1.00 89.75 746 PRO A N 1
ATOM 5607 C CA . PRO A 1 746 ? 8.954 -6.476 14.857 1.00 89.75 746 PRO A CA 1
ATOM 5608 C C . PRO A 1 746 ? 9.089 -5.184 14.049 1.00 89.75 746 PRO A C 1
ATOM 5610 O O . PRO A 1 746 ? 8.140 -4.718 13.420 1.00 89.75 746 PRO A O 1
ATOM 5613 N N . ARG A 1 747 ? 10.297 -4.635 14.024 1.00 89.25 747 ARG A N 1
ATOM 5614 C CA . ARG A 1 747 ? 10.701 -3.587 13.093 1.00 89.25 747 ARG A CA 1
ATOM 5615 C C . ARG A 1 747 ? 12.026 -3.977 12.458 1.00 89.25 747 ARG A C 1
ATOM 5617 O O . ARG A 1 747 ? 13.068 -3.908 13.108 1.00 89.25 747 ARG A O 1
ATOM 5624 N N . ILE A 1 748 ? 11.974 -4.445 11.221 1.00 86.25 748 ILE A N 1
ATOM 5625 C CA . ILE A 1 748 ? 13.126 -4.940 10.472 1.00 86.25 748 ILE A CA 1
ATOM 5626 C C . ILE A 1 748 ? 14.021 -3.756 10.116 1.00 86.25 748 ILE A C 1
ATOM 5628 O O . ILE A 1 748 ? 13.561 -2.711 9.650 1.00 86.25 748 ILE A O 1
ATOM 5632 N N . ALA A 1 749 ? 15.313 -3.897 10.382 1.00 81.69 749 ALA A N 1
ATOM 5633 C CA . ALA A 1 749 ? 16.281 -2.873 10.052 1.00 81.69 749 ALA A CA 1
ATOM 5634 C C . ALA A 1 749 ? 16.450 -2.761 8.524 1.00 81.69 749 ALA A C 1
ATOM 5636 O O . ALA A 1 749 ? 16.297 -3.748 7.804 1.00 81.69 749 ALA A O 1
ATOM 5637 N N . PRO A 1 750 ? 16.813 -1.577 7.996 1.00 77.19 750 PRO A N 1
ATOM 5638 C CA . PRO A 1 750 ? 16.993 -1.382 6.554 1.00 77.19 750 PRO A CA 1
ATOM 5639 C C . PRO A 1 750 ? 18.050 -2.290 5.905 1.00 77.19 750 PRO A C 1
ATOM 5641 O O . PRO A 1 750 ? 18.089 -2.382 4.682 1.00 77.19 750 PRO A O 1
ATOM 5644 N N . ASP A 1 751 ? 18.925 -2.903 6.707 1.00 78.00 751 ASP A N 1
ATOM 5645 C CA . ASP A 1 751 ? 19.978 -3.818 6.269 1.00 78.00 751 ASP A CA 1
ATOM 5646 C C . ASP A 1 751 ? 19.503 -5.267 6.073 1.00 78.00 751 ASP A C 1
ATOM 5648 O O . ASP A 1 751 ? 20.298 -6.091 5.628 1.00 78.00 751 ASP A O 1
ATOM 5652 N N . ASP A 1 752 ? 18.243 -5.580 6.405 1.00 77.69 752 ASP A N 1
ATOM 5653 C CA . ASP A 1 752 ? 17.654 -6.928 6.395 1.00 77.69 752 ASP A CA 1
ATOM 5654 C C . ASP A 1 752 ? 18.416 -7.973 7.214 1.00 77.69 752 ASP A C 1
ATOM 5656 O O . ASP A 1 752 ? 18.204 -9.176 7.062 1.00 77.69 752 ASP A O 1
ATOM 5660 N N . LYS A 1 753 ? 19.289 -7.522 8.117 1.00 78.94 753 LYS A N 1
ATOM 5661 C CA . LYS A 1 753 ? 20.121 -8.385 8.958 1.00 78.94 753 LYS A CA 1
ATOM 5662 C C . LYS A 1 753 ? 19.668 -8.385 10.403 1.00 78.94 753 LYS A C 1
ATOM 5664 O O . LYS A 1 753 ? 19.972 -9.333 11.117 1.00 78.94 753 LYS A O 1
ATOM 5669 N N . SER A 1 754 ? 18.952 -7.358 10.847 1.00 82.12 754 SER A N 1
ATOM 5670 C CA . SER A 1 754 ? 18.479 -7.258 12.225 1.00 82.12 754 SER A CA 1
ATOM 5671 C C . SER A 1 754 ? 17.020 -6.829 12.322 1.00 82.12 754 SER A C 1
ATOM 5673 O O . SER A 1 754 ? 16.433 -6.293 11.383 1.00 82.12 754 SER A O 1
ATOM 5675 N N . VAL A 1 755 ? 16.418 -7.085 13.478 1.00 87.00 755 VAL A N 1
ATOM 5676 C CA . VAL A 1 755 ? 15.049 -6.713 13.811 1.00 87.00 755 VAL A CA 1
ATOM 5677 C C . VAL A 1 755 ? 14.996 -6.137 15.220 1.00 87.00 755 VAL A C 1
ATOM 5679 O O . VAL A 1 755 ? 15.520 -6.704 16.177 1.00 87.00 755 VAL A O 1
ATOM 5682 N N . LEU A 1 756 ? 14.330 -4.997 15.355 1.00 85.69 756 LEU A N 1
ATOM 5683 C CA . LEU A 1 756 ? 13.952 -4.429 16.636 1.00 85.69 756 LEU A CA 1
ATOM 5684 C C . LEU A 1 756 ? 12.630 -5.066 17.078 1.00 85.69 756 LEU A C 1
ATOM 5686 O O . LEU A 1 756 ? 11.591 -4.833 16.469 1.00 85.69 756 LEU A O 1
ATOM 5690 N N . LEU A 1 757 ? 12.657 -5.873 18.131 1.00 83.38 757 LEU A N 1
ATOM 5691 C CA . LEU A 1 757 ? 11.483 -6.529 18.696 1.00 83.38 757 LEU A CA 1
ATOM 5692 C C . LEU A 1 757 ? 10.977 -5.734 19.896 1.00 83.38 757 LEU A C 1
ATOM 5694 O O . LEU A 1 757 ? 11.637 -5.692 20.936 1.00 83.38 757 LEU A O 1
ATOM 5698 N N . ARG A 1 758 ? 9.782 -5.149 19.784 1.00 85.50 758 ARG A N 1
ATOM 5699 C CA . ARG A 1 758 ? 9.027 -4.665 20.945 1.00 85.50 758 ARG A CA 1
ATOM 5700 C C . ARG A 1 758 ? 8.143 -5.797 21.447 1.00 85.50 758 ARG A C 1
ATOM 5702 O O . ARG A 1 758 ? 7.270 -6.265 20.723 1.00 85.50 758 ARG A O 1
ATOM 5709 N N . THR A 1 759 ? 8.377 -6.233 22.677 1.00 81.38 759 THR A N 1
ATOM 5710 C CA . THR A 1 759 ? 7.710 -7.395 23.268 1.00 81.38 759 THR A CA 1
ATOM 5711 C C . THR A 1 759 ? 6.949 -7.000 24.524 1.00 81.38 759 THR A C 1
ATOM 5713 O O . THR A 1 759 ? 7.499 -6.332 25.399 1.00 81.38 759 THR A O 1
ATOM 5716 N N . ASN A 1 760 ? 5.702 -7.458 24.624 1.00 83.25 760 ASN A N 1
ATOM 5717 C CA . ASN A 1 760 ? 4.899 -7.430 25.841 1.00 83.25 760 ASN A CA 1
ATOM 5718 C C . ASN A 1 760 ? 4.478 -8.866 26.173 1.00 83.25 760 ASN A C 1
ATOM 5720 O O . ASN A 1 760 ? 3.798 -9.506 25.376 1.00 83.25 760 ASN A O 1
ATOM 5724 N N . LEU A 1 761 ? 4.903 -9.391 27.316 1.00 80.38 761 LEU A N 1
ATOM 5725 C CA . LEU A 1 761 ? 4.453 -10.680 27.832 1.00 80.38 761 LEU A CA 1
ATOM 5726 C C . LEU A 1 761 ? 3.619 -10.447 29.085 1.00 80.38 761 LEU A C 1
ATOM 5728 O O . LEU A 1 761 ? 4.052 -9.744 29.994 1.00 80.38 761 LEU A O 1
ATOM 5732 N N . GLN A 1 762 ? 2.477 -11.118 29.171 1.00 80.44 762 GLN A N 1
ATOM 5733 C CA . GLN A 1 762 ? 1.639 -11.172 30.359 1.00 80.44 762 GLN A CA 1
ATOM 5734 C C . GLN A 1 762 ? 1.396 -12.627 30.742 1.00 80.44 762 GLN A C 1
ATOM 5736 O O . GLN A 1 762 ? 0.960 -13.425 29.920 1.00 80.44 762 GLN A O 1
ATOM 5741 N N . ILE A 1 763 ? 1.667 -12.972 31.994 1.00 76.88 763 ILE A N 1
ATOM 5742 C CA . ILE A 1 763 ? 1.361 -14.275 32.581 1.00 76.88 763 ILE A CA 1
ATOM 5743 C C . ILE A 1 763 ? 0.323 -14.029 33.668 1.00 76.88 763 ILE A C 1
ATOM 5745 O O . ILE A 1 763 ? 0.618 -13.342 34.645 1.00 76.88 763 ILE A O 1
ATOM 5749 N N . ALA A 1 764 ? -0.882 -14.558 33.488 1.00 71.81 764 ALA A N 1
ATOM 5750 C CA . ALA A 1 764 ? -1.952 -14.529 34.475 1.00 71.81 764 ALA A CA 1
ATOM 5751 C C . ALA A 1 764 ? -2.157 -15.934 35.051 1.00 71.81 764 ALA A C 1
ATOM 5753 O O . ALA A 1 764 ? -2.436 -16.878 34.311 1.00 71.81 764 ALA A O 1
ATOM 5754 N N . GLU A 1 765 ? -2.029 -16.057 36.369 1.00 65.81 765 GLU A N 1
ATOM 5755 C CA . GLU A 1 765 ? -2.230 -17.297 37.117 1.00 65.81 765 GLU A CA 1
ATOM 5756 C C . GLU A 1 765 ? -3.260 -17.080 38.220 1.00 65.81 765 GLU A C 1
ATOM 5758 O O . GLU A 1 765 ? -3.183 -16.133 39.000 1.00 65.81 765 GLU A O 1
ATOM 5763 N N . VAL A 1 766 ? -4.235 -17.971 38.297 1.00 60.75 766 VAL A N 1
ATOM 5764 C CA . VAL A 1 766 ? -5.241 -17.988 39.350 1.00 60.75 766 VAL A CA 1
ATOM 5765 C C . VAL A 1 766 ? -4.647 -18.614 40.615 1.00 60.75 766 VAL A C 1
ATOM 5767 O O . VAL A 1 766 ? -4.179 -19.753 40.598 1.00 60.75 766 VAL A O 1
ATOM 5770 N N . ASN A 1 767 ? -4.693 -17.894 41.738 1.00 56.53 767 ASN A N 1
ATOM 5771 C CA . ASN A 1 767 ? -4.312 -18.442 43.037 1.00 56.53 767 ASN A CA 1
ATOM 5772 C C . ASN A 1 767 ? -5.413 -19.373 43.560 1.00 56.53 767 ASN A C 1
ATOM 5774 O O . ASN A 1 767 ? -6.453 -18.932 44.050 1.00 56.53 767 ASN A O 1
ATOM 5778 N N . ASN A 1 768 ? -5.137 -20.675 43.552 1.00 49.28 768 ASN A N 1
ATOM 5779 C CA . ASN A 1 768 ? -6.022 -21.689 44.138 1.00 49.28 768 ASN A CA 1
ATOM 5780 C C . ASN A 1 768 ? -5.927 -21.774 45.676 1.00 49.28 768 ASN A C 1
ATOM 5782 O O . ASN A 1 768 ? -6.601 -22.595 46.288 1.00 49.28 768 ASN A O 1
ATOM 5786 N N . ALA A 1 769 ? -5.099 -20.939 46.313 1.00 42.78 769 ALA A N 1
ATOM 5787 C CA . ALA A 1 769 ? -4.875 -20.929 47.762 1.00 42.78 769 ALA A CA 1
ATOM 5788 C C . ALA A 1 769 ? -5.831 -19.999 48.537 1.00 42.78 769 ALA A C 1
ATOM 5790 O O . ALA A 1 769 ? -5.561 -19.650 49.685 1.00 42.78 769 ALA A O 1
ATOM 5791 N N . THR A 1 770 ? -6.933 -19.570 47.921 1.00 41.66 770 THR A N 1
ATOM 5792 C CA . THR A 1 770 ? -7.946 -18.744 48.588 1.00 41.66 770 THR A CA 1
ATOM 5793 C C . THR A 1 770 ? -9.033 -19.660 49.170 1.00 41.66 770 THR A C 1
ATOM 5795 O O . THR A 1 770 ? -9.531 -20.518 48.437 1.00 41.66 770 THR A O 1
ATOM 5798 N N . PRO A 1 771 ? -9.410 -19.539 50.462 1.00 39.56 771 PRO A N 1
ATOM 5799 C CA . PRO A 1 771 ? -10.512 -20.316 51.029 1.00 39.56 771 PRO A CA 1
ATOM 5800 C C . PRO A 1 771 ? -11.793 -20.105 50.210 1.00 39.56 771 PRO A C 1
ATOM 5802 O O . PRO A 1 771 ? -11.975 -19.049 49.606 1.00 39.56 771 PRO A O 1
ATOM 5805 N N . ALA A 1 772 ? -12.674 -21.109 50.204 1.00 41.09 772 ALA A N 1
ATOM 5806 C CA . ALA A 1 772 ? -13.769 -21.322 49.245 1.00 41.09 772 ALA A CA 1
ATOM 5807 C C . ALA A 1 772 ? -14.810 -20.184 49.061 1.00 41.09 772 ALA A C 1
ATOM 5809 O O . ALA A 1 772 ? -15.733 -20.362 48.276 1.00 41.09 772 ALA A O 1
ATOM 5810 N N . ASN A 1 773 ? -14.661 -19.034 49.729 1.00 39.84 773 ASN A N 1
ATOM 5811 C CA . ASN A 1 773 ? -15.560 -17.874 49.686 1.00 39.84 773 ASN A CA 1
ATOM 5812 C C . ASN A 1 773 ? -14.849 -16.512 49.479 1.00 39.84 773 ASN A C 1
ATOM 5814 O O . ASN A 1 773 ? -15.444 -15.469 49.737 1.00 39.84 773 ASN A O 1
ATOM 5818 N N . ALA A 1 774 ? -13.591 -16.480 49.030 1.00 38.78 774 ALA A N 1
ATOM 5819 C CA . ALA A 1 774 ? -12.901 -15.232 48.678 1.00 38.78 774 ALA A CA 1
ATOM 5820 C C . ALA A 1 774 ? -12.897 -14.995 47.151 1.00 38.78 774 ALA A C 1
ATOM 5822 O O . ALA A 1 774 ? -12.843 -15.969 46.394 1.00 38.78 774 ALA A O 1
ATOM 5823 N N . PRO A 1 775 ? -12.926 -13.730 46.673 1.00 44.34 775 PRO A N 1
ATOM 5824 C CA . PRO A 1 775 ? -12.785 -13.435 45.250 1.00 44.34 775 PRO A CA 1
ATOM 5825 C C . PRO A 1 775 ? -11.477 -14.032 44.730 1.00 44.34 775 PRO A C 1
ATOM 5827 O O . PRO A 1 775 ? -10.426 -13.918 45.366 1.00 44.34 775 PRO A O 1
ATOM 5830 N N . THR A 1 776 ? -11.552 -14.704 43.584 1.00 49.62 776 THR A N 1
ATOM 5831 C CA . THR A 1 776 ? -10.418 -15.414 43.002 1.00 49.62 776 THR A CA 1
ATOM 5832 C C . THR A 1 776 ? -9.292 -14.423 42.703 1.00 49.62 776 THR A C 1
ATOM 5834 O O . THR A 1 776 ? -9.429 -13.566 41.831 1.00 49.62 776 THR A O 1
ATOM 5837 N N . SER A 1 777 ? -8.180 -14.500 43.441 1.00 51.09 777 SER A N 1
ATOM 5838 C CA . SER A 1 777 ? -7.046 -13.601 43.209 1.00 51.09 777 SER A CA 1
ATOM 5839 C C . SER A 1 777 ? -6.236 -14.079 42.002 1.00 51.09 777 SER A C 1
ATOM 5841 O O . SER A 1 777 ? -5.846 -15.244 41.919 1.00 51.09 777 SER A O 1
ATOM 5843 N N . ILE A 1 778 ? -6.009 -13.186 41.037 1.00 60.47 778 ILE A N 1
ATOM 5844 C CA . ILE A 1 778 ? -5.204 -13.462 39.842 1.00 60.47 778 ILE A CA 1
ATOM 5845 C C . ILE A 1 778 ? -3.831 -12.827 40.051 1.00 60.47 778 ILE A C 1
ATOM 5847 O O . ILE A 1 778 ? -3.713 -11.607 40.170 1.00 60.47 778 ILE A O 1
ATOM 5851 N N . HIS A 1 779 ? -2.786 -13.645 40.087 1.00 61.41 779 HIS A N 1
ATOM 5852 C CA . HIS A 1 779 ? -1.410 -13.180 40.069 1.00 61.41 779 HIS A CA 1
ATOM 5853 C C . HIS A 1 779 ? -0.996 -12.879 38.625 1.00 61.41 779 HIS A C 1
ATOM 5855 O O . HIS A 1 779 ? -1.007 -13.767 37.772 1.00 61.41 779 HIS A O 1
ATOM 5861 N N . ARG A 1 780 ? -0.639 -11.621 38.337 1.00 65.12 780 ARG A N 1
ATOM 5862 C CA . ARG A 1 780 ? -0.183 -11.196 37.007 1.00 65.12 780 ARG A CA 1
ATOM 5863 C C . ARG A 1 780 ? 1.297 -10.828 37.037 1.00 65.12 780 ARG A C 1
ATOM 5865 O O . ARG A 1 780 ? 1.723 -10.025 37.864 1.00 65.12 780 ARG A O 1
ATOM 5872 N N . ARG A 1 781 ? 2.070 -11.391 36.109 1.00 70.31 781 ARG A N 1
ATOM 5873 C CA . ARG A 1 781 ? 3.474 -11.043 35.851 1.00 70.31 781 ARG A CA 1
ATOM 5874 C C . ARG A 1 781 ? 3.578 -10.470 34.446 1.00 70.31 781 ARG A C 1
ATOM 5876 O O . ARG A 1 781 ? 3.015 -11.046 33.519 1.00 70.31 781 ARG A O 1
ATOM 5883 N N . THR A 1 782 ? 4.261 -9.342 34.292 1.00 70.06 782 THR A N 1
ATOM 5884 C CA . THR A 1 782 ? 4.362 -8.639 33.009 1.00 70.06 782 THR A CA 1
ATOM 5885 C C . THR A 1 782 ? 5.808 -8.304 32.677 1.00 70.06 782 THR A C 1
ATOM 5887 O O . THR A 1 782 ? 6.556 -7.860 33.547 1.00 70.06 782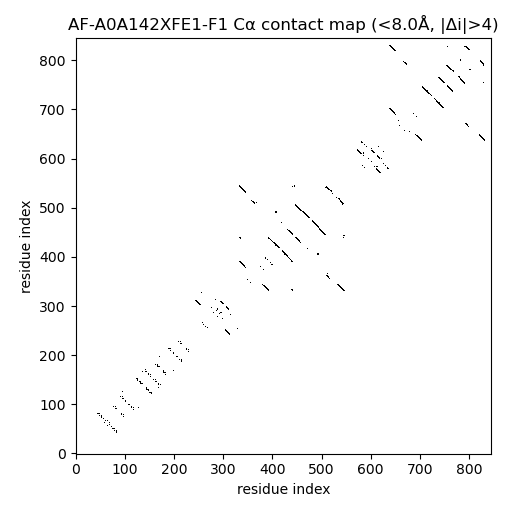 THR A O 1
ATOM 5890 N N . LEU A 1 783 ? 6.187 -8.474 31.413 1.00 73.81 783 LEU A N 1
ATOM 5891 C CA . LEU A 1 783 ? 7.463 -8.030 30.862 1.00 73.81 783 LEU A CA 1
ATOM 5892 C C . LEU A 1 783 ? 7.188 -7.136 29.659 1.00 73.81 783 LEU A C 1
ATOM 5894 O O . LEU A 1 783 ? 6.598 -7.587 28.682 1.00 73.81 783 LEU A O 1
ATOM 5898 N N . GLU A 1 784 ? 7.684 -5.906 29.707 1.00 79.00 784 GLU A N 1
ATOM 5899 C CA . GLU A 1 784 ? 7.739 -5.014 28.554 1.00 79.00 784 GLU A CA 1
ATOM 5900 C C . GLU A 1 784 ? 9.200 -4.735 28.230 1.00 79.00 784 GLU A C 1
ATOM 5902 O O . GLU A 1 784 ? 9.954 -4.255 29.075 1.00 79.00 784 GLU A O 1
ATOM 5907 N N . THR A 1 785 ? 9.625 -5.079 27.018 1.00 74.50 785 THR A N 1
ATOM 5908 C CA . THR A 1 785 ? 11.014 -4.893 26.597 1.00 74.50 785 THR A CA 1
ATOM 5909 C C . THR A 1 785 ? 11.105 -4.565 25.116 1.00 74.50 785 THR A C 1
ATOM 5911 O O . THR A 1 785 ? 10.216 -4.886 24.327 1.00 74.50 785 THR A O 1
ATOM 5914 N N . THR A 1 786 ? 12.177 -3.881 24.736 1.00 76.75 786 THR A N 1
ATOM 5915 C CA . THR A 1 786 ? 12.506 -3.575 23.344 1.00 76.75 786 THR A CA 1
ATOM 5916 C C . THR A 1 786 ? 13.963 -3.938 23.112 1.00 76.75 786 THR A C 1
ATOM 5918 O O . THR A 1 786 ? 14.829 -3.466 23.847 1.00 76.75 786 THR A O 1
ATOM 5921 N N . ALA A 1 787 ? 14.239 -4.774 22.111 1.00 73.50 787 ALA A N 1
ATOM 5922 C CA . ALA A 1 787 ? 15.588 -5.261 21.839 1.00 73.50 787 ALA A CA 1
ATOM 5923 C C . ALA A 1 787 ? 15.878 -5.339 20.343 1.00 73.50 787 ALA A C 1
ATOM 5925 O O . ALA A 1 787 ? 15.021 -5.755 19.569 1.00 73.50 787 ALA A O 1
ATOM 5926 N N . SER A 1 788 ? 17.089 -4.948 19.944 1.00 81.81 788 SER A N 1
ATOM 5927 C CA . SER A 1 788 ? 17.587 -5.155 18.583 1.00 81.81 788 SER A CA 1
ATOM 5928 C C . SER A 1 788 ? 18.309 -6.497 18.512 1.00 81.81 788 SER A C 1
ATOM 5930 O O . SER A 1 788 ? 19.195 -6.761 19.326 1.00 81.81 788 SER A O 1
ATOM 5932 N N . VAL A 1 789 ? 17.911 -7.346 17.569 1.00 79.19 789 VAL A N 1
ATOM 5933 C CA . VAL A 1 789 ? 18.363 -8.737 17.453 1.00 79.19 789 VAL A CA 1
ATOM 5934 C C . VAL A 1 789 ? 18.752 -9.002 16.005 1.00 79.19 789 VAL A C 1
ATOM 5936 O O . VAL A 1 789 ? 17.971 -8.724 15.099 1.00 79.19 789 VAL A O 1
ATOM 5939 N N . VAL A 1 790 ? 19.952 -9.526 15.766 1.00 84.50 790 VAL A N 1
ATOM 5940 C CA . VAL A 1 790 ? 20.354 -9.982 14.427 1.00 84.50 790 VAL A CA 1
ATOM 5941 C C . VAL A 1 790 ? 19.541 -11.232 14.078 1.00 84.50 790 VAL A C 1
ATOM 5943 O O . VAL A 1 790 ? 19.289 -12.074 14.934 1.00 84.50 790 VAL A O 1
ATOM 5946 N N . PHE A 1 791 ? 19.082 -11.363 12.837 1.00 80.75 791 PHE A N 1
ATOM 5947 C CA . PHE A 1 791 ? 18.342 -12.544 12.406 1.00 80.75 791 PHE A CA 1
ATOM 5948 C C . PHE A 1 791 ? 19.169 -13.820 12.605 1.00 80.75 791 PHE A C 1
ATOM 5950 O O . PHE A 1 791 ? 20.318 -13.898 12.172 1.00 80.75 791 PHE A O 1
ATOM 5957 N N . GLY A 1 792 ? 18.574 -14.820 13.261 1.00 71.69 792 GLY A N 1
ATOM 5958 C CA . GLY A 1 792 ? 19.255 -16.051 13.680 1.00 71.69 792 GLY A CA 1
ATOM 5959 C C . GLY A 1 792 ? 19.883 -15.994 15.080 1.00 71.69 792 GLY A C 1
ATOM 5960 O O . GLY A 1 792 ? 20.071 -17.051 15.689 1.00 71.69 792 GLY A O 1
ATOM 5961 N N . ASP A 1 793 ? 20.135 -14.803 15.632 1.00 84.00 793 ASP A N 1
ATOM 5962 C CA . ASP A 1 793 ? 20.486 -14.647 17.045 1.00 84.00 793 ASP A CA 1
ATOM 5963 C C . ASP A 1 793 ? 19.242 -14.827 17.926 1.00 84.00 793 ASP A C 1
ATOM 5965 O O . ASP A 1 793 ? 18.094 -14.729 17.493 1.00 84.00 793 ASP A O 1
ATOM 5969 N N . THR A 1 794 ? 19.466 -15.126 19.201 1.00 83.31 794 THR A N 1
ATOM 5970 C CA . THR A 1 794 ? 18.414 -15.396 20.178 1.00 83.31 794 THR A CA 1
ATOM 5971 C C . THR A 1 794 ? 18.449 -14.365 21.292 1.00 83.31 794 THR A C 1
ATOM 5973 O O . THR A 1 794 ? 19.438 -14.234 22.005 1.00 83.31 794 THR A O 1
ATOM 5976 N N . PHE A 1 795 ? 17.348 -13.653 21.476 1.00 84.88 795 PHE A N 1
ATOM 5977 C CA . PHE A 1 795 ? 17.154 -12.723 22.576 1.00 84.88 795 PHE A CA 1
ATOM 5978 C C . PHE A 1 795 ? 16.612 -13.440 23.813 1.00 84.88 795 PHE A C 1
ATOM 5980 O O . PHE A 1 795 ? 15.719 -14.277 23.706 1.00 84.88 795 PHE A O 1
ATOM 5987 N N . VAL A 1 796 ? 17.127 -13.102 24.992 1.00 81.12 796 VAL A N 1
ATOM 5988 C CA . VAL A 1 796 ? 16.734 -13.680 26.281 1.00 81.12 796 VAL A CA 1
ATOM 5989 C C . VAL A 1 796 ? 16.455 -12.556 27.269 1.00 81.12 796 VAL A C 1
ATOM 5991 O O . VAL A 1 796 ? 17.286 -11.673 27.436 1.00 81.12 796 VAL A O 1
ATOM 5994 N N . ALA A 1 797 ? 15.316 -12.601 27.957 1.00 79.12 797 ALA A N 1
ATOM 5995 C CA . ALA A 1 797 ? 14.921 -11.617 28.962 1.00 79.12 797 ALA A CA 1
ATOM 5996 C C . ALA A 1 797 ? 14.362 -12.277 30.229 1.00 79.12 797 ALA A C 1
ATOM 5998 O O . ALA A 1 797 ? 13.696 -13.311 30.151 1.00 79.12 797 ALA A O 1
ATOM 5999 N N . VAL A 1 798 ? 14.580 -11.661 31.394 1.00 75.25 798 VAL A N 1
ATOM 6000 C CA . VAL A 1 798 ? 13.982 -12.081 32.673 1.00 75.25 798 VAL A CA 1
ATOM 6001 C C . VAL A 1 798 ? 12.698 -11.296 32.941 1.00 75.25 798 VAL A C 1
ATOM 6003 O O . VAL A 1 798 ? 12.705 -10.068 32.991 1.00 75.25 798 VAL A O 1
ATOM 6006 N N . CYS A 1 799 ? 11.588 -11.995 33.180 1.00 67.69 799 CYS A N 1
ATOM 6007 C CA . CYS A 1 799 ? 10.331 -11.377 33.600 1.00 67.69 799 CYS A CA 1
ATOM 6008 C C . CYS A 1 799 ? 10.380 -11.033 35.101 1.00 67.69 799 CYS A C 1
ATOM 6010 O O . CYS A 1 799 ? 10.343 -11.926 35.951 1.00 67.69 799 CYS A O 1
ATOM 6012 N N . GLY A 1 800 ? 10.451 -9.740 35.432 1.00 58.72 800 GLY A N 1
ATOM 6013 C CA . GLY A 1 800 ? 10.416 -9.239 36.811 1.00 58.72 800 GLY A CA 1
ATOM 6014 C C . GLY A 1 800 ? 8.995 -9.073 37.369 1.00 58.72 800 GLY A C 1
ATOM 6015 O O . GLY A 1 800 ? 8.035 -8.886 36.627 1.00 58.72 800 GLY A O 1
ATOM 6016 N N . SER A 1 801 ? 8.845 -9.116 38.696 1.00 44.94 801 SER A N 1
ATOM 6017 C CA . SER A 1 801 ? 7.595 -8.770 39.386 1.00 44.94 801 SER A CA 1
ATOM 6018 C C . SER A 1 801 ? 7.504 -7.250 39.582 1.00 44.94 801 SER A C 1
ATOM 6020 O O . SER A 1 801 ? 8.007 -6.730 40.580 1.00 44.94 801 SER A O 1
ATOM 6022 N N . HIS A 1 802 ? 6.887 -6.521 38.652 1.00 33.56 802 HIS A N 1
ATOM 6023 C CA . HIS A 1 802 ? 6.558 -5.109 38.861 1.00 33.56 802 HIS A CA 1
ATOM 6024 C C . HIS A 1 802 ? 5.090 -4.994 39.289 1.00 33.56 802 HIS A C 1
ATOM 6026 O O . HIS A 1 802 ? 4.182 -5.016 38.467 1.00 33.56 802 HIS A O 1
ATOM 6032 N N . GLN A 1 803 ? 4.856 -4.928 40.600 1.00 30.34 803 GLN A N 1
ATOM 6033 C CA . GLN A 1 803 ? 3.551 -4.605 41.172 1.00 30.34 803 GLN A CA 1
ATOM 6034 C C . GLN A 1 803 ? 3.571 -3.113 41.522 1.00 30.34 803 GLN A C 1
ATOM 6036 O O . GLN A 1 803 ? 4.181 -2.717 42.515 1.00 30.34 803 GLN A O 1
ATOM 6041 N N . THR A 1 804 ? 2.964 -2.280 40.678 1.00 28.19 804 THR A N 1
ATOM 6042 C CA . THR A 1 804 ? 2.551 -0.921 41.046 1.00 28.19 804 THR A CA 1
ATOM 6043 C C . THR A 1 804 ? 1.107 -0.989 41.502 1.00 28.19 804 THR A C 1
ATOM 6045 O O . THR A 1 804 ? 0.200 -0.961 40.680 1.00 28.19 804 THR A O 1
ATOM 6048 N N . ASP A 1 805 ? 0.920 -1.089 42.813 1.00 24.58 805 ASP A N 1
ATOM 6049 C CA . ASP A 1 805 ? -0.259 -0.536 43.464 1.00 24.58 805 ASP A CA 1
ATOM 6050 C C . ASP A 1 805 ? 0.225 0.211 44.708 1.00 24.58 805 ASP A C 1
ATOM 6052 O O . ASP A 1 805 ? 0.943 -0.332 45.554 1.00 24.58 805 ASP A O 1
ATOM 6056 N N . HIS A 1 806 ? -0.060 1.509 44.753 1.00 28.94 806 HIS A N 1
ATOM 6057 C CA . HIS A 1 806 ? 0.368 2.398 45.822 1.00 28.94 806 HIS A CA 1
ATOM 6058 C C . HIS A 1 806 ? -0.474 2.146 47.076 1.00 28.94 806 HIS A C 1
ATOM 6060 O O . HIS A 1 806 ? -1.563 2.689 47.203 1.00 28.94 806 HIS A O 1
ATOM 6066 N N . SER A 1 807 ? 0.038 1.384 48.042 1.00 27.88 807 SER A N 1
ATOM 6067 C CA . SER A 1 807 ? -0.157 1.671 49.472 1.00 27.88 807 SER A CA 1
ATOM 6068 C C . SER A 1 807 ? 0.711 0.763 50.349 1.00 27.88 807 SER A C 1
ATOM 6070 O O . SER A 1 807 ? 0.884 -0.418 50.076 1.00 27.88 807 SER A O 1
ATOM 6072 N N . LEU A 1 808 ? 1.208 1.363 51.434 1.00 25.28 808 LEU A N 1
ATOM 6073 C CA . LEU A 1 808 ? 1.952 0.792 52.563 1.00 25.28 808 LEU A CA 1
ATOM 6074 C C . LEU A 1 808 ? 3.484 0.719 52.416 1.00 25.28 808 LEU A C 1
ATOM 6076 O O . LEU A 1 808 ? 4.100 -0.140 51.793 1.00 25.28 808 LEU A O 1
ATOM 6080 N N . THR A 1 809 ? 4.073 1.705 53.084 1.00 27.80 809 THR A N 1
ATOM 6081 C CA . THR A 1 809 ? 5.470 1.914 53.443 1.00 27.80 809 THR A CA 1
ATOM 6082 C C . THR A 1 809 ? 6.104 0.745 54.195 1.00 27.80 809 THR A C 1
ATOM 6084 O O . THR A 1 809 ? 5.556 0.288 55.191 1.00 27.80 809 THR A O 1
ATOM 6087 N N . GLY A 1 810 ? 7.352 0.442 53.826 1.00 31.42 810 GLY A N 1
ATOM 6088 C CA . GLY A 1 810 ? 8.414 0.080 54.767 1.00 31.42 810 GLY A CA 1
ATOM 6089 C C . GLY A 1 810 ? 8.505 -1.385 55.205 1.00 31.42 810 GLY A C 1
ATOM 6090 O O . GLY A 1 810 ? 7.540 -2.002 55.633 1.00 31.42 810 GLY A O 1
ATOM 6091 N N . THR A 1 811 ? 9.754 -1.860 55.248 1.00 26.20 811 THR A N 1
ATOM 6092 C CA . THR A 1 811 ? 10.277 -3.058 55.940 1.00 26.20 811 THR A CA 1
ATOM 6093 C C . THR A 1 811 ? 10.191 -4.431 55.231 1.00 26.20 811 THR A C 1
ATOM 6095 O O . THR A 1 811 ? 9.169 -5.098 55.193 1.00 26.20 811 THR A O 1
ATOM 6098 N N . ILE A 1 812 ? 11.381 -4.874 54.784 1.00 29.89 812 ILE A N 1
ATOM 6099 C CA . ILE A 1 812 ? 11.875 -6.265 54.658 1.00 29.89 812 ILE A CA 1
ATOM 6100 C C . ILE A 1 812 ? 11.261 -7.130 53.535 1.00 29.89 812 ILE A C 1
ATOM 6102 O O . ILE A 1 812 ? 10.325 -7.893 53.734 1.00 29.89 812 ILE A O 1
ATOM 6106 N N . ARG A 1 813 ? 11.903 -7.111 52.353 1.00 28.73 813 ARG A N 1
ATOM 6107 C CA . ARG A 1 813 ? 11.605 -7.993 51.198 1.00 28.73 813 ARG A CA 1
ATOM 6108 C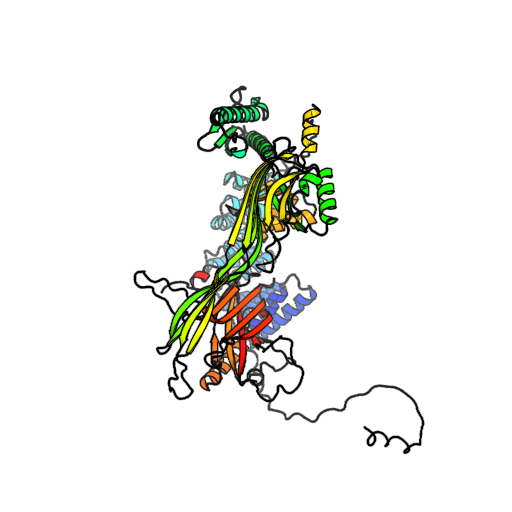 C . ARG A 1 813 ? 12.540 -9.212 51.041 1.00 28.73 813 ARG A C 1
ATOM 6110 O O . ARG A 1 813 ? 12.441 -9.914 50.040 1.00 28.73 813 ARG A O 1
ATOM 6117 N N . TRP A 1 814 ? 13.444 -9.490 51.989 1.00 35.06 814 TRP A N 1
ATOM 6118 C CA . TRP A 1 814 ? 14.447 -10.567 51.851 1.00 35.06 814 TRP A CA 1
ATOM 6119 C C . TRP A 1 814 ? 14.084 -11.909 52.520 1.00 35.06 814 TRP A C 1
ATOM 6121 O O . TRP A 1 814 ? 14.827 -12.869 52.352 1.00 35.06 814 TRP A O 1
ATOM 6131 N N . LEU A 1 815 ? 12.942 -12.021 53.216 1.00 25.31 815 LEU A N 1
ATOM 6132 C CA . LEU A 1 815 ? 12.588 -13.227 53.992 1.00 25.31 815 LEU A CA 1
ATOM 6133 C C . LEU A 1 815 ? 11.635 -14.233 53.309 1.00 25.31 815 LEU A C 1
ATOM 6135 O O . LEU A 1 815 ? 11.450 -15.319 53.842 1.00 25.31 815 LEU A O 1
ATOM 6139 N N . TRP A 1 816 ? 11.078 -13.948 52.124 1.00 32.72 816 TRP A N 1
ATOM 6140 C CA . TRP A 1 816 ? 10.129 -14.856 51.441 1.00 32.72 816 TRP A CA 1
ATOM 6141 C C . TRP A 1 816 ? 10.363 -14.897 49.920 1.00 32.72 816 TRP A C 1
ATOM 6143 O O . TRP A 1 816 ? 9.506 -14.530 49.120 1.00 32.72 816 TRP A O 1
ATOM 6153 N N . GLY A 1 817 ? 11.580 -15.261 49.505 1.00 37.41 817 GLY A N 1
ATOM 6154 C CA . GLY A 1 817 ? 12.007 -15.214 48.103 1.00 37.41 817 GLY A CA 1
ATOM 6155 C C . GLY A 1 817 ? 11.416 -16.327 47.229 1.00 37.41 817 GLY A C 1
ATOM 6156 O O . GLY A 1 817 ? 11.556 -17.506 47.543 1.00 37.41 817 GLY A O 1
ATOM 6157 N N . ASN A 1 818 ? 10.824 -15.955 46.087 1.00 50.69 818 ASN A N 1
ATOM 6158 C CA . ASN A 1 818 ? 10.442 -16.880 45.012 1.00 50.69 818 ASN A CA 1
ATOM 6159 C C . ASN A 1 818 ? 11.608 -17.826 44.654 1.00 50.69 818 ASN A C 1
ATOM 6161 O O . ASN A 1 818 ? 12.711 -17.360 44.359 1.00 50.69 818 ASN A O 1
ATOM 6165 N N . ARG A 1 819 ? 11.352 -19.146 44.653 1.00 58.75 819 ARG A N 1
ATOM 6166 C CA . ARG A 1 819 ? 12.343 -20.193 44.312 1.00 58.75 819 ARG A CA 1
ATOM 6167 C C . ARG A 1 819 ? 12.739 -20.216 42.829 1.00 58.75 819 ARG A C 1
ATOM 6169 O O . ARG A 1 819 ? 13.774 -20.780 42.487 1.00 58.75 819 ARG A O 1
ATOM 6176 N N . TYR A 1 820 ? 11.942 -19.586 41.968 1.00 69.38 820 TYR A N 1
ATOM 6177 C CA . TYR A 1 820 ? 12.094 -19.633 40.517 1.00 69.38 820 TYR A CA 1
ATOM 6178 C C . TYR A 1 820 ? 12.048 -18.234 39.886 1.00 69.38 820 TYR A C 1
ATOM 6180 O O . TYR A 1 820 ? 11.359 -17.343 40.386 1.00 69.38 820 TYR A O 1
ATOM 6188 N N . GLU A 1 821 ? 12.733 -18.071 38.757 1.00 73.69 821 GLU A N 1
ATOM 6189 C CA . GLU A 1 821 ? 12.663 -16.927 37.840 1.00 73.69 821 GLU A CA 1
ATOM 6190 C C . GLU A 1 821 ? 12.092 -17.375 36.481 1.00 73.69 821 GLU A C 1
ATOM 6192 O O . GLU A 1 821 ? 12.087 -18.563 36.156 1.00 73.69 821 GLU A O 1
ATOM 6197 N N . THR A 1 822 ? 11.526 -16.453 35.697 1.00 80.06 822 THR A N 1
ATOM 6198 C CA . THR A 1 822 ? 10.926 -16.774 34.389 1.00 80.06 822 THR A CA 1
ATOM 6199 C C . THR A 1 822 ? 11.682 -16.074 33.279 1.00 80.06 822 THR A C 1
ATOM 6201 O O . THR A 1 822 ? 11.822 -14.852 33.300 1.00 80.06 822 THR A O 1
ATOM 6204 N N . LEU A 1 823 ? 12.148 -16.861 32.314 1.00 81.44 823 LEU A N 1
ATOM 6205 C CA . LEU A 1 823 ? 12.872 -16.402 31.141 1.00 81.44 823 LEU A CA 1
ATOM 6206 C C . LEU A 1 823 ? 11.960 -16.416 29.918 1.00 81.44 823 LEU A C 1
ATOM 6208 O O . LEU A 1 823 ? 11.177 -17.347 29.711 1.00 81.44 823 LEU A O 1
ATOM 6212 N N . VAL A 1 824 ? 12.109 -15.384 29.099 1.00 84.31 824 VAL A N 1
ATOM 6213 C CA . VAL A 1 824 ? 11.470 -15.228 27.796 1.00 84.31 824 VAL A CA 1
ATOM 6214 C C . VAL A 1 824 ? 12.568 -15.246 26.755 1.00 84.31 824 VAL A C 1
ATOM 6216 O O . VAL A 1 824 ? 13.474 -14.420 26.796 1.00 84.31 824 VAL A O 1
ATOM 6219 N N . ILE A 1 825 ? 12.497 -16.205 25.846 1.00 87.75 825 ILE A N 1
ATOM 6220 C CA . ILE A 1 825 ? 13.505 -16.427 24.816 1.00 87.75 825 ILE A CA 1
ATOM 6221 C C . ILE A 1 825 ? 12.830 -16.219 23.472 1.00 87.75 825 ILE A C 1
ATOM 6223 O O . ILE A 1 825 ? 11.807 -16.848 23.217 1.00 87.75 825 ILE A O 1
ATOM 6227 N N . LEU A 1 826 ? 13.372 -15.342 22.635 1.00 88.00 826 LEU A N 1
ATOM 6228 C CA . LEU A 1 826 ? 12.830 -14.984 21.329 1.00 88.00 826 LEU A CA 1
ATOM 6229 C C . LEU A 1 826 ? 13.913 -15.158 20.266 1.00 88.00 826 LEU A C 1
ATOM 6231 O O . LEU A 1 826 ? 14.967 -14.535 20.347 1.00 88.00 826 LEU A O 1
ATOM 6235 N N . THR A 1 827 ? 13.634 -15.953 19.242 1.00 90.06 827 THR A N 1
ATOM 6236 C CA . THR A 1 827 ? 14.517 -16.139 18.086 1.00 90.06 827 THR A CA 1
ATOM 6237 C C . THR A 1 827 ? 13.776 -15.668 16.834 1.00 90.06 827 THR A C 1
ATOM 6239 O O . THR A 1 827 ? 12.864 -16.367 16.376 1.00 90.06 827 THR A O 1
ATOM 6242 N N . PRO A 1 828 ? 14.085 -14.469 16.310 1.00 90.12 828 PRO A N 1
ATOM 6243 C CA . PRO A 1 828 ? 13.523 -13.995 15.055 1.00 90.12 828 PRO A CA 1
ATOM 6244 C C . PRO A 1 828 ? 14.246 -14.598 13.843 1.00 90.12 828 PRO A C 1
ATOM 6246 O O . PRO A 1 828 ? 15.474 -14.574 13.748 1.00 90.12 828 PRO A O 1
ATOM 6249 N N . GLU A 1 829 ? 13.467 -15.066 12.874 1.00 88.56 829 GLU A N 1
ATOM 6250 C CA . GLU A 1 829 ? 13.929 -15.559 11.576 1.00 88.56 829 GLU A CA 1
ATOM 6251 C C . GLU A 1 829 ? 13.206 -14.796 10.450 1.00 88.56 829 GLU A C 1
ATOM 6253 O O . GLU A 1 829 ? 11.989 -14.601 10.529 1.00 88.56 829 GLU A O 1
ATOM 6258 N N . PRO A 1 830 ? 13.912 -14.347 9.400 1.00 86.19 830 PRO A N 1
ATOM 6259 C CA . PRO A 1 830 ? 13.292 -13.664 8.275 1.00 86.19 830 PRO A CA 1
ATOM 6260 C C . PRO A 1 830 ? 12.577 -14.683 7.382 1.00 86.19 830 PRO A C 1
ATOM 6262 O O . PRO A 1 830 ? 13.080 -15.782 7.144 1.00 86.19 830 PRO A O 1
ATOM 6265 N N . VAL A 1 831 ? 11.414 -14.319 6.848 1.00 80.88 831 VAL A N 1
ATOM 6266 C CA . VAL A 1 831 ? 10.704 -15.152 5.867 1.00 80.88 831 VAL A CA 1
ATOM 6267 C C . VAL A 1 831 ? 11.244 -14.840 4.471 1.00 80.88 831 VAL A C 1
ATOM 6269 O O . VAL A 1 831 ? 11.090 -13.722 3.976 1.00 80.88 831 VAL A O 1
ATOM 6272 N N . ALA A 1 832 ? 11.887 -15.819 3.828 1.00 58.41 832 ALA A N 1
ATOM 6273 C CA . ALA A 1 832 ? 12.382 -15.669 2.462 1.00 58.41 832 ALA A CA 1
ATOM 6274 C C . ALA A 1 832 ? 11.215 -15.512 1.468 1.00 58.41 832 ALA A C 1
ATOM 6276 O O . ALA A 1 832 ? 10.228 -16.247 1.510 1.00 58.41 832 ALA A O 1
ATOM 6277 N N . SER A 1 833 ? 11.328 -14.554 0.546 1.00 49.72 833 SER A N 1
ATOM 6278 C CA . SER A 1 833 ? 10.335 -14.328 -0.508 1.00 49.72 833 SER A CA 1
ATOM 6279 C C . SER A 1 833 ? 10.525 -15.346 -1.644 1.00 49.72 833 SER A C 1
ATOM 6281 O O . SER A 1 833 ? 11.304 -15.132 -2.567 1.00 49.72 833 SER A O 1
ATOM 6283 N N . GLY A 1 834 ? 9.825 -16.486 -1.578 1.00 43.16 834 GLY A N 1
ATOM 6284 C CA . GLY A 1 834 ? 9.892 -17.534 -2.604 1.00 43.16 834 GLY A CA 1
ATOM 6285 C C . GLY A 1 834 ? 8.839 -18.649 -2.457 1.00 43.16 834 GLY A C 1
ATOM 6286 O O . GLY A 1 834 ? 8.051 -18.635 -1.510 1.00 43.16 834 GLY A O 1
ATOM 6287 N N . PRO A 1 835 ? 8.812 -19.645 -3.370 1.00 34.12 835 PRO A N 1
ATOM 6288 C CA . PRO A 1 835 ? 7.879 -20.782 -3.327 1.00 34.12 835 PRO A CA 1
ATOM 6289 C C . PRO A 1 835 ? 8.070 -21.711 -2.110 1.00 34.12 835 PRO A C 1
ATOM 6291 O O . PRO A 1 835 ? 7.238 -22.586 -1.870 1.00 34.12 835 PRO A O 1
ATOM 6294 N N . GLU A 1 836 ? 9.139 -21.516 -1.332 1.00 34.78 836 GLU A N 1
ATOM 6295 C CA . GLU A 1 836 ? 9.493 -22.289 -0.133 1.00 34.78 836 GLU A CA 1
ATOM 6296 C C . GLU A 1 836 ? 8.537 -22.082 1.054 1.00 34.78 836 GLU A C 1
ATOM 6298 O O . GLU A 1 836 ? 8.536 -22.878 1.990 1.00 34.78 836 GLU A O 1
ATOM 6303 N N . VAL A 1 837 ? 7.621 -21.107 0.996 1.00 40.78 837 VAL A N 1
ATOM 6304 C CA . VAL A 1 837 ? 6.528 -21.004 1.986 1.00 40.78 837 VAL A CA 1
ATOM 6305 C C . VAL A 1 837 ? 5.626 -22.255 1.960 1.00 40.78 837 VAL A C 1
ATOM 6307 O O . VAL A 1 837 ? 4.982 -22.573 2.956 1.00 40.78 837 VAL A O 1
ATOM 6310 N N . ARG A 1 838 ? 5.639 -23.053 0.876 1.00 32.94 838 ARG A N 1
ATOM 6311 C CA . ARG A 1 838 ? 4.903 -24.331 0.807 1.00 32.94 838 ARG A CA 1
ATOM 6312 C C . ARG A 1 838 ? 5.425 -25.431 1.741 1.00 32.94 838 ARG A C 1
ATOM 6314 O O . ARG A 1 838 ? 4.687 -26.387 1.960 1.00 32.94 838 ARG A O 1
ATOM 6321 N N . SER A 1 839 ? 6.629 -25.325 2.312 1.00 31.81 839 SER A N 1
ATOM 6322 C CA . SER A 1 839 ? 7.106 -26.297 3.316 1.00 31.81 839 SER A CA 1
ATOM 6323 C C . SER A 1 839 ? 6.773 -25.918 4.763 1.00 31.81 839 SER A C 1
ATOM 6325 O O . SER A 1 839 ? 6.919 -26.754 5.652 1.00 31.81 839 SER A O 1
ATOM 6327 N N . ALA A 1 840 ? 6.269 -24.705 5.016 1.00 29.02 840 ALA A N 1
ATOM 6328 C CA . ALA A 1 840 ? 5.690 -24.331 6.306 1.00 29.02 840 ALA A CA 1
ATOM 6329 C C . ALA A 1 840 ? 4.201 -24.716 6.314 1.00 29.02 840 ALA A C 1
ATOM 6331 O O . ALA A 1 840 ? 3.312 -23.873 6.217 1.00 29.02 840 ALA A O 1
ATOM 6332 N N . GLY A 1 841 ? 3.944 -26.026 6.330 1.00 25.91 841 GLY A N 1
ATOM 6333 C CA . GLY A 1 841 ? 2.604 -26.596 6.242 1.00 25.91 841 GLY A CA 1
ATOM 6334 C C . GLY A 1 841 ? 1.654 -26.045 7.305 1.00 25.91 841 GLY A C 1
ATOM 6335 O O . GLY A 1 841 ? 1.939 -26.107 8.499 1.00 25.91 841 GLY A O 1
ATOM 6336 N N . TRP A 1 842 ? 0.501 -25.554 6.856 1.00 30.11 842 TRP A N 1
ATOM 6337 C CA . TRP A 1 842 ? -0.693 -25.407 7.680 1.00 30.11 842 TRP A CA 1
ATOM 6338 C C . TRP A 1 842 ? -1.821 -26.240 7.059 1.00 30.11 842 TRP A C 1
ATOM 6340 O O . TRP A 1 842 ? -2.026 -26.217 5.847 1.00 30.11 842 TRP A O 1
ATOM 6350 N N . PHE A 1 843 ? -2.523 -26.960 7.940 1.00 29.08 843 PHE A N 1
ATOM 6351 C CA . PHE A 1 843 ? -3.673 -27.852 7.739 1.00 29.08 843 PHE A CA 1
ATOM 6352 C C . PHE A 1 843 ? -3.447 -29.140 6.930 1.00 29.08 843 PHE A C 1
ATOM 6354 O O . PHE A 1 843 ? -3.716 -29.221 5.738 1.00 29.08 843 PHE A O 1
ATOM 6361 N N . THR A 1 844 ? -3.101 -30.217 7.641 1.00 25.38 844 THR A N 1
ATOM 6362 C CA . THR A 1 844 ? -3.769 -31.519 7.462 1.00 25.38 844 THR A CA 1
ATOM 6363 C C . THR A 1 844 ? -3.808 -32.272 8.798 1.00 25.38 844 THR A C 1
ATOM 6365 O O . THR A 1 844 ? -2.771 -32.662 9.324 1.00 25.38 844 THR A O 1
ATOM 6368 N N . LYS A 1 845 ? -5.051 -32.491 9.252 1.00 26.94 845 LYS A N 1
ATOM 6369 C CA . LYS A 1 845 ? -5.559 -33.124 10.485 1.00 26.94 845 LYS A CA 1
ATOM 6370 C C . LYS A 1 845 ? -5.510 -32.315 11.775 1.00 26.94 845 LYS A C 1
ATOM 6372 O O . LYS A 1 845 ? -4.420 -32.148 12.355 1.00 26.94 845 LYS A O 1
#

Radius of gyration: 42.48 Å; Cα contacts (8 Å, |Δi|>4): 1351; chains: 1; bounding box: 93×72×118 Å

Foldseek 3Di:
DDDDPPPPPDPVDDDDDDDDDDDDDDDDDDDDDDDDDDDDDDDALVRLLVVLVVLQVVLVDPPDDPVVNVVSLVSSLVSLVVSCVRPVLPLSSLLSNLSSCLVVVVLVVNVVSLVVNCVSVVLCLVSLQVQLVSCVVVLVLVSNLVSLVSSCVNVVPPLVSLQSNLLSCLSVVNPVVSLVSQCVNDPNLVSLQVSLVSCVVVVVLVSSLVSLVVSCVSPVPPVSSVVVNCVSVVDDDDDDDDFDKDKDKAACQLQQAADDDPCRVVSSVVSQVVLLCCLCVVQPVCCDVVNVHDKDWDADPVRNIIMIIGGPVSVVVSVVVSVVSVVVRDPWFKKKKWKKKKWAFPCLCVVLVHDLDAADWAAPVSVVSSVVSQVVDPRMDIDTFPIDMDTAFDKDKGWDFDWDWFQAAWDWDADPNWTDTDTDIDIDTAAKIKIWHWHADPLRFKIWIKIKMKGKDFPAPFDWDKDWDWGFDQDDPRDTHGTDIDIDTGTHTHMDMDMFIGIYIYTAQIKDWSHWDKDWPHDPDPPDDTGGIIIIIMIMGMHTDDDPPVVVVVVVPPPDDPDPPPPPPQQWDKDKAQADADAQVVLQVVLVVVCVVVVFDKDWDADRPRRIIIITHRPVVRVVSVVSSVVVSDHFWKKKKKKWKKKAFPCLCVVLCQCPPDPPDQKGKAALVSVVSVVVSQVVCVVVVGMDTDDIDIWMGGAQGKDKDKDWDFDFPPPDDDDDPPDDDDGDTDTDIQIWMKIWHWHQDPVNFKIKIFIKIKGWDWDPPDPPPDDTDIDIWIDTDIDIYTQNMKMKGWTDDDDDDDDDDDDDPDPDDDRITMMMMIHMHIDDPDPCVVVVDDDDD

Sequence (845 aa):
MRLRTLLAIVAVLFALPAFSRAKTQPVPPPPAATMPQTPGKQASADALVAISDVRLDAAMDEKIASTNKGALLELAREGYLKALKQEPKHKGALLGLARVNARADEKQKTVEAYKAYLTLYPTDAEAAHELAVAHARWKDWAGACSWCEFALKIVPDNRNVKKTHGFCLACAGKWDEAFAVLNQIMPEAQARHNLAGILDRMGHTDASKTQLQLAVKADPNFTPARDLLNKLEGGAPAPRALPEMVTRVFGVMDLVTPAIGSEATATYRKNTEELVKLVTGMVRPYSWKEAGGRGTAEYFDIGTSLVVQNTPDVLQEVSDLLEALHRLAPTSVSVCFEVRVLKVPVGFCEKAGVKVARDTTLTPAQFQALLKAAQENRDANVLQFPKVTAIDGQTAHSKTGEEQSFVTGLEIMKVKGQNVYVPKNVAIFLGDVLALQGRVSAEGNYVHVQADLAHTHLAGPVELAPITTQITPIFEGGSMGNPVPLTQFLQVPDVRKERIEKAAVVPTGATLVIGGWKEVEVPKDKNAKPGKEFEMVALATVSVIKDVKSALDSALKSGVPPQPTAAPAVNNKNAVYKLRNVSAVDAVRAIEAYLSDKKLSATVVAEPVSNSVLVSAHPEPFRWVMDTLAAIDKAPKQVVVRAMVVQVPRGFVAQSGLAVGTPEGTNWTLSPREARMLTELFRAAKERGECNVLTRPQICVCDNQTGYAQVGQQTPAAAGAVVPAGAKAEVQTGTTQNAITLCVTPRIAPDDKSVLLRTNLQIAEVNNATPANAPTSIHRRTLETTASVVFGDTFVAVCGSHQTDHSLTGTIRWLWGNRYETLVILTPEPVASGPEVRSAGWFTK

pLDDT: mean 72.16, std 19.75, range [24.58, 96.94]

Solvent-accessible surface area (backbone atoms only — not comparable to full-atom values): 48326 Å² total; per-residue (Å²): 129,92,84,84,88,80,74,89,65,88,78,89,74,85,87,86,84,89,89,88,90,82,86,90,80,88,83,87,83,84,87,79,85,81,76,86,82,76,82,81,78,77,80,49,44,69,58,30,29,54,56,14,50,54,29,45,54,54,42,64,42,81,89,53,58,75,81,56,29,60,57,28,40,51,56,16,45,53,26,17,54,54,16,32,72,74,36,77,77,43,66,67,26,44,51,49,42,18,52,47,27,56,70,72,65,37,63,67,60,16,54,51,34,47,50,56,41,38,71,77,44,73,80,47,35,63,63,32,36,53,51,12,51,52,27,45,74,72,66,36,25,68,58,13,33,55,28,24,51,54,17,33,72,70,42,75,79,43,62,69,49,40,48,53,30,17,52,27,27,42,76,60,69,40,50,69,62,12,41,58,44,28,43,74,77,40,60,61,34,59,24,28,31,56,50,16,60,50,32,41,75,72,68,38,49,70,62,14,44,53,29,16,55,52,12,31,69,69,31,81,81,46,56,72,26,51,55,52,37,39,64,76,67,72,55,80,90,79,88,83,72,85,72,65,76,41,77,50,79,40,84,43,52,85,81,40,67,59,67,93,61,100,59,29,70,62,54,27,54,51,44,50,53,50,51,52,49,50,50,49,65,70,49,64,42,61,46,28,48,95,58,75,26,88,16,51,78,48,79,40,79,97,69,40,26,42,39,36,34,32,36,65,70,57,52,45,51,50,49,52,49,50,48,50,48,55,62,69,40,84,70,73,51,31,36,36,39,44,37,37,39,33,40,29,48,65,64,46,49,56,75,70,73,41,66,80,52,94,80,36,67,34,49,62,69,56,48,51,52,51,50,52,56,38,72,72,35,90,77,32,47,79,48,76,54,77,76,45,76,30,46,57,66,36,75,40,77,50,78,53,71,49,74,49,72,36,41,62,42,71,45,76,41,77,57,96,88,40,84,43,78,43,78,37,73,48,76,44,74,36,35,42,40,39,40,41,28,34,35,65,40,97,88,58,57,34,28,43,35,40,38,39,41,35,42,27,44,68,75,58,82,64,42,68,51,76,48,74,44,79,43,62,51,65,47,99,85,74,52,72,52,73,73,41,80,47,74,46,69,31,35,52,75,53,74,42,73,52,74,50,76,34,75,47,81,39,48,55,60,25,28,37,47,64,38,65,53,79,46,65,44,78,52,96,45,98,85,54,71,85,37,66,52,29,31,37,38,36,35,37,34,34,38,66,57,76,81,71,63,76,60,53,65,56,58,74,70,64,82,64,76,83,70,81,70,79,66,72,80,78,64,48,47,73,50,78,47,75,45,84,56,47,58,19,61,60,52,33,55,56,50,52,55,49,32,60,76,68,70,51,75,60,49,68,46,52,40,74,90,78,21,22,33,40,38,40,10,39,64,68,60,32,50,53,52,53,56,46,52,61,63,61,44,41,76,72,57,37,33,37,36,42,35,39,36,35,38,32,43,60,60,49,58,64,74,69,54,77,53,72,91,53,86,91,63,58,63,51,79,29,51,61,68,52,45,51,52,52,51,52,50,51,51,58,33,37,76,70,70,54,40,48,78,78,51,68,57,72,46,78,27,42,56,74,34,76,34,79,46,76,52,60,54,71,43,69,44,78,57,76,82,80,77,63,96,91,62,88,85,82,85,72,73,53,75,52,60,39,32,38,39,40,36,42,30,39,37,64,40,98,80,78,49,34,32,37,38,40,38,41,39,38,40,35,40,68,51,83,86,57,64,102,86,57,82,82,48,68,50,73,41,54,34,80,50,74,48,79,41,47,57,59,25,33,37,38,34,57,51,50,86,79,82,89,71,96,78,84,82,84,86,83,84,82,85,79,70,73,71,55,41,40,40,42,34,40,34,42,38,73,60,76,95,59,83,68,59,70,75,67,77,78,90,84,134

Mean predicted aligned error: 23.87 Å

Secondary structure (DSSP, 8-state):
---SSS---S-------------PPPPPPPPPPPPPPPPPPPPPHHHHHHHHHHHHHHHH-TTS-HHHHHHHHHHHHHHHHHHHHH-TT-HHHHHHHHHHHHHTT-HHHHHHHHHHHHHH-TT-HHHHHHHHHHHHHTT-HHHHHHHHHHHHHHSTT-HHHHHHHHHHHHHTT-HHHHHHHHHTTS-HHHHHHHHHHHHHHTT-HHHHHHHHHHHHHH-TT-HHHHHHHHHHHTPPPPPPPSPPPEEEEEE-TTTSPPPSSTTHHHHHHHHHHHHHHHHHHHS-GGGBGGGTSSBEEEEEGGGTEEEEEE-HHHHHHHHHHHHHHHHHS---PEEEEEEEEEEEETTHHHHTT---STT-EE-HHHHHH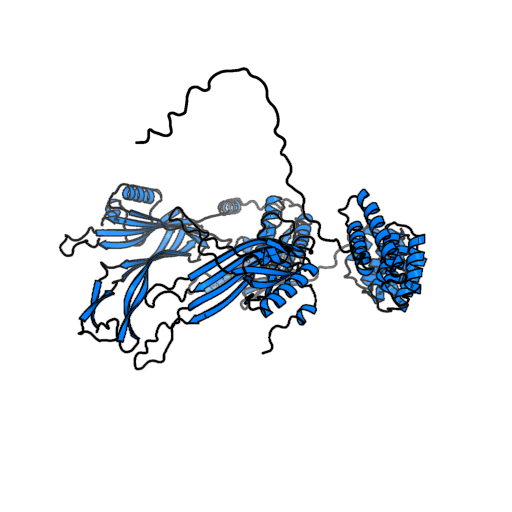HHHHHHH-TT-EEEEPPPEEEETT-EEEEEEEEEEEEEEEEEEEEETTEEEEEEEEEEEEEEEEEEEEEEE-TTSSEEEEEEEEEEEEESSS-EEEEEEEEE--B-TTS-B---EEEEEEEEE--EEEEEEEEEEEEETT-EEEEEEEEEEPPPSSTTSPPPPEEEEEEEEEEEEE-SSHHHHHHHTTS--------------EEEEEE-SSS-HHHHHHHHHHHHHHHT--EEEEEETTTTEEEEEE-HHHHHHHHHHHHHHSSPPPEEEEEEEEEEEETTHHHHTTTTTTSSS-SEEEE-HHHHHHHHHHHHHHHHTT--EEEE--EEEEETT--EEEEEEEEEEE-------TTS-----PEEEEEEEEEEEEEEE-TTSSEEEEEEEEEEEEE-TTS-TTS--PEEEEEEEEEEEEETT-EEEEEE-------------SSSS--SEEEEEEEEEEE--SSGGGGGS-----